Protein AF-A0A7Y5NKE2-F1 (afdb_monomer_lite)

Radius of gyration: 41.53 Å; chains: 1; bounding box: 130×78×112 Å

pLDDT: mean 81.61, std 17.8, range [25.38, 98.31]

Secondary structure (DSSP, 8-state):
--EEEEEETTEEEEEEEEEEEEETTS--EEEEEEEEETT--HHHHTTSEEEEEEEETTEEEEEEEEEEEEEEEEE-SSEEEEEEEEE-GGGGGGG-EEEEEEEEE-HHHHHHHHHGGGT---EEE--S--PPEEEEEEEEEEHHHHHHHHHHHHT-EEEEEE-SS-EEEEEES-GGGSPBPSSPEEE-SS--TTS---EEEEE--EE----SEEEEE---TTSTTS--EEEEE-TT---TTSEEEEE-TTTTEEE-TTTT--SS--SS--EEE-HHHHHHHHHHHHHHHHHHTEEEEEEES-S---TT-EE-EES-SSTTSSTT--EEEEEEEEEEESSS-EEEEEEEEETTS-----S---S------SSS--TT---S-S------S-EEEEEE-STT-S----TT--BEEE-TT--S---TTSS--BEE--SEEETTEEE--PPPTT-EEEEEEGGG-TTSEEEEEEE--SSS--SS-TTT-TTEEEEE-TTS-EEEEE--TT--EEEEE-SS------SS------SS------SS------SS------SS-----S-----SS-SSPPPPP------------------HHHHHHHTTSS-----HHHHHHHHHTHHHHHHHHHHHHHHHHHHT--HHHHHHHHHHHSTTTTTB-TTSBBSSSS-EETTTTEETTTS---S-TTSHHHHHHIIIIIIHHHHHHHHHH-TTS-HHHHHHHHHHHHHH-TT--PPPPSSTTTTTTT-TTSGGG-HHHHHHHHHHHHHHHS-PPPP--------------------------------

Structure (mmCIF, N/CA/C/O backbone):
data_AF-A0A7Y5NKE2-F1
#
_entry.id   AF-A0A7Y5NKE2-F1
#
loop_
_atom_site.group_PDB
_atom_site.id
_atom_site.type_symbol
_atom_site.label_atom_id
_atom_site.label_alt_id
_atom_site.label_comp_id
_atom_site.label_asym_id
_atom_site.label_entity_id
_atom_site.label_seq_id
_atom_site.pdbx_PDB_ins_code
_atom_site.Cartn_x
_atom_site.Cartn_y
_atom_site.Cartn_z
_atom_site.occupancy
_atom_site.B_iso_or_equiv
_atom_site.auth_seq_id
_atom_site.auth_comp_id
_atom_site.auth_asym_id
_atom_site.auth_atom_id
_atom_site.pdbx_PDB_model_num
ATOM 1 N N . MET A 1 1 ? 29.558 6.062 -45.240 1.00 59.38 1 MET A N 1
ATOM 2 C CA . MET A 1 1 ? 30.351 6.721 -44.177 1.00 59.38 1 MET A CA 1
ATOM 3 C C . MET A 1 1 ? 29.544 6.674 -42.898 1.00 59.38 1 MET A C 1
ATOM 5 O O . MET A 1 1 ? 28.329 6.815 -42.987 1.00 59.38 1 MET A O 1
ATOM 9 N N . SER A 1 2 ? 30.190 6.481 -41.752 1.00 73.94 2 SER A N 1
ATOM 10 C CA . SER A 1 2 ? 29.523 6.614 -40.455 1.00 73.94 2 SER A CA 1
ATOM 11 C C . SER A 1 2 ? 29.389 8.096 -40.086 1.00 73.94 2 SER A C 1
ATOM 13 O O . SER A 1 2 ? 30.314 8.868 -40.340 1.00 73.94 2 SER A O 1
ATOM 15 N N . SER A 1 3 ? 28.260 8.505 -39.505 1.00 84.44 3 SER A N 1
ATOM 16 C CA . SER A 1 3 ? 28.064 9.855 -38.958 1.00 84.44 3 SER A CA 1
ATOM 17 C C . SER A 1 3 ? 27.595 9.800 -37.506 1.00 84.44 3 SER A C 1
ATOM 19 O O . SER A 1 3 ? 26.936 8.854 -37.068 1.00 84.44 3 SER A O 1
ATOM 21 N N . ILE A 1 4 ? 27.980 10.835 -36.760 1.00 90.81 4 ILE A N 1
ATOM 22 C CA . ILE A 1 4 ? 27.580 11.074 -35.377 1.00 90.81 4 ILE A CA 1
ATOM 23 C C . ILE A 1 4 ? 27.058 12.504 -35.340 1.00 90.81 4 ILE A C 1
ATOM 25 O O . ILE A 1 4 ? 27.812 13.445 -35.597 1.00 90.81 4 ILE A O 1
ATOM 29 N N . GLU A 1 5 ? 25.775 12.650 -35.046 1.00 91.12 5 GLU A N 1
ATOM 30 C CA . GLU A 1 5 ? 25.066 13.929 -35.031 1.00 91.12 5 GLU A CA 1
ATOM 31 C C . GLU A 1 5 ? 24.513 14.155 -33.622 1.00 91.12 5 GLU A C 1
ATOM 33 O O . GLU A 1 5 ? 23.830 13.287 -33.069 1.00 91.12 5 GLU A O 1
ATOM 38 N N . LEU A 1 6 ? 24.805 15.313 -33.028 1.00 92.12 6 LEU A N 1
ATOM 39 C CA . LEU A 1 6 ? 24.202 15.753 -31.773 1.00 92.12 6 LEU A CA 1
ATOM 40 C C . LEU A 1 6 ? 23.566 17.121 -31.988 1.00 92.12 6 LEU A C 1
ATOM 42 O O . LEU A 1 6 ? 24.261 18.115 -32.158 1.00 92.12 6 LEU A O 1
ATOM 46 N N . GLU A 1 7 ? 22.244 17.158 -31.926 1.00 91.06 7 GLU A N 1
ATOM 47 C CA . GLU A 1 7 ? 21.451 18.380 -31.935 1.00 91.06 7 GLU A CA 1
ATOM 48 C C . GLU A 1 7 ? 21.065 18.731 -30.492 1.00 91.06 7 GLU A C 1
ATOM 50 O O . GLU A 1 7 ? 20.507 17.898 -29.767 1.00 91.06 7 GLU A O 1
ATOM 55 N N . VAL A 1 8 ? 21.352 19.959 -30.066 1.00 87.69 8 VAL A N 1
ATOM 56 C CA . VAL A 1 8 ? 21.033 20.500 -28.740 1.00 87.69 8 VAL A CA 1
ATOM 57 C C . VAL A 1 8 ? 20.257 21.797 -28.925 1.00 87.69 8 VAL A C 1
ATOM 59 O O . VAL A 1 8 ? 20.776 22.755 -29.479 1.00 87.69 8 VAL A O 1
ATOM 62 N N . ALA A 1 9 ? 19.003 21.831 -28.467 1.00 81.50 9 ALA A N 1
ATOM 63 C CA . ALA A 1 9 ? 18.125 23.004 -28.572 1.00 81.50 9 ALA A CA 1
ATOM 64 C C . ALA A 1 9 ? 17.952 23.593 -29.999 1.00 81.50 9 ALA A C 1
ATOM 66 O O . ALA A 1 9 ? 17.491 24.725 -30.130 1.00 81.50 9 ALA A O 1
ATOM 67 N N . GLY A 1 10 ? 18.248 22.815 -31.049 1.00 77.38 10 GLY A N 1
ATOM 68 C CA . GLY A 1 10 ? 18.212 23.230 -32.458 1.00 77.38 10 GLY A CA 1
ATOM 69 C C . GLY A 1 10 ? 19.580 23.570 -33.067 1.00 77.38 10 GLY A C 1
ATOM 70 O O . GLY A 1 10 ? 19.657 23.799 -34.270 1.00 77.38 10 GLY A O 1
ATOM 71 N N . GLU A 1 11 ? 20.658 23.571 -32.277 1.00 82.44 11 GLU A N 1
ATOM 72 C CA . GLU A 1 11 ? 22.036 23.753 -32.752 1.00 82.44 11 GLU A CA 1
ATOM 73 C C . GLU A 1 11 ? 22.751 22.401 -32.907 1.00 82.44 11 GLU A C 1
ATOM 75 O O . GLU A 1 11 ? 22.634 21.522 -32.051 1.00 82.44 11 GLU A O 1
ATOM 80 N N . GLU A 1 12 ? 23.512 22.224 -33.992 1.00 87.12 12 GLU A N 1
ATOM 81 C CA . GLU A 1 12 ? 24.276 20.998 -34.253 1.00 87.12 12 GLU A CA 1
ATOM 82 C C . GLU A 1 12 ? 25.710 21.101 -33.706 1.00 87.12 12 GLU A C 1
ATOM 84 O O . GLU A 1 12 ? 26.479 21.995 -34.067 1.00 87.12 12 GLU A O 1
ATOM 89 N N . LEU A 1 13 ? 26.099 20.140 -32.867 1.00 86.69 13 LEU A N 1
ATOM 90 C CA . LEU A 1 13 ? 27.449 20.001 -32.330 1.00 86.69 13 LEU A CA 1
ATOM 91 C C . LEU A 1 13 ? 28.225 18.920 -33.084 1.00 86.69 13 LEU A C 1
ATOM 93 O O . LEU A 1 13 ? 27.785 17.775 -33.221 1.00 86.69 13 LEU A O 1
ATOM 97 N N . ARG A 1 14 ? 29.448 19.252 -33.509 1.00 88.38 14 ARG A N 1
ATOM 98 C CA . ARG A 1 14 ? 30.362 18.305 -34.159 1.00 88.38 14 ARG A CA 1
ATOM 99 C C . ARG A 1 14 ? 30.964 17.378 -33.108 1.00 88.38 14 ARG A C 1
ATOM 101 O O . ARG A 1 14 ? 31.979 17.709 -32.495 1.00 88.38 14 ARG A O 1
ATOM 108 N N . VAL A 1 15 ? 30.331 16.227 -32.891 1.00 91.12 15 VAL A N 1
ATOM 109 C CA . VAL A 1 15 ? 30.797 15.212 -31.934 1.00 91.12 15 VAL A CA 1
ATOM 110 C C . VAL A 1 15 ? 32.147 14.641 -32.375 1.00 91.12 15 VAL A C 1
ATOM 112 O O . VAL A 1 15 ? 32.308 14.218 -33.520 1.00 91.12 15 VAL A O 1
ATOM 115 N N . GLY A 1 16 ? 33.112 14.634 -31.454 1.00 88.56 16 GLY A N 1
ATOM 116 C CA . GLY A 1 16 ? 34.421 14.002 -31.616 1.00 88.56 16 GLY A CA 1
ATOM 117 C C . GLY A 1 16 ? 34.487 12.629 -30.945 1.00 88.56 16 GLY A C 1
ATOM 118 O O . GLY A 1 16 ? 34.950 11.679 -31.569 1.00 88.56 16 GLY A O 1
ATOM 119 N N . HIS A 1 17 ? 33.976 12.512 -29.714 1.00 91.31 17 HIS A N 1
ATOM 120 C CA . HIS A 1 17 ? 33.898 11.265 -28.942 1.00 91.31 17 HIS A CA 1
ATOM 121 C C . HIS A 1 17 ? 32.533 11.129 -28.258 1.00 91.31 17 HIS A C 1
ATOM 123 O O . HIS A 1 17 ? 31.925 12.137 -27.891 1.00 91.31 17 HIS A O 1
ATOM 129 N N . PHE A 1 18 ? 32.055 9.900 -28.061 1.00 93.62 18 PHE A N 1
ATOM 130 C CA . PHE A 1 18 ? 30.805 9.633 -27.353 1.00 93.62 18 PHE A CA 1
ATOM 131 C C . PHE A 1 18 ? 30.812 8.298 -26.599 1.00 93.62 18 PHE A C 1
ATOM 133 O O . PHE A 1 18 ? 31.563 7.377 -26.919 1.00 93.62 18 PHE A O 1
ATOM 140 N N . THR A 1 19 ? 29.902 8.181 -25.632 1.00 93.88 19 THR A N 1
ATOM 141 C CA . THR A 1 19 ? 29.531 6.936 -24.954 1.00 93.88 19 THR A CA 1
ATOM 142 C C . THR A 1 19 ? 28.025 6.917 -24.690 1.00 93.88 19 THR A C 1
ATOM 144 O O . THR A 1 19 ? 27.498 7.770 -23.980 1.00 93.88 19 THR A O 1
ATOM 147 N N . VAL A 1 20 ? 27.332 5.914 -25.224 1.00 93.44 20 VAL A N 1
ATOM 148 C CA . VAL A 1 20 ? 25.942 5.551 -24.919 1.00 93.44 20 VAL A CA 1
ATOM 149 C C . VAL A 1 20 ? 25.944 4.417 -23.892 1.00 93.44 20 VAL A C 1
ATOM 151 O O . VAL A 1 20 ? 26.670 3.435 -24.050 1.00 93.44 20 VAL A O 1
ATOM 154 N N . ARG A 1 21 ? 25.107 4.524 -22.857 1.00 92.69 21 ARG A N 1
ATOM 155 C CA . ARG A 1 21 ? 24.824 3.466 -21.874 1.00 92.69 21 ARG A CA 1
ATOM 156 C C . ARG A 1 21 ? 23.320 3.320 -21.693 1.00 92.69 21 ARG A C 1
ATOM 158 O O . ARG A 1 21 ? 22.622 4.301 -21.435 1.00 92.69 21 ARG A O 1
ATOM 165 N N . GLU A 1 22 ? 22.820 2.096 -21.786 1.00 92.69 22 GLU A N 1
ATOM 166 C CA . GLU A 1 22 ? 21.392 1.795 -21.693 1.00 92.69 22 GLU A CA 1
ATOM 167 C C . GLU A 1 22 ? 21.183 0.536 -20.851 1.00 92.69 22 GLU A C 1
ATOM 169 O O . GLU A 1 22 ? 21.949 -0.418 -20.949 1.00 92.69 22 GLU A O 1
ATOM 174 N N . ALA A 1 23 ? 20.132 0.509 -20.034 1.00 91.25 23 ALA A N 1
ATOM 175 C CA . ALA A 1 23 ? 19.779 -0.668 -19.250 1.00 91.25 23 ALA A CA 1
ATOM 176 C C . ALA A 1 23 ? 18.266 -0.766 -19.053 1.00 91.25 23 ALA A C 1
ATOM 178 O O . ALA A 1 23 ? 17.553 0.240 -19.054 1.00 91.25 23 ALA A O 1
ATOM 179 N N . MET A 1 24 ? 17.772 -1.984 -18.854 1.00 89.75 24 MET A N 1
ATOM 180 C CA . MET A 1 24 ? 16.429 -2.202 -18.337 1.00 89.75 24 MET A CA 1
ATOM 181 C C . MET A 1 24 ? 16.333 -1.615 -16.929 1.00 89.75 24 MET A C 1
ATOM 183 O O . MET A 1 24 ? 17.248 -1.733 -16.117 1.00 89.75 24 MET A O 1
ATOM 187 N N . ASN A 1 25 ? 15.193 -1.003 -16.629 1.00 90.44 25 ASN A N 1
ATOM 188 C CA . ASN A 1 25 ? 14.863 -0.405 -15.336 1.00 90.44 25 ASN A CA 1
ATOM 189 C C . ASN A 1 25 ? 15.732 0.810 -14.944 1.00 90.44 25 ASN A C 1
ATOM 191 O O . ASN A 1 25 ? 15.764 1.211 -13.772 1.00 90.44 25 ASN A O 1
ATOM 195 N N . ALA A 1 26 ? 16.393 1.429 -15.931 1.00 87.69 26 ALA A N 1
ATOM 196 C CA . ALA A 1 26 ? 17.155 2.662 -15.784 1.00 87.69 26 ALA A CA 1
ATOM 197 C C . ALA A 1 26 ? 16.954 3.619 -16.973 1.00 87.69 26 ALA A C 1
ATOM 199 O O . ALA A 1 26 ? 16.720 3.209 -18.107 1.00 87.69 26 ALA A O 1
ATOM 200 N N . ALA A 1 27 ? 17.087 4.920 -16.716 1.00 89.12 27 ALA A N 1
ATOM 201 C CA . ALA A 1 27 ? 17.262 5.933 -17.750 1.00 89.12 27 ALA A CA 1
ATOM 202 C C . ALA A 1 27 ? 18.553 5.679 -18.556 1.00 89.12 27 ALA A C 1
ATOM 204 O O . ALA A 1 27 ? 19.615 5.478 -17.959 1.00 89.12 27 ALA A O 1
ATOM 205 N N . PHE A 1 28 ? 18.473 5.729 -19.894 1.00 90.81 28 PHE A N 1
ATOM 206 C CA . PHE A 1 28 ? 19.673 5.739 -20.738 1.00 90.81 28 PHE A CA 1
ATOM 207 C C . PHE A 1 28 ? 20.496 7.012 -20.493 1.00 90.81 28 PHE A C 1
ATOM 209 O O . PHE A 1 28 ? 19.970 8.033 -20.045 1.00 90.81 28 PHE A O 1
ATOM 216 N N . ARG A 1 29 ? 21.792 6.954 -20.792 1.00 91.44 29 ARG A N 1
ATOM 217 C CA . ARG A 1 29 ? 22.721 8.080 -20.663 1.00 91.44 29 ARG A CA 1
ATOM 218 C C . ARG A 1 29 ? 23.587 8.142 -21.904 1.00 91.44 29 ARG A C 1
ATOM 220 O O . ARG A 1 29 ? 24.083 7.114 -22.359 1.00 91.44 29 ARG A O 1
ATOM 227 N N . ILE A 1 30 ? 23.783 9.342 -22.424 1.00 93.56 30 ILE A N 1
ATOM 228 C CA . ILE A 1 30 ? 24.704 9.598 -23.526 1.00 93.56 30 ILE A CA 1
ATOM 229 C C . ILE A 1 30 ? 25.642 10.696 -23.061 1.00 93.56 30 ILE A C 1
ATOM 231 O O . ILE A 1 30 ? 25.183 11.768 -22.675 1.00 93.56 30 ILE A O 1
ATOM 235 N N . HIS A 1 31 ? 26.937 10.417 -23.086 1.00 93.75 31 HIS A N 1
ATOM 236 C CA . HIS A 1 31 ? 27.987 11.419 -22.973 1.00 93.75 31 HIS A CA 1
ATOM 237 C C . HIS A 1 31 ? 28.539 11.685 -24.367 1.00 93.75 31 HIS A C 1
ATOM 239 O O . HIS A 1 31 ? 28.816 10.741 -25.105 1.00 93.75 31 HIS A O 1
ATOM 245 N N . ALA A 1 32 ? 28.687 12.950 -24.739 1.00 92.75 32 ALA A N 1
ATOM 246 C CA . ALA A 1 32 ? 29.270 13.355 -26.007 1.00 92.75 32 ALA A CA 1
ATOM 247 C C . ALA A 1 32 ? 30.198 14.551 -25.792 1.00 92.75 32 ALA A C 1
ATOM 249 O O . ALA A 1 32 ? 29.831 15.524 -25.133 1.00 92.75 32 ALA A O 1
ATOM 250 N N . VAL A 1 33 ? 31.391 14.489 -26.378 1.00 91.44 33 VAL A N 1
ATOM 251 C CA . VAL A 1 33 ? 32.360 15.587 -26.394 1.00 91.44 33 VAL A CA 1
ATOM 252 C C . VAL A 1 33 ? 32.546 16.035 -27.838 1.00 91.44 33 VAL A C 1
ATOM 254 O O . VAL A 1 33 ? 32.846 15.219 -28.712 1.00 91.44 33 VAL A O 1
ATOM 257 N N . GLY A 1 34 ? 32.354 17.325 -28.105 1.00 89.56 34 GLY A N 1
ATOM 258 C CA . GLY A 1 34 ? 32.354 17.877 -29.461 1.00 89.56 34 GLY A CA 1
ATOM 259 C C . GLY A 1 34 ? 32.728 19.354 -29.525 1.00 89.56 34 GLY A C 1
ATOM 260 O O . GLY A 1 34 ? 33.026 19.971 -28.503 1.00 89.56 34 GLY A O 1
ATOM 261 N N . LYS A 1 35 ? 32.718 19.917 -30.737 1.00 89.19 35 LYS A N 1
ATOM 262 C CA . LYS A 1 35 ? 32.917 21.354 -30.990 1.00 89.19 35 LYS A CA 1
ATOM 263 C C . LYS A 1 35 ? 31.634 22.027 -31.485 1.00 89.19 35 LYS A C 1
ATOM 265 O O . LYS A 1 35 ? 30.906 21.438 -32.285 1.00 89.19 35 LYS A O 1
ATOM 270 N N . GLY A 1 36 ? 31.404 23.262 -31.046 1.00 86.75 36 GLY A N 1
ATOM 271 C CA . GLY A 1 36 ? 30.296 24.130 -31.467 1.00 86.75 36 GLY A CA 1
ATOM 272 C C . GLY A 1 36 ? 30.706 25.611 -31.522 1.00 86.75 36 GLY A C 1
ATOM 273 O O . GLY A 1 36 ? 31.889 25.904 -31.313 1.00 86.75 36 GLY A O 1
ATOM 274 N N . PRO A 1 37 ? 29.765 26.537 -31.795 1.00 84.50 37 PRO A N 1
ATOM 275 C CA . PRO A 1 37 ? 29.995 27.984 -31.694 1.00 84.50 37 PRO A CA 1
ATOM 276 C C . PRO A 1 37 ? 30.555 28.354 -30.318 1.00 84.50 37 PRO A C 1
ATOM 278 O O . PRO A 1 37 ? 30.232 27.693 -29.340 1.00 84.50 37 PRO A O 1
ATOM 281 N N . HIS A 1 38 ? 31.412 29.369 -30.219 1.00 82.75 38 HIS A N 1
ATOM 282 C CA . HIS A 1 38 ? 32.067 29.711 -28.948 1.00 82.75 38 HIS A CA 1
ATOM 283 C C . HIS A 1 38 ? 31.184 30.513 -27.978 1.00 82.75 38 HIS A C 1
ATOM 285 O O . HIS A 1 38 ? 31.450 30.550 -26.775 1.00 82.75 38 HIS A O 1
ATOM 291 N N . ASP A 1 39 ? 30.151 31.149 -28.517 1.00 80.06 39 ASP A N 1
ATOM 292 C CA . ASP A 1 39 ? 29.202 32.061 -27.887 1.00 80.06 39 ASP A CA 1
ATOM 293 C C . ASP A 1 39 ? 27.836 31.408 -27.591 1.00 80.06 39 ASP A C 1
ATOM 295 O O . ASP A 1 39 ? 26.908 32.081 -27.137 1.00 80.06 39 ASP A O 1
ATOM 299 N N . ALA A 1 40 ? 27.710 30.091 -27.803 1.00 78.56 40 ALA A N 1
ATOM 300 C CA . ALA A 1 40 ? 26.474 29.348 -27.571 1.00 78.56 40 ALA A CA 1
ATOM 301 C C . ALA A 1 40 ? 26.021 29.424 -26.098 1.00 78.56 40 ALA A C 1
ATOM 303 O O . ALA A 1 40 ? 26.775 29.128 -25.164 1.00 78.56 40 ALA A O 1
ATOM 304 N N . ASP A 1 41 ? 24.753 29.783 -25.873 1.00 79.06 41 ASP A N 1
ATOM 305 C CA . ASP A 1 41 ? 24.206 29.983 -24.529 1.00 79.06 41 ASP A CA 1
ATOM 306 C C . ASP A 1 41 ? 23.899 28.643 -23.835 1.00 79.06 41 ASP A C 1
ATOM 308 O O . ASP A 1 41 ? 22.775 28.130 -23.845 1.00 79.06 41 ASP A O 1
ATOM 312 N N . ILE A 1 42 ? 24.912 28.096 -23.159 1.00 79.88 42 ILE A N 1
ATOM 313 C CA . ILE A 1 42 ? 24.810 26.844 -22.397 1.00 79.88 42 ILE A CA 1
ATOM 314 C C . ILE A 1 42 ? 23.692 26.853 -21.340 1.00 79.88 42 ILE A C 1
ATOM 316 O O . ILE A 1 42 ? 23.146 25.791 -21.028 1.00 79.88 42 ILE A O 1
ATOM 320 N N . ARG A 1 43 ? 23.299 28.024 -20.807 1.00 78.88 43 ARG A N 1
ATOM 321 C CA . ARG A 1 43 ? 22.201 28.126 -19.829 1.00 78.88 43 ARG A CA 1
ATOM 322 C C . ARG A 1 43 ? 20.847 27.926 -20.497 1.00 78.88 43 ARG A C 1
ATOM 324 O O . ARG A 1 43 ? 19.968 27.319 -19.891 1.00 78.88 43 ARG A O 1
ATOM 331 N N . LYS A 1 44 ? 20.672 28.403 -21.734 1.00 82.56 44 LYS A N 1
ATOM 332 C CA . LYS A 1 44 ? 19.459 28.143 -22.526 1.00 82.56 44 LYS A CA 1
ATOM 333 C C . LYS A 1 44 ? 19.354 26.687 -22.980 1.00 82.56 44 LYS A C 1
ATOM 335 O O . LYS A 1 44 ? 18.226 26.232 -23.167 1.00 82.56 44 LYS A O 1
ATOM 340 N N . SER A 1 45 ? 20.477 25.976 -23.113 1.00 83.88 45 SER A N 1
ATOM 341 C CA . SER A 1 45 ? 20.549 24.579 -23.573 1.00 83.88 45 SER A CA 1
ATOM 342 C C . SER A 1 45 ? 20.213 23.533 -22.503 1.00 83.88 45 SER A C 1
ATOM 344 O O . SER A 1 45 ? 19.622 22.499 -22.823 1.00 83.88 45 SER A O 1
ATOM 346 N N . ALA A 1 46 ? 20.544 23.776 -21.231 1.00 86.06 46 ALA A N 1
ATOM 347 C CA . ALA A 1 46 ? 20.239 22.845 -20.141 1.00 86.06 46 ALA A CA 1
ATOM 348 C C . ALA A 1 46 ? 18.721 22.575 -20.013 1.00 86.06 46 ALA A C 1
ATOM 350 O O . ALA A 1 46 ? 17.895 23.484 -20.083 1.00 86.06 46 ALA A O 1
ATOM 351 N N . GLY A 1 47 ? 18.333 21.305 -19.855 1.00 85.56 47 GLY A N 1
ATOM 352 C CA . GLY A 1 47 ? 16.932 20.871 -19.776 1.00 85.56 47 GLY A CA 1
ATOM 353 C C . GLY A 1 47 ? 16.138 20.941 -21.091 1.00 85.56 47 GLY A C 1
ATOM 354 O O . GLY A 1 47 ? 14.975 20.529 -21.118 1.00 85.56 47 GLY A O 1
ATOM 355 N N . ARG A 1 48 ? 16.721 21.434 -22.194 1.00 91.44 48 ARG A N 1
ATOM 356 C CA . ARG A 1 48 ? 16.073 21.452 -23.518 1.00 91.44 48 ARG A CA 1
ATOM 357 C C . ARG A 1 48 ? 16.179 20.111 -24.227 1.00 91.44 48 ARG A C 1
ATOM 359 O O . ARG A 1 48 ? 16.950 19.240 -23.831 1.00 91.44 48 ARG A O 1
ATOM 366 N N . ARG A 1 49 ? 15.379 19.959 -25.290 1.00 92.56 49 ARG A N 1
ATOM 367 C CA . ARG A 1 49 ? 15.407 18.791 -26.179 1.00 92.56 49 ARG A CA 1
ATOM 368 C C . ARG A 1 49 ? 16.811 18.608 -26.755 1.00 92.56 49 ARG A C 1
ATOM 370 O O . ARG A 1 49 ? 17.427 19.575 -27.200 1.00 92.56 49 ARG A O 1
ATOM 377 N N . ALA A 1 50 ? 17.254 17.359 -26.782 1.00 93.94 50 ALA A N 1
ATOM 378 C CA . ALA A 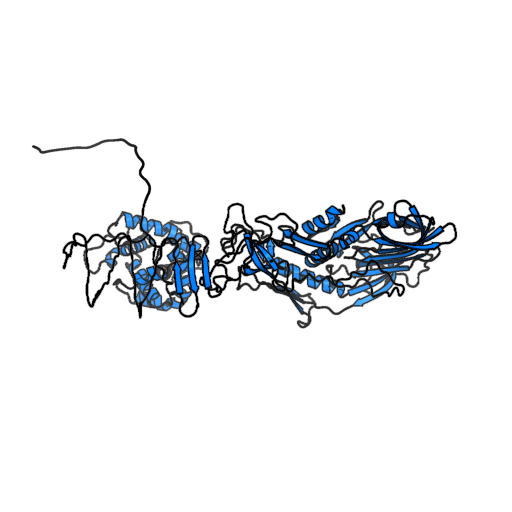1 50 ? 18.434 16.930 -27.510 1.00 93.94 50 ALA A CA 1
ATOM 379 C C . ALA A 1 50 ? 18.102 15.698 -28.358 1.00 93.94 50 ALA A C 1
ATOM 381 O O . ALA A 1 50 ? 17.278 14.864 -27.961 1.00 93.94 50 ALA A O 1
ATOM 382 N N . LYS A 1 51 ? 18.756 15.587 -29.513 1.00 95.06 51 LYS A N 1
ATOM 383 C CA . LYS A 1 51 ? 18.693 14.431 -30.406 1.00 95.06 51 LYS A CA 1
ATOM 384 C C . LYS A 1 51 ? 20.117 13.979 -30.698 1.00 95.06 51 LYS A C 1
ATOM 386 O O . LYS A 1 51 ? 20.886 14.708 -31.312 1.00 95.06 51 LYS A O 1
ATOM 391 N N . PHE A 1 52 ? 20.455 12.771 -30.269 1.00 94.81 52 PHE A N 1
ATOM 392 C CA . PHE A 1 52 ? 21.707 12.114 -30.636 1.00 94.81 52 PHE A CA 1
ATOM 393 C C . PHE A 1 52 ? 21.415 11.065 -31.707 1.00 94.81 52 PHE A C 1
ATOM 395 O O . PHE A 1 52 ? 20.474 10.291 -31.543 1.00 94.81 52 PHE A O 1
ATOM 402 N N . THR A 1 53 ? 22.181 11.029 -32.794 1.00 93.19 53 THR A N 1
ATOM 403 C CA . THR A 1 53 ? 21.988 10.075 -33.895 1.00 93.19 53 THR A CA 1
ATOM 404 C C . THR A 1 53 ? 23.314 9.431 -34.274 1.00 93.19 53 THR A C 1
ATOM 406 O O . THR A 1 53 ? 24.297 10.124 -34.533 1.00 93.19 53 THR A O 1
ATOM 409 N N . LEU A 1 54 ? 23.318 8.100 -34.342 1.00 91.25 54 LEU A N 1
ATOM 410 C CA . LEU A 1 54 ? 24.380 7.313 -34.959 1.00 91.25 54 LEU A CA 1
ATOM 411 C C . LEU A 1 54 ? 23.883 6.797 -36.306 1.00 91.25 54 LEU A C 1
ATOM 413 O O . LEU A 1 54 ? 22.825 6.164 -36.370 1.00 91.25 54 LEU A O 1
ATOM 417 N N . ARG A 1 55 ? 24.657 7.025 -37.366 1.00 88.94 55 ARG A N 1
ATOM 418 C CA . ARG A 1 55 ? 24.453 6.393 -38.674 1.00 88.94 55 ARG A CA 1
ATOM 419 C C . ARG A 1 55 ? 25.694 5.596 -39.039 1.00 88.94 55 ARG A C 1
ATOM 421 O O . ARG A 1 55 ? 26.806 6.107 -38.932 1.00 88.94 55 ARG A O 1
ATOM 428 N N . SER A 1 56 ? 25.514 4.375 -39.515 1.00 82.69 56 SER A N 1
ATOM 429 C CA . SER A 1 56 ? 26.567 3.556 -40.114 1.00 82.69 56 SER A CA 1
ATOM 430 C C . SER A 1 56 ? 26.015 2.793 -41.323 1.00 82.69 56 SER A C 1
ATOM 432 O O . SER A 1 56 ? 24.820 2.833 -41.620 1.00 82.69 56 SER A O 1
ATOM 434 N N . ASN A 1 57 ? 26.888 2.072 -42.024 1.00 77.50 57 ASN A N 1
ATOM 435 C CA . ASN A 1 57 ? 26.515 1.030 -42.990 1.00 77.50 57 ASN A CA 1
ATOM 436 C C . ASN A 1 57 ? 25.519 0.001 -42.414 1.00 77.50 57 ASN A C 1
ATOM 438 O O . ASN A 1 57 ? 24.703 -0.530 -43.162 1.00 77.50 57 ASN A O 1
ATOM 442 N N . ARG A 1 58 ? 25.537 -0.234 -41.094 1.00 75.56 58 ARG A N 1
ATOM 443 C CA . ARG A 1 58 ? 24.648 -1.180 -40.393 1.00 75.56 58 ARG A CA 1
ATOM 444 C C . ARG A 1 58 ? 23.322 -0.563 -39.913 1.00 75.56 58 ARG A C 1
ATOM 446 O O . ARG A 1 58 ? 22.557 -1.218 -39.207 1.00 75.56 58 ARG A O 1
ATOM 453 N N . GLY A 1 59 ? 23.026 0.685 -40.291 1.00 81.81 59 GLY A N 1
ATOM 454 C CA . GLY A 1 59 ? 21.737 1.344 -40.054 1.00 81.81 59 GLY A CA 1
ATOM 455 C C . GLY A 1 59 ? 21.834 2.691 -39.334 1.00 81.81 59 GLY A C 1
ATOM 456 O O . GLY A 1 59 ? 22.912 3.223 -39.083 1.00 81.81 59 GLY A O 1
ATOM 457 N N . THR A 1 60 ? 20.675 3.267 -39.009 1.00 88.25 60 THR A N 1
ATOM 458 C CA . THR A 1 60 ? 20.557 4.533 -38.267 1.00 88.25 60 THR A CA 1
ATOM 459 C C . THR A 1 60 ? 19.809 4.312 -36.959 1.00 88.25 60 THR A C 1
ATOM 461 O O . THR A 1 60 ? 18.813 3.591 -36.924 1.00 88.25 60 THR A O 1
ATOM 464 N N . ARG A 1 61 ? 20.273 4.952 -35.882 1.00 90.19 61 ARG A N 1
ATOM 465 C CA . ARG A 1 61 ? 19.625 4.925 -34.571 1.00 90.19 61 ARG A CA 1
ATOM 466 C C . ARG A 1 61 ? 19.657 6.309 -33.929 1.00 90.19 61 ARG A C 1
ATOM 468 O O . ARG A 1 61 ? 20.718 6.920 -33.837 1.00 90.19 61 ARG A O 1
ATOM 475 N N . SER A 1 62 ? 18.495 6.769 -33.469 1.00 93.69 62 SER A N 1
ATOM 476 C CA . SER A 1 62 ? 18.298 8.098 -32.880 1.00 93.69 62 SER A CA 1
ATOM 477 C C . SER A 1 62 ? 17.788 7.995 -31.444 1.00 93.69 62 SER A C 1
ATOM 479 O O . SER A 1 62 ? 16.869 7.230 -31.153 1.00 93.69 62 SER A O 1
ATOM 481 N N . TRP A 1 63 ? 18.348 8.808 -30.554 1.00 95.19 63 TRP A N 1
ATOM 482 C CA . TRP A 1 63 ? 17.932 8.972 -29.166 1.00 95.19 63 TRP A CA 1
ATOM 483 C C . TRP A 1 63 ? 17.405 10.389 -28.973 1.00 95.19 63 TRP A C 1
ATOM 485 O O . TRP A 1 63 ? 18.160 11.361 -28.981 1.00 95.19 63 TRP A O 1
ATOM 495 N N . PHE A 1 64 ? 16.100 10.496 -28.758 1.00 95.25 64 PHE A N 1
ATOM 496 C CA . PHE A 1 64 ? 15.435 11.732 -28.365 1.00 95.25 64 PHE A CA 1
ATOM 497 C C . PHE A 1 64 ? 15.386 11.826 -26.843 1.00 95.25 64 PHE A C 1
ATOM 499 O O . PHE A 1 64 ? 14.949 10.887 -26.168 1.00 95.25 64 PHE A O 1
ATOM 506 N N . GLY A 1 65 ? 15.829 12.958 -26.309 1.00 94.38 65 GLY A N 1
ATOM 507 C CA . GLY A 1 65 ? 15.997 13.167 -24.880 1.00 94.38 65 GLY A CA 1
ATOM 508 C C . GLY A 1 65 ? 16.054 14.642 -24.497 1.00 94.38 65 GLY A C 1
ATOM 509 O O . GLY A 1 65 ? 15.547 15.512 -25.209 1.00 94.38 65 GLY A O 1
ATOM 510 N N . VAL A 1 66 ? 16.672 14.909 -23.352 1.00 93.50 66 VAL A N 1
ATOM 511 C CA . VAL A 1 66 ? 16.947 16.245 -22.822 1.00 93.50 66 VAL A CA 1
ATOM 512 C C . VAL A 1 66 ? 18.409 16.368 -22.411 1.00 93.50 66 VAL A C 1
ATOM 514 O O . VAL A 1 66 ? 19.009 15.385 -21.972 1.00 93.50 66 VAL A O 1
ATOM 517 N N . VAL A 1 67 ? 18.973 17.570 -22.523 1.00 93.25 67 VAL A N 1
ATOM 518 C CA . VAL A 1 67 ? 20.298 17.887 -21.971 1.00 93.25 67 VAL A CA 1
ATOM 519 C C . VAL A 1 67 ? 20.210 17.869 -20.447 1.00 93.25 67 VAL A C 1
ATOM 521 O O . VAL A 1 67 ? 19.548 18.725 -19.860 1.00 93.25 67 VAL A O 1
ATOM 524 N N . SER A 1 68 ? 20.863 16.907 -19.798 1.00 89.81 68 SER A N 1
ATOM 525 C CA . SER A 1 68 ? 20.933 16.839 -18.334 1.00 89.81 68 SER A CA 1
ATOM 526 C C . SER A 1 68 ? 22.059 17.695 -17.762 1.00 89.81 68 SER A C 1
ATOM 528 O O . SER A 1 68 ? 21.927 18.245 -16.672 1.00 89.81 68 SER A O 1
ATOM 530 N N . SER A 1 69 ? 23.157 17.826 -18.505 1.00 89.62 69 SER A N 1
ATOM 531 C CA . SER A 1 69 ? 24.288 18.689 -18.180 1.00 89.62 69 SER A CA 1
ATOM 532 C C . SER A 1 69 ? 25.018 19.091 -19.459 1.00 89.62 69 SER A C 1
ATOM 534 O O . SER A 1 69 ? 25.085 18.319 -20.416 1.00 89.62 69 SER A O 1
ATOM 536 N N . ILE A 1 70 ? 25.563 20.302 -19.473 1.00 89.06 70 ILE A N 1
ATOM 537 C CA . ILE A 1 70 ? 26.419 20.820 -20.536 1.00 89.06 70 ILE A CA 1
ATOM 538 C C . ILE A 1 70 ? 27.506 21.684 -19.900 1.00 89.06 70 ILE A C 1
ATOM 540 O O . ILE A 1 70 ? 27.209 22.562 -19.090 1.00 89.06 70 ILE A O 1
ATOM 544 N N . SER A 1 71 ? 28.764 21.441 -20.263 1.00 89.50 71 SER A N 1
ATOM 545 C CA . SER A 1 71 ? 29.891 22.291 -19.881 1.00 89.50 71 SER A CA 1
ATOM 546 C C . SER A 1 71 ? 30.732 22.671 -21.094 1.00 89.50 71 SER A C 1
ATOM 548 O O . SER A 1 71 ? 31.007 21.854 -21.973 1.00 89.50 71 SER A O 1
ATOM 550 N N . GLN A 1 72 ? 31.132 23.938 -21.133 1.00 88.50 72 GLN A N 1
ATOM 551 C CA . GLN A 1 72 ? 32.107 24.488 -22.069 1.00 88.50 72 GLN A CA 1
ATOM 552 C C . GLN A 1 72 ? 33.473 24.452 -21.380 1.00 88.50 72 GLN A C 1
ATOM 554 O O . GLN A 1 72 ? 33.571 24.879 -20.230 1.00 88.50 72 GLN A O 1
ATOM 559 N N . THR A 1 73 ? 34.498 23.896 -22.030 1.00 82.38 73 THR A N 1
ATOM 560 C CA . THR A 1 73 ? 35.803 23.647 -21.381 1.00 82.38 73 THR A CA 1
ATOM 561 C C . THR A 1 73 ? 36.964 24.418 -21.994 1.00 82.38 73 THR A C 1
ATOM 563 O O . THR A 1 73 ? 37.768 24.978 -21.260 1.00 82.38 73 THR A O 1
ATOM 566 N N . ASP A 1 74 ? 37.057 24.450 -23.320 1.00 78.62 74 ASP A N 1
ATOM 567 C CA . ASP A 1 74 ? 38.223 24.950 -24.057 1.00 78.62 74 ASP A CA 1
ATOM 568 C C . ASP A 1 74 ? 37.765 25.769 -25.273 1.00 78.62 74 ASP A C 1
ATOM 570 O O . ASP A 1 74 ? 36.677 25.518 -25.802 1.00 78.62 74 ASP A O 1
ATOM 574 N N . HIS A 1 75 ? 38.564 26.740 -25.713 1.00 78.06 75 HIS A N 1
ATOM 575 C CA . HIS A 1 75 ? 38.197 27.714 -26.745 1.00 78.06 75 HIS A CA 1
ATOM 576 C C . HIS A 1 75 ? 39.361 27.976 -27.707 1.00 78.06 75 HIS A C 1
ATOM 578 O O . HIS A 1 75 ? 40.456 28.321 -27.273 1.00 78.06 75 HIS A O 1
ATOM 584 N N . ASP A 1 76 ? 39.112 27.870 -29.016 1.00 73.88 76 ASP A N 1
ATOM 585 C CA . ASP A 1 76 ? 40.141 28.001 -30.060 1.00 73.88 76 ASP A CA 1
ATOM 586 C C . ASP A 1 76 ? 40.002 29.253 -30.944 1.00 73.88 76 ASP A C 1
ATOM 588 O O . ASP A 1 76 ? 40.485 29.288 -32.074 1.00 73.88 76 ASP A O 1
ATOM 592 N N . GLY A 1 77 ? 39.370 30.311 -30.424 1.00 64.69 77 GLY A N 1
ATOM 593 C CA . GLY A 1 77 ? 39.277 31.616 -31.096 1.00 64.69 77 GLY A CA 1
ATOM 594 C C . GLY A 1 77 ? 38.140 31.736 -32.116 1.00 64.69 77 GLY A C 1
ATOM 595 O O . GLY A 1 77 ? 37.955 32.802 -32.696 1.00 64.69 77 GLY A O 1
ATOM 596 N N . GLY A 1 78 ? 37.368 30.666 -32.316 1.00 75.25 78 GLY A N 1
ATOM 597 C CA . GLY A 1 78 ? 36.161 30.668 -33.144 1.00 75.25 78 GLY A CA 1
ATOM 598 C C . GLY A 1 78 ? 35.167 29.562 -32.786 1.00 75.25 78 GLY A C 1
ATOM 599 O O . GLY A 1 78 ? 33.963 29.750 -32.965 1.00 75.25 78 GLY A O 1
ATOM 600 N N . SER A 1 79 ? 35.639 28.441 -32.227 1.00 84.00 79 SER A N 1
ATOM 601 C CA . SER A 1 79 ? 34.800 27.368 -31.691 1.00 84.00 79 SER A CA 1
ATOM 602 C C . SER A 1 79 ? 35.148 27.048 -30.236 1.00 84.00 79 SER A C 1
ATOM 604 O O . SER A 1 79 ? 36.231 27.373 -29.743 1.00 84.00 79 SER A O 1
ATOM 606 N N . ALA A 1 80 ? 34.227 26.397 -29.529 1.00 88.62 80 ALA A N 1
ATOM 607 C CA . ALA A 1 80 ? 34.471 25.897 -28.181 1.00 88.62 80 ALA A CA 1
ATOM 608 C C . ALA A 1 80 ? 34.211 24.392 -28.068 1.00 88.62 80 ALA A C 1
ATOM 610 O O . ALA A 1 80 ? 33.398 23.818 -28.801 1.00 88.62 80 ALA A O 1
ATOM 611 N N . ARG A 1 81 ? 34.921 23.745 -27.136 1.00 90.44 81 ARG A N 1
ATOM 612 C CA . ARG A 1 81 ? 34.741 22.333 -26.789 1.00 90.44 81 ARG A CA 1
ATOM 613 C C . ARG A 1 81 ? 33.645 22.193 -25.735 1.00 90.44 81 ARG A C 1
ATOM 615 O O . ARG A 1 81 ? 33.766 22.725 -24.630 1.00 90.44 81 ARG A O 1
ATOM 622 N N . TYR A 1 82 ? 32.626 21.410 -26.066 1.00 89.81 82 TYR A N 1
ATOM 623 C CA . TYR A 1 82 ? 31.494 21.101 -25.201 1.00 89.81 82 TYR A CA 1
ATOM 624 C C . TYR A 1 82 ? 31.532 19.645 -24.746 1.00 89.81 82 TYR A C 1
ATOM 626 O O . TYR A 1 82 ? 31.789 18.745 -25.546 1.00 89.81 82 TYR A O 1
ATOM 634 N N . SER A 1 83 ? 31.237 19.424 -23.468 1.00 91.44 83 SER A N 1
ATOM 635 C CA . SER A 1 83 ? 30.917 18.124 -22.879 1.00 91.44 83 SER A CA 1
ATOM 636 C C . SER A 1 83 ? 29.425 18.123 -22.560 1.00 91.44 83 SER A C 1
ATOM 638 O O . SER A 1 83 ? 28.960 18.927 -21.751 1.00 91.44 83 SER A O 1
ATOM 640 N N . VAL A 1 84 ? 28.661 17.273 -23.242 1.00 91.38 84 VAL A N 1
ATOM 641 C CA . VAL A 1 84 ? 27.197 17.230 -23.175 1.00 91.38 84 VAL A CA 1
ATOM 642 C C . VAL A 1 84 ? 26.750 15.874 -22.656 1.00 91.38 84 VAL A C 1
ATOM 644 O O . VAL A 1 84 ? 27.191 14.827 -23.131 1.00 91.38 84 VAL A O 1
ATOM 647 N N . TRP A 1 85 ? 25.826 15.903 -21.705 1.00 92.75 85 TRP A N 1
ATOM 648 C CA . TRP A 1 85 ? 25.118 14.736 -21.213 1.00 92.75 85 TRP A CA 1
ATOM 649 C C . TRP A 1 85 ? 23.648 14.797 -21.637 1.00 92.75 85 TRP A C 1
ATOM 651 O O . TRP A 1 85 ? 22.965 15.795 -21.401 1.00 92.75 85 TRP A O 1
ATOM 661 N N . VAL A 1 86 ? 23.153 13.719 -22.246 1.00 93.25 86 VAL A N 1
ATOM 662 C CA . VAL A 1 86 ? 21.757 13.572 -22.682 1.00 93.25 86 VAL A CA 1
ATOM 663 C C . VAL A 1 86 ? 21.097 12.397 -21.961 1.00 93.25 86 VAL A C 1
ATOM 665 O O . VAL A 1 86 ? 21.683 11.322 -21.813 1.00 93.25 86 VAL A O 1
ATOM 668 N N . ALA A 1 87 ? 19.856 12.613 -21.526 1.00 92.69 87 ALA A N 1
ATOM 669 C CA . ALA A 1 87 ? 19.016 11.662 -20.800 1.00 92.69 87 ALA A CA 1
ATOM 670 C C . ALA A 1 87 ? 17.638 11.515 -21.473 1.00 92.69 87 ALA A C 1
ATOM 672 O O . ALA A 1 87 ? 17.205 12.437 -22.166 1.00 92.69 87 ALA A O 1
ATOM 673 N N . PRO A 1 88 ? 16.868 10.437 -21.238 1.00 93.38 88 PRO A N 1
ATOM 674 C CA . PRO A 1 88 ? 15.446 10.425 -21.571 1.00 93.38 88 PRO A CA 1
ATOM 675 C C . PRO A 1 88 ? 14.709 11.527 -20.807 1.00 93.38 88 PRO A C 1
ATOM 677 O O . PRO A 1 88 ? 15.061 11.849 -19.674 1.00 93.38 88 PRO A O 1
ATOM 680 N N . LYS A 1 89 ? 13.582 12.001 -21.348 1.00 93.31 89 LYS A N 1
ATOM 681 C CA . LYS A 1 89 ? 12.661 12.910 -20.635 1.00 93.31 89 LYS A CA 1
ATOM 682 C C . LYS A 1 89 ? 12.231 12.365 -19.258 1.00 93.31 89 LYS A C 1
ATOM 684 O O . LYS A 1 89 ? 11.988 13.140 -18.342 1.00 93.31 89 LYS A O 1
ATOM 689 N N . LEU A 1 90 ? 12.219 11.034 -19.104 1.00 92.62 90 LEU A N 1
ATOM 690 C CA . LEU A 1 90 ? 11.987 10.317 -17.845 1.00 92.62 90 LEU A CA 1
ATOM 691 C C . LEU A 1 90 ? 12.938 10.738 -16.708 1.00 92.62 90 LEU A C 1
ATOM 693 O O . LEU A 1 90 ? 12.538 10.726 -15.552 1.00 92.62 90 LEU A O 1
ATOM 697 N N . TRP A 1 91 ? 14.181 11.122 -17.009 1.00 90.44 91 TRP A N 1
ATOM 698 C CA . TRP A 1 91 ? 15.153 11.545 -15.994 1.00 90.44 91 TRP A CA 1
ATOM 699 C C . TRP A 1 91 ? 14.722 12.819 -15.246 1.00 90.44 91 TRP A C 1
ATOM 701 O O . TRP A 1 91 ? 15.077 12.992 -14.084 1.00 90.44 91 TRP A O 1
ATOM 711 N N . LEU A 1 92 ? 13.884 13.670 -15.852 1.00 89.44 92 LEU A N 1
ATOM 712 C CA . LEU A 1 92 ? 13.370 14.875 -15.193 1.00 89.44 92 LEU A CA 1
ATOM 713 C C . LEU A 1 92 ? 12.521 14.564 -13.943 1.00 89.44 92 LEU A C 1
ATOM 715 O O . LEU A 1 92 ? 12.409 15.412 -13.058 1.00 89.44 92 LEU A O 1
ATOM 719 N N . LEU A 1 93 ? 11.967 13.348 -13.831 1.00 90.50 93 LEU A N 1
ATOM 720 C CA . LEU A 1 93 ? 11.256 12.885 -12.634 1.00 90.50 93 LEU A CA 1
ATOM 721 C C . LEU A 1 93 ? 12.185 12.802 -11.405 1.00 90.50 93 LEU A C 1
ATOM 723 O O . LEU A 1 93 ? 11.721 12.977 -10.281 1.00 90.50 93 LEU A O 1
ATOM 727 N N . SER A 1 94 ? 13.497 12.615 -11.592 1.00 87.44 94 SER A N 1
ATOM 728 C CA . SER A 1 94 ? 14.480 12.598 -10.496 1.00 87.44 94 SER A CA 1
ATOM 729 C C . SER A 1 94 ? 14.617 13.951 -9.785 1.00 87.44 94 SER A C 1
ATOM 731 O O . SER A 1 94 ? 15.086 14.002 -8.652 1.00 87.44 94 SER A O 1
ATOM 733 N N . HIS A 1 95 ? 14.182 15.049 -10.417 1.00 85.75 95 HIS A N 1
ATOM 734 C CA . HIS A 1 95 ? 14.228 16.405 -9.854 1.00 85.75 95 HIS A CA 1
ATOM 735 C C . HIS A 1 95 ? 12.937 16.826 -9.134 1.00 85.75 95 HIS A C 1
ATOM 737 O O . HIS A 1 95 ? 12.861 17.935 -8.606 1.00 85.75 95 HIS A O 1
ATOM 743 N N . ARG A 1 96 ? 11.911 15.966 -9.097 1.00 85.56 96 ARG A N 1
ATOM 744 C CA . ARG A 1 96 ? 10.652 16.217 -8.385 1.00 85.56 96 ARG A CA 1
ATOM 745 C C . ARG A 1 96 ? 10.543 15.284 -7.189 1.00 85.56 96 ARG A C 1
ATOM 747 O O . ARG A 1 96 ? 10.217 14.116 -7.351 1.00 85.56 96 ARG A O 1
ATOM 754 N N . VAL A 1 97 ? 10.798 15.811 -5.994 1.00 89.81 97 VAL A N 1
ATOM 755 C CA . VAL A 1 97 ? 10.563 15.118 -4.718 1.00 89.81 97 VAL A CA 1
ATOM 756 C C . VAL A 1 97 ? 9.216 15.560 -4.159 1.00 89.81 97 VAL A C 1
ATOM 758 O O . VAL A 1 97 ? 8.937 16.760 -4.117 1.00 89.81 97 VAL A O 1
ATOM 761 N N . HIS A 1 98 ? 8.387 14.609 -3.723 1.00 89.88 98 HIS A N 1
ATOM 762 C CA . HIS A 1 98 ? 7.062 14.898 -3.166 1.00 89.88 98 HIS A CA 1
ATOM 763 C C . HIS A 1 98 ? 6.777 14.135 -1.875 1.00 89.88 98 HIS A C 1
ATOM 765 O O . HIS A 1 98 ? 7.379 13.108 -1.562 1.00 89.88 98 HIS A O 1
ATOM 771 N N . TYR A 1 99 ? 5.789 14.663 -1.161 1.00 92.25 99 TYR A N 1
ATOM 772 C CA . TYR A 1 99 ? 5.038 13.981 -0.122 1.00 92.25 99 TYR A CA 1
ATOM 773 C C . TYR A 1 99 ? 3.602 13.891 -0.638 1.00 92.25 99 TYR A C 1
ATOM 775 O O . TYR A 1 99 ? 2.932 14.917 -0.771 1.00 92.25 99 TYR A O 1
ATOM 783 N N . LYS A 1 100 ? 3.168 12.699 -1.060 1.00 91.00 100 LYS A N 1
ATOM 784 C CA . LYS A 1 100 ? 1.876 12.533 -1.735 1.00 91.00 100 LYS A CA 1
ATOM 785 C C . LYS A 1 100 ? 1.231 11.181 -1.470 1.00 91.00 100 LYS A C 1
ATOM 787 O O . LYS A 1 100 ? 1.869 10.133 -1.534 1.00 91.00 100 LYS A O 1
ATOM 792 N N . VAL A 1 101 ? -0.079 11.226 -1.256 1.00 92.69 101 VAL A N 1
ATOM 793 C CA . VAL A 1 101 ? -0.950 10.062 -1.124 1.00 92.69 101 VAL A CA 1
ATOM 794 C C . VAL A 1 101 ? -1.562 9.672 -2.477 1.00 92.69 101 VAL A C 1
ATOM 796 O O . VAL A 1 101 ? -2.203 10.476 -3.153 1.00 92.69 101 VAL A O 1
ATOM 799 N N . HIS A 1 102 ? -1.440 8.398 -2.841 1.00 93.12 102 HIS A N 1
ATOM 800 C CA . HIS A 1 102 ? -2.088 7.766 -3.988 1.00 93.12 102 HIS A CA 1
ATOM 801 C C . HIS A 1 102 ? -3.107 6.734 -3.481 1.00 93.12 102 HIS A C 1
ATOM 803 O O . HIS A 1 102 ? -2.744 5.731 -2.871 1.00 93.12 102 HIS A O 1
ATOM 809 N N . LYS A 1 103 ? -4.398 6.982 -3.727 1.00 90.38 103 LYS A N 1
ATOM 810 C CA . LYS A 1 103 ? -5.520 6.132 -3.285 1.00 90.38 103 LYS A CA 1
ATOM 811 C C . LYS A 1 103 ? -6.247 5.514 -4.467 1.00 90.38 103 LYS A C 1
ATOM 813 O O . LYS A 1 103 ? -6.371 6.160 -5.507 1.00 90.38 103 LYS A O 1
ATOM 818 N N . HIS A 1 104 ? -6.776 4.309 -4.270 1.00 91.44 104 HIS A N 1
ATOM 819 C CA . HIS A 1 104 ? -7.712 3.634 -5.180 1.00 91.44 104 HIS A CA 1
ATOM 820 C C . HIS A 1 104 ? -7.202 3.497 -6.629 1.00 91.44 104 HIS A C 1
ATOM 822 O O . HIS A 1 104 ? -7.972 3.568 -7.589 1.00 91.44 104 HIS A O 1
ATOM 828 N N . LYS A 1 105 ? -5.888 3.294 -6.780 1.00 94.69 105 LYS A N 1
ATOM 829 C CA . LYS A 1 105 ? -5.186 3.131 -8.060 1.00 94.69 105 LYS A CA 1
ATOM 830 C C . LYS A 1 105 ? -4.297 1.895 -8.037 1.00 94.69 105 LYS A C 1
ATOM 832 O O . LYS A 1 105 ? -3.734 1.543 -7.002 1.00 94.69 105 LYS A O 1
ATOM 837 N N . SER A 1 106 ? -4.175 1.244 -9.181 1.00 96.81 106 SER A N 1
ATOM 838 C CA . SER A 1 106 ? -3.177 0.215 -9.465 1.00 96.81 106 SER A CA 1
ATOM 839 C C . SER A 1 106 ? -1.791 0.837 -9.679 1.00 96.81 106 SER A C 1
ATOM 841 O O . SER A 1 106 ? -1.660 2.051 -9.847 1.00 96.81 106 SER A O 1
ATOM 843 N N . VAL A 1 107 ? -0.735 0.015 -9.690 1.00 97.00 107 VAL A N 1
ATOM 844 C CA . VAL A 1 107 ? 0.629 0.503 -9.971 1.00 97.00 107 VAL A CA 1
ATOM 845 C C . VAL A 1 107 ? 0.737 1.193 -11.343 1.00 97.00 107 VAL A C 1
ATOM 847 O O . VAL A 1 107 ? 1.264 2.306 -11.362 1.00 97.00 107 VAL A O 1
ATOM 850 N N . PRO A 1 108 ? 0.214 0.639 -12.460 1.00 97.81 108 PRO A N 1
ATOM 851 C CA . PRO A 1 108 ? 0.200 1.343 -13.746 1.00 97.81 108 PRO A CA 1
ATOM 852 C C . PRO A 1 108 ? -0.476 2.723 -13.678 1.00 97.81 108 PRO A C 1
ATOM 854 O O . PRO A 1 108 ? 0.164 3.715 -14.016 1.00 97.81 108 PRO A O 1
ATOM 857 N N . GLU A 1 109 ? -1.691 2.821 -13.116 1.00 97.88 109 GLU A N 1
ATOM 858 C CA . GLU A 1 109 ? -2.426 4.097 -12.971 1.00 97.88 109 GLU A CA 1
ATOM 859 C C . GLU A 1 109 ? -1.674 5.135 -12.106 1.00 97.88 109 GLU A C 1
ATOM 861 O O . GLU A 1 109 ? -1.839 6.350 -12.275 1.00 97.88 109 GLU A O 1
ATOM 866 N N . ILE A 1 110 ? -0.866 4.683 -11.136 1.00 97.75 110 ILE A N 1
ATOM 867 C CA . ILE A 1 110 ? 0.024 5.564 -10.366 1.00 97.75 110 ILE A CA 1
ATOM 868 C C . ILE A 1 110 ? 1.158 6.063 -11.264 1.00 97.75 110 ILE A C 1
ATOM 870 O O . ILE A 1 110 ? 1.337 7.277 -11.371 1.00 97.75 110 ILE A O 1
ATOM 874 N N . VAL A 1 111 ? 1.875 5.159 -11.933 1.00 98.06 111 VAL A N 1
ATOM 875 C CA . VAL A 1 111 ? 3.024 5.479 -12.796 1.00 98.06 111 VAL A CA 1
ATOM 876 C C . VAL A 1 111 ? 2.633 6.431 -13.928 1.00 98.06 111 VAL A C 1
ATOM 878 O O . VAL A 1 111 ? 3.278 7.462 -14.102 1.00 98.06 111 VAL A O 1
ATOM 881 N N . GLU A 1 112 ? 1.527 6.179 -14.627 1.00 98.00 112 GLU A N 1
ATOM 882 C CA . GLU A 1 112 ? 0.987 7.086 -15.651 1.00 98.00 112 GLU A CA 1
ATOM 883 C C . GLU A 1 112 ? 0.716 8.491 -15.090 1.00 98.00 112 GLU A C 1
ATOM 885 O O . GLU A 1 112 ? 1.012 9.499 -15.736 1.00 98.00 112 GLU A O 1
ATOM 890 N N . SER A 1 113 ? 0.220 8.590 -13.850 1.00 96.19 113 SER A N 1
ATOM 891 C CA . SER A 1 113 ? -0.029 9.887 -13.209 1.00 96.19 113 SER A CA 1
ATOM 892 C C . SER A 1 113 ? 1.244 10.655 -12.821 1.00 96.19 113 SER A C 1
ATOM 894 O O . SER A 1 113 ? 1.196 11.884 -12.763 1.00 96.19 113 SER A O 1
ATOM 896 N N . LEU A 1 114 ? 2.378 9.968 -12.627 1.00 96.25 114 LEU A N 1
ATOM 897 C CA . LEU A 1 114 ? 3.704 10.581 -12.436 1.00 96.25 114 LEU A CA 1
ATOM 898 C C . LEU A 1 114 ? 4.320 11.035 -13.772 1.00 96.25 114 LEU A C 1
ATOM 900 O O . LEU A 1 114 ? 5.013 12.049 -13.828 1.00 96.25 114 LEU A O 1
ATOM 904 N N . LEU A 1 115 ? 4.042 10.305 -14.857 1.00 97.31 115 LEU A N 1
ATOM 905 C CA . LEU A 1 115 ? 4.546 10.580 -16.208 1.00 97.31 115 LEU A CA 1
ATOM 906 C C . LEU A 1 115 ? 3.781 11.711 -16.922 1.00 97.31 115 LEU A C 1
ATOM 908 O O . LEU A 1 115 ? 4.379 12.494 -17.666 1.00 97.31 115 LEU A O 1
ATOM 912 N N . LYS A 1 116 ? 2.472 11.842 -16.666 1.00 96.44 116 LYS A N 1
ATOM 913 C CA . LYS A 1 116 ? 1.580 12.816 -17.321 1.00 96.44 116 LYS A CA 1
ATOM 914 C C . LYS A 1 116 ? 2.057 14.283 -17.268 1.00 96.44 116 LYS A C 1
ATOM 916 O O . LYS A 1 116 ? 2.008 14.922 -18.320 1.00 96.44 116 LYS A O 1
ATOM 921 N N . PRO A 1 117 ? 2.556 14.844 -16.143 1.00 94.81 117 PRO A N 1
ATOM 922 C CA . PRO A 1 117 ? 3.077 16.219 -16.097 1.00 94.81 117 PRO A CA 1
ATOM 923 C C . PRO A 1 117 ? 4.256 16.470 -17.045 1.00 94.81 117 PRO A C 1
ATOM 925 O O . PRO A 1 117 ? 4.487 17.602 -17.460 1.00 94.81 117 PRO A O 1
ATOM 928 N N . PHE A 1 118 ? 4.985 15.415 -17.410 1.00 93.00 118 PHE A N 1
ATOM 929 C CA . PHE A 1 118 ? 6.094 15.474 -18.353 1.00 93.00 118 PHE A CA 1
ATOM 930 C C . PHE A 1 118 ? 5.676 15.141 -19.786 1.00 93.00 118 PHE A C 1
ATOM 932 O O . PHE A 1 118 ? 6.548 15.076 -20.648 1.00 93.00 118 PHE A O 1
ATOM 939 N N . ALA A 1 119 ? 4.385 14.938 -20.076 1.00 94.75 119 ALA A N 1
ATOM 940 C CA . ALA A 1 119 ? 3.892 14.477 -21.376 1.00 94.75 119 ALA A CA 1
ATOM 941 C C . ALA A 1 119 ? 4.723 13.289 -21.907 1.00 94.75 119 ALA A C 1
ATOM 943 O O . ALA A 1 119 ? 5.324 13.362 -22.981 1.00 94.75 119 ALA A O 1
ATOM 944 N N . ILE A 1 120 ? 4.835 12.245 -21.080 1.00 95.38 120 ILE A N 1
ATOM 945 C CA . ILE A 1 120 ? 5.403 10.943 -21.439 1.00 95.38 120 ILE A CA 1
ATOM 946 C C . ILE A 1 120 ? 4.239 9.955 -21.463 1.00 95.38 120 ILE A C 1
ATOM 948 O O . ILE A 1 120 ? 3.615 9.726 -20.430 1.00 95.38 120 ILE A O 1
ATOM 952 N N . ASP A 1 121 ? 3.966 9.388 -22.634 1.00 95.31 121 ASP A N 1
ATOM 953 C CA . ASP A 1 121 ? 2.945 8.360 -22.838 1.00 95.31 121 ASP A CA 1
ATOM 954 C C . ASP A 1 121 ? 3.630 6.981 -22.958 1.00 95.31 121 ASP A C 1
ATOM 956 O O . ASP A 1 121 ? 4.374 6.751 -23.923 1.00 95.31 121 ASP A O 1
ATOM 960 N N . PRO A 1 122 ? 3.515 6.093 -21.951 1.00 97.00 122 PRO A N 1
ATOM 961 C CA . PRO A 1 122 ? 4.206 4.809 -21.948 1.00 97.00 122 PRO A CA 1
ATOM 962 C C . PRO A 1 122 ? 3.487 3.766 -22.812 1.00 97.00 122 PRO A C 1
ATOM 964 O O . PRO A 1 122 ? 2.288 3.539 -22.692 1.00 97.00 122 PRO A O 1
ATOM 967 N N . VAL A 1 123 ? 4.243 3.013 -23.611 1.00 97.19 123 VAL A N 1
ATOM 968 C CA . VAL A 1 123 ? 3.708 1.820 -24.282 1.00 97.19 123 VAL A CA 1
ATOM 969 C C . VAL A 1 123 ? 3.562 0.699 -23.254 1.00 97.19 123 VAL A C 1
ATOM 971 O O . VAL A 1 123 ? 4.565 0.162 -22.777 1.00 97.19 123 VAL A O 1
ATOM 974 N N . LEU A 1 124 ? 2.326 0.322 -22.932 1.00 97.56 124 LEU A N 1
ATOM 975 C CA . LEU A 1 124 ? 2.036 -0.787 -22.023 1.00 97.56 124 LEU A CA 1
ATOM 976 C C . LEU A 1 124 ? 2.104 -2.141 -22.750 1.00 97.56 124 LEU A C 1
ATOM 978 O O . LEU A 1 124 ? 1.483 -2.342 -23.792 1.00 97.56 124 LEU A O 1
ATOM 982 N N . LYS A 1 125 ? 2.849 -3.086 -22.175 1.00 97.06 125 LYS A N 1
ATOM 983 C CA . LYS A 1 125 ? 2.927 -4.502 -22.565 1.00 97.06 125 LYS A CA 1
ATOM 984 C C . LYS A 1 125 ? 2.723 -5.384 -21.334 1.00 97.06 125 LYS A C 1
ATOM 986 O O . LYS A 1 125 ? 3.657 -6.041 -20.866 1.00 97.06 125 LYS A O 1
ATOM 991 N N . LEU A 1 126 ? 1.517 -5.314 -20.783 1.00 96.88 126 LEU A N 1
ATOM 992 C CA . LEU A 1 126 ? 1.128 -6.002 -19.556 1.00 96.88 126 LEU A CA 1
ATOM 993 C C . LEU A 1 126 ? 0.293 -7.247 -19.894 1.00 96.88 126 LEU A C 1
ATOM 995 O O . LEU A 1 126 ? -0.615 -7.174 -20.720 1.00 96.88 126 LEU A O 1
ATOM 999 N N . HIS A 1 127 ? 0.636 -8.373 -19.276 1.00 93.44 127 HIS A N 1
ATOM 1000 C CA . HIS A 1 127 ? -0.021 -9.677 -19.396 1.00 93.44 127 HIS A CA 1
ATOM 1001 C C . HIS A 1 127 ? -0.701 -10.086 -18.077 1.00 93.44 127 HIS A C 1
ATOM 1003 O O . HIS A 1 127 ? -1.654 -10.861 -18.104 1.00 93.44 127 HIS A O 1
ATOM 1009 N N . ASP A 1 128 ? -0.219 -9.581 -16.935 1.00 91.19 128 ASP A N 1
ATOM 1010 C CA . ASP A 1 128 ? -0.865 -9.703 -15.627 1.00 91.19 128 ASP A CA 1
ATOM 1011 C C . ASP A 1 128 ? -1.907 -8.579 -15.430 1.00 91.19 128 ASP A C 1
ATOM 1013 O O . ASP A 1 128 ? -1.720 -7.437 -15.857 1.00 91.19 128 ASP A O 1
ATOM 1017 N N . GLU A 1 129 ? -2.973 -8.864 -14.678 1.00 91.12 129 GLU A N 1
ATOM 1018 C CA . GLU A 1 129 ? -3.845 -7.825 -14.116 1.00 91.12 129 GLU A CA 1
ATOM 1019 C C . GLU A 1 129 ? -3.252 -7.237 -12.824 1.00 91.12 129 GLU A C 1
ATOM 1021 O O . GLU A 1 129 ? -2.747 -7.956 -11.952 1.00 91.12 129 GLU A O 1
ATOM 1026 N N . TYR A 1 130 ? -3.364 -5.914 -12.668 1.00 94.06 130 TYR A N 1
ATOM 1027 C CA . TYR A 1 130 ? -2.837 -5.172 -11.522 1.00 94.06 130 TYR A CA 1
ATOM 1028 C C . TYR A 1 130 ? -3.981 -4.603 -10.674 1.00 94.06 130 TYR A C 1
ATOM 1030 O O . TYR A 1 130 ? -4.706 -3.725 -11.142 1.00 94.06 130 TYR A O 1
ATOM 1038 N N . PRO A 1 131 ? -4.168 -5.065 -9.423 1.00 93.56 131 PRO A N 1
ATOM 1039 C CA . PRO A 1 131 ? -5.300 -4.645 -8.610 1.00 93.56 131 PRO A CA 1
ATOM 1040 C C . PRO A 1 131 ? -5.129 -3.202 -8.127 1.00 93.56 131 PRO A C 1
ATOM 1042 O O . PRO A 1 131 ? -4.012 -2.719 -7.918 1.00 93.56 131 PRO A O 1
ATOM 1045 N N . LYS A 1 132 ? -6.253 -2.522 -7.889 1.00 94.06 132 LYS A N 1
ATOM 1046 C CA . LYS A 1 132 ? -6.254 -1.204 -7.247 1.00 94.06 132 LYS A CA 1
ATOM 1047 C C . LYS A 1 132 ? -5.847 -1.338 -5.783 1.00 94.06 132 LYS A C 1
ATOM 1049 O O . LYS A 1 132 ? -6.318 -2.230 -5.082 1.00 94.06 132 LYS A O 1
ATOM 1054 N N . LEU A 1 133 ? -4.966 -0.457 -5.330 1.00 93.06 133 LEU A N 1
ATOM 1055 C CA . LEU A 1 133 ? -4.450 -0.420 -3.965 1.00 93.06 133 LEU A CA 1
ATOM 1056 C C . LEU A 1 133 ? -5.289 0.551 -3.125 1.00 93.06 133 LEU A C 1
ATOM 1058 O O . LEU A 1 133 ? -5.776 1.554 -3.650 1.00 93.06 133 LEU A O 1
ATOM 1062 N N . GLU A 1 134 ? -5.459 0.274 -1.828 1.00 90.06 134 GLU A N 1
ATOM 1063 C CA . GLU A 1 134 ? -6.180 1.197 -0.931 1.00 90.06 134 GLU A CA 1
ATOM 1064 C C . GLU A 1 134 ? -5.417 2.521 -0.837 1.00 90.06 134 GLU A C 1
ATOM 1066 O O . GLU A 1 134 ? -5.990 3.601 -0.993 1.00 90.06 134 GLU A O 1
ATOM 1071 N N . TYR A 1 135 ? -4.107 2.401 -0.616 1.00 91.38 135 TYR A N 1
ATOM 1072 C CA . TYR A 1 135 ? -3.236 3.467 -0.155 1.00 91.38 135 TYR A CA 1
ATOM 1073 C C . TYR A 1 135 ? -1.784 3.163 -0.543 1.00 91.38 135 TYR A C 1
ATOM 1075 O O . TYR A 1 135 ? -1.285 2.073 -0.259 1.00 91.38 135 TYR A O 1
ATOM 1083 N N . ARG A 1 136 ? -1.109 4.114 -1.191 1.00 94.00 136 ARG A N 1
ATOM 1084 C CA . ARG A 1 136 ? 0.349 4.153 -1.367 1.00 94.00 136 ARG A CA 1
ATOM 1085 C C . ARG A 1 136 ? 0.845 5.582 -1.206 1.00 94.00 136 ARG A C 1
ATOM 1087 O O . ARG A 1 136 ? 0.222 6.510 -1.715 1.00 94.00 136 ARG A O 1
ATOM 1094 N N . VAL A 1 137 ? 1.969 5.759 -0.533 1.00 94.44 137 VAL A N 1
ATOM 1095 C CA . VAL A 1 137 ? 2.552 7.056 -0.207 1.00 94.44 137 VAL A CA 1
ATOM 1096 C C . VAL A 1 137 ? 3.916 7.181 -0.875 1.00 94.44 137 VAL A C 1
ATOM 1098 O O . VAL A 1 137 ? 4.786 6.321 -0.730 1.00 94.44 137 VAL A O 1
ATOM 1101 N N . GLN A 1 138 ? 4.089 8.285 -1.594 1.00 94.25 138 GLN A N 1
ATOM 1102 C CA . GLN A 1 138 ? 5.385 8.832 -1.968 1.00 94.25 138 GLN A CA 1
ATOM 1103 C C . GLN A 1 138 ? 5.844 9.700 -0.795 1.00 94.25 138 GLN A C 1
ATOM 1105 O O . GLN A 1 138 ? 5.185 10.694 -0.486 1.00 94.25 138 GLN A O 1
ATOM 1110 N N . TYR A 1 139 ? 6.915 9.311 -0.101 1.00 93.50 139 TYR A N 1
ATOM 1111 C CA . TYR A 1 139 ? 7.354 9.985 1.126 1.00 93.50 139 TYR A CA 1
ATOM 1112 C C . TYR A 1 139 ? 8.814 10.435 1.015 1.00 93.50 139 TYR A C 1
ATOM 1114 O O . TYR A 1 139 ? 9.731 9.647 1.235 1.00 93.50 139 TYR A O 1
ATOM 1122 N N . GLY A 1 140 ? 9.038 11.700 0.647 1.00 90.75 140 GLY A N 1
ATOM 1123 C CA . GLY A 1 140 ? 10.386 12.277 0.559 1.00 90.75 140 GLY A CA 1
ATOM 1124 C C . GLY A 1 140 ? 11.275 11.653 -0.527 1.00 90.75 140 GLY A C 1
ATOM 1125 O O . GLY A 1 140 ? 12.487 11.848 -0.511 1.00 90.75 140 GLY A O 1
ATOM 1126 N N . GLU A 1 141 ? 10.683 10.915 -1.469 1.00 89.44 141 GLU A N 1
ATOM 1127 C CA . GLU A 1 141 ? 11.359 10.263 -2.596 1.00 89.44 141 GLU A CA 1
ATOM 1128 C C . GLU A 1 141 ? 11.008 10.947 -3.931 1.00 89.44 141 GLU A C 1
ATOM 1130 O O . GLU A 1 141 ? 9.958 11.589 -4.072 1.00 89.44 141 GLU A O 1
ATOM 1135 N N . SER A 1 142 ? 11.908 10.843 -4.915 1.00 90.94 142 SER A N 1
ATOM 1136 C CA . SER A 1 142 ? 11.685 11.425 -6.243 1.00 90.94 142 SER A CA 1
ATOM 1137 C C . SER A 1 142 ? 10.570 10.690 -6.997 1.00 90.94 142 SER A C 1
ATOM 1139 O O . SER A 1 142 ? 10.338 9.504 -6.757 1.00 90.94 142 SER A O 1
ATOM 1141 N N . ASP A 1 143 ? 9.900 11.355 -7.945 1.00 92.94 143 ASP A N 1
ATOM 1142 C CA . ASP A 1 143 ? 8.908 10.710 -8.823 1.00 92.94 143 ASP A CA 1
ATOM 1143 C C . ASP A 1 143 ? 9.519 9.494 -9.547 1.00 92.94 143 ASP A C 1
ATOM 1145 O O . ASP A 1 143 ? 8.841 8.495 -9.786 1.00 92.94 143 ASP A O 1
ATOM 1149 N N . TYR A 1 144 ? 10.815 9.563 -9.872 1.00 91.56 144 TYR A N 1
ATOM 1150 C CA . TYR A 1 144 ? 11.556 8.501 -10.550 1.00 91.56 144 TYR A CA 1
ATOM 1151 C C . TYR A 1 144 ? 11.829 7.303 -9.632 1.00 91.56 144 TYR A C 1
ATOM 1153 O O . TYR A 1 144 ? 11.640 6.159 -10.048 1.00 91.56 144 TYR A O 1
ATOM 1161 N N . ASP A 1 145 ? 12.236 7.541 -8.385 1.00 88.06 145 ASP A N 1
ATOM 1162 C CA . ASP A 1 145 ? 12.513 6.470 -7.422 1.00 88.06 145 ASP A CA 1
ATOM 1163 C C . ASP A 1 145 ? 11.220 5.810 -6.929 1.00 88.06 145 ASP A C 1
ATOM 1165 O O . ASP A 1 145 ? 11.139 4.580 -6.902 1.00 88.06 145 ASP A O 1
ATOM 1169 N N . PHE A 1 146 ? 10.169 6.598 -6.677 1.00 93.44 146 PHE A N 1
ATOM 1170 C CA . PHE A 1 146 ? 8.839 6.084 -6.344 1.00 93.44 146 PHE A CA 1
ATOM 1171 C C . PHE A 1 146 ? 8.292 5.189 -7.461 1.00 93.44 146 PHE A C 1
ATOM 1173 O O . PHE A 1 146 ? 7.895 4.048 -7.215 1.00 93.44 146 PHE A O 1
ATOM 1180 N N . MET A 1 147 ? 8.352 5.668 -8.711 1.00 94.25 147 MET A N 1
ATOM 1181 C CA . MET A 1 147 ? 7.997 4.881 -9.892 1.00 94.25 147 MET A CA 1
ATOM 1182 C C . MET A 1 147 ? 8.807 3.578 -9.952 1.00 94.25 147 MET A C 1
ATOM 1184 O O . MET A 1 147 ? 8.225 2.506 -10.109 1.00 94.25 147 MET A O 1
ATOM 1188 N N . ARG A 1 148 ? 10.138 3.643 -9.805 1.00 91.12 148 ARG A N 1
ATOM 1189 C CA . ARG A 1 148 ? 11.018 2.463 -9.857 1.00 91.12 148 ARG A CA 1
ATOM 1190 C C . ARG A 1 148 ? 10.670 1.434 -8.791 1.00 91.12 148 ARG A C 1
ATOM 1192 O O . ARG A 1 148 ? 10.544 0.259 -9.126 1.00 91.12 148 ARG A O 1
ATOM 1199 N N . ARG A 1 149 ? 10.472 1.860 -7.542 1.00 90.69 149 ARG A N 1
ATOM 1200 C CA . ARG A 1 149 ? 10.064 0.974 -6.446 1.00 90.69 149 ARG A CA 1
ATOM 1201 C C . ARG A 1 149 ? 8.734 0.290 -6.753 1.00 90.69 149 ARG A C 1
ATOM 1203 O O . ARG A 1 149 ? 8.658 -0.933 -6.679 1.00 90.69 149 ARG A O 1
ATOM 1210 N N . LEU A 1 150 ? 7.707 1.048 -7.142 1.00 93.75 150 LEU A N 1
ATOM 1211 C CA . LEU A 1 150 ? 6.388 0.485 -7.451 1.00 93.75 150 LEU A CA 1
ATOM 1212 C C . LEU A 1 150 ? 6.433 -0.504 -8.623 1.00 93.75 150 LEU A C 1
ATOM 1214 O O . LEU A 1 150 ? 5.807 -1.561 -8.554 1.00 93.75 150 LEU A O 1
ATOM 1218 N N . LEU A 1 151 ? 7.191 -0.191 -9.678 1.00 94.56 151 LEU A N 1
ATOM 1219 C CA . LEU A 1 151 ? 7.403 -1.087 -10.817 1.00 94.56 151 LEU A CA 1
ATOM 1220 C C . LEU A 1 151 ? 8.096 -2.393 -10.389 1.00 94.56 151 LEU A C 1
ATOM 1222 O O . LEU A 1 151 ? 7.660 -3.467 -10.803 1.00 94.56 151 LEU A O 1
ATOM 1226 N N . VAL A 1 152 ? 9.093 -2.326 -9.495 1.00 90.69 152 VAL A N 1
ATOM 1227 C CA . VAL A 1 152 ? 9.735 -3.519 -8.912 1.00 90.69 152 VAL A CA 1
ATOM 1228 C C . VAL A 1 152 ? 8.748 -4.348 -8.087 1.00 90.69 152 VAL A C 1
ATOM 1230 O O . VAL A 1 152 ? 8.619 -5.546 -8.331 1.00 90.69 152 VAL A O 1
ATOM 1233 N N . GLU A 1 153 ? 7.983 -3.726 -7.187 1.00 88.69 153 GLU A N 1
ATOM 1234 C CA . GLU A 1 153 ? 6.950 -4.404 -6.385 1.00 88.69 153 GLU A CA 1
ATOM 1235 C C . GLU A 1 153 ? 5.858 -5.070 -7.254 1.00 88.69 153 GLU A C 1
ATOM 1237 O O . GLU A 1 153 ? 5.338 -6.139 -6.921 1.00 88.69 153 GLU A O 1
ATOM 1242 N N . ALA A 1 154 ? 5.527 -4.465 -8.397 1.00 93.38 154 ALA A N 1
ATOM 1243 C CA . ALA A 1 154 ? 4.605 -5.015 -9.387 1.00 93.38 154 ALA A CA 1
ATOM 1244 C C . ALA A 1 154 ? 5.242 -6.082 -10.304 1.00 93.38 154 ALA A C 1
ATOM 1246 O O . ALA A 1 154 ? 4.523 -6.826 -10.972 1.00 93.38 154 ALA A O 1
ATOM 1247 N N . GLY A 1 155 ? 6.571 -6.186 -10.353 1.00 93.62 155 GLY A N 1
ATOM 1248 C CA . GLY A 1 155 ? 7.287 -7.028 -11.313 1.00 93.62 155 GLY A CA 1
ATOM 1249 C C . GLY A 1 155 ? 7.270 -6.499 -12.755 1.00 93.62 155 GLY A C 1
ATOM 1250 O O . GLY A 1 155 ? 7.567 -7.255 -13.680 1.00 93.62 155 GLY A O 1
ATOM 1251 N N . ILE A 1 156 ? 6.924 -5.226 -12.958 1.00 96.69 156 ILE A N 1
ATOM 1252 C CA . ILE A 1 156 ? 6.885 -4.564 -14.266 1.00 96.69 156 ILE A CA 1
ATOM 1253 C C . ILE A 1 156 ? 8.272 -3.988 -14.550 1.00 96.69 156 ILE A C 1
ATOM 1255 O O . ILE A 1 156 ? 8.774 -3.160 -13.799 1.00 96.69 156 ILE A O 1
ATOM 1259 N N . SER A 1 157 ? 8.896 -4.400 -15.648 1.00 95.12 157 SER A N 1
ATOM 1260 C CA . SER A 1 157 ? 10.144 -3.792 -16.113 1.00 95.12 157 SER A CA 1
ATOM 1261 C C . SER A 1 157 ? 9.872 -2.561 -16.974 1.00 95.12 157 SER A C 1
ATOM 1263 O O . SER A 1 157 ? 8.814 -2.469 -17.598 1.00 95.12 157 SER A O 1
ATOM 1265 N N . PHE A 1 158 ? 10.849 -1.664 -17.107 1.00 95.88 158 PHE A N 1
ATOM 1266 C CA . PHE A 1 158 ? 10.811 -0.631 -18.145 1.00 95.88 158 PHE A CA 1
ATOM 1267 C C . PHE A 1 158 ? 12.078 -0.581 -18.994 1.00 95.88 158 PHE A C 1
ATOM 1269 O O . PHE A 1 158 ? 13.161 -0.961 -18.555 1.00 95.88 158 PHE A O 1
ATOM 1276 N N . TYR A 1 159 ? 11.930 -0.123 -20.231 1.00 95.62 159 TYR A N 1
ATOM 1277 C CA . TYR A 1 159 ? 13.020 0.110 -21.178 1.00 95.62 159 TYR A CA 1
ATOM 1278 C C . TYR A 1 159 ? 12.565 1.117 -22.244 1.00 95.62 159 TYR A C 1
ATOM 1280 O O . TYR A 1 159 ? 11.429 1.595 -22.211 1.00 95.62 159 TYR A O 1
ATOM 1288 N N . PHE A 1 160 ? 13.440 1.456 -23.190 1.00 95.81 160 PHE A N 1
ATOM 1289 C CA . PHE A 1 160 ? 13.151 2.439 -24.233 1.00 95.81 160 PHE A CA 1
ATOM 1290 C C . PHE A 1 160 ? 13.109 1.801 -25.621 1.00 95.81 160 PHE A C 1
ATOM 1292 O O . PHE A 1 160 ? 13.943 0.963 -25.959 1.00 95.81 160 PHE A O 1
ATOM 1299 N N . ARG A 1 161 ? 12.140 2.223 -26.438 1.00 93.69 161 ARG A N 1
ATOM 1300 C CA . ARG A 1 161 ? 12.067 1.917 -27.869 1.00 93.69 161 ARG A CA 1
ATOM 1301 C C . ARG A 1 161 ? 12.322 3.192 -28.663 1.00 93.69 161 ARG A C 1
ATOM 1303 O O . ARG A 1 161 ? 11.633 4.192 -28.474 1.00 93.69 161 ARG A O 1
ATOM 1310 N N . PHE A 1 162 ? 13.279 3.118 -29.573 1.00 88.50 162 PHE A N 1
ATOM 1311 C CA . PHE A 1 162 ? 13.746 4.232 -30.389 1.00 88.50 162 PHE A CA 1
ATOM 1312 C C . PHE A 1 162 ? 13.011 4.207 -31.729 1.00 88.50 162 PHE A C 1
ATOM 1314 O O . PHE A 1 162 ? 13.049 3.192 -32.424 1.00 88.50 162 PHE A O 1
ATOM 1321 N N . GLY A 1 163 ? 12.281 5.278 -32.037 1.00 79.00 163 GLY A N 1
ATOM 1322 C CA . GLY A 1 163 ? 11.652 5.509 -33.336 1.00 79.00 163 GLY A CA 1
ATOM 1323 C C . GLY A 1 163 ? 12.366 6.614 -34.115 1.00 79.00 163 GLY A C 1
ATOM 1324 O O . GLY A 1 163 ? 13.361 7.172 -33.654 1.00 79.00 163 GLY A O 1
ATOM 1325 N N . GLU A 1 164 ? 11.838 6.946 -35.290 1.00 76.94 164 GLU A N 1
ATOM 1326 C CA . GLU A 1 164 ? 12.411 7.980 -36.165 1.00 76.94 164 GLU A CA 1
ATOM 1327 C C . GLU A 1 164 ? 12.221 9.404 -35.616 1.00 76.94 164 GLU A C 1
ATOM 1329 O O . GLU A 1 164 ? 13.079 10.255 -35.841 1.00 76.94 164 GLU A O 1
ATOM 1334 N N . GLU A 1 165 ? 11.149 9.643 -34.848 1.00 84.00 165 GLU A N 1
ATOM 1335 C CA . GLU A 1 165 ? 10.770 10.969 -34.326 1.00 84.00 165 GLU A CA 1
ATOM 1336 C C . GLU A 1 165 ? 10.813 11.091 -32.789 1.00 84.00 165 GLU A C 1
ATOM 1338 O O . GLU A 1 165 ? 10.866 12.200 -32.251 1.00 84.00 165 GLU A O 1
ATOM 1343 N N . GLU A 1 166 ? 10.785 9.971 -32.056 1.00 89.44 166 GLU A N 1
ATOM 1344 C CA . GLU A 1 166 ? 10.745 9.975 -30.589 1.00 89.44 166 GLU A CA 1
ATOM 1345 C C . GLU A 1 166 ? 11.323 8.704 -29.941 1.00 89.44 166 GLU A C 1
ATOM 1347 O O . GLU A 1 166 ? 11.343 7.615 -30.522 1.00 89.44 166 GLU A O 1
ATOM 1352 N N . THR A 1 167 ? 11.739 8.836 -28.678 1.00 93.31 167 THR A N 1
ATOM 1353 C CA . THR A 1 167 ? 12.066 7.703 -27.805 1.00 93.31 167 THR A CA 1
ATOM 1354 C C . THR A 1 167 ? 10.872 7.394 -26.907 1.00 93.31 167 THR A C 1
ATOM 1356 O O . THR A 1 167 ? 10.567 8.169 -26.000 1.00 93.31 167 THR A O 1
ATOM 1359 N N . LYS A 1 168 ? 10.222 6.243 -27.100 1.00 95.25 168 LYS A N 1
ATOM 1360 C CA . LYS A 1 168 ? 9.093 5.814 -26.261 1.00 95.25 168 LYS A CA 1
ATOM 1361 C C . LYS A 1 168 ? 9.567 5.013 -25.054 1.00 95.25 168 LYS A C 1
ATOM 1363 O O . LYS A 1 168 ? 10.352 4.074 -25.195 1.00 95.25 168 LYS A O 1
ATOM 1368 N N . LEU A 1 169 ? 9.033 5.341 -23.881 1.00 97.44 169 LEU A N 1
ATOM 1369 C CA . LEU A 1 169 ? 9.093 4.477 -22.703 1.00 97.44 169 LEU A CA 1
ATOM 1370 C C . LEU A 1 169 ? 8.187 3.259 -22.933 1.00 97.44 169 LEU A C 1
ATOM 1372 O O . LEU A 1 169 ? 7.072 3.405 -23.431 1.00 97.44 169 LEU A O 1
ATOM 1376 N N . VAL A 1 170 ? 8.651 2.067 -22.570 1.00 98.00 170 VAL A N 1
ATOM 1377 C CA . VAL A 1 170 ? 7.864 0.829 -22.603 1.00 98.00 170 VAL A CA 1
ATOM 1378 C C . VAL A 1 170 ? 7.810 0.252 -21.194 1.00 98.00 170 VAL A C 1
ATOM 1380 O O . VAL A 1 170 ? 8.861 0.070 -20.581 1.00 98.00 170 VAL A O 1
ATOM 1383 N N . LEU A 1 171 ? 6.610 -0.052 -20.700 1.00 98.31 171 LEU A N 1
ATOM 1384 C CA . LEU A 1 171 ? 6.382 -0.776 -19.446 1.00 98.31 171 LEU A CA 1
ATOM 1385 C C . LEU A 1 171 ? 5.958 -2.207 -19.790 1.00 98.31 171 LEU A C 1
ATOM 1387 O O . LEU A 1 171 ? 4.963 -2.396 -20.486 1.00 98.31 171 LEU A O 1
ATOM 1391 N N . ALA A 1 172 ? 6.712 -3.213 -19.346 1.00 97.44 172 ALA A N 1
ATOM 1392 C CA . ALA A 1 172 ? 6.499 -4.606 -19.731 1.00 97.44 172 ALA A CA 1
ATOM 1393 C C . ALA A 1 172 ? 6.706 -5.578 -18.565 1.00 97.44 172 ALA A C 1
ATOM 1395 O O . ALA A 1 172 ? 7.757 -5.585 -17.925 1.00 97.44 172 ALA A O 1
ATOM 1396 N N . ASP A 1 173 ? 5.742 -6.465 -18.341 1.00 96.31 173 ASP A N 1
ATOM 1397 C CA . ASP A 1 173 ? 5.783 -7.503 -17.301 1.00 96.31 173 ASP A CA 1
ATOM 1398 C C . ASP A 1 173 ? 6.158 -8.896 -17.837 1.00 96.31 173 ASP A C 1
ATOM 1400 O O . ASP A 1 173 ? 6.229 -9.861 -17.082 1.00 96.31 173 ASP A O 1
ATOM 1404 N N . ALA A 1 174 ? 6.436 -9.033 -19.131 1.00 95.69 174 ALA A N 1
ATOM 1405 C CA . ALA A 1 174 ? 7.041 -10.235 -19.705 1.00 95.69 174 ALA A CA 1
ATOM 1406 C C . ALA A 1 174 ? 7.982 -9.887 -20.875 1.00 95.69 174 ALA A C 1
ATOM 1408 O O . ALA A 1 174 ? 7.802 -10.378 -21.990 1.00 95.69 174 ALA A O 1
ATOM 1409 N N . PRO A 1 175 ? 9.007 -9.033 -20.672 1.00 95.88 175 PRO A N 1
ATOM 1410 C CA . PRO A 1 175 ? 9.887 -8.586 -21.756 1.00 95.88 175 PRO A CA 1
ATOM 1411 C C . PRO A 1 175 ? 10.696 -9.734 -22.383 1.00 95.88 175 PRO A C 1
ATOM 1413 O O . PRO A 1 175 ? 11.092 -9.640 -23.541 1.00 95.88 175 PRO A O 1
ATOM 1416 N N . ASN A 1 176 ? 10.866 -10.860 -21.679 1.00 94.44 176 ASN A N 1
ATOM 1417 C CA . ASN A 1 176 ? 11.439 -12.095 -22.228 1.00 94.44 176 ASN A CA 1
ATOM 1418 C C . ASN A 1 176 ? 10.566 -12.757 -23.319 1.00 94.44 176 ASN A C 1
ATOM 1420 O O . ASN A 1 176 ? 11.059 -13.629 -24.031 1.00 94.44 176 ASN A O 1
ATOM 1424 N N . LEU A 1 177 ? 9.300 -12.344 -23.466 1.00 95.06 177 LEU A N 1
ATOM 1425 C CA . LEU A 1 177 ? 8.379 -12.772 -24.525 1.00 95.06 177 LEU A CA 1
ATOM 1426 C C . LEU A 1 177 ? 8.322 -11.790 -25.712 1.00 95.06 177 LEU A C 1
ATOM 1428 O O . LEU A 1 177 ? 7.550 -12.007 -26.644 1.00 95.06 177 LEU A O 1
ATOM 1432 N N . ASN A 1 178 ? 9.123 -10.714 -25.710 1.00 95.31 178 ASN A N 1
ATOM 1433 C CA . ASN A 1 178 ? 9.197 -9.796 -26.848 1.00 95.31 178 ASN A CA 1
ATOM 1434 C C . ASN A 1 178 ? 9.575 -10.533 -28.145 1.00 95.31 178 ASN A C 1
ATOM 1436 O O . ASN A 1 178 ? 10.369 -11.475 -28.144 1.00 95.31 178 ASN A O 1
ATOM 1440 N N . GLN A 1 179 ? 9.034 -10.053 -29.269 1.00 93.88 179 GLN A N 1
ATOM 1441 C CA . GLN A 1 179 ? 9.333 -10.594 -30.592 1.00 93.88 179 GLN A CA 1
ATOM 1442 C C . GLN A 1 179 ? 10.854 -10.562 -30.860 1.00 93.88 179 GLN A C 1
ATOM 1444 O O . GLN A 1 179 ? 11.463 -9.490 -30.746 1.00 93.88 179 GLN A O 1
ATOM 1449 N N . PRO A 1 180 ? 11.478 -11.703 -31.213 1.00 92.69 180 PRO A N 1
ATOM 1450 C CA . PRO A 1 180 ? 12.896 -11.747 -31.549 1.00 92.69 180 PRO A CA 1
ATOM 1451 C C . PRO A 1 180 ? 13.252 -10.894 -32.773 1.00 92.69 180 PRO A C 1
ATOM 1453 O O . PRO A 1 180 ? 12.426 -10.687 -33.664 1.00 92.69 180 PRO A O 1
ATOM 1456 N N . ARG A 1 181 ? 14.515 -10.460 -32.853 1.00 91.50 181 ARG A N 1
ATOM 1457 C CA . ARG A 1 181 ? 15.163 -10.032 -34.103 1.00 91.50 181 ARG A CA 1
ATOM 1458 C C . ARG A 1 181 ? 14.996 -11.143 -35.149 1.00 91.50 181 ARG A C 1
ATOM 1460 O O . ARG A 1 181 ? 15.184 -12.309 -34.819 1.00 91.50 181 ARG A O 1
ATOM 1467 N N . GLY A 1 182 ? 14.647 -10.777 -36.386 1.00 83.88 182 GLY A N 1
ATOM 1468 C CA . GLY A 1 182 ? 14.264 -11.744 -37.425 1.00 83.88 182 GLY A CA 1
ATOM 1469 C C . GLY A 1 182 ? 15.351 -12.774 -37.746 1.00 83.88 182 GLY A C 1
ATOM 1470 O O . GLY A 1 182 ? 15.081 -13.970 -37.727 1.00 83.88 182 GLY A O 1
ATOM 1471 N N . ASN A 1 183 ? 16.585 -12.311 -37.969 1.00 88.31 183 ASN A N 1
ATOM 1472 C CA . ASN A 1 183 ? 17.729 -13.180 -38.250 1.00 88.31 183 ASN A CA 1
ATOM 1473 C C . ASN A 1 183 ? 18.614 -13.353 -36.999 1.00 88.31 183 ASN A C 1
ATOM 1475 O O . ASN A 1 183 ? 19.002 -12.335 -36.401 1.00 88.31 183 ASN A O 1
ATOM 1479 N N . PRO A 1 184 ? 18.986 -14.600 -36.631 1.00 91.94 184 PRO A N 1
ATOM 1480 C CA . PRO A 1 184 ? 20.021 -14.871 -35.636 1.00 91.94 184 PRO A CA 1
ATOM 1481 C C . PRO A 1 184 ? 21.339 -14.182 -35.997 1.00 91.94 184 PRO A C 1
ATOM 1483 O O . PRO A 1 184 ? 21.754 -14.188 -37.155 1.00 91.94 184 PRO A O 1
ATOM 1486 N N . VAL A 1 185 ? 22.013 -13.613 -35.001 1.00 93.56 185 VAL A N 1
ATOM 1487 C CA . VAL A 1 185 ? 23.293 -12.920 -35.181 1.00 93.56 185 VAL A CA 1
ATOM 1488 C C . VAL A 1 185 ? 24.416 -13.952 -35.257 1.00 93.56 185 VAL A C 1
ATOM 1490 O O . VAL A 1 185 ? 24.464 -14.874 -34.441 1.00 93.56 185 VAL A O 1
ATOM 1493 N N . ARG A 1 186 ? 25.322 -13.821 -36.227 1.00 93.75 186 ARG A N 1
ATOM 1494 C CA . ARG A 1 186 ? 26.425 -14.771 -36.404 1.00 93.75 186 ARG A CA 1
ATOM 1495 C C . ARG A 1 186 ? 27.482 -14.569 -35.320 1.00 93.75 186 ARG A C 1
ATOM 1497 O O . ARG A 1 186 ? 27.904 -13.445 -35.067 1.00 93.75 186 ARG A O 1
ATOM 1504 N N . PHE A 1 187 ? 27.944 -15.651 -34.702 1.00 94.06 187 PHE A N 1
ATOM 1505 C CA . PHE A 1 187 ? 29.159 -15.608 -33.899 1.00 94.06 187 PHE A CA 1
ATOM 1506 C C . PHE A 1 187 ? 30.389 -15.675 -34.809 1.00 94.06 187 PHE A C 1
ATOM 1508 O O . PHE A 1 187 ? 30.546 -16.637 -35.564 1.00 94.06 187 PHE A O 1
ATOM 1515 N N . LEU A 1 188 ? 31.261 -14.670 -34.726 1.00 91.50 188 LEU A N 1
ATOM 1516 C CA . LEU A 1 188 ? 32.537 -14.615 -35.440 1.00 91.50 188 LEU A CA 1
ATOM 1517 C C . LEU A 1 188 ? 33.658 -14.380 -34.431 1.00 91.50 188 LEU A C 1
ATOM 1519 O O . LEU A 1 188 ? 33.713 -13.331 -33.805 1.00 91.50 188 LEU A O 1
ATOM 1523 N N . LYS A 1 189 ? 34.574 -15.338 -34.275 1.00 84.38 189 LYS A N 1
ATOM 1524 C CA . LYS A 1 189 ? 35.763 -15.133 -33.440 1.00 84.38 189 LYS A CA 1
ATOM 1525 C C . LYS A 1 189 ? 36.775 -14.290 -34.219 1.00 84.38 189 LYS A C 1
ATOM 1527 O O . LYS A 1 189 ? 37.198 -14.723 -35.286 1.00 84.38 189 LYS A O 1
ATOM 1532 N N . ASN A 1 190 ? 37.182 -13.151 -33.660 1.00 81.12 190 ASN A N 1
ATOM 1533 C CA . ASN A 1 190 ? 38.118 -12.196 -34.271 1.00 81.12 190 ASN A CA 1
ATOM 1534 C C . ASN A 1 190 ? 37.681 -11.759 -35.693 1.00 81.12 190 ASN A C 1
ATOM 1536 O O . ASN A 1 190 ? 38.395 -12.044 -36.656 1.00 81.12 190 ASN A O 1
ATOM 1540 N N . PRO A 1 191 ? 36.502 -11.126 -35.860 1.00 79.50 191 PRO A N 1
ATOM 1541 C CA . PRO A 1 191 ? 36.074 -10.616 -37.159 1.00 79.50 191 PRO A CA 1
ATOM 1542 C C . PRO A 1 191 ? 37.003 -9.487 -37.621 1.00 79.50 191 PRO A C 1
ATOM 1544 O O . PRO A 1 191 ? 37.584 -8.778 -36.799 1.00 79.50 191 PRO A O 1
ATOM 1547 N N . ASP A 1 192 ? 37.075 -9.259 -38.932 1.00 70.81 192 ASP A N 1
ATOM 1548 C CA . ASP A 1 192 ? 37.526 -7.958 -39.424 1.00 70.81 192 ASP A CA 1
ATOM 1549 C C . ASP A 1 192 ? 36.453 -6.920 -39.067 1.00 70.81 192 ASP A C 1
ATOM 1551 O O . ASP A 1 192 ? 35.328 -6.975 -39.570 1.00 70.81 192 ASP A O 1
ATOM 1555 N N . MET A 1 193 ? 36.788 -5.984 -38.176 1.00 62.41 193 MET A N 1
ATOM 1556 C CA . MET A 1 193 ? 35.867 -4.945 -37.703 1.00 62.41 193 MET A CA 1
ATOM 1557 C C . MET A 1 193 ? 35.443 -3.979 -38.824 1.00 62.41 193 MET A C 1
ATOM 1559 O O . MET A 1 193 ? 34.397 -3.331 -38.711 1.00 62.41 193 MET A O 1
ATOM 1563 N N . ARG A 1 194 ? 36.199 -3.945 -39.934 1.00 60.56 194 ARG A N 1
ATOM 1564 C CA . ARG A 1 194 ? 35.884 -3.198 -41.163 1.00 60.56 194 ARG A CA 1
ATOM 1565 C C . ARG A 1 194 ? 34.890 -3.914 -42.079 1.00 60.56 194 ARG A C 1
ATOM 1567 O O . ARG A 1 194 ? 34.381 -3.286 -43.002 1.00 60.56 194 ARG A O 1
ATOM 1574 N N . GLY A 1 195 ? 34.620 -5.201 -41.852 1.00 63.53 195 GLY A N 1
ATOM 1575 C CA . GLY A 1 195 ? 33.669 -5.979 -42.643 1.00 63.53 195 GLY A CA 1
ATOM 1576 C C . GLY A 1 195 ? 32.209 -5.604 -42.363 1.00 63.53 195 GLY A C 1
ATOM 1577 O O . GLY A 1 195 ? 31.844 -5.238 -41.244 1.00 63.53 195 GLY A O 1
ATOM 1578 N N . ASP A 1 196 ? 31.343 -5.752 -43.366 1.00 66.25 196 ASP A N 1
ATOM 1579 C CA . ASP A 1 196 ? 29.903 -5.471 -43.240 1.00 66.25 196 ASP A CA 1
ATOM 1580 C C . ASP A 1 196 ? 29.129 -6.535 -42.421 1.00 66.25 196 ASP A C 1
ATOM 1582 O O . ASP A 1 196 ? 27.963 -6.325 -42.096 1.00 66.25 196 ASP A O 1
ATOM 1586 N N . ASP A 1 197 ? 29.765 -7.647 -42.031 1.00 75.19 197 ASP A N 1
ATOM 1587 C CA . ASP A 1 197 ? 29.126 -8.770 -41.324 1.00 75.19 197 ASP A CA 1
ATOM 1588 C C . ASP A 1 197 ? 28.581 -8.387 -39.924 1.00 75.19 197 ASP A C 1
ATOM 1590 O O . ASP A 1 197 ? 29.328 -8.160 -38.963 1.00 75.19 197 ASP A O 1
ATOM 1594 N N . ASP A 1 198 ? 27.252 -8.413 -39.783 1.00 86.12 198 ASP A N 1
ATOM 1595 C CA . ASP A 1 198 ? 26.516 -8.387 -38.509 1.00 86.12 198 ASP A CA 1
ATOM 1596 C C . ASP A 1 198 ? 26.952 -9.550 -37.595 1.00 86.12 198 ASP A C 1
ATOM 1598 O O . ASP A 1 198 ? 26.654 -10.720 -37.868 1.00 86.12 198 ASP A O 1
ATOM 1602 N N . ASN A 1 199 ? 27.623 -9.250 -36.477 1.00 90.94 199 ASN A N 1
ATOM 1603 C CA . ASN A 1 199 ? 28.226 -10.278 -35.632 1.00 90.94 199 ASN A CA 1
ATOM 1604 C C . ASN A 1 199 ? 28.194 -9.998 -34.121 1.00 90.94 199 ASN A C 1
ATOM 1606 O O . ASN A 1 199 ? 28.109 -8.861 -33.652 1.00 90.94 199 ASN A O 1
ATOM 1610 N N . VAL A 1 200 ? 28.303 -11.085 -33.359 1.00 93.75 200 VAL A N 1
ATOM 1611 C CA . VAL A 1 200 ? 28.783 -11.106 -31.971 1.00 93.75 200 VAL A CA 1
ATOM 1612 C C . VAL A 1 200 ? 30.167 -11.751 -31.992 1.00 93.75 200 VAL A C 1
ATOM 1614 O O . VAL A 1 200 ? 30.331 -12.802 -32.612 1.00 93.75 200 VAL A O 1
ATOM 1617 N N . HIS A 1 201 ? 31.152 -11.152 -31.324 1.00 92.12 201 HIS A N 1
ATOM 1618 C CA . HIS A 1 201 ? 32.553 -11.589 -31.412 1.00 92.12 201 HIS A CA 1
ATOM 1619 C C . HIS A 1 201 ? 33.240 -11.870 -30.075 1.00 92.12 201 HIS A C 1
ATOM 1621 O O . HIS A 1 201 ? 34.220 -12.614 -30.039 1.00 92.12 201 HIS A O 1
ATOM 1627 N N . SER A 1 202 ? 32.694 -11.361 -28.971 1.00 93.25 202 SER A N 1
ATOM 1628 C CA . SER A 1 202 ? 33.063 -11.777 -27.615 1.00 93.25 202 SER A CA 1
ATOM 1629 C C . SER A 1 202 ? 31.811 -12.177 -26.845 1.00 93.25 202 SER A C 1
ATOM 1631 O O . SER A 1 202 ? 30.754 -11.581 -27.061 1.00 93.25 202 SER A O 1
ATOM 1633 N N . ILE A 1 203 ? 31.917 -13.188 -25.978 1.00 94.88 203 ILE A N 1
ATOM 1634 C CA . ILE A 1 203 ? 30.836 -13.661 -25.102 1.00 94.88 203 ILE A CA 1
ATOM 1635 C C . ILE A 1 203 ? 31.420 -14.094 -23.749 1.00 94.88 203 ILE A C 1
ATOM 1637 O O . ILE A 1 203 ? 32.355 -14.895 -23.720 1.00 94.88 203 ILE A O 1
ATOM 1641 N N . SER A 1 204 ? 30.823 -13.632 -22.646 1.00 94.06 204 SER A N 1
ATOM 1642 C CA . SER A 1 204 ? 31.015 -14.172 -21.290 1.00 94.06 204 SER A CA 1
ATOM 1643 C C . SER A 1 204 ? 29.758 -14.911 -20.813 1.00 94.06 204 SER A C 1
ATOM 1645 O O . SER A 1 204 ? 28.669 -14.749 -21.371 1.00 94.06 204 SER A O 1
ATOM 1647 N N . MET A 1 205 ? 29.896 -15.743 -19.779 1.00 93.00 205 MET A N 1
ATOM 1648 C CA . MET A 1 205 ? 28.763 -16.304 -19.039 1.00 93.00 205 MET A CA 1
ATOM 1649 C C . MET A 1 205 ? 29.079 -16.268 -17.553 1.00 93.00 205 MET A C 1
ATOM 1651 O O . MET A 1 205 ? 30.038 -16.896 -17.110 1.00 93.00 205 MET A O 1
ATOM 1655 N N . ASP A 1 206 ? 28.236 -15.575 -16.805 1.00 89.38 206 ASP A N 1
ATOM 1656 C CA . ASP A 1 206 ? 28.440 -15.247 -15.405 1.00 89.38 206 ASP A CA 1
ATOM 1657 C C . ASP A 1 206 ? 27.252 -15.795 -14.604 1.00 89.38 206 ASP A C 1
ATOM 1659 O O . ASP A 1 206 ? 26.102 -15.423 -14.845 1.00 89.38 206 ASP A O 1
ATOM 1663 N N . GLU A 1 207 ? 27.512 -16.711 -13.670 1.00 87.38 207 GLU A N 1
ATOM 1664 C CA . GLU A 1 207 ? 26.489 -17.312 -12.804 1.00 87.38 207 GLU A CA 1
ATOM 1665 C C . GLU A 1 207 ? 26.752 -16.905 -11.345 1.00 87.38 207 GLU A C 1
ATOM 1667 O O . GLU A 1 207 ? 27.870 -17.043 -10.845 1.00 87.38 207 GLU A O 1
ATOM 1672 N N . LYS A 1 208 ? 25.721 -16.413 -10.652 1.00 83.94 208 LYS A N 1
ATOM 1673 C CA . LYS A 1 208 ? 25.759 -15.985 -9.245 1.00 83.94 208 LYS A CA 1
ATOM 1674 C C . LYS A 1 208 ? 24.772 -16.800 -8.414 1.00 83.94 208 LYS A C 1
ATOM 1676 O O . LYS A 1 208 ? 23.655 -17.075 -8.855 1.00 83.94 208 LYS A O 1
ATOM 1681 N N . VAL A 1 209 ? 25.157 -17.138 -7.184 1.00 82.94 209 VAL A N 1
ATOM 1682 C CA . VAL A 1 209 ? 24.252 -17.760 -6.207 1.00 82.94 209 VAL A CA 1
ATOM 1683 C C . VAL A 1 209 ? 23.298 -16.696 -5.657 1.00 82.94 209 VAL A C 1
ATOM 1685 O O . VAL A 1 209 ? 23.727 -15.620 -5.251 1.00 82.94 209 VAL A O 1
ATOM 1688 N N . HIS A 1 210 ? 22.006 -17.012 -5.634 1.00 84.25 210 HIS A N 1
ATOM 1689 C CA . HIS A 1 210 ? 20.941 -16.208 -5.032 1.00 84.25 210 HIS A CA 1
ATOM 1690 C C . HIS A 1 210 ? 19.962 -17.133 -4.309 1.00 84.25 210 HIS A C 1
ATOM 1692 O O . HIS A 1 210 ? 19.923 -18.329 -4.604 1.00 84.25 210 HIS A O 1
ATOM 1698 N N . ALA A 1 211 ? 19.127 -16.579 -3.427 1.00 86.25 211 ALA A N 1
ATOM 1699 C CA . ALA A 1 211 ? 18.023 -17.329 -2.845 1.00 86.25 211 ALA A CA 1
ATOM 1700 C C . ALA A 1 211 ? 17.118 -17.926 -3.939 1.00 86.25 211 ALA A C 1
ATOM 1702 O O . ALA A 1 211 ? 16.817 -17.299 -4.961 1.00 86.25 211 ALA A O 1
ATOM 1703 N N . HIS A 1 212 ? 16.709 -19.176 -3.739 1.00 87.94 212 HIS A N 1
ATOM 1704 C CA . HIS A 1 212 ? 15.834 -19.912 -4.659 1.00 87.94 212 HIS A CA 1
ATOM 1705 C C . HIS A 1 212 ? 14.396 -20.003 -4.148 1.00 87.94 212 HIS A C 1
ATOM 1707 O O . HIS A 1 212 ? 13.508 -20.444 -4.883 1.00 87.94 212 HIS A O 1
ATOM 1713 N N . LYS A 1 213 ? 14.173 -19.547 -2.914 1.00 90.88 213 LYS A N 1
ATOM 1714 C CA . LYS A 1 213 ? 12.898 -19.509 -2.215 1.00 90.88 213 LYS A CA 1
ATOM 1715 C C . LYS A 1 213 ? 12.706 -18.130 -1.587 1.00 90.88 213 LYS A C 1
ATOM 1717 O O . LYS A 1 213 ? 13.671 -17.507 -1.150 1.00 90.88 213 LYS A O 1
ATOM 1722 N N . ALA A 1 214 ? 11.471 -17.647 -1.552 1.00 91.38 214 ALA A N 1
ATOM 1723 C CA . ALA A 1 214 ? 11.120 -16.463 -0.783 1.00 91.38 214 ALA A CA 1
ATOM 1724 C C . ALA A 1 214 ? 9.746 -16.629 -0.144 1.00 91.38 214 ALA A C 1
ATOM 1726 O O . ALA A 1 214 ? 8.822 -17.145 -0.782 1.00 91.38 214 ALA A O 1
ATOM 1727 N N . THR A 1 215 ? 9.617 -16.132 1.083 1.00 92.19 215 THR A N 1
ATOM 1728 C CA . THR A 1 215 ? 8.372 -16.135 1.850 1.00 92.19 215 THR A CA 1
ATOM 1729 C C . THR A 1 215 ? 8.082 -14.730 2.357 1.00 92.19 215 THR A C 1
ATOM 1731 O O . THR A 1 215 ? 8.850 -14.167 3.132 1.00 92.19 215 THR A O 1
ATOM 1734 N N . PHE A 1 216 ? 6.946 -14.182 1.940 1.00 91.12 216 PHE A N 1
ATOM 1735 C CA . PHE A 1 216 ? 6.393 -12.917 2.400 1.00 91.12 216 PHE A CA 1
ATOM 1736 C C . PHE A 1 216 ? 5.294 -13.194 3.431 1.00 91.12 216 PHE A C 1
ATOM 1738 O O . PHE A 1 216 ? 4.329 -13.911 3.149 1.00 91.12 216 PHE A O 1
ATOM 1745 N N . HIS A 1 217 ? 5.459 -12.637 4.627 1.00 89.69 217 HIS A N 1
ATOM 1746 C CA . HIS A 1 217 ? 4.504 -12.715 5.724 1.00 89.69 217 HIS A CA 1
ATOM 1747 C C . HIS A 1 217 ? 3.864 -11.346 5.985 1.00 89.69 217 HIS A C 1
ATOM 1749 O O . HIS A 1 217 ? 4.516 -10.303 5.887 1.00 89.69 217 HIS A O 1
ATOM 1755 N N . ASP A 1 218 ? 2.586 -11.366 6.348 1.00 88.62 218 ASP A N 1
ATOM 1756 C CA . ASP A 1 218 ? 1.743 -10.189 6.552 1.00 88.62 218 ASP A CA 1
ATOM 1757 C C . ASP A 1 218 ? 0.715 -10.484 7.665 1.00 88.62 218 ASP A C 1
ATOM 1759 O O . ASP A 1 218 ? 0.496 -11.636 8.048 1.00 88.62 218 ASP A O 1
ATOM 1763 N N . HIS A 1 219 ? 0.085 -9.446 8.212 1.00 88.50 219 HIS A N 1
ATOM 1764 C CA . HIS A 1 219 ? -0.874 -9.556 9.309 1.00 88.50 219 HIS A CA 1
ATOM 1765 C C . HIS A 1 219 ? -2.175 -8.814 8.985 1.00 88.50 219 HIS A C 1
ATOM 1767 O O . HIS A 1 219 ? -2.261 -7.588 9.087 1.00 88.50 219 HIS A O 1
ATOM 1773 N N . ASP A 1 220 ? -3.226 -9.576 8.682 1.00 88.81 220 ASP A N 1
ATOM 1774 C CA . ASP A 1 220 ? -4.582 -9.051 8.536 1.00 88.81 220 ASP A CA 1
ATOM 1775 C C . ASP A 1 220 ? -5.292 -9.016 9.899 1.00 88.81 220 ASP A C 1
ATOM 1777 O O . ASP A 1 220 ? -5.754 -10.039 10.411 1.00 88.81 220 ASP A O 1
ATOM 1781 N N . PHE A 1 221 ? -5.434 -7.822 10.479 1.00 87.81 221 PHE A N 1
ATOM 1782 C CA . PHE A 1 221 ? -6.097 -7.651 11.777 1.00 87.81 221 PHE A CA 1
ATOM 1783 C C . PHE A 1 221 ? -7.583 -8.057 11.772 1.00 87.81 221 PHE A C 1
ATOM 1785 O O . PHE A 1 221 ? -8.148 -8.288 12.843 1.00 87.81 221 PHE A O 1
ATOM 1792 N N . ARG A 1 222 ? -8.225 -8.147 10.595 1.00 84.50 222 ARG A N 1
ATOM 1793 C CA . ARG A 1 222 ? -9.609 -8.632 10.452 1.00 84.50 222 ARG A CA 1
ATOM 1794 C C . ARG A 1 222 ? -9.687 -10.160 10.476 1.00 84.50 222 ARG A C 1
ATOM 1796 O O . ARG A 1 222 ? -10.738 -10.717 10.785 1.00 84.50 222 ARG A O 1
ATOM 1803 N N . ARG A 1 223 ? -8.573 -10.844 10.193 1.00 86.50 223 ARG A N 1
ATOM 1804 C CA . ARG A 1 223 ? -8.414 -12.304 10.255 1.00 86.50 223 ARG A CA 1
ATOM 1805 C C . ARG A 1 223 ? -7.184 -12.668 11.109 1.00 86.50 223 ARG A C 1
ATOM 1807 O O . ARG A 1 223 ? -6.264 -13.305 10.606 1.00 86.50 223 ARG A O 1
ATOM 1814 N N . PRO A 1 224 ? -7.156 -12.337 12.416 1.00 84.81 224 PRO A N 1
ATOM 1815 C CA . PRO A 1 224 ? -5.941 -12.389 13.244 1.00 84.81 224 PRO A CA 1
ATOM 1816 C C . PRO A 1 224 ? -5.367 -13.799 13.487 1.00 84.81 224 PRO A C 1
ATOM 1818 O O . PRO A 1 224 ? -4.279 -13.927 14.041 1.00 84.81 224 PRO A O 1
ATOM 1821 N N . HIS A 1 225 ? -6.087 -14.856 13.099 1.00 84.50 225 HIS A N 1
ATOM 1822 C CA . HIS A 1 225 ? -5.626 -16.250 13.148 1.00 84.50 225 HIS A CA 1
ATOM 1823 C C . HIS A 1 225 ? -5.278 -16.830 11.763 1.00 84.50 225 HIS A C 1
ATOM 1825 O O . HIS A 1 225 ? -4.839 -17.976 11.678 1.00 84.50 225 HIS A O 1
ATOM 1831 N N . HIS A 1 226 ? -5.486 -16.074 10.679 1.00 87.25 226 HIS A N 1
ATOM 1832 C CA . HIS A 1 226 ? -5.146 -16.492 9.319 1.00 87.25 226 HIS A CA 1
ATOM 1833 C C . HIS A 1 226 ? -3.647 -16.313 9.075 1.00 87.25 226 HIS A C 1
ATOM 1835 O O . HIS A 1 226 ? -3.093 -15.243 9.326 1.00 87.25 226 HIS A O 1
ATOM 1841 N N . LYS A 1 227 ? -2.985 -17.361 8.577 1.00 85.62 227 LYS A N 1
ATOM 1842 C CA . LYS A 1 227 ? -1.561 -17.322 8.220 1.00 85.62 227 LYS A CA 1
ATOM 1843 C C . LYS A 1 227 ? -1.409 -16.786 6.802 1.00 85.62 227 LYS A C 1
ATOM 1845 O O . LYS A 1 227 ? -1.354 -17.552 5.845 1.00 85.62 227 LYS A O 1
ATOM 1850 N N . LEU A 1 228 ? -1.372 -15.465 6.695 1.00 84.31 228 LEU A N 1
ATOM 1851 C CA . LEU A 1 228 ? -1.181 -14.744 5.445 1.00 84.31 228 LEU A CA 1
ATOM 1852 C C . LEU A 1 228 ? 0.294 -14.848 5.012 1.00 84.31 228 LEU A C 1
ATOM 1854 O O . LEU A 1 228 ? 1.139 -14.035 5.393 1.00 84.31 228 LEU A O 1
ATOM 1858 N N . ASN A 1 229 ? 0.597 -15.918 4.272 1.00 84.38 229 ASN A N 1
ATOM 1859 C CA . ASN A 1 229 ? 1.949 -16.329 3.895 1.00 84.38 229 ASN A CA 1
ATOM 1860 C C . ASN A 1 229 ? 2.028 -16.576 2.380 1.00 84.38 229 ASN A C 1
ATOM 1862 O O . ASN A 1 229 ? 1.678 -17.655 1.901 1.00 84.38 229 ASN A O 1
ATOM 1866 N N . GLY A 1 230 ? 2.546 -15.610 1.627 1.00 88.69 230 GLY A N 1
ATOM 1867 C CA . GLY A 1 230 ? 2.891 -15.816 0.223 1.00 88.69 230 GLY A CA 1
ATOM 1868 C C . GLY A 1 230 ? 4.266 -16.455 0.108 1.00 88.69 230 GLY A C 1
ATOM 1869 O O . GLY A 1 230 ? 5.236 -15.857 0.556 1.00 88.69 230 GLY A O 1
ATOM 1870 N N . HIS A 1 231 ? 4.384 -17.633 -0.498 1.00 91.50 231 HIS A N 1
ATOM 1871 C CA . HIS A 1 231 ? 5.675 -18.306 -0.654 1.00 91.50 231 HIS A CA 1
ATOM 1872 C C . HIS A 1 231 ? 5.872 -18.818 -2.081 1.00 91.50 231 HIS A C 1
ATOM 1874 O O . HIS A 1 231 ? 4.917 -19.154 -2.780 1.00 91.50 231 HIS A O 1
ATOM 1880 N N . HIS A 1 232 ? 7.123 -18.864 -2.534 1.00 91.94 232 HIS A N 1
ATOM 1881 C CA . HIS A 1 232 ? 7.483 -19.465 -3.813 1.00 91.94 232 HIS A CA 1
ATOM 1882 C C . HIS A 1 232 ? 8.888 -20.058 -3.750 1.00 91.94 232 HIS A C 1
ATOM 1884 O O . HIS A 1 232 ? 9.787 -19.443 -3.182 1.00 91.94 232 HIS A O 1
ATOM 1890 N N . ALA A 1 233 ? 9.081 -21.219 -4.376 1.00 90.25 233 ALA A N 1
ATOM 1891 C CA . ALA A 1 233 ? 10.375 -21.870 -4.544 1.00 90.25 233 ALA A CA 1
ATOM 1892 C C . ALA A 1 233 ? 10.587 -22.233 -6.020 1.00 90.25 233 ALA A C 1
ATOM 1894 O O . ALA A 1 233 ? 9.657 -22.657 -6.711 1.00 90.25 233 ALA A O 1
ATOM 1895 N N . HIS A 1 234 ? 11.812 -22.070 -6.514 1.00 83.50 234 HIS A N 1
ATOM 1896 C CA . HIS A 1 234 ? 12.198 -22.521 -7.849 1.00 83.50 234 HIS A CA 1
ATOM 1897 C C . HIS A 1 234 ? 12.209 -24.065 -7.920 1.00 83.50 234 HIS A C 1
ATOM 1899 O O . HIS A 1 234 ? 12.667 -24.690 -6.967 1.00 83.50 234 HIS A O 1
ATOM 1905 N N . PRO A 1 235 ? 11.820 -24.714 -9.039 1.00 77.62 235 PRO A N 1
ATOM 1906 C CA . PRO A 1 235 ? 11.801 -26.184 -9.142 1.00 77.62 235 PRO A CA 1
ATOM 1907 C C . PRO A 1 235 ? 13.149 -26.902 -8.954 1.00 77.62 235 PRO A C 1
ATOM 1909 O O . PRO A 1 235 ? 13.170 -28.117 -8.794 1.00 77.62 235 PRO A O 1
ATOM 1912 N N . HIS A 1 236 ? 14.267 -26.169 -8.987 1.00 67.19 236 HIS A N 1
ATOM 1913 C CA . HIS A 1 236 ? 15.614 -26.677 -8.684 1.00 67.19 236 HIS A CA 1
ATOM 1914 C C . HIS A 1 236 ? 16.177 -26.128 -7.358 1.00 67.19 236 HIS A C 1
ATOM 1916 O O . HIS A 1 236 ? 17.390 -26.085 -7.168 1.00 67.19 236 HIS A O 1
ATOM 1922 N N . ALA A 1 237 ? 15.316 -25.656 -6.452 1.00 63.44 237 ALA A N 1
ATOM 1923 C CA . ALA A 1 237 ? 15.695 -25.394 -5.069 1.00 63.44 237 ALA A CA 1
ATOM 1924 C C . ALA A 1 237 ? 15.914 -26.743 -4.362 1.00 63.44 237 ALA A C 1
ATOM 1926 O O . ALA A 1 237 ? 14.962 -27.471 -4.095 1.00 63.44 237 ALA A O 1
ATOM 1927 N N . HIS A 1 238 ? 17.177 -27.087 -4.110 1.00 56.19 238 HIS A N 1
ATOM 1928 C CA . HIS A 1 238 ? 17.569 -28.323 -3.420 1.00 56.19 238 HIS A CA 1
ATOM 1929 C C . HIS A 1 238 ? 17.968 -28.095 -1.952 1.00 56.19 238 HIS A C 1
ATOM 1931 O O . HIS A 1 238 ? 18.263 -29.058 -1.252 1.00 56.19 238 HIS A O 1
ATOM 1937 N N . ASP A 1 239 ? 17.977 -26.839 -1.503 1.00 61.31 239 ASP A N 1
ATOM 1938 C CA . ASP A 1 239 ? 18.414 -26.417 -0.175 1.00 61.31 239 ASP A CA 1
ATOM 1939 C C . ASP A 1 239 ? 17.464 -25.333 0.364 1.00 61.31 239 ASP A C 1
ATOM 1941 O O . ASP A 1 239 ? 17.270 -24.297 -0.279 1.00 61.31 239 ASP A O 1
ATOM 1945 N N . ASP A 1 240 ? 16.865 -25.582 1.532 1.00 65.69 240 ASP A N 1
ATOM 1946 C CA . ASP A 1 240 ? 16.016 -24.620 2.248 1.00 65.69 240 ASP A CA 1
ATOM 1947 C C . ASP A 1 240 ? 16.835 -23.487 2.901 1.00 65.69 240 ASP A C 1
ATOM 1949 O O . ASP A 1 240 ? 16.263 -22.461 3.262 1.00 65.69 240 ASP A O 1
ATOM 1953 N N . ALA A 1 241 ? 18.165 -23.614 3.022 1.00 73.81 241 ALA A N 1
ATOM 1954 C CA . ALA A 1 241 ? 19.022 -22.563 3.579 1.00 73.81 241 ALA A CA 1
ATOM 1955 C C . ALA A 1 241 ? 19.111 -21.305 2.691 1.00 73.81 241 ALA A C 1
ATOM 1957 O O . ALA A 1 241 ? 19.486 -20.234 3.171 1.00 73.81 241 ALA A O 1
ATOM 1958 N N . LEU A 1 242 ? 18.756 -21.408 1.404 1.00 85.06 242 LEU A N 1
ATOM 1959 C CA . LEU A 1 242 ? 18.739 -20.297 0.445 1.00 85.06 242 LEU A CA 1
ATOM 1960 C C . LEU A 1 242 ? 17.323 -19.712 0.276 1.00 85.06 242 LEU A C 1
ATOM 1962 O O . LEU A 1 242 ? 16.796 -19.611 -0.840 1.00 85.06 242 LEU A O 1
ATOM 1966 N N . GLU A 1 243 ? 16.726 -19.312 1.402 1.00 89.50 243 GLU A N 1
ATOM 1967 C CA . GLU A 1 243 ? 15.422 -18.648 1.501 1.00 89.50 243 GLU A CA 1
ATOM 1968 C C . GLU A 1 243 ? 15.537 -17.189 1.975 1.00 89.50 243 GLU A C 1
ATOM 1970 O O . GLU A 1 243 ? 16.217 -16.883 2.952 1.00 89.50 243 GLU A O 1
ATOM 1975 N N . GLU A 1 244 ? 14.809 -16.279 1.320 1.00 88.88 244 GLU A N 1
ATOM 1976 C CA . GLU A 1 244 ? 14.591 -14.919 1.822 1.00 88.88 244 GLU A CA 1
ATOM 1977 C C . GLU A 1 244 ? 13.218 -14.773 2.498 1.00 88.88 244 GLU A C 1
ATOM 1979 O O . GLU A 1 244 ? 12.170 -14.875 1.852 1.00 88.88 244 GLU A O 1
ATOM 1984 N N . HIS A 1 245 ? 13.220 -14.465 3.797 1.00 89.81 245 HIS A N 1
ATOM 1985 C CA . HIS A 1 245 ? 12.013 -14.136 4.556 1.00 89.81 245 HIS A CA 1
ATOM 1986 C C . HIS A 1 245 ? 11.781 -12.623 4.620 1.00 89.81 245 HIS A C 1
ATOM 1988 O O . HIS A 1 245 ? 12.636 -11.867 5.081 1.00 89.81 245 HIS A O 1
ATOM 1994 N N . HIS A 1 246 ? 10.585 -12.193 4.224 1.00 89.12 246 HIS A N 1
ATOM 1995 C CA . HIS A 1 246 ? 10.157 -10.796 4.190 1.00 89.12 246 HI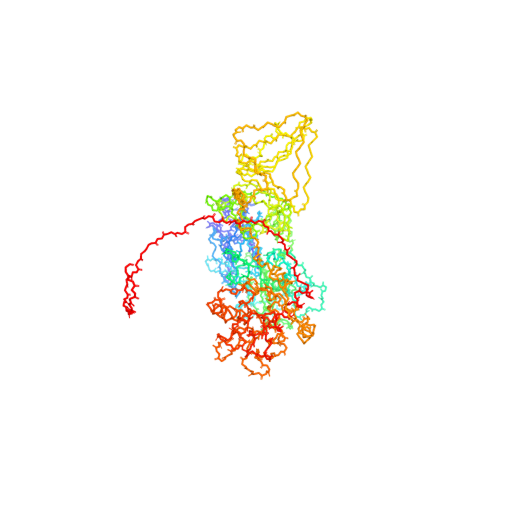S A CA 1
ATOM 1996 C C . HIS A 1 246 ? 8.927 -10.600 5.084 1.00 89.12 246 HIS A C 1
ATOM 1998 O O . HIS A 1 246 ? 7.964 -11.357 4.986 1.00 89.12 246 HIS A O 1
ATOM 2004 N N . TYR A 1 247 ? 8.934 -9.576 5.943 1.00 88.44 247 TYR A N 1
ATOM 2005 C CA . TYR A 1 247 ? 7.759 -9.160 6.721 1.00 88.44 247 TYR A CA 1
ATOM 2006 C C . TYR A 1 247 ? 7.380 -7.724 6.352 1.00 88.44 247 TYR A C 1
ATOM 2008 O O . TYR A 1 247 ? 7.997 -6.754 6.802 1.00 88.44 247 TYR A O 1
ATOM 2016 N N . GLU A 1 248 ? 6.367 -7.602 5.499 1.00 85.38 248 GLU A N 1
ATOM 2017 C CA . GLU A 1 248 ? 5.942 -6.347 4.879 1.00 85.38 248 GLU A CA 1
ATOM 2018 C C . GLU A 1 248 ? 4.434 -6.152 5.105 1.00 85.38 248 GLU A C 1
ATOM 2020 O O . GLU A 1 248 ? 3.635 -6.599 4.282 1.00 85.38 248 GLU A O 1
ATOM 2025 N N . PRO A 1 249 ? 4.007 -5.519 6.215 1.00 84.44 249 PRO A N 1
ATOM 2026 C CA . PRO A 1 249 ? 2.592 -5.286 6.492 1.00 84.44 249 PRO A CA 1
ATOM 2027 C C . PRO A 1 249 ? 1.862 -4.709 5.274 1.00 84.44 249 PRO A C 1
ATOM 2029 O O . PRO A 1 249 ? 2.379 -3.817 4.613 1.00 84.44 249 PRO A O 1
ATOM 2032 N N . GLY A 1 250 ? 0.682 -5.236 4.951 1.00 85.38 250 GLY A N 1
ATOM 2033 C CA . GLY A 1 250 ? -0.154 -4.758 3.849 1.00 85.38 250 GLY A CA 1
ATOM 2034 C C . GLY A 1 250 ? 0.411 -4.947 2.436 1.00 85.38 250 GLY A C 1
ATOM 2035 O O . GLY A 1 250 ? -0.161 -4.402 1.488 1.00 85.38 250 GLY A O 1
ATOM 2036 N N . HIS A 1 251 ? 1.474 -5.734 2.229 1.00 86.19 251 HIS A N 1
ATOM 2037 C CA . HIS A 1 251 ? 1.980 -6.023 0.877 1.00 86.19 251 HIS A CA 1
ATOM 2038 C C . HIS A 1 251 ? 0.952 -6.743 -0.016 1.00 86.19 251 HIS A C 1
ATOM 2040 O O . HIS A 1 251 ? 1.053 -6.697 -1.244 1.00 86.19 251 HIS A O 1
ATOM 2046 N N . SER A 1 252 ? -0.025 -7.410 0.605 1.00 90.31 252 SER A N 1
ATOM 2047 C CA . SER A 1 252 ? -1.108 -8.158 -0.039 1.00 90.31 252 SER A CA 1
ATOM 2048 C C . SER A 1 252 ? -2.467 -7.434 -0.014 1.00 90.31 252 SER A C 1
ATOM 2050 O O . SER A 1 252 ? -3.456 -7.978 -0.509 1.00 90.31 252 SER A O 1
ATOM 2052 N N . LEU A 1 253 ? -2.532 -6.225 0.562 1.00 90.69 253 LEU A N 1
ATOM 2053 C CA . LEU A 1 253 ? -3.755 -5.433 0.723 1.00 90.69 253 LEU A CA 1
ATOM 2054 C C . LEU A 1 253 ? -4.124 -4.716 -0.584 1.00 90.69 253 LEU A C 1
ATOM 2056 O O . LEU A 1 253 ? -3.453 -3.774 -1.009 1.00 90.69 253 LEU A O 1
ATOM 2060 N N . ALA A 1 254 ? -5.219 -5.140 -1.211 1.00 91.31 254 ALA A N 1
ATOM 2061 C CA . ALA A 1 254 ? -5.725 -4.545 -2.445 1.00 91.31 254 ALA A CA 1
ATOM 2062 C C . ALA A 1 254 ? -7.250 -4.685 -2.561 1.00 91.31 254 ALA A C 1
ATOM 2064 O O . ALA A 1 254 ? -7.906 -5.257 -1.690 1.00 91.31 254 ALA A O 1
ATOM 2065 N N . LEU A 1 255 ? -7.823 -4.140 -3.635 1.00 89.06 255 LEU A N 1
ATOM 2066 C CA . LEU A 1 255 ? -9.249 -4.230 -3.926 1.00 89.06 255 LEU A CA 1
ATOM 2067 C C . LEU A 1 255 ? -9.680 -5.706 -4.041 1.00 89.06 255 LEU A C 1
ATOM 2069 O O . LEU A 1 255 ? -9.078 -6.499 -4.780 1.00 89.06 255 LEU A O 1
ATOM 2073 N N . ALA A 1 256 ? -10.721 -6.067 -3.295 1.00 79.56 256 ALA A N 1
ATOM 2074 C CA . ALA A 1 256 ? -11.381 -7.361 -3.380 1.00 79.56 256 ALA A CA 1
ATOM 2075 C C . ALA A 1 256 ? -12.356 -7.374 -4.566 1.00 79.56 256 ALA A C 1
ATOM 2077 O O . ALA A 1 256 ? -13.089 -6.409 -4.779 1.00 79.56 256 ALA A O 1
ATOM 2078 N N . ALA A 1 257 ? -12.379 -8.468 -5.331 1.00 64.56 257 ALA A N 1
ATOM 2079 C CA . ALA A 1 257 ? -13.337 -8.641 -6.429 1.00 64.56 257 ALA A CA 1
ATOM 2080 C C . ALA A 1 257 ? -14.766 -8.913 -5.912 1.00 64.56 257 ALA A C 1
ATOM 2082 O O . ALA A 1 257 ? -15.747 -8.672 -6.607 1.00 64.56 257 ALA A O 1
ATOM 2083 N N . ASP A 1 258 ? -14.868 -9.391 -4.674 1.00 59.09 258 ASP A N 1
ATOM 2084 C CA . ASP A 1 258 ? -16.053 -9.881 -3.979 1.00 59.09 258 ASP A CA 1
ATOM 2085 C C . ASP A 1 258 ? -16.382 -9.025 -2.742 1.00 59.09 258 ASP A C 1
ATOM 2087 O O . ASP A 1 258 ? -16.784 -9.541 -1.701 1.00 59.09 258 ASP A O 1
ATOM 2091 N N . ALA A 1 259 ? -16.217 -7.699 -2.833 1.00 50.47 259 ALA A N 1
ATOM 2092 C CA . ALA A 1 259 ? -16.335 -6.769 -1.700 1.00 50.47 259 ALA A CA 1
ATOM 2093 C C . ALA A 1 259 ? -17.638 -6.889 -0.865 1.00 50.47 259 ALA A C 1
ATOM 2095 O O . ALA A 1 259 ? -17.638 -6.518 0.305 1.00 50.47 259 ALA A O 1
ATOM 2096 N N . GLY A 1 260 ? -18.720 -7.456 -1.417 1.00 43.72 260 GLY A N 1
ATOM 2097 C CA . GLY A 1 260 ? -19.969 -7.753 -0.696 1.00 43.72 260 GLY A CA 1
ATOM 2098 C C . GLY A 1 260 ? -20.026 -9.093 0.067 1.00 43.72 260 GLY A C 1
ATOM 2099 O O . GLY A 1 260 ? -21.048 -9.383 0.680 1.00 43.72 260 GLY A O 1
ATOM 2100 N N . GLY A 1 261 ? -18.983 -9.934 0.021 1.00 44.59 261 GLY A N 1
ATOM 2101 C CA . GLY A 1 261 ? -18.996 -11.312 0.546 1.00 44.59 261 GLY A CA 1
ATOM 2102 C C . GLY A 1 261 ? -18.406 -11.523 1.949 1.00 44.59 261 GLY A C 1
ATOM 2103 O O . GLY A 1 261 ? -18.427 -12.641 2.466 1.00 44.59 261 GLY A O 1
ATOM 2104 N N . SER A 1 262 ? -17.856 -10.484 2.588 1.00 44.94 262 SER A N 1
ATOM 2105 C CA . SER A 1 262 ? -17.181 -10.622 3.891 1.00 44.94 262 SER A CA 1
ATOM 2106 C C . SER A 1 262 ? -18.183 -10.837 5.049 1.00 44.94 262 SER A C 1
ATOM 2108 O O . SER A 1 262 ? -19.103 -10.039 5.203 1.00 44.94 262 SER A O 1
ATOM 2110 N N . PRO A 1 263 ? -18.000 -11.836 5.942 1.00 43.00 263 PRO A N 1
ATOM 2111 C CA . PRO A 1 263 ? -18.927 -12.126 7.051 1.00 43.00 263 PRO A CA 1
ATOM 2112 C C . PRO A 1 263 ? -18.829 -11.151 8.247 1.00 43.00 263 PRO A C 1
ATOM 2114 O O . PRO A 1 263 ? -19.357 -11.428 9.326 1.00 43.00 263 PRO A O 1
ATOM 2117 N N . VAL A 1 264 ? -18.142 -10.021 8.073 1.00 45.91 264 VAL A N 1
ATOM 2118 C CA . VAL A 1 264 ? -18.030 -8.918 9.035 1.00 45.91 264 VAL A CA 1
ATOM 2119 C C . VAL A 1 264 ? -18.548 -7.671 8.328 1.00 45.91 264 VAL A C 1
ATOM 2121 O O . VAL A 1 264 ? -18.186 -7.433 7.179 1.00 45.91 264 VAL A O 1
ATOM 2124 N N . ALA A 1 265 ? -19.426 -6.923 8.998 1.00 47.94 265 ALA A N 1
ATOM 2125 C CA . ALA A 1 265 ? -20.130 -5.780 8.427 1.00 47.94 265 ALA A CA 1
ATOM 2126 C C . ALA A 1 265 ? -19.182 -4.594 8.184 1.00 47.94 265 ALA A C 1
ATOM 2128 O O . ALA A 1 265 ? -19.058 -3.728 9.040 1.00 47.94 265 ALA A O 1
ATOM 2129 N N . ASP A 1 266 ? -18.550 -4.585 7.014 1.00 53.50 266 ASP A N 1
ATOM 2130 C CA . ASP A 1 266 ? -17.680 -3.523 6.508 1.00 53.50 266 ASP A CA 1
ATOM 2131 C C . ASP A 1 266 ? -18.375 -2.913 5.282 1.00 53.50 266 ASP A C 1
ATOM 2133 O O . ASP A 1 266 ? -18.266 -3.431 4.169 1.00 53.50 266 ASP A O 1
ATOM 2137 N N . ALA A 1 267 ? -19.196 -1.884 5.512 1.00 46.31 267 ALA A N 1
ATOM 2138 C CA . ALA A 1 267 ? -20.063 -1.307 4.479 1.00 46.31 267 ALA A CA 1
ATOM 2139 C C . ALA A 1 267 ? -19.282 -0.546 3.387 1.00 46.31 267 ALA A C 1
ATOM 2141 O O . ALA A 1 267 ? -19.772 -0.428 2.267 1.00 46.31 267 ALA A O 1
ATOM 2142 N N . ASP A 1 268 ? -18.067 -0.078 3.706 1.00 53.72 268 ASP A N 1
ATOM 2143 C CA . ASP A 1 268 ? -17.268 0.825 2.863 1.00 53.72 268 ASP A CA 1
ATOM 2144 C C . ASP A 1 268 ? -15.878 0.267 2.483 1.00 53.72 268 ASP A C 1
ATOM 2146 O O . ASP A 1 268 ? -15.204 0.778 1.583 1.00 53.72 268 ASP A O 1
ATOM 2150 N N . GLY A 1 269 ? -15.384 -0.760 3.175 1.00 63.62 269 GLY A N 1
ATOM 2151 C CA . GLY A 1 269 ? -14.025 -1.275 3.036 1.00 63.62 269 GLY A CA 1
ATOM 2152 C C . GLY A 1 269 ? -13.888 -2.344 1.961 1.00 63.62 269 GLY A C 1
ATOM 2153 O O . GLY A 1 269 ? -13.672 -3.518 2.252 1.00 63.62 269 GLY A O 1
ATOM 2154 N N . ALA A 1 270 ? -13.868 -1.921 0.699 1.00 78.06 270 ALA A N 1
ATOM 2155 C CA . ALA A 1 270 ? -13.635 -2.803 -0.451 1.00 78.06 270 ALA A CA 1
ATOM 2156 C C . ALA A 1 270 ? -12.216 -3.431 -0.523 1.00 78.06 270 ALA A C 1
ATOM 2158 O O . ALA A 1 270 ? -11.920 -4.194 -1.443 1.00 78.06 270 ALA A O 1
ATOM 2159 N N . TYR A 1 271 ? -11.321 -3.116 0.420 1.00 86.75 271 TYR A N 1
ATOM 2160 C CA . TYR A 1 271 ? -9.914 -3.525 0.414 1.00 86.75 271 TYR A CA 1
ATOM 2161 C C . TYR A 1 271 ? -9.640 -4.652 1.421 1.00 86.75 271 TYR A C 1
ATOM 2163 O O . TYR A 1 271 ? -10.057 -4.598 2.585 1.00 86.75 271 TYR A O 1
ATOM 2171 N N . ARG A 1 272 ? -8.947 -5.700 0.959 1.00 86.00 272 ARG A N 1
ATOM 2172 C CA . ARG A 1 272 ? -8.658 -6.939 1.698 1.00 86.00 272 ARG A CA 1
ATOM 2173 C C . ARG A 1 272 ? -7.235 -7.417 1.425 1.00 86.00 272 ARG A C 1
ATOM 2175 O O . ARG A 1 272 ? -6.718 -7.242 0.324 1.00 86.00 272 ARG A O 1
ATOM 2182 N N . HIS A 1 273 ? -6.621 -8.056 2.417 1.00 88.81 273 HIS A N 1
ATOM 2183 C CA . HIS A 1 273 ? -5.398 -8.824 2.196 1.00 88.81 273 HIS A CA 1
ATOM 2184 C C . HIS A 1 273 ? -5.732 -10.090 1.401 1.00 88.81 273 HIS A C 1
ATOM 2186 O O . HIS A 1 273 ? -6.692 -10.790 1.733 1.00 88.81 273 HIS A O 1
ATOM 2192 N N . ARG A 1 274 ? -4.957 -10.398 0.363 1.00 87.81 274 ARG A N 1
ATOM 2193 C CA . ARG A 1 274 ? -5.246 -11.502 -0.562 1.00 87.81 274 ARG A CA 1
ATOM 2194 C C . ARG A 1 274 ? -4.065 -12.455 -0.685 1.00 87.81 274 ARG A C 1
ATOM 2196 O O . ARG A 1 274 ? -2.983 -12.047 -1.105 1.00 87.81 274 ARG A O 1
ATOM 2203 N N . ASP A 1 275 ? -4.305 -13.731 -0.397 1.00 88.38 275 ASP A N 1
ATOM 2204 C CA . ASP A 1 275 ? -3.282 -14.780 -0.467 1.00 88.38 275 ASP A CA 1
ATOM 2205 C C . ASP A 1 275 ? -2.684 -14.892 -1.889 1.00 88.38 275 ASP A C 1
ATOM 2207 O O . ASP A 1 275 ? -1.465 -14.957 -2.044 1.00 88.38 275 ASP A O 1
ATOM 2211 N N . ASP A 1 276 ? -3.506 -14.744 -2.942 1.00 90.62 276 ASP A N 1
ATOM 2212 C CA . ASP A 1 276 ? -3.045 -14.776 -4.342 1.00 90.62 276 ASP A CA 1
ATOM 2213 C C . ASP A 1 276 ? -2.047 -13.654 -4.683 1.00 90.62 276 ASP A C 1
ATOM 2215 O O . ASP A 1 276 ? -1.132 -13.845 -5.486 1.00 90.62 276 ASP A O 1
ATOM 2219 N N . LEU A 1 277 ? -2.195 -12.476 -4.068 1.00 90.62 277 LEU A N 1
ATOM 2220 C CA . LEU A 1 277 ? -1.267 -11.359 -4.253 1.00 90.62 277 LEU A CA 1
ATOM 2221 C C . LEU A 1 277 ? 0.027 -11.572 -3.469 1.00 90.62 277 LEU A C 1
ATOM 2223 O O . LEU A 1 277 ? 1.098 -11.184 -3.943 1.00 90.62 277 LEU A O 1
ATOM 2227 N N . ALA A 1 278 ? -0.058 -12.223 -2.308 1.00 91.06 278 ALA A N 1
ATOM 2228 C CA . ALA A 1 278 ? 1.111 -12.585 -1.527 1.00 91.06 278 ALA A CA 1
ATOM 2229 C C . ALA A 1 278 ? 1.984 -13.607 -2.275 1.00 91.06 278 ALA A C 1
ATOM 2231 O O . ALA A 1 278 ? 3.186 -13.388 -2.444 1.00 91.06 278 ALA A O 1
ATOM 2232 N N . GLU A 1 279 ? 1.378 -14.672 -2.806 1.00 92.44 279 GLU A N 1
ATOM 2233 C CA . GLU A 1 279 ? 2.055 -15.667 -3.648 1.00 92.44 279 GLU A CA 1
ATOM 2234 C C . GLU A 1 279 ? 2.636 -15.045 -4.926 1.00 92.44 279 GLU A C 1
ATOM 2236 O O . GLU A 1 279 ? 3.785 -15.315 -5.285 1.00 92.44 279 GLU A O 1
ATOM 2241 N N . LYS A 1 280 ? 1.891 -14.151 -5.598 1.00 92.25 280 LYS A N 1
ATOM 2242 C CA . LYS A 1 280 ? 2.397 -13.411 -6.769 1.00 92.25 280 LYS A CA 1
ATOM 2243 C C . LYS A 1 280 ? 3.618 -12.552 -6.426 1.00 92.25 280 LYS A C 1
ATOM 2245 O O . LYS A 1 280 ? 4.550 -12.530 -7.229 1.00 92.25 280 LYS A O 1
ATOM 2250 N N . ARG A 1 281 ? 3.662 -11.880 -5.265 1.00 91.25 281 ARG A N 1
ATOM 2251 C CA . ARG A 1 281 ? 4.838 -11.096 -4.823 1.00 91.25 281 ARG A CA 1
ATOM 2252 C C . ARG A 1 281 ? 6.047 -12.009 -4.590 1.00 91.25 281 ARG A C 1
ATOM 2254 O O . ARG A 1 281 ? 7.097 -11.761 -5.180 1.00 91.25 281 ARG A O 1
ATOM 2261 N N . ALA A 1 282 ? 5.872 -13.117 -3.864 1.00 92.56 282 ALA A N 1
ATOM 2262 C CA . ALA A 1 282 ? 6.923 -14.118 -3.650 1.00 92.56 282 ALA A CA 1
ATOM 2263 C C . ALA A 1 282 ? 7.468 -14.695 -4.972 1.00 92.56 282 ALA A C 1
ATOM 2265 O O . ALA A 1 282 ? 8.679 -14.734 -5.195 1.00 92.56 282 ALA A O 1
ATOM 2266 N N . LYS A 1 283 ? 6.574 -15.065 -5.899 1.00 93.38 283 LYS A N 1
ATOM 2267 C CA . LYS A 1 283 ? 6.932 -15.565 -7.233 1.00 93.38 283 LYS A CA 1
ATOM 2268 C C . LYS A 1 283 ? 7.704 -14.534 -8.056 1.00 93.38 283 LYS A C 1
ATOM 2270 O O . LYS A 1 283 ? 8.725 -14.879 -8.646 1.00 93.38 283 LYS A O 1
ATOM 2275 N N . ARG A 1 284 ? 7.245 -13.277 -8.091 1.00 92.00 284 ARG A N 1
ATOM 2276 C CA . ARG A 1 284 ? 7.913 -12.178 -8.814 1.00 92.00 284 ARG A CA 1
ATOM 2277 C C . ARG A 1 284 ? 9.314 -11.910 -8.258 1.00 92.00 284 ARG A C 1
ATOM 2279 O O . ARG A 1 284 ? 10.241 -11.745 -9.045 1.00 92.00 284 ARG A O 1
ATOM 2286 N N . HIS A 1 285 ? 9.477 -11.944 -6.934 1.00 91.06 285 HIS A N 1
ATOM 2287 C CA . HIS A 1 285 ? 10.769 -11.770 -6.265 1.00 91.06 285 HIS A CA 1
ATOM 2288 C C . HIS A 1 285 ? 11.766 -12.879 -6.626 1.00 91.06 285 HIS A C 1
ATOM 2290 O O . HIS A 1 285 ? 12.860 -12.608 -7.116 1.00 91.06 285 HIS A O 1
ATOM 2296 N N . VAL A 1 286 ? 11.355 -14.144 -6.504 1.00 90.81 286 VAL A N 1
ATOM 2297 C CA . VAL A 1 286 ? 12.187 -15.310 -6.854 1.00 90.81 286 VAL A CA 1
ATOM 2298 C C . VAL A 1 286 ? 12.535 -15.347 -8.351 1.00 90.81 286 VAL A C 1
ATOM 2300 O O . VAL A 1 286 ? 13.657 -15.699 -8.717 1.00 90.81 286 VAL A O 1
ATOM 2303 N N . GLN A 1 287 ? 11.625 -14.922 -9.234 1.00 91.38 287 GLN A N 1
ATOM 2304 C CA . GLN A 1 287 ? 11.918 -14.734 -10.662 1.00 91.38 287 GLN A CA 1
ATOM 2305 C C . GLN A 1 287 ? 12.954 -13.621 -10.911 1.00 91.38 287 GLN A C 1
ATOM 2307 O O . GLN A 1 287 ? 13.803 -13.767 -11.789 1.00 91.38 287 GLN A O 1
ATOM 2312 N N . ALA A 1 288 ? 12.928 -12.534 -10.134 1.00 89.56 288 ALA A N 1
ATOM 2313 C CA . ALA A 1 288 ? 13.895 -11.443 -10.252 1.00 89.56 288 ALA A CA 1
ATOM 2314 C C . ALA A 1 288 ? 15.304 -11.895 -9.826 1.00 89.56 288 ALA A C 1
ATOM 2316 O O . ALA A 1 288 ? 16.278 -11.661 -10.542 1.00 89.56 288 ALA A O 1
ATOM 2317 N N . LEU A 1 289 ? 15.400 -12.644 -8.722 1.00 87.56 289 LEU A N 1
ATOM 2318 C CA . LEU A 1 289 ? 16.643 -13.279 -8.270 1.00 87.56 289 LEU A CA 1
ATOM 2319 C C . LEU A 1 289 ? 17.207 -14.264 -9.312 1.00 87.56 289 LEU A C 1
ATOM 2321 O O . LEU A 1 289 ? 18.400 -14.246 -9.602 1.00 87.56 289 LEU A O 1
ATOM 2325 N N . GLN A 1 290 ? 16.358 -15.073 -9.953 1.00 85.88 290 GLN A N 1
ATOM 2326 C CA . GLN A 1 290 ? 16.767 -15.982 -11.037 1.00 85.88 290 GLN A CA 1
ATOM 2327 C C . GLN A 1 290 ? 17.215 -15.276 -12.323 1.00 85.88 290 GLN A C 1
ATOM 2329 O O . GLN A 1 290 ? 17.975 -15.862 -13.099 1.00 85.88 290 GLN A O 1
ATOM 2334 N N . ALA A 1 291 ? 16.712 -14.069 -12.586 1.00 84.81 291 ALA A N 1
ATOM 2335 C CA . ALA A 1 291 ? 17.156 -13.239 -13.700 1.00 84.81 291 ALA A CA 1
ATOM 2336 C C . ALA A 1 291 ? 18.513 -12.580 -13.397 1.00 84.81 291 ALA A C 1
ATOM 2338 O O . ALA A 1 291 ? 19.349 -12.478 -14.290 1.00 84.81 291 ALA A O 1
ATOM 2339 N N . ALA A 1 292 ? 18.760 -12.199 -12.139 1.00 83.25 292 ALA A N 1
ATOM 2340 C CA . ALA A 1 292 ? 20.067 -11.726 -11.678 1.00 83.25 292 ALA A CA 1
ATOM 2341 C C . ALA A 1 292 ? 21.127 -12.845 -11.602 1.00 83.25 292 ALA A C 1
ATOM 2343 O O . ALA A 1 292 ? 22.314 -12.571 -11.764 1.00 83.25 292 ALA A O 1
ATOM 2344 N N . SER A 1 293 ? 20.705 -14.104 -11.413 1.00 83.44 293 SER A N 1
ATOM 2345 C CA . SER A 1 293 ? 21.607 -15.248 -11.215 1.00 83.44 293 SER A CA 1
ATOM 2346 C C . SER A 1 293 ? 22.449 -15.642 -12.429 1.00 83.44 293 SER A C 1
ATOM 2348 O O . SER A 1 293 ? 23.386 -16.407 -12.248 1.00 83.44 293 SER A O 1
ATOM 2350 N N . SER A 1 294 ? 22.085 -15.241 -13.650 1.00 85.44 294 SER A N 1
ATOM 2351 C CA . SER A 1 294 ? 22.693 -15.754 -14.886 1.00 85.44 294 SER A CA 1
ATOM 2352 C C . SER A 1 294 ? 22.753 -14.640 -15.928 1.00 85.44 294 SER A C 1
ATOM 2354 O O . SER A 1 294 ? 21.731 -14.284 -16.522 1.00 85.44 294 SER A O 1
ATOM 2356 N N . LYS A 1 295 ? 23.947 -14.080 -16.138 1.00 90.25 295 LYS A N 1
ATOM 2357 C CA . LYS A 1 295 ? 24.231 -13.023 -17.116 1.00 90.25 295 LYS A CA 1
ATOM 2358 C C . LYS A 1 295 ? 25.097 -13.567 -18.253 1.00 90.25 295 LYS A C 1
ATOM 2360 O O . LYS A 1 295 ? 25.927 -14.451 -18.066 1.00 90.25 295 LYS A O 1
ATOM 2365 N N . ILE A 1 296 ? 24.882 -13.037 -19.451 1.00 94.56 296 ILE A N 1
ATOM 2366 C CA . ILE A 1 296 ? 25.664 -13.326 -20.654 1.00 94.56 296 ILE A CA 1
ATOM 2367 C C . ILE A 1 296 ? 26.158 -11.982 -21.180 1.00 94.56 296 ILE A C 1
ATOM 2369 O O . ILE A 1 296 ? 25.371 -11.221 -21.749 1.00 94.56 296 ILE A O 1
ATOM 2373 N N . GLY A 1 297 ? 27.430 -11.663 -20.949 1.00 95.44 297 GLY A N 1
ATOM 2374 C CA . GLY A 1 297 ? 28.078 -10.516 -21.578 1.00 95.44 297 GLY A CA 1
ATOM 2375 C C . GLY A 1 297 ? 28.341 -10.797 -23.052 1.00 95.44 297 GLY A C 1
ATOM 2376 O O . GLY A 1 297 ? 28.598 -11.940 -23.434 1.00 95.44 297 GLY A O 1
ATOM 2377 N N . PHE A 1 298 ? 28.268 -9.771 -23.894 1.00 95.50 298 PHE A N 1
ATOM 2378 C CA . PHE A 1 298 ? 28.604 -9.878 -25.311 1.00 95.50 298 PHE A CA 1
ATOM 2379 C C . PHE A 1 298 ? 29.237 -8.592 -25.849 1.00 95.50 298 PHE A C 1
ATOM 2381 O O . PHE A 1 298 ? 28.864 -7.498 -25.436 1.00 95.50 298 PHE A O 1
ATOM 2388 N N . ALA A 1 299 ? 30.144 -8.732 -26.817 1.00 94.44 299 ALA A N 1
ATOM 2389 C CA . ALA A 1 299 ? 30.589 -7.645 -27.690 1.00 94.44 299 ALA A CA 1
ATOM 2390 C C . ALA A 1 299 ? 30.106 -7.923 -29.121 1.00 94.44 299 ALA A C 1
ATOM 2392 O O . ALA A 1 299 ? 30.093 -9.074 -29.573 1.00 94.44 299 ALA A O 1
ATOM 2393 N N . THR A 1 300 ? 29.641 -6.888 -29.812 1.00 92.50 300 THR A N 1
ATOM 2394 C CA . THR A 1 300 ? 28.885 -6.986 -31.063 1.00 92.50 300 THR A CA 1
ATOM 2395 C C . THR A 1 300 ? 29.235 -5.862 -32.026 1.00 92.50 300 THR A C 1
ATOM 2397 O O . THR A 1 300 ? 29.654 -4.783 -31.620 1.00 92.50 300 THR A O 1
ATOM 2400 N N . SER A 1 301 ? 29.027 -6.110 -33.317 1.00 88.31 301 SER A N 1
ATOM 2401 C CA . SER A 1 301 ? 29.119 -5.101 -34.372 1.00 88.31 301 SER A CA 1
ATOM 2402 C C . SER A 1 301 ? 27.796 -4.336 -34.601 1.00 88.31 301 SER A C 1
ATOM 2404 O O . SER A 1 301 ? 27.762 -3.386 -35.387 1.00 88.31 301 SER A O 1
ATOM 2406 N N . LEU A 1 302 ? 26.715 -4.739 -33.912 1.00 88.69 302 LEU A N 1
ATOM 2407 C CA . LEU A 1 302 ? 25.340 -4.247 -34.061 1.00 88.69 302 LEU A CA 1
ATOM 2408 C C . LEU A 1 302 ? 25.000 -3.056 -33.159 1.00 88.69 302 LEU A C 1
ATOM 2410 O O . LEU A 1 302 ? 25.308 -3.046 -31.971 1.00 88.69 302 LEU A O 1
ATOM 2414 N N . HIS A 1 303 ? 24.208 -2.118 -33.685 1.00 87.88 303 HIS A N 1
ATOM 2415 C CA . HIS A 1 303 ? 23.661 -0.995 -32.909 1.00 87.88 303 HIS A CA 1
ATOM 2416 C C . HIS A 1 303 ? 22.192 -1.206 -32.468 1.00 87.88 303 HIS A C 1
ATOM 2418 O O . HIS A 1 303 ? 21.671 -0.408 -31.683 1.00 87.88 303 HIS A O 1
ATOM 2424 N N . ASP A 1 304 ? 21.519 -2.267 -32.948 1.00 89.50 304 ASP A N 1
ATOM 2425 C CA . ASP A 1 304 ? 20.096 -2.569 -32.678 1.00 89.50 304 ASP A CA 1
ATOM 2426 C C . ASP A 1 304 ? 19.846 -3.478 -31.455 1.00 89.50 304 ASP A C 1
ATOM 2428 O O . ASP A 1 304 ? 18.695 -3.681 -31.054 1.00 89.50 304 ASP A O 1
ATOM 2432 N N . LEU A 1 305 ? 20.907 -4.002 -30.830 1.00 93.00 305 LEU A N 1
ATOM 2433 C CA . LEU A 1 305 ? 20.836 -4.807 -29.604 1.00 93.00 305 LEU A CA 1
ATOM 2434 C C . LEU A 1 305 ? 20.690 -3.914 -28.358 1.00 93.00 305 LEU A C 1
ATOM 2436 O O . LEU A 1 305 ? 21.606 -3.766 -27.557 1.00 93.00 305 LEU A O 1
ATOM 2440 N N . ALA A 1 306 ? 19.511 -3.307 -28.214 1.00 94.25 306 ALA A N 1
ATOM 2441 C CA . ALA A 1 306 ? 19.134 -2.437 -27.097 1.00 94.25 306 ALA A CA 1
ATOM 2442 C C . ALA A 1 306 ? 18.326 -3.177 -26.003 1.00 94.25 306 ALA A C 1
ATOM 2444 O O . ALA A 1 306 ? 17.687 -4.189 -26.305 1.00 94.25 306 ALA A O 1
ATOM 2445 N N . PRO A 1 307 ? 18.262 -2.667 -24.755 1.00 95.62 307 PRO A N 1
ATOM 2446 C CA . PRO A 1 307 ? 17.444 -3.225 -23.680 1.00 95.62 307 PRO A CA 1
ATOM 2447 C C . PRO A 1 307 ? 16.003 -3.530 -24.104 1.00 95.62 307 PRO A C 1
ATOM 2449 O O . PRO A 1 307 ? 15.335 -2.706 -24.727 1.00 95.62 307 PRO A O 1
ATOM 2452 N N . GLY A 1 308 ? 15.516 -4.726 -23.769 1.00 95.50 308 GLY A N 1
ATOM 2453 C CA . GLY A 1 308 ? 14.199 -5.210 -24.191 1.00 95.50 308 GLY A CA 1
ATOM 2454 C C . GLY A 1 308 ? 14.174 -5.927 -25.551 1.00 95.50 308 GLY A C 1
ATOM 2455 O O . GLY A 1 308 ? 13.170 -6.574 -25.864 1.00 95.50 308 GLY A O 1
ATOM 2456 N N . ARG A 1 309 ? 15.250 -5.867 -26.353 1.00 95.94 309 ARG A N 1
ATOM 2457 C CA . ARG A 1 309 ? 15.404 -6.650 -27.593 1.00 95.94 309 ARG A CA 1
ATOM 2458 C C . ARG A 1 309 ? 15.638 -8.121 -27.256 1.00 95.94 309 ARG A C 1
ATOM 2460 O O . ARG A 1 309 ? 16.466 -8.443 -26.409 1.00 95.94 309 ARG A O 1
ATOM 2467 N N . VAL A 1 310 ? 14.943 -9.017 -27.956 1.00 97.06 310 VAL A N 1
ATOM 2468 C CA . VAL A 1 310 ? 15.235 -10.457 -27.930 1.00 97.06 310 VAL A CA 1
ATOM 2469 C C . VAL A 1 310 ? 16.010 -10.828 -29.193 1.00 97.06 310 VAL A C 1
ATOM 2471 O O . VAL A 1 310 ? 15.650 -10.388 -30.283 1.00 97.06 310 VAL A O 1
ATOM 2474 N N . PHE A 1 311 ? 17.068 -11.625 -29.067 1.00 96.38 311 PHE A N 1
ATOM 2475 C CA . PHE A 1 311 ? 17.885 -12.094 -30.190 1.00 96.38 311 PHE A CA 1
ATOM 2476 C C . PHE A 1 311 ? 18.358 -13.538 -29.985 1.00 96.38 311 PHE A C 1
ATOM 2478 O O . PHE A 1 311 ? 18.192 -14.124 -28.915 1.00 96.38 311 PHE A O 1
ATOM 2485 N N . GLU A 1 312 ? 18.925 -14.125 -31.034 1.00 95.75 312 GLU A N 1
ATOM 2486 C CA . GLU A 1 312 ? 19.530 -15.458 -31.029 1.00 95.75 312 GLU A CA 1
ATOM 2487 C C . GLU A 1 312 ? 20.939 -15.367 -31.621 1.00 95.75 312 GLU A C 1
ATOM 2489 O O . GLU A 1 312 ? 21.211 -14.473 -32.424 1.00 95.75 312 GLU A O 1
ATOM 2494 N N . ILE A 1 313 ? 21.825 -16.291 -31.241 1.00 95.12 313 ILE A N 1
ATOM 2495 C CA . ILE A 1 313 ? 23.209 -16.350 -31.730 1.00 95.12 313 ILE A CA 1
ATOM 2496 C C . ILE A 1 313 ? 23.395 -17.651 -32.512 1.00 95.12 313 ILE A C 1
ATOM 2498 O O . ILE A 1 313 ? 23.109 -18.726 -31.988 1.00 95.12 313 ILE A O 1
ATOM 2502 N N . SER A 1 314 ? 23.890 -17.576 -33.746 1.00 94.75 314 SER A N 1
ATOM 2503 C CA . SER A 1 314 ? 24.211 -18.734 -34.589 1.00 94.75 314 SER A CA 1
ATOM 2504 C C . SER A 1 314 ? 25.723 -19.001 -34.622 1.00 94.75 314 SER A C 1
ATOM 2506 O O . SER A 1 314 ? 26.533 -18.096 -34.450 1.00 94.75 314 SER A O 1
ATOM 2508 N N . GLY A 1 315 ? 26.129 -20.262 -34.804 1.00 91.50 315 GLY A N 1
ATOM 2509 C CA . GLY A 1 315 ? 27.544 -20.643 -34.956 1.00 91.50 315 GLY A CA 1
ATOM 2510 C C . GLY A 1 315 ? 28.407 -20.659 -33.682 1.00 91.50 315 GLY A C 1
ATOM 2511 O O . GLY A 1 315 ? 29.572 -21.038 -33.758 1.00 91.50 315 GLY A O 1
ATOM 2512 N N . HIS A 1 316 ? 27.876 -20.298 -32.509 1.00 93.38 316 HIS A N 1
ATOM 2513 C CA . HIS A 1 316 ? 28.637 -20.378 -31.256 1.00 93.38 316 HIS A CA 1
ATOM 2514 C C . HIS A 1 316 ? 28.765 -21.838 -30.754 1.00 93.38 316 HIS A C 1
ATOM 2516 O O . HIS A 1 316 ? 27.753 -22.537 -30.690 1.00 93.38 316 HIS A O 1
ATOM 2522 N N . PRO A 1 317 ? 29.957 -22.315 -30.333 1.00 92.12 317 PRO A N 1
ATOM 2523 C CA . PRO A 1 317 ? 30.179 -23.729 -29.989 1.00 92.12 317 PRO A CA 1
ATOM 2524 C C . PRO A 1 317 ? 29.515 -24.187 -28.677 1.00 92.12 317 PRO A C 1
ATOM 2526 O O . PRO A 1 317 ? 29.297 -25.380 -28.466 1.00 92.12 317 PRO A O 1
ATOM 2529 N N . HIS A 1 318 ? 29.204 -23.268 -27.759 1.00 92.00 318 HIS A N 1
ATOM 2530 C CA . HIS A 1 318 ? 28.653 -23.625 -26.448 1.00 92.00 318 HIS A CA 1
ATOM 2531 C C . HIS A 1 318 ? 27.143 -23.911 -26.491 1.00 92.00 318 HIS A C 1
ATOM 2533 O O . HIS A 1 318 ? 26.354 -23.005 -26.744 1.00 92.00 318 HIS A O 1
ATOM 2539 N N . LYS A 1 319 ? 26.735 -25.132 -26.106 1.00 90.50 319 LYS A N 1
ATOM 2540 C CA . LYS A 1 319 ? 25.358 -25.685 -26.183 1.00 90.50 319 LYS A CA 1
ATOM 2541 C C . LYS A 1 319 ? 24.231 -24.849 -25.541 1.00 90.50 319 LYS A C 1
ATOM 2543 O O . LYS A 1 319 ? 23.056 -25.113 -25.803 1.00 90.50 319 LYS A O 1
ATOM 2548 N N . ARG A 1 320 ? 24.542 -23.890 -24.655 1.00 87.19 320 ARG A N 1
ATOM 2549 C CA . ARG A 1 320 ? 23.535 -22.966 -24.081 1.00 87.19 320 ARG A CA 1
ATOM 2550 C C . ARG A 1 320 ? 23.149 -21.825 -25.035 1.00 87.19 320 ARG A C 1
ATOM 2552 O O . ARG A 1 320 ? 22.106 -21.213 -24.810 1.00 87.19 320 ARG A O 1
ATOM 2559 N N . LEU A 1 321 ? 23.958 -21.576 -26.067 1.00 91.12 321 LEU A N 1
ATOM 2560 C CA . LEU A 1 321 ? 23.727 -20.636 -27.167 1.00 91.12 321 LEU A CA 1
ATOM 2561 C C . LEU A 1 321 ? 23.467 -21.414 -28.465 1.00 91.12 321 LEU A C 1
ATOM 2563 O O . LEU A 1 321 ? 23.767 -22.603 -28.551 1.00 91.12 321 LEU A O 1
ATOM 2567 N N . GLY A 1 322 ? 22.888 -20.749 -29.459 1.00 89.81 322 GLY A N 1
ATOM 2568 C CA . GLY A 1 322 ? 22.469 -21.367 -30.715 1.00 89.81 322 GLY A CA 1
ATOM 2569 C C . GLY A 1 322 ? 21.106 -20.854 -31.179 1.00 89.81 322 GLY A C 1
ATOM 2570 O O . GLY A 1 322 ? 20.394 -20.165 -30.444 1.00 89.81 322 GLY A O 1
ATOM 2571 N N . VAL A 1 323 ? 20.715 -21.252 -32.389 1.00 89.38 323 VAL A N 1
ATOM 2572 C CA . VAL A 1 323 ? 19.356 -21.031 -32.904 1.00 89.38 323 VAL A CA 1
ATOM 2573 C C . VAL A 1 323 ? 18.342 -21.726 -31.983 1.00 89.38 323 VAL A C 1
ATOM 2575 O O . VAL A 1 323 ? 18.585 -22.819 -31.465 1.00 89.38 323 VAL A O 1
ATOM 2578 N N . GLY A 1 324 ? 17.230 -21.054 -31.699 1.00 90.06 324 GLY A N 1
ATOM 2579 C CA . GLY A 1 324 ? 16.240 -21.443 -30.696 1.00 90.06 324 GLY A CA 1
ATOM 2580 C C . GLY A 1 324 ? 16.655 -21.189 -29.237 1.00 90.06 324 GLY A C 1
ATOM 2581 O O . GLY A 1 324 ? 15.884 -21.505 -28.327 1.00 90.06 324 GLY A O 1
ATOM 2582 N N . LYS A 1 325 ? 17.844 -20.624 -28.964 1.00 93.81 325 LYS A N 1
ATOM 2583 C CA . LYS A 1 325 ? 18.287 -20.211 -27.614 1.00 93.81 325 LYS A CA 1
ATOM 2584 C C . LYS A 1 325 ? 18.237 -18.686 -27.481 1.00 93.81 325 LYS A C 1
ATOM 2586 O O . LYS A 1 325 ? 19.256 -18.003 -27.492 1.00 93.81 325 LYS A O 1
ATOM 2591 N N . LYS A 1 326 ? 17.012 -18.177 -27.350 1.00 95.88 326 LYS A N 1
ATOM 2592 C CA . LYS A 1 326 ? 16.688 -16.748 -27.247 1.00 95.88 326 LYS A CA 1
ATOM 2593 C C . LYS A 1 326 ? 17.279 -16.084 -25.999 1.00 95.88 326 LYS A C 1
ATOM 2595 O O . LYS A 1 326 ? 17.183 -16.608 -24.883 1.00 95.88 326 LYS A O 1
ATOM 2600 N N . LEU A 1 327 ? 17.842 -14.900 -26.210 1.00 96.31 327 LEU A N 1
ATOM 2601 C CA . LEU A 1 327 ? 18.438 -14.019 -25.211 1.00 96.31 327 LEU A CA 1
ATOM 2602 C C . LEU A 1 327 ? 17.695 -12.679 -25.196 1.00 96.31 327 LEU A C 1
ATOM 2604 O O . LEU A 1 327 ? 17.432 -12.118 -26.255 1.00 96.31 327 LEU A O 1
ATOM 2608 N N . LEU A 1 328 ? 17.373 -12.164 -24.011 1.00 97.12 328 LEU A N 1
ATOM 2609 C CA . LEU A 1 328 ? 16.844 -10.818 -23.785 1.00 97.12 328 LEU A CA 1
ATOM 2610 C C . LEU A 1 328 ? 18.005 -9.896 -23.415 1.00 97.12 328 LEU A C 1
ATOM 2612 O O . LEU A 1 328 ? 18.643 -10.127 -22.391 1.00 97.12 328 LEU A O 1
ATOM 2616 N N . VAL A 1 329 ? 18.250 -8.847 -24.200 1.00 96.69 329 VAL A N 1
ATOM 2617 C CA . VAL A 1 329 ? 19.208 -7.790 -23.848 1.00 96.69 329 VAL A CA 1
ATOM 2618 C C . VAL A 1 329 ? 18.685 -7.032 -22.628 1.00 96.69 329 VAL A C 1
ATOM 2620 O O . VAL A 1 329 ? 17.582 -6.479 -22.659 1.00 96.69 329 VAL A O 1
ATOM 2623 N N . THR A 1 330 ? 19.482 -6.999 -21.562 1.00 94.06 330 THR A N 1
ATOM 2624 C CA . THR A 1 330 ? 19.204 -6.247 -20.333 1.00 94.06 330 THR A CA 1
ATOM 2625 C C . THR A 1 330 ? 19.996 -4.951 -20.255 1.00 94.06 330 THR A C 1
ATOM 2627 O O . THR A 1 330 ? 19.514 -3.993 -19.662 1.00 94.06 330 THR A O 1
ATOM 2630 N N . GLU A 1 331 ? 21.182 -4.896 -20.859 1.00 94.19 331 GLU A N 1
ATOM 2631 C CA . GLU A 1 331 ? 22.068 -3.725 -20.872 1.00 94.19 331 GLU A CA 1
ATOM 2632 C C . GLU A 1 331 ? 22.758 -3.619 -22.236 1.00 94.19 331 GLU A C 1
ATOM 2634 O O . GLU A 1 331 ? 23.034 -4.645 -22.856 1.00 94.19 331 GLU A O 1
ATOM 2639 N N . SER A 1 332 ? 23.067 -2.403 -22.684 1.00 94.56 332 SER A N 1
ATOM 2640 C CA . SER A 1 332 ? 23.878 -2.137 -23.877 1.00 94.56 332 SER A CA 1
ATOM 2641 C C . SER A 1 332 ? 24.811 -0.943 -23.667 1.00 94.56 332 SER A C 1
ATOM 2643 O O . SER A 1 332 ? 24.553 -0.038 -22.862 1.00 94.56 332 SER A O 1
ATOM 2645 N N . TRP A 1 333 ? 25.904 -0.923 -24.423 1.00 94.25 333 TRP A N 1
ATOM 2646 C CA . TRP A 1 333 ? 26.779 0.233 -24.559 1.00 94.25 333 TRP A CA 1
ATOM 2647 C C . TRP A 1 333 ? 27.301 0.371 -25.984 1.00 94.25 333 TRP A C 1
ATOM 2649 O O . TRP A 1 333 ? 27.445 -0.616 -26.703 1.00 94.25 333 TRP A O 1
ATOM 2659 N N . ILE A 1 334 ? 27.575 1.614 -26.378 1.00 92.62 334 ILE A N 1
ATOM 2660 C CA . ILE A 1 334 ? 28.242 1.963 -27.636 1.00 92.62 334 ILE A CA 1
ATOM 2661 C C . ILE A 1 334 ? 29.169 3.139 -27.335 1.00 92.62 334 ILE A C 1
ATOM 2663 O O . ILE A 1 334 ? 28.695 4.166 -26.853 1.00 92.62 334 ILE A O 1
ATOM 2667 N N . SER A 1 335 ? 30.462 3.026 -27.609 1.00 92.75 335 SER A N 1
ATOM 2668 C CA . SER A 1 335 ? 31.435 4.103 -27.394 1.00 92.75 335 SER A CA 1
ATOM 2669 C C . SER A 1 335 ? 32.443 4.172 -28.529 1.00 92.75 335 SER A C 1
ATOM 2671 O O . SER A 1 335 ? 32.887 3.143 -29.030 1.00 92.75 335 SER A O 1
ATOM 2673 N N . GLY A 1 336 ? 32.826 5.379 -28.932 1.00 90.81 336 GLY A N 1
ATOM 2674 C CA . GLY A 1 336 ? 33.729 5.560 -30.063 1.00 90.81 336 GLY A CA 1
ATOM 2675 C C . GLY A 1 336 ? 33.975 7.021 -30.408 1.00 90.81 336 GLY A C 1
ATOM 2676 O O . GLY A 1 336 ? 33.590 7.932 -29.672 1.00 90.81 336 GLY A O 1
ATOM 2677 N N . SER A 1 337 ? 34.637 7.250 -31.537 1.00 88.69 337 SER A N 1
ATOM 2678 C CA . SER A 1 337 ? 34.911 8.585 -32.071 1.00 88.69 337 SER A CA 1
ATOM 2679 C C . SER A 1 337 ? 34.396 8.738 -33.502 1.00 88.69 337 SER A C 1
ATOM 2681 O O . SER A 1 337 ? 33.928 7.784 -34.123 1.00 88.69 337 SER A O 1
ATOM 2683 N N . ARG A 1 338 ? 34.457 9.963 -34.034 1.00 80.38 338 ARG A N 1
ATOM 2684 C CA . ARG A 1 338 ? 34.063 10.270 -35.421 1.00 80.38 338 ARG A CA 1
ATOM 2685 C C . ARG A 1 338 ? 34.963 9.609 -36.473 1.00 80.38 338 ARG A C 1
ATOM 2687 O O . ARG A 1 338 ? 34.495 9.325 -37.570 1.00 80.38 338 ARG A O 1
ATOM 2694 N N . GLU A 1 339 ? 36.232 9.394 -36.140 1.00 77.12 339 GLU A N 1
ATOM 2695 C CA . GLU A 1 339 ? 37.281 8.935 -37.067 1.00 77.12 339 GLU A CA 1
ATOM 2696 C C . GLU A 1 339 ? 37.834 7.542 -36.712 1.00 77.12 339 GLU A C 1
ATOM 2698 O O . GLU A 1 339 ? 38.663 7.004 -37.440 1.00 77.12 339 GLU A O 1
ATOM 2703 N N . GLY A 1 340 ? 37.379 6.951 -35.602 1.00 74.62 340 GLY A N 1
ATOM 2704 C CA . GLY A 1 340 ? 37.798 5.638 -35.112 1.00 74.62 340 GLY A CA 1
ATOM 2705 C C . GLY A 1 340 ? 36.663 4.616 -35.071 1.00 74.62 340 GLY A C 1
ATOM 2706 O O . GLY A 1 340 ? 35.500 4.924 -35.332 1.00 74.62 340 GLY A O 1
ATOM 2707 N N . GLU A 1 341 ? 37.014 3.380 -34.722 1.00 77.88 341 GLU A N 1
ATOM 2708 C CA . GLU A 1 341 ? 36.053 2.287 -34.559 1.00 77.88 341 GLU A CA 1
ATOM 2709 C C . GLU A 1 341 ? 35.154 2.503 -33.328 1.00 77.88 341 GLU A C 1
ATOM 2711 O O . GLU A 1 341 ? 35.506 3.220 -32.385 1.00 77.88 341 GLU A O 1
ATOM 2716 N N . TRP A 1 342 ? 33.959 1.907 -33.352 1.00 87.19 342 TRP A N 1
ATOM 2717 C CA . TRP A 1 342 ? 33.012 1.949 -32.237 1.00 87.19 342 TRP A CA 1
ATOM 2718 C C . TRP A 1 342 ? 33.021 0.595 -31.530 1.00 87.19 342 TRP A C 1
ATOM 2720 O O . TRP A 1 342 ? 32.705 -0.422 -32.147 1.00 87.19 342 TRP A O 1
ATOM 2730 N N . ASP A 1 343 ? 33.350 0.593 -30.239 1.00 88.69 343 ASP A N 1
ATOM 2731 C CA . ASP A 1 343 ? 33.109 -0.556 -29.371 1.00 88.69 343 ASP A CA 1
ATOM 2732 C C . ASP A 1 343 ? 31.624 -0.597 -29.005 1.00 88.69 343 ASP A C 1
ATOM 2734 O O . ASP A 1 343 ? 31.041 0.417 -28.603 1.00 88.69 343 ASP A O 1
ATOM 2738 N N . SER A 1 344 ? 31.005 -1.767 -29.132 1.00 91.50 344 SER A N 1
ATOM 2739 C CA . SER A 1 344 ? 29.630 -1.981 -28.697 1.00 91.50 344 SER A CA 1
ATOM 2740 C C . SER A 1 344 ? 29.428 -3.361 -28.102 1.00 91.50 344 SER A C 1
ATOM 2742 O O . SER A 1 344 ? 29.928 -4.368 -28.598 1.00 91.50 344 SER A O 1
ATOM 2744 N N . GLY A 1 345 ? 28.633 -3.412 -27.043 1.00 94.12 345 GLY A N 1
ATOM 2745 C CA . GLY A 1 345 ? 28.374 -4.632 -26.300 1.00 94.12 345 GLY A CA 1
ATOM 2746 C C . GLY A 1 345 ? 27.157 -4.506 -25.405 1.00 94.12 345 GLY A C 1
ATOM 2747 O O . GLY A 1 345 ? 26.402 -3.533 -25.476 1.00 94.12 345 GLY A O 1
ATOM 2748 N N . GLY A 1 346 ? 26.949 -5.511 -24.568 1.00 94.31 346 GLY A N 1
ATOM 2749 C CA . GLY A 1 346 ? 25.825 -5.543 -23.652 1.00 94.31 346 GLY A CA 1
ATOM 2750 C C . GLY A 1 346 ? 25.843 -6.726 -22.701 1.00 94.31 346 GLY A C 1
ATOM 2751 O O . GLY A 1 346 ? 26.704 -7.605 -22.761 1.00 94.31 346 GLY A O 1
ATOM 2752 N N . HIS A 1 347 ? 24.827 -6.755 -21.845 1.00 94.75 347 HIS A N 1
ATOM 2753 C CA . HIS A 1 347 ? 24.462 -7.924 -21.058 1.00 94.75 347 HIS A CA 1
ATOM 2754 C C . HIS A 1 347 ? 23.103 -8.435 -21.522 1.00 94.75 347 HIS A C 1
ATOM 2756 O O . HIS A 1 347 ? 22.199 -7.658 -21.841 1.00 94.75 347 HIS A O 1
ATOM 2762 N N . ALA A 1 348 ? 22.951 -9.753 -21.541 1.00 95.25 348 ALA A N 1
ATOM 2763 C CA . ALA A 1 348 ? 21.698 -10.424 -21.819 1.00 95.25 348 ALA A CA 1
ATOM 2764 C C . ALA A 1 348 ? 21.423 -11.549 -20.818 1.00 95.25 348 ALA A C 1
ATOM 2766 O O . ALA A 1 348 ? 22.327 -12.092 -20.185 1.00 95.25 348 ALA A O 1
ATOM 2767 N N . VAL A 1 349 ? 20.154 -11.933 -20.717 1.00 94.00 349 VAL A N 1
ATOM 2768 C CA . VAL A 1 349 ? 19.678 -13.068 -19.917 1.00 94.00 349 VAL A CA 1
ATOM 2769 C C . VAL A 1 349 ? 18.896 -14.033 -20.802 1.00 94.00 349 VAL A C 1
ATOM 2771 O O . VAL A 1 349 ? 18.366 -13.659 -21.850 1.00 94.00 349 VAL A O 1
ATOM 2774 N N . ARG A 1 350 ? 18.799 -15.301 -20.406 1.00 93.12 350 ARG A N 1
ATOM 2775 C CA . ARG A 1 350 ? 18.094 -16.317 -21.205 1.00 93.12 350 ARG A CA 1
ATOM 2776 C C . ARG A 1 350 ? 16.578 -16.164 -21.057 1.00 93.12 350 ARG A C 1
ATOM 2778 O O . ARG A 1 350 ? 16.068 -16.098 -19.942 1.00 93.12 350 ARG A O 1
ATOM 2785 N N . THR A 1 351 ? 15.831 -16.176 -22.164 1.00 93.25 351 THR A N 1
ATOM 2786 C CA . THR A 1 351 ? 14.368 -15.955 -22.133 1.00 93.25 351 THR A CA 1
ATOM 2787 C C . THR A 1 351 ? 13.552 -17.148 -21.627 1.00 93.25 351 THR A C 1
ATOM 2789 O O . THR A 1 351 ? 12.337 -17.034 -21.465 1.00 93.25 351 THR A O 1
ATOM 2792 N N . ASN A 1 352 ? 14.196 -18.295 -21.373 1.00 88.88 352 ASN A N 1
ATOM 2793 C CA . ASN A 1 352 ? 13.561 -19.497 -20.824 1.00 88.88 352 ASN A CA 1
ATOM 2794 C C . ASN A 1 352 ? 13.244 -19.391 -19.319 1.00 88.88 352 ASN A C 1
ATOM 2796 O O . ASN A 1 352 ? 12.804 -20.368 -18.719 1.00 88.88 352 ASN A O 1
ATOM 2800 N N . ARG A 1 353 ? 13.484 -18.222 -18.717 1.00 86.00 353 ARG A N 1
ATOM 2801 C CA . ARG A 1 353 ? 13.008 -17.805 -17.397 1.00 86.00 353 ARG A CA 1
ATOM 2802 C C . ARG A 1 353 ? 12.206 -16.511 -17.568 1.00 86.00 353 ARG A C 1
ATOM 2804 O O . ARG A 1 353 ? 12.483 -15.726 -18.475 1.00 86.00 353 ARG A O 1
ATOM 2811 N N . HIS A 1 354 ? 11.224 -16.274 -16.700 1.00 89.50 354 HIS A N 1
ATOM 2812 C CA . HIS A 1 354 ? 10.543 -14.978 -16.660 1.00 89.50 354 HIS A CA 1
ATOM 2813 C C . HIS A 1 354 ? 11.516 -13.904 -16.180 1.00 89.50 354 HIS A C 1
ATOM 2815 O O . HIS A 1 354 ? 12.139 -14.067 -15.133 1.00 89.50 354 HIS A O 1
ATOM 2821 N N . TYR A 1 355 ? 11.612 -12.797 -16.914 1.00 92.19 355 TYR A N 1
ATOM 2822 C CA . TYR A 1 355 ? 12.377 -11.646 -16.449 1.00 92.19 355 TYR A CA 1
ATOM 2823 C C . TYR A 1 355 ? 11.525 -10.801 -15.501 1.00 92.19 355 TYR A C 1
ATOM 2825 O O . TYR A 1 355 ? 10.375 -10.476 -15.808 1.00 92.19 355 TYR A O 1
ATOM 2833 N N . ARG A 1 356 ? 12.089 -10.435 -14.352 1.00 92.38 356 ARG A N 1
ATOM 2834 C CA . ARG A 1 356 ? 11.499 -9.503 -13.389 1.00 92.38 356 ARG A CA 1
ATOM 2835 C C . ARG A 1 356 ? 12.582 -8.512 -12.949 1.00 92.38 356 ARG A C 1
ATOM 2837 O O . ARG A 1 356 ? 13.742 -8.911 -12.840 1.00 92.38 356 ARG A O 1
ATOM 2844 N N . PRO A 1 357 ? 12.232 -7.238 -12.723 1.00 89.44 357 PRO A N 1
ATOM 2845 C CA . PRO A 1 357 ? 13.180 -6.231 -12.259 1.00 89.44 357 PRO A CA 1
ATOM 2846 C C . PRO A 1 357 ? 13.593 -6.512 -10.804 1.00 89.44 357 PRO A C 1
ATOM 2848 O O . PRO A 1 357 ? 12.774 -6.957 -10.001 1.00 89.44 357 PRO A O 1
ATOM 2851 N N . THR A 1 358 ? 14.842 -6.221 -10.444 1.00 78.81 358 THR A N 1
ATOM 2852 C CA . THR A 1 358 ? 15.324 -6.268 -9.053 1.00 78.81 358 THR A CA 1
ATOM 2853 C C . THR A 1 358 ? 15.492 -4.860 -8.474 1.00 78.81 358 THR A C 1
ATOM 2855 O O . THR A 1 358 ? 15.638 -3.880 -9.205 1.00 78.81 358 THR A O 1
ATOM 2858 N N . MET A 1 359 ? 15.540 -4.753 -7.140 1.00 63.56 359 MET A N 1
ATOM 2859 C CA . MET A 1 359 ? 15.948 -3.524 -6.435 1.00 63.56 359 MET A CA 1
ATOM 2860 C C . MET A 1 359 ? 17.451 -3.198 -6.603 1.00 63.56 359 MET A C 1
ATOM 2862 O O . MET A 1 359 ? 17.908 -2.132 -6.185 1.00 63.56 359 MET A O 1
ATOM 2866 N N . THR A 1 360 ? 18.255 -4.125 -7.138 1.00 54.00 360 THR A N 1
ATOM 2867 C CA . THR A 1 360 ? 19.719 -4.099 -7.025 1.00 54.00 360 THR A CA 1
ATOM 2868 C C . THR A 1 360 ? 20.389 -3.086 -7.955 1.00 54.00 360 THR A C 1
ATOM 2870 O O . THR A 1 360 ? 20.066 -2.968 -9.136 1.00 54.00 360 THR A O 1
ATOM 2873 N N . ARG A 1 361 ? 21.410 -2.399 -7.428 1.00 47.69 361 ARG A N 1
ATOM 2874 C CA . ARG A 1 361 ? 22.289 -1.453 -8.139 1.00 47.69 361 ARG A CA 1
ATOM 2875 C C . ARG A 1 361 ? 23.332 -2.189 -9.005 1.00 47.69 361 ARG A C 1
ATOM 2877 O O . ARG A 1 361 ? 24.521 -1.947 -8.866 1.00 47.69 361 ARG A O 1
ATOM 2884 N N . GLU A 1 362 ? 22.907 -3.081 -9.899 1.00 38.88 362 GLU A N 1
ATOM 2885 C CA . GLU A 1 362 ? 23.791 -3.633 -10.943 1.00 38.88 362 GLU A CA 1
ATOM 2886 C C . GLU A 1 362 ? 23.619 -2.854 -12.252 1.00 38.88 362 GLU A C 1
ATOM 2888 O O . GLU A 1 362 ? 23.152 -3.382 -13.253 1.00 38.88 362 GLU A O 1
ATOM 2893 N N . ALA A 1 363 ? 23.985 -1.572 -12.214 1.00 35.09 363 ALA A N 1
ATOM 2894 C CA . ALA A 1 363 ? 24.115 -0.716 -13.390 1.00 35.09 363 ALA A CA 1
ATOM 2895 C C . ALA A 1 363 ? 25.512 -0.086 -13.363 1.00 35.09 363 ALA A C 1
ATOM 2897 O O . ALA A 1 363 ? 25.684 1.047 -12.910 1.00 35.09 363 ALA A O 1
ATOM 2898 N N . GLY A 1 364 ? 26.489 -0.870 -13.819 1.00 36.56 364 GLY A N 1
ATOM 2899 C CA . GLY A 1 364 ? 27.905 -0.523 -13.811 1.00 36.56 364 GLY A CA 1
ATOM 2900 C C . GLY A 1 364 ? 28.585 -0.716 -12.455 1.00 36.56 364 GLY A C 1
ATOM 2901 O O . GLY A 1 364 ? 28.080 -0.323 -11.402 1.00 36.56 364 GLY A O 1
ATOM 2902 N N . GLU A 1 365 ? 29.793 -1.267 -12.517 1.00 31.62 365 GLU A N 1
ATOM 2903 C CA . GLU A 1 365 ? 30.848 -0.935 -11.566 1.00 31.62 365 GLU A CA 1
ATOM 2904 C C . GLU A 1 365 ? 31.000 0.591 -11.476 1.00 31.62 365 GLU A C 1
ATOM 2906 O O . GLU A 1 365 ? 30.617 1.331 -12.391 1.00 31.62 365 GLU A O 1
ATOM 2911 N N . ALA A 1 366 ? 31.607 1.075 -10.393 1.00 32.41 366 ALA A N 1
ATOM 2912 C CA . ALA A 1 366 ? 32.130 2.431 -10.372 1.00 32.41 366 ALA A CA 1
ATOM 2913 C C . ALA A 1 366 ? 33.293 2.529 -11.374 1.00 32.41 366 ALA A C 1
ATOM 2915 O O . ALA A 1 366 ? 34.460 2.394 -11.011 1.00 32.41 366 ALA A O 1
ATOM 2916 N N . LEU A 1 367 ? 32.967 2.774 -12.647 1.00 35.19 367 LEU A N 1
ATOM 2917 C CA . LEU A 1 367 ? 33.891 3.398 -13.581 1.00 35.19 367 LEU A CA 1
ATOM 2918 C C . LEU A 1 367 ? 34.180 4.786 -13.018 1.00 35.19 367 LEU A C 1
ATOM 2920 O O . LEU A 1 367 ? 33.418 5.732 -13.219 1.00 35.19 367 LEU A O 1
ATOM 2924 N N . ASN A 1 368 ? 35.262 4.854 -12.246 1.00 29.64 368 ASN A N 1
ATOM 2925 C CA . ASN A 1 368 ? 35.832 6.082 -11.734 1.00 29.64 368 ASN A CA 1
ATOM 2926 C C . ASN A 1 368 ? 36.197 6.973 -12.926 1.00 29.64 368 ASN A C 1
ATOM 2928 O O . ASN A 1 368 ? 37.298 6.882 -13.464 1.00 29.64 368 ASN A O 1
ATOM 2932 N N . CYS A 1 369 ? 35.295 7.875 -13.306 1.00 30.61 369 CYS A N 1
ATOM 2933 C CA . CYS A 1 369 ? 35.716 9.141 -13.881 1.00 30.61 369 CYS A CA 1
ATOM 2934 C C . CYS A 1 369 ? 36.438 9.883 -12.752 1.00 30.61 369 CYS A C 1
ATOM 2936 O O . CYS A 1 369 ? 35.797 10.484 -11.892 1.00 30.61 369 CYS A O 1
ATOM 2938 N N . SER A 1 370 ? 37.767 9.765 -12.715 1.00 33.78 370 SER A N 1
ATOM 2939 C CA . SER A 1 370 ? 38.630 10.392 -11.706 1.00 33.78 370 SER A CA 1
ATOM 2940 C C . SER A 1 370 ? 38.621 11.924 -11.759 1.00 33.78 370 SER A C 1
ATOM 2942 O O . SER A 1 370 ? 39.115 12.563 -10.835 1.00 33.78 370 SER A O 1
ATOM 2944 N N . ASP A 1 371 ? 38.007 12.497 -12.795 1.00 35.09 371 ASP A N 1
ATOM 2945 C CA . ASP A 1 371 ? 37.790 13.928 -12.970 1.00 35.09 371 ASP A CA 1
ATOM 2946 C C . ASP A 1 371 ? 36.313 14.251 -12.691 1.00 35.09 371 ASP A C 1
ATOM 2948 O O . ASP A 1 371 ? 35.400 13.733 -13.341 1.00 35.09 371 ASP A O 1
ATOM 2952 N N . GLY A 1 372 ? 36.076 15.053 -11.651 1.00 39.09 372 GLY A N 1
ATOM 2953 C CA . GLY A 1 372 ? 34.781 15.126 -10.972 1.00 39.09 372 GLY A CA 1
ATOM 2954 C C . GLY A 1 372 ? 33.609 15.644 -11.815 1.00 39.09 372 GLY A C 1
ATOM 2955 O O . GLY A 1 372 ? 33.718 16.648 -12.516 1.00 39.09 372 GLY A O 1
ATOM 2956 N N . GLY A 1 373 ? 32.440 15.012 -11.643 1.00 42.91 373 GLY A N 1
ATOM 2957 C CA . GLY A 1 373 ? 31.154 15.546 -12.111 1.00 42.91 373 GLY A CA 1
ATOM 2958 C C . GLY A 1 373 ? 30.300 14.583 -12.937 1.00 42.91 373 GLY A C 1
ATOM 2959 O O . GLY A 1 373 ? 29.947 14.898 -14.070 1.00 42.91 373 GLY A O 1
ATOM 2960 N N . ASN A 1 374 ? 29.904 13.437 -12.372 1.00 49.97 374 ASN A N 1
ATOM 2961 C CA . ASN A 1 374 ? 28.843 12.600 -12.943 1.00 49.97 374 ASN A CA 1
ATOM 2962 C C . ASN A 1 374 ? 27.460 13.107 -12.465 1.00 49.97 374 ASN A C 1
ATOM 2964 O O . ASN A 1 374 ? 27.103 12.861 -11.313 1.00 49.97 374 ASN A O 1
ATOM 2968 N N . PRO A 1 375 ? 26.640 13.763 -13.313 1.00 47.38 375 PRO A N 1
ATOM 2969 C CA . PRO A 1 375 ? 25.331 14.297 -12.911 1.00 47.38 375 PRO A CA 1
ATOM 2970 C C . PRO A 1 375 ? 24.251 13.209 -12.740 1.00 47.38 375 PRO A C 1
ATOM 2972 O O . PRO A 1 375 ? 23.091 13.520 -12.476 1.00 47.38 375 PRO A O 1
ATOM 2975 N N . PHE A 1 376 ? 24.605 11.933 -12.925 1.00 47.78 376 PHE A N 1
ATOM 2976 C CA . PHE A 1 376 ? 23.703 10.784 -12.865 1.00 47.78 376 PHE A CA 1
ATOM 2977 C C . PHE A 1 376 ? 24.082 9.757 -11.790 1.00 47.78 376 PHE A C 1
ATOM 2979 O O . PHE A 1 376 ? 23.684 8.590 -11.899 1.00 47.78 376 PHE A O 1
ATOM 2986 N N . GLU A 1 377 ? 24.856 10.130 -10.771 1.00 43.94 377 GLU A N 1
ATOM 2987 C CA . GLU A 1 377 ? 24.925 9.313 -9.559 1.00 43.94 377 GLU A CA 1
ATOM 2988 C C . GLU A 1 377 ? 23.572 9.357 -8.831 1.00 43.94 377 GLU A C 1
ATOM 2990 O O . GLU A 1 377 ? 23.159 10.423 -8.369 1.00 43.94 377 GLU A O 1
ATOM 2995 N N . PRO A 1 378 ? 22.849 8.229 -8.694 1.00 38.75 378 PRO A N 1
ATOM 2996 C CA . PRO A 1 378 ? 21.689 8.180 -7.822 1.00 38.75 378 PRO A CA 1
ATOM 2997 C C . PRO A 1 378 ? 22.221 8.152 -6.388 1.00 38.75 378 PRO A C 1
ATOM 2999 O O . PRO A 1 378 ? 22.799 7.151 -5.957 1.00 38.75 378 PRO A O 1
ATOM 3002 N N . VAL A 1 379 ? 22.035 9.256 -5.662 1.00 39.56 379 VAL A N 1
ATOM 3003 C CA . VAL A 1 379 ? 22.513 9.427 -4.276 1.00 39.56 379 VAL A CA 1
ATOM 3004 C C . VAL A 1 379 ? 21.929 8.361 -3.336 1.00 39.56 379 VAL A C 1
ATOM 3006 O O . VAL A 1 379 ? 22.566 7.968 -2.361 1.00 39.56 379 VAL A O 1
ATOM 3009 N N . ASN A 1 380 ? 20.744 7.832 -3.657 1.00 42.62 380 ASN A N 1
ATOM 3010 C CA . ASN A 1 380 ? 20.007 6.913 -2.799 1.00 42.62 380 ASN A CA 1
ATOM 3011 C C . ASN A 1 380 ? 20.023 5.464 -3.307 1.00 42.62 380 ASN A C 1
ATOM 3013 O O . ASN A 1 380 ? 19.850 5.175 -4.494 1.00 42.62 380 ASN A O 1
ATOM 3017 N N . LYS A 1 381 ? 20.143 4.523 -2.361 1.00 53.72 381 LYS A N 1
ATOM 3018 C CA . LYS A 1 381 ? 19.697 3.137 -2.563 1.00 53.72 381 LYS A CA 1
ATOM 3019 C C . LYS A 1 381 ? 18.195 3.172 -2.875 1.00 53.72 381 LYS A C 1
ATOM 3021 O O . LYS A 1 381 ? 17.473 3.940 -2.244 1.00 53.72 381 LYS A O 1
ATOM 3026 N N . LEU A 1 382 ? 17.715 2.330 -3.796 1.00 64.81 382 LEU A N 1
ATOM 3027 C CA . LEU A 1 382 ? 16.278 2.190 -4.083 1.00 64.81 382 LEU A CA 1
ATOM 3028 C C . LEU A 1 382 ? 15.590 1.398 -2.954 1.00 64.81 382 LEU A C 1
ATOM 3030 O O . LEU A 1 382 ? 15.164 0.260 -3.121 1.00 64.81 382 LEU A O 1
ATOM 3034 N N . THR A 1 383 ? 15.556 1.986 -1.765 1.00 71.12 383 THR A N 1
ATOM 3035 C CA . THR A 1 383 ? 14.899 1.456 -0.571 1.00 71.12 383 THR A CA 1
ATOM 3036 C C . THR A 1 383 ? 13.632 2.246 -0.317 1.00 71.12 383 THR A C 1
ATOM 3038 O O . THR A 1 383 ? 13.672 3.475 -0.347 1.00 71.12 383 THR A O 1
ATOM 3041 N N . LYS A 1 384 ? 12.530 1.553 -0.010 1.00 85.69 384 LYS A N 1
ATOM 3042 C CA . LYS A 1 384 ? 11.287 2.192 0.434 1.00 85.69 384 LYS A CA 1
ATOM 3043 C C . LYS A 1 384 ? 11.583 3.186 1.571 1.00 85.69 384 LYS A C 1
ATOM 3045 O O . LYS A 1 384 ? 12.215 2.762 2.546 1.00 85.69 384 LYS A O 1
ATOM 3050 N N . PRO A 1 385 ? 11.160 4.461 1.470 1.00 89.56 385 PRO A N 1
ATOM 3051 C CA . PRO A 1 385 ? 11.331 5.419 2.554 1.00 89.56 385 PRO A CA 1
ATOM 3052 C C . PRO A 1 385 ? 10.701 4.906 3.845 1.00 89.56 385 PRO A C 1
ATOM 3054 O O . PRO A 1 385 ? 9.666 4.238 3.810 1.00 89.56 385 PRO A O 1
ATOM 3057 N N . ARG A 1 386 ? 11.317 5.227 4.985 1.00 91.50 386 ARG A N 1
ATOM 3058 C CA . ARG A 1 386 ? 10.786 4.887 6.307 1.00 91.50 386 ARG A CA 1
ATOM 3059 C C . ARG A 1 386 ? 10.627 6.131 7.164 1.00 91.50 386 ARG A C 1
ATOM 3061 O O . ARG A 1 386 ? 11.505 6.989 7.210 1.00 91.50 386 ARG A O 1
ATOM 3068 N N . ILE A 1 387 ? 9.513 6.193 7.879 1.00 94.12 387 ILE A N 1
ATOM 3069 C CA . ILE A 1 387 ? 9.256 7.170 8.928 1.00 94.12 387 ILE A CA 1
ATOM 3070 C C . ILE A 1 387 ? 9.717 6.536 10.239 1.00 94.12 387 ILE A C 1
ATOM 3072 O O . ILE A 1 387 ? 9.088 5.623 10.762 1.00 94.12 387 ILE A O 1
ATOM 3076 N N . HIS A 1 388 ? 10.859 6.998 10.747 1.00 90.31 388 HIS A N 1
ATOM 3077 C CA . HIS A 1 388 ? 11.476 6.456 11.963 1.00 90.31 388 HIS A CA 1
ATOM 3078 C C . HIS A 1 388 ? 10.826 6.947 13.268 1.00 90.31 388 HIS A C 1
ATOM 3080 O O . HIS A 1 388 ? 11.119 6.407 14.330 1.00 90.31 388 HIS A O 1
ATOM 3086 N N . GLY A 1 389 ? 9.981 7.979 13.196 1.00 92.06 389 GLY A N 1
ATOM 3087 C CA . GLY A 1 389 ? 9.346 8.613 14.350 1.00 92.06 389 GLY A CA 1
ATOM 3088 C C . GLY A 1 389 ? 7.821 8.614 14.280 1.00 92.06 389 GLY A C 1
ATOM 3089 O O . GLY A 1 389 ? 7.203 7.920 13.476 1.00 92.06 389 GLY A O 1
ATOM 3090 N N . ILE A 1 390 ? 7.226 9.439 15.133 1.00 95.81 390 ILE A N 1
ATOM 3091 C CA . ILE A 1 390 ? 5.790 9.720 15.180 1.00 95.81 390 ILE A CA 1
ATOM 3092 C C . ILE A 1 390 ? 5.546 11.078 14.503 1.00 95.81 390 ILE A C 1
ATOM 3094 O O . ILE A 1 390 ? 6.416 11.949 14.537 1.00 95.81 390 ILE A O 1
ATOM 3098 N N . GLN A 1 391 ? 4.385 11.263 13.877 1.00 96.31 391 GLN A N 1
ATOM 3099 C CA . GLN A 1 391 ? 3.993 12.506 13.203 1.00 96.31 391 GLN A CA 1
ATOM 3100 C C . GLN A 1 391 ? 2.596 12.954 13.629 1.00 96.31 391 GLN A C 1
ATOM 3102 O O . GLN A 1 391 ? 1.738 12.112 13.883 1.00 96.31 391 GLN A O 1
ATOM 3107 N N . SER A 1 392 ? 2.340 14.261 13.650 1.00 96.12 392 SER A N 1
ATOM 3108 C CA . SER A 1 392 ? 0.976 14.778 13.791 1.00 96.12 392 SER A CA 1
ATOM 3109 C C . SER A 1 392 ? 0.133 14.474 12.549 1.00 96.12 392 SER A C 1
ATOM 3111 O O . SER A 1 392 ? 0.603 14.580 11.414 1.00 96.12 392 SER A O 1
ATOM 3113 N N . GLY A 1 393 ? -1.141 14.166 12.764 1.00 95.69 393 GLY A N 1
ATOM 3114 C CA . GLY A 1 393 ? -2.195 14.167 11.755 1.00 95.69 393 GLY A CA 1
ATOM 3115 C C . GLY A 1 393 ? -3.451 14.825 12.318 1.00 95.69 393 GLY A C 1
ATOM 3116 O O . GLY A 1 393 ? -3.689 14.770 13.521 1.00 95.69 393 GLY A O 1
ATOM 3117 N N . ILE A 1 394 ? -4.259 15.447 11.462 1.00 95.31 394 ILE A N 1
ATOM 3118 C CA . ILE A 1 394 ? -5.556 16.020 11.853 1.00 95.31 394 ILE A CA 1
ATOM 3119 C C . ILE A 1 394 ? -6.661 15.052 11.456 1.00 95.31 394 ILE A C 1
ATOM 3121 O O . ILE A 1 394 ? -6.687 14.593 10.314 1.00 95.31 394 ILE A O 1
ATOM 3125 N N . VAL A 1 395 ? -7.574 14.735 12.367 1.00 95.69 395 VAL A N 1
ATOM 3126 C CA . VAL A 1 395 ? -8.682 13.806 12.111 1.00 95.69 395 VAL A CA 1
ATOM 3127 C C . VAL A 1 395 ? -9.693 14.428 11.147 1.00 95.69 395 VAL A C 1
ATOM 3129 O O . VAL A 1 395 ? -10.109 15.573 11.323 1.00 95.69 395 VAL A O 1
ATOM 3132 N N . VAL A 1 396 ? -10.115 13.671 10.132 1.00 94.38 396 VAL A N 1
ATOM 3133 C CA . VAL A 1 396 ? -11.006 14.144 9.060 1.00 94.38 396 VAL A CA 1
ATOM 3134 C C . VAL A 1 396 ? -12.228 13.247 8.866 1.00 94.38 396 VAL A C 1
ATOM 3136 O O . VAL A 1 396 ? -12.165 12.018 8.961 1.00 94.38 396 VAL A O 1
ATOM 3139 N N . GLY A 1 397 ? -13.348 13.872 8.514 1.00 91.69 397 GLY A N 1
ATOM 3140 C CA . GLY A 1 397 ? -14.601 13.199 8.192 1.00 91.69 397 GLY A CA 1
ATOM 3141 C C . GLY A 1 397 ? -15.489 14.027 7.262 1.00 91.69 397 GLY A C 1
ATOM 3142 O O . GLY A 1 397 ? -15.054 15.075 6.778 1.00 91.69 397 GLY A O 1
ATOM 3143 N N . PRO A 1 398 ? -16.704 13.542 6.963 1.00 89.75 398 PRO A N 1
ATOM 3144 C CA . PRO A 1 398 ? -17.751 14.315 6.309 1.00 89.75 398 PRO A CA 1
ATOM 3145 C C . PRO A 1 398 ? -18.096 15.584 7.094 1.00 89.75 398 PRO A C 1
ATOM 3147 O O . PRO A 1 398 ? -17.986 15.623 8.321 1.00 89.75 398 PRO A O 1
ATOM 3150 N N . GLU A 1 399 ? -18.550 16.609 6.381 1.00 86.19 399 GLU A N 1
ATOM 3151 C CA . GLU A 1 399 ? -18.985 17.868 6.980 1.00 86.19 399 GLU A CA 1
ATOM 3152 C C . GLU A 1 399 ? -20.123 17.643 7.996 1.00 86.19 399 GLU A C 1
ATOM 3154 O O . GLU A 1 399 ? -20.993 16.792 7.808 1.00 86.19 399 GLU A O 1
ATOM 3159 N N . GLY A 1 400 ? -20.080 18.369 9.117 1.00 85.88 400 GLY A N 1
ATOM 3160 C CA . GLY A 1 400 ? -21.050 18.250 10.211 1.00 85.88 400 GLY A CA 1
ATOM 3161 C C . GLY A 1 400 ? -20.897 17.024 11.129 1.00 85.88 400 GLY A C 1
ATOM 3162 O O . GLY A 1 400 ? -21.541 16.987 12.178 1.00 85.88 400 GLY A O 1
ATOM 3163 N N . GLN A 1 401 ? -20.048 16.036 10.813 1.00 86.56 401 GLN A N 1
ATOM 3164 C CA . GLN A 1 401 ? -19.809 14.896 11.710 1.00 86.56 401 GLN A CA 1
ATOM 3165 C C . GLN A 1 401 ? -18.759 15.218 12.783 1.00 86.56 401 GLN A C 1
ATOM 3167 O O . GLN A 1 401 ? -17.627 15.565 12.465 1.00 86.56 401 GLN A O 1
ATOM 3172 N N . GLN A 1 402 ? -19.100 15.016 14.062 1.00 87.50 402 GLN A N 1
ATOM 3173 C CA . GLN A 1 402 ? -18.132 15.125 15.167 1.00 87.50 402 GLN A CA 1
ATOM 3174 C C . GLN A 1 402 ? -17.217 13.896 15.288 1.00 87.50 402 GLN A C 1
ATOM 3176 O O . GLN A 1 402 ? -16.070 14.023 15.701 1.00 87.50 402 GLN A O 1
ATOM 3181 N N . VAL A 1 403 ? -17.706 12.701 14.948 1.00 89.06 403 VAL A N 1
ATOM 3182 C CA . VAL A 1 403 ? -16.937 11.447 14.970 1.00 89.06 403 VAL A CA 1
ATOM 3183 C C . VAL A 1 403 ? -17.195 10.725 13.657 1.00 89.06 403 VAL A C 1
ATOM 3185 O O . VAL A 1 403 ? -18.347 10.465 13.318 1.00 89.06 403 VAL A O 1
ATOM 3188 N N . HIS A 1 404 ? -16.123 10.392 12.941 1.00 91.06 404 HIS A N 1
ATOM 3189 C CA . HIS A 1 404 ? -16.168 9.654 11.684 1.00 91.06 404 HIS A CA 1
ATOM 3190 C C . HIS A 1 404 ? -15.264 8.425 11.801 1.00 91.06 404 HIS A C 1
ATOM 3192 O O . HIS A 1 404 ? -14.036 8.531 11.742 1.00 91.06 404 HIS A O 1
ATOM 3198 N N . ALA A 1 405 ? -15.885 7.269 12.037 1.00 89.88 405 ALA A N 1
ATOM 3199 C CA . ALA A 1 405 ? -15.197 6.017 12.310 1.00 89.88 405 ALA A CA 1
ATOM 3200 C C . ALA A 1 405 ? -15.976 4.805 11.778 1.00 89.88 405 ALA A C 1
ATOM 3202 O O . ALA A 1 405 ? -17.199 4.868 11.646 1.00 89.88 405 ALA A O 1
ATOM 3203 N N . ASP A 1 406 ? -15.264 3.715 11.495 1.00 87.00 406 ASP A N 1
ATOM 3204 C CA . ASP A 1 406 ? -15.830 2.459 10.981 1.00 87.00 406 ASP A CA 1
ATOM 3205 C C . ASP A 1 406 ? -16.218 1.458 12.097 1.00 87.00 406 ASP A C 1
ATOM 3207 O O . ASP A 1 406 ? -16.106 1.743 13.293 1.00 87.00 406 ASP A O 1
ATOM 3211 N N . GLU A 1 407 ? -16.634 0.242 11.727 1.00 82.75 407 GLU A N 1
ATOM 3212 C CA . GLU A 1 407 ? -17.002 -0.838 12.657 1.00 82.75 407 GLU A CA 1
ATOM 3213 C C . GLU A 1 407 ? -15.853 -1.330 13.559 1.00 82.75 407 GLU A C 1
ATOM 3215 O O . GLU A 1 407 ? -16.088 -1.998 14.573 1.00 82.75 407 GLU A O 1
ATOM 3220 N N . HIS A 1 408 ? -14.611 -1.003 13.203 1.00 85.62 408 HIS A N 1
ATOM 3221 C CA . HIS A 1 408 ? -13.401 -1.277 13.971 1.00 85.62 408 HIS A CA 1
ATOM 3222 C C . HIS A 1 408 ? -12.928 -0.054 14.787 1.00 85.62 408 HIS A C 1
ATOM 3224 O O . HIS A 1 408 ? -11.924 -0.148 15.501 1.00 85.62 408 HIS A O 1
ATOM 3230 N N . GLY A 1 409 ? -13.636 1.077 14.683 1.00 89.06 409 GLY A N 1
ATOM 3231 C CA . GLY A 1 409 ? -13.265 2.388 15.217 1.00 89.06 409 GLY A CA 1
ATOM 3232 C C . GLY A 1 409 ? -11.921 2.899 14.700 1.00 89.06 409 GLY A C 1
ATOM 3233 O O . GLY A 1 409 ? -11.161 3.551 15.416 1.00 89.06 409 GLY A O 1
ATOM 3234 N N . ARG A 1 410 ? -11.615 2.578 13.443 1.00 92.81 410 ARG A N 1
ATOM 3235 C CA . ARG A 1 410 ? -10.595 3.261 12.653 1.00 92.81 410 ARG A CA 1
ATOM 3236 C C . ARG A 1 410 ? -11.126 4.633 12.270 1.00 92.81 410 ARG A C 1
ATOM 3238 O O . ARG A 1 410 ? -12.306 4.772 11.971 1.00 92.81 410 ARG A O 1
ATOM 3245 N N . ILE A 1 411 ? -10.247 5.623 12.231 1.00 94.50 411 ILE A N 1
ATOM 3246 C CA . ILE A 1 411 ? -10.565 6.990 11.797 1.00 94.50 411 ILE A CA 1
ATOM 3247 C C . ILE A 1 411 ? -9.829 7.304 10.494 1.00 94.50 411 ILE A C 1
ATOM 3249 O O . ILE A 1 411 ? -9.041 6.493 10.002 1.00 94.50 411 ILE A O 1
ATOM 3253 N N . ARG A 1 412 ? -10.055 8.486 9.924 1.00 94.56 412 ARG A N 1
ATOM 3254 C CA . ARG A 1 412 ? -9.208 9.021 8.851 1.00 94.56 412 ARG A CA 1
ATOM 3255 C C . ARG A 1 412 ? -8.485 10.264 9.335 1.00 94.56 412 ARG A C 1
ATOM 3257 O O . ARG A 1 412 ? -9.002 11.005 10.167 1.00 94.56 412 ARG A O 1
ATOM 3264 N N . VAL A 1 413 ? -7.291 10.477 8.804 1.00 95.62 413 VAL A N 1
ATOM 3265 C CA . VAL A 1 413 ? -6.430 11.615 9.114 1.00 95.62 413 VAL A CA 1
ATOM 3266 C C . VAL A 1 413 ? -6.008 12.326 7.831 1.00 95.62 413 VAL A C 1
ATOM 3268 O O . VAL A 1 413 ? -6.048 11.770 6.734 1.00 95.62 413 VAL A O 1
ATOM 3271 N N . HIS A 1 414 ? -5.581 13.568 7.971 1.00 95.38 414 HIS A N 1
ATOM 3272 C CA . HIS A 1 414 ? -4.839 14.302 6.963 1.00 95.38 414 HIS A CA 1
ATOM 3273 C C . HIS A 1 414 ? -3.498 14.718 7.570 1.00 95.38 414 HIS A C 1
ATOM 3275 O O . HIS A 1 414 ? -3.449 15.287 8.664 1.00 95.38 414 HIS A O 1
ATOM 3281 N N . PHE A 1 415 ? -2.414 14.407 6.867 1.00 95.00 415 PHE A N 1
ATOM 3282 C CA . PHE A 1 415 ? -1.057 14.706 7.310 1.00 95.00 415 PHE A CA 1
ATOM 3283 C C . PHE A 1 415 ? -0.660 16.130 6.897 1.00 95.00 415 PHE A C 1
ATOM 3285 O O . PHE A 1 415 ? -0.963 16.514 5.773 1.00 95.00 415 PHE A O 1
ATOM 3292 N N . PRO A 1 416 ? 0.081 16.895 7.722 1.00 92.50 416 PRO A N 1
ATOM 3293 C CA . PRO A 1 416 ? 0.526 18.250 7.372 1.00 92.50 416 PRO A CA 1
ATOM 3294 C C . PRO A 1 416 ? 1.366 18.351 6.086 1.00 92.50 416 PRO A C 1
ATOM 3296 O O . PRO A 1 416 ? 1.475 19.428 5.508 1.00 92.50 416 PRO A O 1
ATOM 3299 N N . TRP A 1 417 ? 1.974 17.243 5.649 1.00 92.56 417 TRP A N 1
ATOM 3300 C CA . TRP A 1 417 ? 2.739 17.147 4.404 1.00 92.56 417 TRP A CA 1
ATOM 3301 C C . TRP A 1 417 ? 1.905 16.722 3.184 1.00 92.56 417 TRP A C 1
ATOM 3303 O O . TRP A 1 417 ? 2.409 16.801 2.064 1.00 92.56 417 TRP A O 1
ATOM 3313 N N . ASP A 1 418 ? 0.659 16.268 3.365 1.00 89.12 418 ASP A N 1
ATOM 3314 C CA . ASP A 1 418 ? -0.233 15.931 2.253 1.00 89.12 418 ASP A CA 1
ATOM 3315 C C . ASP A 1 418 ? -0.749 17.230 1.626 1.00 89.12 418 ASP A C 1
ATOM 3317 O O . ASP A 1 418 ? -1.490 17.992 2.240 1.00 89.12 418 ASP A O 1
ATOM 3321 N N . ARG A 1 419 ? -0.304 17.518 0.401 1.00 77.31 419 ARG A N 1
ATOM 3322 C CA . ARG A 1 419 ? -0.604 18.785 -0.287 1.00 77.31 419 ARG A CA 1
ATOM 3323 C C . ARG A 1 419 ? -1.969 18.808 -0.974 1.00 77.31 419 ARG A C 1
ATOM 3325 O O . ARG A 1 419 ? -2.358 19.860 -1.481 1.00 77.31 419 ARG A O 1
ATOM 3332 N N . ASP A 1 420 ? -2.659 17.673 -1.034 1.00 78.25 420 ASP A N 1
ATOM 3333 C CA . ASP A 1 420 ? -4.020 17.605 -1.559 1.00 78.25 420 ASP A CA 1
ATOM 3334 C C . ASP A 1 420 ? -5.024 18.127 -0.510 1.00 78.25 420 ASP A C 1
ATOM 3336 O O . ASP A 1 420 ? -4.760 18.144 0.691 1.00 78.25 420 ASP A O 1
ATOM 3340 N N . GLU A 1 421 ? -6.196 18.580 -0.960 1.00 72.75 421 GLU A N 1
ATOM 3341 C CA . GLU A 1 421 ? -7.196 19.212 -0.088 1.00 72.75 421 GLU A CA 1
ATOM 3342 C C . GLU A 1 421 ? -7.630 18.318 1.091 1.00 72.75 421 GLU A C 1
ATOM 3344 O O . GLU A 1 421 ? -7.913 17.125 0.927 1.00 72.75 421 GLU A O 1
ATOM 3349 N N . LYS A 1 422 ? -7.770 18.933 2.276 1.00 79.88 422 LYS A N 1
ATOM 3350 C CA . LYS A 1 422 ? -8.337 18.307 3.481 1.00 79.88 422 LYS A CA 1
ATOM 3351 C C . LYS A 1 422 ? -9.759 17.824 3.203 1.00 79.88 422 LYS A C 1
ATOM 3353 O O . LYS A 1 422 ? -10.666 18.631 3.023 1.00 79.88 422 LYS A O 1
ATOM 3358 N N . LYS A 1 423 ? -9.959 16.506 3.176 1.00 78.31 423 LYS A N 1
ATOM 3359 C CA . LYS A 1 423 ? -11.247 15.855 2.890 1.00 78.31 423 LYS A CA 1
ATOM 3360 C C . LYS A 1 423 ? -11.441 14.668 3.826 1.00 78.31 423 LYS A C 1
ATOM 3362 O O . LYS A 1 423 ? -10.471 14.031 4.225 1.00 78.31 423 LYS A O 1
ATOM 3367 N N . GLY A 1 424 ? -12.688 14.261 4.069 1.00 73.25 424 GLY A N 1
ATOM 3368 C CA . GLY A 1 424 ? -13.020 13.015 4.788 1.00 73.25 424 GLY A CA 1
ATOM 3369 C C . GLY A 1 424 ? -12.505 11.717 4.132 1.00 73.25 424 GLY A C 1
ATOM 3370 O O . GLY A 1 424 ? -12.818 10.620 4.587 1.00 73.25 424 GLY A O 1
ATOM 3371 N N . THR A 1 425 ? -11.726 11.822 3.052 1.00 79.12 425 THR A N 1
ATOM 3372 C CA . THR A 1 425 ? -11.062 10.748 2.300 1.00 79.12 425 THR A CA 1
ATOM 3373 C C . THR A 1 425 ? -9.542 10.968 2.175 1.00 79.12 425 THR A C 1
ATOM 3375 O O . THR A 1 425 ? -8.911 10.347 1.318 1.00 79.12 425 THR A O 1
ATOM 3378 N N . SER A 1 426 ? -8.921 11.866 2.962 1.00 83.88 426 SER A N 1
ATOM 3379 C CA . SER A 1 426 ? -7.480 12.174 2.847 1.00 83.88 426 SER A CA 1
ATOM 3380 C C . SER A 1 426 ? -6.586 10.946 3.087 1.00 83.88 426 SER A C 1
ATOM 3382 O O . SER A 1 426 ? -5.766 10.649 2.217 1.00 83.88 426 SER A O 1
ATOM 3384 N N . SER A 1 427 ? -6.800 10.163 4.150 1.00 90.75 427 SER A N 1
ATOM 3385 C CA . SER A 1 427 ? -6.111 8.878 4.372 1.00 90.75 427 SER A CA 1
ATOM 3386 C C . SER A 1 427 ? -6.971 7.642 4.062 1.00 90.75 427 SER A C 1
ATOM 3388 O O . SER A 1 427 ? -8.188 7.728 3.886 1.00 90.75 427 SER A O 1
ATOM 3390 N N . CYS A 1 428 ? -6.334 6.466 4.087 1.00 90.81 428 CYS A N 1
ATOM 3391 C CA . CYS A 1 428 ? -7.001 5.192 4.370 1.00 90.81 428 CYS A CA 1
ATOM 3392 C C . CYS A 1 428 ? -7.588 5.155 5.794 1.00 90.81 428 CYS A C 1
ATOM 3394 O O . CYS A 1 428 ? -7.391 6.077 6.590 1.00 90.81 428 CYS A O 1
ATOM 3396 N N . TRP A 1 429 ? -8.295 4.080 6.138 1.00 92.25 429 TRP A N 1
ATOM 3397 C CA . TRP A 1 429 ? -8.791 3.861 7.499 1.00 92.25 429 TRP A CA 1
ATOM 3398 C C . TRP A 1 429 ? -7.658 3.471 8.468 1.00 92.25 429 TRP A C 1
ATOM 3400 O O . TRP A 1 429 ? -7.130 2.357 8.416 1.00 92.25 429 TRP A O 1
ATOM 3410 N N . VAL A 1 430 ? -7.330 4.373 9.394 1.00 94.88 430 VAL A N 1
ATOM 3411 C CA . VAL A 1 430 ? -6.216 4.283 10.351 1.00 94.88 430 VAL A CA 1
ATOM 3412 C C . VAL A 1 430 ? -6.694 3.729 11.696 1.00 94.88 430 VAL A C 1
ATOM 3414 O O . VAL A 1 430 ? -7.627 4.262 12.296 1.00 94.88 430 VAL A O 1
ATOM 3417 N N . ARG A 1 431 ? -6.051 2.668 12.205 1.00 94.38 431 ARG A N 1
ATOM 3418 C CA . ARG A 1 431 ? -6.361 2.112 13.540 1.00 94.38 431 ARG A CA 1
ATOM 3419 C C . ARG A 1 431 ? -5.937 3.073 14.651 1.00 94.38 431 ARG A C 1
ATOM 3421 O O . ARG A 1 431 ? -4.870 3.669 14.557 1.00 94.38 431 ARG A O 1
ATOM 3428 N N . VAL A 1 432 ? -6.740 3.154 15.713 1.00 96.06 432 VAL A N 1
ATOM 3429 C CA . VAL A 1 432 ? -6.482 3.986 16.897 1.00 96.06 432 VAL A CA 1
ATOM 3430 C C . VAL A 1 432 ? -6.136 3.099 18.090 1.00 96.06 432 VAL A C 1
ATOM 3432 O O . VAL A 1 432 ? -6.967 2.301 18.528 1.00 96.06 432 VAL A O 1
ATOM 3435 N N . ALA A 1 433 ? -4.921 3.235 18.621 1.00 94.62 433 ALA A N 1
ATOM 3436 C CA . ALA A 1 433 ? -4.514 2.594 19.866 1.00 94.62 433 ALA A CA 1
ATOM 3437 C C . ALA A 1 433 ? -5.391 3.079 21.031 1.00 94.62 433 ALA A C 1
ATOM 3439 O O . ALA A 1 433 ? -5.740 4.252 21.118 1.00 94.62 433 ALA A O 1
ATOM 3440 N N . GLN A 1 434 ? -5.753 2.163 21.925 1.00 91.94 434 GLN A N 1
ATOM 3441 C CA . GLN A 1 434 ? -6.622 2.428 23.071 1.00 91.94 434 GLN A CA 1
ATOM 3442 C C . GLN A 1 434 ? -5.870 2.087 24.357 1.00 91.94 434 GLN A C 1
ATOM 3444 O O . GLN A 1 434 ? -5.131 1.102 24.381 1.00 91.94 434 GLN A O 1
ATOM 3449 N N . ALA A 1 435 ? -6.097 2.841 25.437 1.00 87.19 435 ALA A N 1
ATOM 3450 C CA . ALA A 1 435 ? -5.412 2.627 26.720 1.00 87.19 435 ALA A CA 1
ATOM 3451 C C . ALA A 1 435 ? -5.685 1.239 27.341 1.00 87.19 435 ALA A C 1
ATOM 3453 O O . ALA A 1 435 ? -4.898 0.738 28.137 1.00 87.19 435 ALA A O 1
ATOM 3454 N N . GLY A 1 436 ? -6.780 0.587 26.943 1.00 85.38 436 GLY A N 1
ATOM 3455 C CA . GLY A 1 436 ? -6.965 -0.847 27.124 1.00 85.38 436 GLY A CA 1
ATOM 3456 C C . GLY A 1 436 ? -7.929 -1.382 26.074 1.00 85.38 436 GLY A C 1
ATOM 3457 O O . GLY A 1 436 ? -8.945 -0.747 25.806 1.00 85.38 436 GLY A O 1
ATOM 3458 N N . ALA A 1 437 ? -7.635 -2.543 25.488 1.00 84.00 437 ALA A N 1
ATOM 3459 C CA . ALA A 1 437 ? -8.488 -3.182 24.489 1.00 84.00 437 ALA A CA 1
ATOM 3460 C C . ALA A 1 437 ? -8.386 -4.712 24.549 1.00 84.00 437 ALA A C 1
ATOM 3462 O O . ALA A 1 437 ? -7.295 -5.277 24.537 1.00 84.00 437 ALA A O 1
ATOM 3463 N N . GLY A 1 438 ? -9.531 -5.396 24.554 1.00 76.12 438 GLY A N 1
ATOM 3464 C CA . GLY A 1 438 ? -9.592 -6.850 24.391 1.00 76.12 438 GLY A CA 1
ATOM 3465 C C . GLY A 1 438 ? -10.952 -7.432 24.765 1.00 76.12 438 GLY A C 1
ATOM 3466 O O . GLY A 1 438 ? -11.619 -6.945 25.671 1.00 76.12 438 GLY A O 1
ATOM 3467 N N . GLY A 1 439 ? -11.408 -8.477 24.066 1.00 76.44 439 GLY A N 1
ATOM 3468 C CA . GLY A 1 439 ? -12.584 -9.265 24.477 1.00 76.44 439 GLY A CA 1
ATOM 3469 C C . GLY A 1 439 ? -13.906 -8.492 24.656 1.00 76.44 439 GLY A C 1
ATOM 3470 O O . GLY A 1 439 ? -14.747 -8.932 25.449 1.00 76.44 439 GLY A O 1
ATOM 3471 N N . ALA A 1 440 ? -14.084 -7.373 23.936 1.00 74.31 440 ALA A N 1
ATOM 3472 C CA . ALA A 1 440 ? -15.145 -6.365 24.109 1.00 74.31 440 ALA A CA 1
ATOM 3473 C C . ALA A 1 440 ? -15.128 -5.632 25.474 1.00 74.31 440 ALA A C 1
ATOM 3475 O O . ALA A 1 440 ? -16.172 -5.310 26.044 1.00 74.31 440 ALA A O 1
ATOM 3476 N N . THR A 1 441 ? -13.926 -5.380 25.995 1.00 75.88 441 THR A N 1
ATOM 3477 C CA . THR A 1 441 ? -13.624 -4.594 27.201 1.00 75.88 441 THR A CA 1
ATOM 3478 C C . THR A 1 441 ? -12.446 -3.654 26.931 1.00 75.88 441 THR A C 1
ATOM 3480 O O . THR A 1 441 ? -11.680 -3.893 25.993 1.00 75.88 441 THR A O 1
ATOM 3483 N N . GLY A 1 442 ? -12.318 -2.589 27.725 1.00 84.12 442 GLY A N 1
ATOM 3484 C CA . GLY A 1 442 ? -11.301 -1.558 27.525 1.00 84.12 442 GLY A CA 1
ATOM 3485 C C . GLY A 1 442 ? -11.782 -0.150 27.872 1.00 84.12 442 GLY A C 1
ATOM 3486 O O . GLY A 1 442 ? -12.977 0.055 28.104 1.00 84.12 442 GLY A O 1
ATOM 3487 N N . LEU A 1 443 ? -10.852 0.807 27.865 1.00 86.12 443 LEU A N 1
ATOM 3488 C CA . LEU A 1 443 ? -11.167 2.231 27.759 1.00 86.12 443 LEU A CA 1
ATOM 3489 C C . LEU A 1 443 ? -11.251 2.560 26.270 1.00 86.12 443 LEU A C 1
ATOM 3491 O O . LEU A 1 443 ? -10.302 2.275 25.545 1.00 86.12 443 LEU A O 1
ATOM 3495 N N . TYR A 1 444 ? -12.369 3.129 25.823 1.00 84.56 444 TYR A N 1
ATOM 3496 C CA . TYR A 1 444 ? -12.581 3.429 24.410 1.00 84.56 444 TYR A CA 1
ATOM 3497 C C . TYR A 1 444 ? -12.945 4.897 24.219 1.00 84.56 444 TYR A C 1
ATOM 3499 O O . TYR A 1 444 ? -14.031 5.322 24.612 1.00 84.56 444 TYR A O 1
ATOM 3507 N N . ALA A 1 445 ? -12.028 5.654 23.624 1.00 87.88 445 ALA A N 1
ATOM 3508 C CA . ALA A 1 445 ? -12.197 7.066 23.312 1.00 87.88 445 ALA A CA 1
ATOM 3509 C C . ALA A 1 445 ? -11.653 7.308 21.901 1.00 87.88 445 ALA A C 1
ATOM 3511 O O . ALA A 1 445 ? -10.460 7.146 21.648 1.00 87.88 445 ALA A O 1
ATOM 3512 N N . LEU A 1 446 ? -12.544 7.645 20.968 1.00 92.00 446 LEU A N 1
ATOM 3513 C CA . LEU A 1 446 ? -12.154 7.977 19.602 1.00 92.00 446 LEU A CA 1
ATOM 3514 C C . LEU A 1 446 ? -11.902 9.486 19.484 1.00 92.00 446 LEU A C 1
ATOM 3516 O O . LEU A 1 446 ? -12.763 10.259 19.916 1.00 92.00 446 LEU A O 1
ATOM 3520 N N . PRO A 1 447 ? -10.775 9.900 18.878 1.00 93.44 447 PRO A N 1
ATOM 3521 C CA . PRO A 1 447 ? -10.559 11.275 18.441 1.00 93.44 447 PRO A CA 1
ATOM 3522 C C . PRO A 1 447 ? -11.708 11.784 17.559 1.00 93.44 447 PRO A C 1
ATOM 3524 O O . PRO A 1 447 ? -12.259 11.034 16.744 1.00 93.44 447 PRO A O 1
ATOM 3527 N N . ARG A 1 448 ? -12.071 13.055 17.725 1.00 92.00 448 ARG A N 1
ATOM 3528 C CA . ARG A 1 448 ? -13.131 13.734 16.971 1.00 92.00 448 ARG A CA 1
ATOM 3529 C C . ARG A 1 448 ? -12.571 14.369 15.703 1.00 92.00 448 ARG A C 1
ATOM 3531 O O . ARG A 1 448 ? -11.378 14.631 15.604 1.00 92.00 448 ARG A O 1
ATOM 3538 N N . VAL A 1 449 ? -13.431 14.637 14.723 1.00 93.44 449 VAL A N 1
ATOM 3539 C CA . VAL A 1 449 ? -13.051 15.388 13.515 1.00 93.44 449 VAL A CA 1
ATOM 3540 C C . VAL A 1 449 ? -12.539 16.772 13.926 1.00 93.44 449 VAL A C 1
ATOM 3542 O O . VAL A 1 449 ? -13.222 17.491 14.651 1.00 93.44 449 VAL A O 1
ATOM 3545 N N . GLY A 1 450 ? -11.340 17.129 13.463 1.00 91.81 450 GLY A N 1
ATOM 3546 C CA . GLY A 1 450 ? -10.619 18.341 13.860 1.00 91.81 450 GLY A CA 1
ATOM 3547 C C . GLY A 1 450 ? -9.525 18.130 14.913 1.00 91.81 450 GLY A C 1
ATOM 3548 O O . GLY A 1 450 ? -8.598 18.936 14.947 1.00 91.81 450 GLY A O 1
ATOM 3549 N N . ASP A 1 451 ? -9.564 17.050 15.703 1.00 93.88 451 ASP A N 1
ATOM 3550 C CA . ASP A 1 451 ? -8.531 16.786 16.714 1.00 93.88 451 ASP A CA 1
ATOM 3551 C C . ASP A 1 451 ? -7.164 16.489 16.080 1.00 93.88 451 ASP A C 1
ATOM 3553 O O . ASP A 1 451 ? -7.060 15.927 14.983 1.00 93.88 451 ASP A O 1
ATOM 3557 N N . GLU A 1 452 ? -6.099 16.828 16.808 1.00 96.81 452 GLU A N 1
ATOM 3558 C CA . GLU A 1 452 ? -4.732 16.449 16.465 1.00 96.81 452 GLU A CA 1
ATOM 3559 C C . GLU A 1 452 ? -4.352 15.121 17.127 1.00 96.81 452 GLU A C 1
ATOM 3561 O O . GLU A 1 452 ? -4.519 14.911 18.332 1.00 96.81 452 GLU A O 1
ATOM 3566 N N . VAL A 1 453 ? -3.817 14.210 16.318 1.00 97.25 453 VAL A N 1
ATOM 3567 C CA . VAL A 1 453 ? -3.424 12.865 16.729 1.00 97.25 453 VAL A CA 1
ATOM 3568 C C . VAL A 1 453 ? -1.978 12.564 16.372 1.00 97.25 453 VAL A C 1
ATOM 3570 O O . VAL A 1 453 ? -1.473 12.959 15.323 1.00 97.25 453 VAL A O 1
ATOM 3573 N N . LEU A 1 454 ? -1.325 11.800 17.241 1.00 97.69 454 LEU A N 1
ATOM 3574 C CA . LEU A 1 454 ? -0.003 11.235 17.019 1.00 97.69 454 LEU A CA 1
ATOM 3575 C C . LEU A 1 454 ? -0.125 9.949 16.205 1.00 97.69 454 LEU A C 1
ATOM 3577 O O . LEU A 1 454 ? -0.789 9.001 16.625 1.00 97.69 454 LEU A O 1
ATOM 3581 N N . VAL A 1 455 ? 0.544 9.901 15.057 1.00 98.19 455 VAL A N 1
ATOM 3582 C CA . VAL A 1 455 ? 0.535 8.786 14.106 1.00 98.19 455 VAL A CA 1
ATOM 3583 C C . VAL A 1 455 ? 1.921 8.149 14.037 1.00 98.19 455 VAL A C 1
ATOM 3585 O O . VAL A 1 455 ? 2.906 8.804 13.701 1.00 98.19 455 VAL A O 1
ATOM 3588 N N . SER A 1 456 ? 1.989 6.859 14.350 1.00 97.38 456 SER A N 1
ATOM 3589 C CA . SER A 1 456 ? 3.142 5.989 14.109 1.00 97.38 456 SER A CA 1
ATOM 3590 C C . SER A 1 456 ? 2.910 5.145 12.850 1.00 97.38 456 SER A C 1
ATOM 3592 O O . SER A 1 456 ? 1.805 5.112 12.311 1.00 97.38 456 SER A O 1
ATOM 3594 N N . PHE A 1 457 ? 3.938 4.444 12.380 1.00 95.75 457 PHE A N 1
ATOM 3595 C CA . PHE A 1 457 ? 3.929 3.707 11.115 1.00 95.75 457 PHE A CA 1
ATOM 3596 C C . PHE A 1 457 ? 4.473 2.289 11.331 1.00 95.75 457 PHE A C 1
ATOM 3598 O O . PHE A 1 457 ? 5.547 2.111 11.910 1.00 95.75 457 PHE A O 1
ATOM 3605 N N . LEU A 1 458 ? 3.744 1.255 10.898 1.00 92.94 458 LEU A N 1
ATOM 3606 C CA . LEU A 1 458 ? 4.149 -0.142 11.119 1.00 92.94 458 LEU A CA 1
ATOM 3607 C C . LEU A 1 458 ? 5.446 -0.447 10.359 1.00 92.94 458 LEU A C 1
ATOM 3609 O O . LEU A 1 458 ? 5.526 -0.226 9.157 1.00 92.94 458 LEU A O 1
ATOM 3613 N N . ASN A 1 459 ? 6.477 -0.9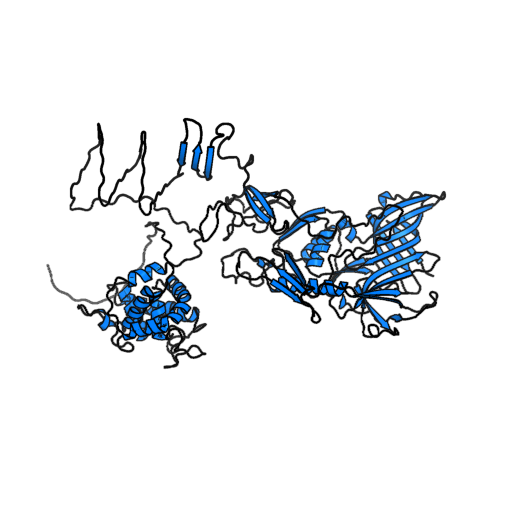30 11.058 1.00 90.94 459 ASN A N 1
ATOM 3614 C CA . ASN A 1 459 ? 7.853 -1.054 10.544 1.00 90.94 459 ASN A CA 1
ATOM 3615 C C . ASN A 1 459 ? 8.439 0.270 9.983 1.00 90.94 459 ASN A C 1
ATOM 3617 O O . ASN A 1 459 ? 9.399 0.246 9.208 1.00 90.94 459 ASN A O 1
ATOM 3621 N N . GLY A 1 460 ? 7.870 1.422 10.352 1.00 94.12 460 GLY A N 1
ATOM 3622 C CA . GLY A 1 460 ? 8.166 2.723 9.754 1.00 94.12 460 GLY A CA 1
ATOM 3623 C C . GLY A 1 460 ? 7.623 2.902 8.331 1.00 94.12 460 GLY A C 1
ATOM 3624 O O . GLY A 1 460 ? 8.054 3.820 7.646 1.00 94.12 460 GLY A O 1
ATOM 3625 N N . ASP A 1 461 ? 6.733 2.033 7.848 1.00 93.75 461 ASP A N 1
ATOM 3626 C CA . ASP A 1 461 ? 6.210 2.077 6.482 1.00 93.75 461 ASP A CA 1
ATOM 3627 C C . ASP A 1 461 ? 5.148 3.189 6.310 1.00 93.75 461 ASP A C 1
ATOM 3629 O O . ASP A 1 461 ? 4.087 3.103 6.940 1.00 93.75 461 ASP A O 1
ATOM 3633 N N . PRO A 1 462 ? 5.374 4.203 5.445 1.00 94.38 462 PRO A N 1
ATOM 3634 C CA . PRO A 1 462 ? 4.422 5.290 5.197 1.00 94.38 462 PRO A CA 1
ATOM 3635 C C . PRO A 1 462 ? 3.018 4.833 4.769 1.00 94.38 462 PRO A C 1
ATOM 3637 O O . PRO A 1 462 ? 2.043 5.555 4.986 1.00 94.38 462 PRO A O 1
ATOM 3640 N N . ASP A 1 463 ? 2.895 3.635 4.189 1.00 94.31 463 ASP A N 1
ATOM 3641 C CA . ASP A 1 463 ? 1.619 3.079 3.732 1.00 94.31 463 ASP A CA 1
ATOM 3642 C C . ASP A 1 463 ? 0.758 2.522 4.883 1.00 94.31 463 ASP A C 1
ATOM 3644 O O . ASP A 1 463 ? -0.433 2.259 4.692 1.00 94.31 463 ASP A O 1
ATOM 3648 N N . HIS A 1 464 ? 1.334 2.345 6.081 1.00 93.75 464 HIS A N 1
ATOM 3649 C CA . HIS A 1 464 ? 0.702 1.646 7.206 1.00 93.75 464 HIS A CA 1
ATOM 3650 C C . HIS A 1 464 ? 0.680 2.472 8.507 1.00 93.75 464 HIS A C 1
ATOM 3652 O O . HIS A 1 464 ? 1.275 2.066 9.513 1.00 93.75 464 HIS A O 1
ATOM 3658 N N . PRO A 1 465 ? -0.035 3.618 8.515 1.00 96.25 465 PRO A N 1
ATOM 3659 C CA . PRO A 1 465 ? -0.211 4.452 9.700 1.00 96.25 465 PRO A CA 1
ATOM 3660 C C . PRO A 1 465 ? -1.065 3.779 10.789 1.00 96.25 465 PRO A C 1
ATOM 3662 O O . PRO A 1 465 ? -1.984 3.001 10.514 1.00 96.25 465 PRO A O 1
ATOM 3665 N N . VAL A 1 466 ? -0.798 4.144 12.043 1.00 96.56 466 VAL A N 1
ATOM 3666 C CA . VAL A 1 466 ? -1.562 3.796 13.250 1.00 96.56 466 VAL A CA 1
ATOM 3667 C C . VAL A 1 466 ? -1.535 4.995 14.200 1.00 96.56 466 VAL A C 1
ATOM 3669 O O . VAL A 1 466 ? -0.463 5.485 14.543 1.00 96.56 466 VAL A O 1
ATOM 3672 N N . VAL A 1 467 ? -2.696 5.459 14.661 1.00 97.88 467 VAL A N 1
ATOM 3673 C CA . VAL A 1 467 ? -2.779 6.489 15.706 1.00 97.88 467 VAL A CA 1
ATOM 3674 C C . VAL A 1 467 ? -2.381 5.875 17.047 1.00 97.88 467 VAL A C 1
ATOM 3676 O O . VAL A 1 467 ? -2.915 4.838 17.436 1.00 97.88 467 VAL A O 1
ATOM 3679 N N . VAL A 1 468 ? -1.455 6.523 17.752 1.00 96.94 468 VAL A N 1
ATOM 3680 C CA . VAL A 1 468 ? -0.892 6.081 19.039 1.00 96.94 468 VAL A CA 1
ATOM 3681 C C . VAL A 1 468 ? -1.225 7.009 20.213 1.00 96.94 468 VAL A C 1
ATOM 3683 O O . VAL A 1 468 ? -1.013 6.625 21.358 1.00 96.94 468 VAL A O 1
ATOM 3686 N N . GLY A 1 469 ? -1.781 8.196 19.953 1.00 94.25 469 GLY A N 1
ATOM 3687 C CA . GLY A 1 469 ? -2.229 9.140 20.981 1.00 94.25 469 GLY A CA 1
ATOM 3688 C C . GLY A 1 469 ? -2.942 10.359 20.388 1.00 94.25 469 GLY A C 1
ATOM 3689 O O . GLY A 1 469 ? -2.961 10.532 19.170 1.00 94.25 469 GLY A O 1
ATOM 3690 N N . GLY A 1 470 ? -3.520 11.198 21.246 1.00 93.31 470 GLY A N 1
ATOM 3691 C CA . GLY A 1 470 ? -4.032 12.531 20.900 1.00 93.31 470 GLY A CA 1
ATOM 3692 C C . GLY A 1 470 ? -3.156 13.628 21.508 1.00 93.31 470 GLY A C 1
ATOM 3693 O O . GLY A 1 470 ? -2.435 13.360 22.470 1.00 93.31 470 GLY A O 1
ATOM 3694 N N . MET A 1 471 ? -3.223 14.849 20.974 1.00 92.06 471 MET A N 1
ATOM 3695 C CA . MET A 1 471 ? -2.585 16.030 21.568 1.00 92.06 471 MET A CA 1
ATOM 3696 C C . MET A 1 471 ? -3.569 17.187 21.709 1.00 92.06 471 MET A C 1
ATOM 3698 O O . MET A 1 471 ? -4.427 17.390 20.853 1.00 92.06 471 MET A O 1
ATOM 3702 N N . SER A 1 472 ? -3.396 17.977 22.769 1.00 91.12 472 SER A N 1
ATOM 3703 C CA . SER A 1 472 ? -4.042 19.282 22.890 1.00 91.12 472 SER A CA 1
ATOM 3704 C C . SER A 1 472 ? -3.262 20.351 22.126 1.00 91.12 472 SER A C 1
ATOM 3706 O O . SER A 1 472 ? -2.033 20.340 22.094 1.00 91.12 472 SER A O 1
ATOM 3708 N N . ASN A 1 473 ? -3.985 21.305 21.550 1.00 90.38 473 ASN A N 1
ATOM 3709 C CA . ASN A 1 473 ? -3.449 22.462 20.833 1.00 90.38 473 ASN A CA 1
ATOM 3710 C C . ASN A 1 473 ? -4.417 23.661 20.994 1.00 90.38 473 ASN A C 1
ATOM 3712 O O . ASN A 1 473 ? -5.459 23.504 21.627 1.00 90.38 473 ASN A O 1
ATOM 3716 N N . PRO A 1 474 ? -4.136 24.865 20.459 1.00 89.00 474 PRO A N 1
ATOM 3717 C CA . PRO A 1 474 ? -5.017 26.025 20.652 1.00 89.00 474 PRO A CA 1
ATOM 3718 C C . PRO A 1 474 ? -6.453 25.868 20.119 1.00 89.00 474 PRO A C 1
ATOM 3720 O O . PRO A 1 474 ? -7.333 26.606 20.552 1.00 89.00 474 PRO A O 1
ATOM 3723 N N . THR A 1 475 ? -6.703 24.930 19.198 1.00 84.12 475 THR A N 1
ATOM 3724 C CA . THR A 1 475 ? -8.051 24.612 18.684 1.00 84.12 475 THR A CA 1
ATOM 3725 C C . THR A 1 475 ? -8.754 23.485 19.452 1.00 84.12 475 THR A C 1
ATOM 3727 O O . THR A 1 475 ? -9.977 23.514 19.558 1.00 84.12 475 THR A O 1
ATOM 3730 N N . SER A 1 476 ? -7.997 22.556 20.045 1.00 87.12 476 SER A N 1
ATOM 3731 C CA . SER A 1 476 ? -8.464 21.511 20.972 1.00 87.12 476 SER A CA 1
ATOM 3732 C C . SER A 1 476 ? -7.690 21.630 22.302 1.00 87.12 476 SER A C 1
ATOM 3734 O O . SER A 1 476 ? -6.756 20.855 22.537 1.00 87.12 476 SER A O 1
ATOM 3736 N N . PRO A 1 477 ? -7.992 22.632 23.153 1.00 89.50 477 PRO A N 1
ATOM 3737 C CA . PRO A 1 477 ? -7.228 22.923 24.369 1.00 89.50 477 PRO A CA 1
ATOM 3738 C C . PRO A 1 477 ? -7.417 21.859 25.462 1.00 89.50 477 PRO A C 1
ATOM 3740 O O . PRO A 1 477 ? -8.264 20.969 25.365 1.00 89.50 477 PRO A O 1
ATOM 3743 N N . THR A 1 478 ? -6.625 21.953 26.533 1.00 91.25 478 THR A N 1
ATOM 3744 C CA . THR A 1 478 ? -6.813 21.137 27.741 1.00 91.25 478 THR A CA 1
ATOM 3745 C C . THR A 1 478 ? -8.134 21.493 28.448 1.00 91.25 478 THR A C 1
ATOM 3747 O O . THR A 1 478 ? -8.573 22.641 28.363 1.00 91.25 478 THR A O 1
ATOM 3750 N N . PRO A 1 479 ? -8.772 20.560 29.190 1.00 89.44 479 PRO A N 1
ATOM 3751 C CA . PRO A 1 479 ? -10.044 20.821 29.882 1.00 89.44 479 PRO A CA 1
ATOM 3752 C C . PRO A 1 479 ? -9.994 21.970 30.902 1.00 89.44 479 PRO A C 1
ATOM 3754 O O . PRO A 1 479 ? -11.006 22.627 31.137 1.00 89.44 479 PRO A O 1
ATOM 3757 N N . TYR A 1 480 ? -8.819 22.201 31.491 1.00 89.62 480 TYR A N 1
ATOM 3758 C CA . TYR A 1 480 ? -8.526 23.261 32.451 1.00 89.62 480 TYR A CA 1
ATOM 3759 C C . TYR A 1 480 ? -7.213 23.968 32.101 1.00 89.62 480 TYR A C 1
ATOM 3761 O O . TYR A 1 480 ? -6.354 23.409 31.413 1.00 89.62 480 TYR A O 1
ATOM 3769 N N . SER A 1 481 ? -7.035 25.189 32.614 1.00 89.12 481 SER A N 1
ATOM 3770 C CA . SER A 1 481 ? -5.739 25.871 32.607 1.00 89.12 481 SER A CA 1
ATOM 3771 C C . SER A 1 481 ? -4.810 25.212 33.627 1.00 89.12 481 SER A C 1
ATOM 3773 O O . SER A 1 481 ? -5.011 25.360 34.830 1.00 89.12 481 SER A O 1
ATOM 3775 N N . HIS A 1 482 ? -3.762 24.521 33.177 1.00 86.19 482 HIS A N 1
ATOM 3776 C CA . HIS A 1 482 ? -2.758 23.949 34.088 1.00 86.19 482 HIS A CA 1
ATOM 3777 C C . HIS A 1 482 ? -1.843 25.005 34.739 1.00 86.19 482 HIS A C 1
ATOM 3779 O O . HIS A 1 482 ? -1.085 24.670 35.643 1.00 86.19 482 HIS A O 1
ATOM 3785 N N . VAL A 1 483 ? -1.938 26.279 34.332 1.00 88.62 483 VAL A N 1
ATOM 3786 C CA . VAL A 1 483 ? -1.299 27.407 35.037 1.00 88.62 483 VAL A CA 1
ATOM 3787 C C . VAL A 1 483 ? -2.038 27.724 36.343 1.00 88.62 483 VAL A C 1
ATOM 3789 O O . VAL A 1 483 ? -1.410 28.067 37.337 1.00 88.62 483 VAL A O 1
ATOM 3792 N N . GLU A 1 484 ? -3.366 27.575 36.356 1.00 87.56 484 GLU A N 1
ATOM 3793 C CA . GLU A 1 484 ? -4.225 27.858 37.519 1.00 87.56 484 GLU A CA 1
ATOM 3794 C C . GLU A 1 484 ? -4.593 26.588 38.305 1.00 87.56 484 GLU A C 1
ATOM 3796 O O . GLU A 1 484 ? -4.916 26.647 39.491 1.00 87.56 484 GLU A O 1
ATOM 3801 N N . HIS A 1 485 ? -4.570 25.430 37.642 1.00 88.44 485 HIS A N 1
ATOM 3802 C CA . HIS A 1 485 ? -5.051 24.143 38.148 1.00 88.44 485 HIS A CA 1
ATOM 3803 C C . HIS A 1 485 ? -4.041 23.016 37.863 1.00 88.44 485 HIS A C 1
ATOM 3805 O O . HIS A 1 485 ? -4.383 21.966 37.316 1.00 88.44 485 HIS A O 1
ATOM 3811 N N . GLY A 1 486 ? -2.766 23.251 38.190 1.00 87.69 486 GLY A N 1
ATOM 3812 C CA . GLY A 1 486 ? -1.654 22.341 37.875 1.00 87.69 486 GLY A CA 1
ATOM 3813 C C . GLY A 1 486 ? -1.759 20.934 38.485 1.00 87.69 486 GLY A C 1
ATOM 3814 O O . GLY A 1 486 ? -1.184 20.000 37.937 1.00 87.69 486 GLY A O 1
ATOM 3815 N N . THR A 1 487 ? -2.525 20.772 39.565 1.00 91.88 487 THR A N 1
ATOM 3816 C CA . THR A 1 487 ? -2.784 19.507 40.282 1.00 91.88 487 THR A CA 1
ATOM 3817 C C . THR A 1 487 ? -3.947 18.683 39.719 1.00 91.88 487 THR A C 1
ATOM 3819 O O . THR A 1 487 ? -4.173 17.566 40.180 1.00 91.88 487 THR A O 1
ATOM 3822 N N . ARG A 1 488 ? -4.693 19.185 38.720 1.00 92.44 488 ARG A N 1
ATOM 3823 C CA . ARG A 1 488 ? -5.880 18.489 38.193 1.00 92.44 488 ARG A CA 1
ATOM 3824 C C . ARG A 1 488 ? -5.570 17.419 37.154 1.00 92.44 488 ARG A C 1
ATOM 3826 O O . ARG A 1 488 ? -5.027 17.702 36.086 1.00 92.44 488 ARG A O 1
ATOM 3833 N N . SER A 1 489 ? -6.076 16.219 37.418 1.00 94.44 489 SER A N 1
ATOM 3834 C CA . SER A 1 489 ? -6.190 15.105 36.476 1.00 94.44 489 SER A CA 1
ATOM 3835 C C . SER A 1 489 ? -7.654 14.905 36.073 1.00 94.44 489 SER A C 1
ATOM 3837 O O . SER A 1 489 ? -8.458 14.414 36.863 1.00 94.44 489 SER A O 1
ATOM 3839 N N . THR A 1 490 ? -8.009 15.269 34.836 1.00 93.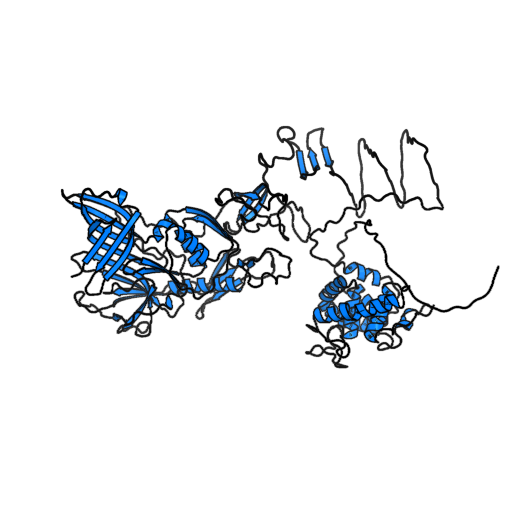12 490 THR A N 1
ATOM 3840 C CA . THR A 1 490 ? -9.407 15.347 34.367 1.00 93.12 490 THR A CA 1
ATOM 3841 C C . THR A 1 490 ? -9.683 14.456 33.160 1.00 93.12 490 THR A C 1
ATOM 3843 O O . THR A 1 490 ? -8.993 14.531 32.144 1.00 93.12 490 THR A O 1
ATOM 3846 N N . TRP A 1 491 ? -10.764 13.676 33.221 1.00 92.56 491 TRP A N 1
ATOM 3847 C CA . TRP A 1 491 ? -11.390 13.007 32.078 1.00 92.56 491 TRP A CA 1
ATOM 3848 C C . TRP A 1 491 ? -12.753 13.648 31.805 1.00 92.56 491 TRP A C 1
ATOM 3850 O O . TRP A 1 491 ? -13.691 13.470 32.581 1.00 92.56 491 TRP A O 1
ATOM 3860 N N . ARG A 1 492 ? -12.876 14.374 30.689 1.00 90.94 492 ARG A N 1
ATOM 3861 C CA . ARG A 1 492 ? -14.069 15.159 30.338 1.00 90.94 492 ARG A CA 1
ATOM 3862 C C . ARG A 1 492 ? -14.560 14.855 28.924 1.00 90.94 492 ARG A C 1
ATOM 3864 O O . ARG A 1 492 ? -13.762 14.642 28.015 1.00 90.94 492 ARG A O 1
ATOM 3871 N N . THR A 1 493 ? -15.876 14.869 28.723 1.00 89.38 493 THR A N 1
ATOM 3872 C CA . THR A 1 493 ? -16.513 14.805 27.396 1.00 89.38 493 THR A CA 1
ATOM 3873 C C . THR A 1 493 ? -17.083 16.163 26.984 1.00 89.38 493 THR A C 1
ATOM 3875 O O . THR A 1 493 ? -17.393 16.992 27.837 1.00 89.38 493 THR A O 1
ATOM 3878 N N . GLY A 1 494 ? -17.240 16.393 25.673 1.00 80.88 494 GLY A N 1
ATOM 3879 C CA . GLY A 1 494 ? -17.685 17.687 25.130 1.00 80.88 494 GLY A CA 1
ATOM 3880 C C . GLY A 1 494 ? -19.019 18.194 25.695 1.00 80.88 494 GLY A C 1
ATOM 3881 O O . GLY A 1 494 ? -19.160 19.390 25.919 1.00 80.88 494 GLY A O 1
ATOM 3882 N N . ASP A 1 495 ? -19.945 17.288 26.018 1.00 82.50 495 ASP A N 1
ATOM 3883 C CA . ASP A 1 495 ? -21.262 17.627 26.581 1.00 82.50 495 ASP A CA 1
ATOM 3884 C C . ASP A 1 495 ? -21.246 17.793 28.118 1.00 82.50 495 ASP A C 1
ATOM 3886 O O . ASP A 1 495 ? -22.299 17.912 28.736 1.00 82.50 495 ASP A O 1
ATOM 3890 N N . GLY A 1 496 ? -20.069 17.775 28.757 1.00 85.94 496 GLY A N 1
ATOM 3891 C CA . GLY A 1 496 ? -19.914 18.066 30.186 1.00 85.94 496 GLY A CA 1
ATOM 3892 C C . GLY A 1 496 ? -20.076 16.877 31.139 1.00 85.94 496 GLY A C 1
ATOM 3893 O O . GLY A 1 496 ? -20.407 17.085 32.301 1.00 85.94 496 GLY A O 1
ATOM 3894 N N . ASN A 1 497 ? -19.844 15.634 30.703 1.00 93.81 497 ASN A N 1
ATOM 3895 C CA . ASN A 1 497 ? -19.636 14.537 31.664 1.00 93.81 497 ASN A CA 1
ATOM 3896 C C . ASN A 1 497 ? -18.165 14.533 32.080 1.00 93.81 497 ASN A C 1
ATOM 3898 O O . ASN A 1 497 ? -17.300 14.627 31.206 1.00 93.81 497 ASN A O 1
ATOM 3902 N N . GLU A 1 498 ? -17.882 14.409 33.373 1.00 95.56 498 GLU A N 1
ATOM 3903 C CA . GLU A 1 498 ? -16.541 14.624 33.913 1.00 95.56 498 GLU A CA 1
ATOM 3904 C C . GLU A 1 498 ? -16.230 13.728 35.120 1.00 95.56 498 GLU A C 1
ATOM 3906 O O . GLU A 1 498 ? -17.088 13.488 35.971 1.00 95.56 498 GLU A O 1
ATOM 3911 N N . ILE A 1 499 ? -14.979 13.276 35.204 1.00 96.50 499 ILE A N 1
ATOM 3912 C CA . ILE A 1 499 ? -14.335 12.800 36.431 1.00 96.50 499 ILE A CA 1
ATOM 3913 C C . ILE A 1 499 ? -13.023 13.575 36.567 1.00 96.50 499 ILE A C 1
ATOM 3915 O O . ILE A 1 499 ? -12.214 13.561 35.638 1.00 96.50 499 ILE A O 1
ATOM 3919 N N . THR A 1 500 ? -12.809 14.226 37.707 1.00 95.56 500 THR A N 1
ATOM 3920 C CA . THR A 1 500 ? -11.605 15.016 37.997 1.00 95.56 500 THR A CA 1
ATOM 3921 C C . THR A 1 500 ? -11.074 14.662 39.380 1.00 95.56 500 THR A C 1
ATOM 3923 O O . THR A 1 500 ? -11.842 14.543 40.331 1.00 95.56 500 THR A O 1
ATOM 3926 N N . LEU A 1 501 ? -9.758 14.493 39.479 1.00 96.00 501 LEU A N 1
ATOM 3927 C CA . LEU A 1 501 ? -9.021 14.415 40.735 1.00 96.00 501 LEU A CA 1
ATOM 3928 C C . LEU A 1 501 ? -8.159 15.676 40.822 1.00 96.00 501 LEU A C 1
ATOM 3930 O O . LEU A 1 501 ? -7.497 16.021 39.844 1.00 96.00 501 LEU A O 1
ATOM 3934 N N . ASP A 1 502 ? -8.205 16.378 41.947 1.00 94.00 502 ASP A N 1
ATOM 3935 C CA . ASP A 1 502 ? -7.390 17.561 42.227 1.00 94.00 502 ASP A CA 1
ATOM 3936 C C . ASP A 1 502 ? -6.575 17.271 43.489 1.00 94.00 502 ASP A C 1
ATOM 3938 O O . ASP A 1 502 ? -7.152 17.223 44.571 1.00 94.00 502 ASP A O 1
ATOM 3942 N N . ASP A 1 503 ? -5.269 17.034 43.344 1.00 93.25 503 ASP A N 1
ATOM 3943 C CA . ASP A 1 503 ? -4.355 16.668 44.443 1.00 93.25 503 ASP A CA 1
ATOM 3944 C C . ASP A 1 503 ? -3.700 17.924 45.070 1.00 93.25 503 ASP A C 1
ATOM 3946 O O . ASP A 1 503 ? -2.479 18.010 45.245 1.00 93.25 503 ASP A O 1
ATOM 3950 N N . HIS A 1 504 ? -4.496 18.973 45.300 1.00 89.50 504 HIS A N 1
ATOM 3951 C CA . HIS A 1 504 ? -4.024 20.210 45.922 1.00 89.50 504 HIS A CA 1
ATOM 3952 C C . HIS A 1 504 ? -3.993 20.061 47.445 1.00 89.50 504 HIS A C 1
ATOM 3954 O O . HIS A 1 504 ? -5.048 20.059 48.073 1.00 89.50 504 HIS A O 1
ATOM 3960 N N . THR A 1 505 ? -2.799 20.125 48.051 1.00 86.56 505 THR A N 1
ATOM 3961 C CA . THR A 1 505 ? -2.575 20.062 49.509 1.00 86.56 505 THR A CA 1
ATOM 3962 C C . THR A 1 505 ? -3.652 20.787 50.328 1.00 86.56 505 THR A C 1
ATOM 3964 O O . THR A 1 505 ? -3.970 21.952 50.062 1.00 86.56 505 THR A O 1
ATOM 3967 N N . ASP A 1 506 ? -4.211 20.085 51.318 1.00 85.38 506 ASP A N 1
ATOM 3968 C CA . ASP A 1 506 ? -5.303 20.519 52.209 1.00 85.38 506 ASP A CA 1
ATOM 3969 C C . ASP A 1 506 ? -6.634 20.879 51.507 1.00 85.38 506 ASP A C 1
ATOM 3971 O O . ASP A 1 506 ? -7.545 21.432 52.128 1.00 85.38 506 ASP A O 1
ATOM 3975 N N . ARG A 1 507 ? -6.763 20.585 50.206 1.00 87.25 507 ARG A N 1
ATOM 3976 C CA . ARG A 1 507 ? -7.931 20.864 49.350 1.00 87.25 507 ARG A CA 1
ATOM 3977 C C . ARG A 1 507 ? -8.161 19.763 48.307 1.00 87.25 507 ARG A C 1
ATOM 3979 O O . ARG A 1 507 ? -8.687 20.049 47.232 1.00 87.25 507 ARG A O 1
ATOM 3986 N N . ASP A 1 508 ? -7.774 18.529 48.625 1.00 89.69 508 ASP A N 1
ATOM 3987 C CA . ASP A 1 508 ? -7.900 17.392 47.714 1.00 89.69 508 ASP A CA 1
ATOM 3988 C C . ASP A 1 508 ? -9.377 17.131 47.365 1.00 89.69 508 ASP A C 1
ATOM 3990 O O . ASP A 1 508 ? -10.230 17.029 48.254 1.00 89.69 508 ASP A O 1
ATOM 3994 N N . ILE A 1 509 ? -9.705 17.014 46.074 1.00 92.69 509 ILE A N 1
ATOM 3995 C CA . ILE A 1 509 ? -11.088 16.825 45.606 1.00 92.69 509 ILE A CA 1
ATOM 3996 C C . ILE A 1 509 ? -11.174 15.675 44.601 1.00 92.69 509 ILE A C 1
ATOM 3998 O O . ILE A 1 509 ? -10.554 15.700 43.540 1.00 92.69 509 ILE A O 1
ATOM 4002 N N . PHE A 1 510 ? -12.064 14.718 44.882 1.00 95.50 510 PHE A N 1
ATOM 4003 C CA . PHE A 1 510 ? -12.639 13.838 43.865 1.00 95.50 510 PHE A CA 1
ATOM 4004 C C . PHE A 1 510 ? -13.961 14.434 43.369 1.00 95.50 510 PHE A C 1
ATOM 4006 O O . PHE A 1 510 ? -14.945 14.497 44.109 1.00 95.50 510 PHE A O 1
ATOM 4013 N N . TYR A 1 511 ? -13.994 14.852 42.107 1.00 95.12 511 TYR A N 1
ATOM 4014 C CA . TYR A 1 511 ? -15.159 15.432 41.452 1.00 95.12 511 TYR A CA 1
ATOM 4015 C C . TYR A 1 511 ? -15.725 14.486 40.389 1.00 95.12 511 TYR A C 1
ATOM 4017 O O . TYR A 1 511 ? -14.991 13.905 39.590 1.00 95.12 511 TYR A O 1
ATOM 4025 N N . MET A 1 512 ? -17.051 14.350 40.354 1.00 96.56 512 MET A N 1
ATOM 4026 C CA . MET A 1 512 ? -17.761 13.538 39.367 1.00 96.56 512 MET A CA 1
ATOM 4027 C C . MET A 1 512 ? -19.044 14.251 38.937 1.00 96.56 512 MET A C 1
ATOM 4029 O O . MET A 1 512 ? -19.946 14.453 39.749 1.00 96.56 512 MET A O 1
ATOM 4033 N N . GLN A 1 513 ? -19.148 14.573 37.647 1.00 94.88 513 GLN A N 1
ATOM 4034 C CA . GLN A 1 513 ? -20.312 15.214 37.040 1.00 94.88 513 GLN A CA 1
ATOM 4035 C C . GLN A 1 513 ? -20.908 14.323 35.947 1.00 94.88 513 GLN A C 1
ATOM 4037 O O . GLN A 1 513 ? -20.229 13.927 34.998 1.00 94.88 513 GLN A O 1
ATOM 4042 N N . ALA A 1 514 ? -22.211 14.063 36.037 1.00 94.62 514 ALA A N 1
ATOM 4043 C CA . ALA A 1 514 ? -22.999 13.583 34.909 1.00 94.62 514 ALA A CA 1
ATOM 4044 C C . ALA A 1 514 ? -23.717 14.779 34.274 1.00 94.62 514 ALA A C 1
ATOM 4046 O O . ALA A 1 514 ? -24.382 15.534 34.976 1.00 94.62 514 ALA A O 1
ATOM 4047 N N . ALA A 1 515 ? -23.641 14.925 32.951 1.00 91.56 515 ALA A N 1
ATOM 4048 C CA . ALA A 1 515 ? -24.322 16.011 32.236 1.00 91.56 515 ALA A CA 1
ATOM 4049 C C . ALA A 1 515 ? -25.858 15.874 32.246 1.00 91.56 515 ALA A C 1
ATOM 4051 O O . ALA A 1 515 ? -26.570 16.786 31.828 1.00 91.56 515 ALA A O 1
ATOM 4052 N N . LYS A 1 516 ? -26.374 14.703 32.651 1.00 90.62 516 LYS A N 1
ATOM 4053 C CA . LYS A 1 516 ? -27.807 14.401 32.679 1.00 90.62 516 LYS A CA 1
ATOM 4054 C C . LYS A 1 516 ? -28.177 13.293 33.671 1.00 90.62 516 LYS A C 1
ATOM 4056 O O . LYS A 1 516 ? -28.573 13.580 34.791 1.00 90.62 516 LYS A O 1
ATOM 4061 N N . ASP A 1 517 ? -28.060 12.031 33.257 1.00 88.38 517 ASP A N 1
ATOM 4062 C CA . ASP A 1 517 ? -28.513 10.864 34.021 1.00 88.38 517 ASP A CA 1
ATOM 4063 C C . ASP A 1 517 ? -27.299 10.113 34.607 1.00 88.38 517 ASP A C 1
ATOM 4065 O O . ASP A 1 517 ? -26.423 9.672 33.860 1.00 88.38 517 ASP A O 1
ATOM 4069 N N . LEU A 1 518 ? -27.247 9.925 35.934 1.00 90.50 518 LEU A N 1
ATOM 4070 C CA . LEU A 1 518 ? -26.221 9.117 36.613 1.00 90.50 518 LEU A CA 1
ATOM 4071 C C . LEU A 1 518 ? -26.810 7.782 37.092 1.00 90.50 518 LEU A C 1
ATOM 4073 O O . LEU A 1 518 ? -27.723 7.751 37.913 1.00 90.50 518 LEU A O 1
ATOM 4077 N N . HIS A 1 519 ? -26.245 6.662 36.631 1.00 88.12 519 HIS A N 1
ATOM 4078 C CA . HIS A 1 519 ? -26.656 5.317 37.048 1.00 88.12 519 HIS A CA 1
ATOM 4079 C C . HIS A 1 519 ? -25.509 4.566 37.739 1.00 88.12 519 HIS A C 1
ATOM 4081 O O . HIS A 1 519 ? -24.615 4.038 37.076 1.00 88.12 519 HIS A O 1
ATOM 4087 N N . LYS A 1 520 ? -25.569 4.449 39.071 1.00 91.88 520 LYS A N 1
ATOM 4088 C CA . LYS A 1 520 ? -24.680 3.584 39.865 1.00 91.88 520 LYS A CA 1
ATOM 4089 C C . LYS A 1 520 ? -25.329 2.205 40.035 1.00 91.88 520 LYS A C 1
ATOM 4091 O O . LYS A 1 520 ? -26.482 2.113 40.445 1.00 91.88 520 LYS A O 1
ATOM 4096 N N . VAL A 1 521 ? -24.616 1.128 39.692 1.00 88.88 521 VAL A N 1
ATOM 4097 C CA . VAL A 1 521 ? -25.114 -0.255 39.827 1.00 88.88 521 VAL A CA 1
ATOM 4098 C C . VAL A 1 521 ? -24.029 -1.149 40.417 1.00 88.88 521 VAL A C 1
ATOM 4100 O O . VAL A 1 521 ? -23.111 -1.576 39.714 1.00 88.88 521 VAL A O 1
ATOM 4103 N N . VAL A 1 522 ? -24.176 -1.485 41.695 1.00 91.94 522 VAL A N 1
ATOM 4104 C CA . VAL A 1 522 ? -23.308 -2.436 42.396 1.00 91.94 522 VAL A CA 1
ATOM 4105 C C . VAL A 1 522 ? -23.939 -3.832 42.351 1.00 91.94 522 VAL A C 1
ATOM 4107 O O . VAL A 1 522 ? -25.150 -3.992 42.486 1.00 91.94 522 VAL A O 1
ATOM 4110 N N . ARG A 1 523 ? -23.132 -4.860 42.052 1.00 88.88 523 ARG A N 1
ATOM 4111 C CA . ARG A 1 523 ? -23.618 -6.233 41.777 1.00 88.88 523 ARG A CA 1
ATOM 4112 C C . ARG A 1 523 ? -23.579 -7.182 42.975 1.00 88.88 523 ARG A C 1
ATOM 4114 O O . ARG A 1 523 ? -24.084 -8.296 42.844 1.00 88.88 523 ARG A O 1
ATOM 4121 N N . ASN A 1 524 ? -22.948 -6.762 44.064 1.00 94.94 524 ASN A N 1
ATOM 4122 C CA . ASN A 1 524 ? -22.853 -7.498 45.317 1.00 94.94 524 ASN A CA 1
ATOM 4123 C C . ASN A 1 524 ? -23.090 -6.507 46.466 1.00 94.94 524 ASN A C 1
ATOM 4125 O O . ASN A 1 524 ? -24.218 -6.043 46.609 1.00 94.94 524 ASN A O 1
ATOM 4129 N N . ASP A 1 525 ? -22.036 -6.098 47.170 1.00 94.56 525 ASP A N 1
ATOM 4130 C CA . ASP A 1 525 ? -22.111 -5.191 48.315 1.00 94.56 525 ASP A CA 1
ATOM 4131 C C . ASP A 1 525 ? -21.555 -3.809 47.963 1.00 94.56 525 ASP A C 1
ATOM 4133 O O . ASP A 1 525 ? -20.561 -3.692 47.243 1.00 94.56 525 ASP A O 1
ATOM 4137 N N . GLU A 1 526 ? -22.196 -2.769 48.491 1.00 96.06 526 GLU A N 1
ATOM 4138 C CA . GLU A 1 526 ? -21.748 -1.381 48.426 1.00 96.06 526 GLU A CA 1
ATOM 4139 C C . GLU A 1 526 ? -21.461 -0.895 49.848 1.00 96.06 526 GLU A C 1
ATOM 4141 O O . GLU A 1 526 ? -22.310 -1.024 50.730 1.00 96.06 526 GLU A O 1
ATOM 4146 N N . LEU A 1 527 ? -20.267 -0.343 50.065 1.00 95.56 527 LEU A N 1
ATOM 4147 C CA . LEU A 1 527 ? -19.878 0.309 51.310 1.00 95.56 527 LEU A CA 1
ATOM 4148 C C . LEU A 1 527 ? -19.543 1.766 51.004 1.00 95.56 527 LEU A C 1
ATOM 4150 O O . LEU A 1 527 ? -18.728 2.050 50.129 1.00 95.56 527 LEU A O 1
ATOM 4154 N N . GLU A 1 528 ? -20.160 2.674 51.747 1.00 93.75 528 GLU A N 1
ATOM 4155 C CA . GLU A 1 528 ? -19.896 4.105 51.687 1.00 93.75 528 GLU A CA 1
ATOM 4156 C C . GLU A 1 528 ? -19.714 4.608 53.119 1.00 93.75 528 GLU A C 1
ATOM 4158 O O . GLU A 1 528 ? -20.545 4.339 53.988 1.00 93.75 528 GLU A O 1
ATOM 4163 N N . HIS A 1 529 ? -18.599 5.287 53.374 1.00 94.94 529 HIS A N 1
ATOM 4164 C CA . HIS A 1 529 ? -18.216 5.779 54.691 1.00 94.94 529 HIS A CA 1
ATOM 4165 C C . HIS A 1 529 ? -17.639 7.184 54.533 1.00 94.94 529 HIS A C 1
ATOM 4167 O O . HIS A 1 529 ? -16.718 7.392 53.745 1.00 94.94 529 HIS A O 1
ATOM 4173 N N . THR A 1 530 ? -18.195 8.138 55.272 1.00 95.44 530 THR A N 1
ATOM 4174 C CA . THR A 1 530 ? -17.768 9.540 55.285 1.00 95.44 530 THR A CA 1
ATOM 4175 C C . THR A 1 530 ? -17.287 9.848 56.699 1.00 95.44 530 THR A C 1
ATOM 4177 O O . THR A 1 530 ? -18.010 9.574 57.651 1.00 95.44 530 THR A O 1
ATOM 4180 N N . LEU A 1 531 ? -16.051 10.342 56.836 1.00 95.31 531 LEU A N 1
ATOM 4181 C CA . LEU A 1 531 ? -15.451 10.664 58.141 1.00 95.31 531 LEU A CA 1
ATOM 4182 C C . LEU A 1 531 ? -15.894 12.033 58.674 1.00 95.31 531 LEU A C 1
ATOM 4184 O O . LEU A 1 531 ? -16.027 12.200 59.882 1.00 95.31 531 LEU A O 1
ATOM 4188 N N . GLY A 1 532 ? -16.087 12.996 57.770 1.00 93.69 532 GLY A N 1
ATOM 4189 C CA . GLY A 1 532 ? -16.718 14.284 58.049 1.00 93.69 532 GLY A CA 1
ATOM 4190 C C . GLY A 1 532 ? -18.170 14.300 57.573 1.00 93.69 532 GLY A C 1
ATOM 4191 O O . GLY A 1 532 ? -18.848 13.270 57.560 1.00 93.69 532 GLY A O 1
ATOM 4192 N N . ASP A 1 533 ? -18.629 15.465 57.129 1.00 93.81 533 ASP A N 1
ATOM 4193 C CA . ASP A 1 533 ? -20.027 15.681 56.763 1.00 93.81 533 ASP A CA 1
ATOM 4194 C C . ASP A 1 533 ? -20.401 15.115 55.388 1.00 93.81 533 ASP A C 1
ATOM 4196 O O . ASP A 1 533 ? -19.618 15.121 54.434 1.00 93.81 533 ASP A O 1
ATOM 4200 N N . ARG A 1 534 ? -21.654 14.663 55.267 1.00 94.19 534 ARG A N 1
ATOM 4201 C CA . ARG A 1 534 ? -22.253 14.239 53.999 1.00 94.19 534 ARG A CA 1
ATOM 4202 C C . ARG A 1 534 ? -23.541 15.008 53.736 1.00 94.19 534 ARG A C 1
ATOM 4204 O O . ARG A 1 534 ? -24.566 14.750 54.360 1.00 94.19 534 ARG A O 1
ATOM 4211 N N . HIS A 1 535 ? -23.511 15.870 52.727 1.00 93.69 535 HIS A N 1
ATOM 4212 C CA . HIS A 1 535 ? -24.702 16.544 52.218 1.00 93.69 535 HIS A CA 1
ATOM 4213 C C . HIS A 1 535 ? -25.325 15.739 51.070 1.00 93.69 535 HIS A C 1
ATOM 4215 O O . HIS A 1 535 ? -24.629 15.305 50.151 1.00 93.69 535 HIS A O 1
ATOM 4221 N N . ILE A 1 536 ? -26.644 15.540 51.118 1.00 93.06 536 ILE A N 1
ATOM 4222 C CA . ILE A 1 536 ? -27.436 14.968 50.024 1.00 93.06 536 ILE A CA 1
ATOM 4223 C C . ILE A 1 536 ? -28.602 15.922 49.769 1.00 93.06 536 ILE A C 1
ATOM 4225 O O . ILE A 1 536 ? -29.506 16.023 50.595 1.00 93.06 536 ILE A O 1
ATOM 4229 N N . THR A 1 537 ? -28.586 16.588 48.618 1.00 93.06 537 THR A N 1
ATOM 4230 C CA . THR A 1 537 ? -29.670 17.466 48.159 1.00 93.06 537 THR A CA 1
ATOM 4231 C C . THR A 1 537 ? -30.338 16.831 46.948 1.00 93.06 537 THR A C 1
ATOM 4233 O O . THR A 1 537 ? -29.655 16.349 46.045 1.00 93.06 537 THR A O 1
ATOM 4236 N N . VAL A 1 538 ? -31.670 16.810 46.934 1.00 92.31 538 VAL A N 1
ATOM 4237 C CA . VAL A 1 538 ? -32.477 16.330 45.807 1.00 92.31 538 VAL A CA 1
ATOM 4238 C C . VAL A 1 538 ? -33.647 17.294 45.638 1.00 92.31 538 VAL A C 1
ATOM 4240 O O . VAL A 1 538 ? -34.497 17.376 46.518 1.00 92.31 538 VAL A O 1
ATOM 4243 N N . ASP A 1 539 ? -33.688 18.013 44.514 1.00 90.25 539 ASP A N 1
ATOM 4244 C CA . ASP A 1 539 ? -34.759 18.983 44.220 1.00 90.25 539 ASP A CA 1
ATOM 4245 C C . ASP A 1 539 ? -36.077 18.306 43.789 1.00 90.25 539 ASP A C 1
ATOM 4247 O O . ASP A 1 539 ? -37.139 18.925 43.781 1.00 90.25 539 ASP A O 1
ATOM 4251 N N . GLY A 1 540 ? -36.000 17.027 43.401 1.00 87.75 540 GLY A N 1
ATOM 4252 C CA . GLY A 1 540 ? -37.137 16.151 43.105 1.00 87.75 540 GLY A CA 1
ATOM 4253 C C . GLY A 1 540 ? -37.315 15.038 44.146 1.00 87.75 540 GLY A C 1
ATOM 4254 O O . GLY A 1 540 ? -37.007 15.200 45.323 1.00 87.75 540 GLY A O 1
ATOM 4255 N N . ASP A 1 541 ? -37.788 13.870 43.708 1.00 84.06 541 ASP A N 1
ATOM 4256 C CA . ASP A 1 541 ? -38.094 12.751 44.607 1.00 84.06 541 ASP A CA 1
ATOM 4257 C C . ASP A 1 541 ? -36.832 12.003 45.094 1.00 84.06 541 ASP A C 1
ATOM 4259 O O . ASP A 1 541 ? -36.136 11.355 44.306 1.00 84.06 541 ASP A O 1
ATOM 4263 N N . LEU A 1 542 ? -36.587 11.983 46.411 1.00 88.75 542 LEU A N 1
ATOM 4264 C CA . LEU A 1 542 ? -35.640 11.055 47.045 1.00 88.75 542 LEU A CA 1
ATOM 4265 C C . LEU A 1 542 ? -36.352 9.756 47.455 1.00 88.75 542 LEU A C 1
ATOM 4267 O O . LEU A 1 542 ? -37.220 9.751 48.326 1.00 88.75 542 LEU A O 1
ATOM 4271 N N . ILE A 1 543 ? -35.950 8.628 46.863 1.00 85.12 543 ILE A N 1
ATOM 4272 C CA . ILE A 1 543 ? -36.559 7.311 47.105 1.00 85.12 543 ILE A CA 1
ATOM 4273 C C . ILE A 1 543 ? -35.523 6.350 47.695 1.00 85.12 543 ILE A C 1
ATOM 4275 O O . ILE A 1 543 ? -34.615 5.893 47.002 1.00 85.12 543 ILE A O 1
ATOM 4279 N N . LEU A 1 544 ? -35.703 5.976 48.964 1.00 88.44 544 LEU A N 1
ATOM 4280 C CA . LEU A 1 544 ? -34.880 4.978 49.653 1.00 88.44 544 LEU A CA 1
ATOM 4281 C C . LEU A 1 544 ? -35.652 3.661 49.802 1.00 88.44 544 LEU A C 1
ATOM 4283 O O . LEU A 1 544 ? -36.770 3.637 50.312 1.00 88.44 544 LEU A O 1
ATOM 4287 N N . ARG A 1 545 ? -35.062 2.543 49.360 1.00 83.56 545 ARG A N 1
ATOM 4288 C CA . ARG A 1 545 ? -35.708 1.221 49.406 1.00 83.56 545 ARG A CA 1
ATOM 4289 C C . ARG A 1 545 ? -34.716 0.101 49.705 1.00 83.56 545 ARG A C 1
ATOM 4291 O O . ARG A 1 545 ? -33.877 -0.222 48.870 1.00 83.56 545 ARG A O 1
ATOM 4298 N N . ALA A 1 546 ? -34.912 -0.588 50.826 1.00 86.88 546 ALA A N 1
ATOM 4299 C CA . ALA A 1 546 ? -34.273 -1.870 51.121 1.00 86.88 546 ALA A CA 1
ATOM 4300 C C . ALA A 1 546 ? -35.303 -3.012 51.079 1.00 86.88 546 ALA A C 1
ATOM 4302 O O . ALA A 1 546 ? -36.483 -2.801 51.349 1.00 86.88 546 ALA A O 1
ATOM 4303 N N . LYS A 1 547 ? -34.863 -4.237 50.758 1.00 85.62 547 LYS A N 1
ATOM 4304 C CA . LYS A 1 547 ? -35.687 -5.453 50.937 1.00 85.62 547 LYS A CA 1
ATOM 4305 C C . LYS A 1 547 ? -35.696 -5.958 52.382 1.00 85.62 547 LYS A C 1
ATOM 4307 O O . LYS A 1 547 ? -36.645 -6.620 52.777 1.00 85.62 547 LYS A O 1
ATOM 4312 N N . GLY A 1 548 ? -34.606 -5.710 53.109 1.00 89.81 548 GLY A N 1
ATOM 4313 C CA . GLY A 1 548 ? -34.441 -6.082 54.511 1.00 89.81 548 GLY A CA 1
ATOM 4314 C C . GLY A 1 548 ? -34.784 -4.911 55.422 1.00 89.81 548 GLY A C 1
ATOM 4315 O O . GLY A 1 548 ? -35.940 -4.703 55.764 1.00 89.81 548 GLY A O 1
ATOM 4316 N N . ARG A 1 549 ? -33.765 -4.142 55.817 1.00 88.75 549 ARG A N 1
ATOM 4317 C CA . ARG A 1 549 ? -33.878 -3.082 56.824 1.00 88.75 549 ARG A CA 1
ATOM 4318 C C . ARG A 1 549 ? -33.337 -1.760 56.283 1.00 88.75 549 ARG A C 1
ATOM 4320 O O . ARG A 1 549 ? -32.291 -1.753 55.644 1.00 88.75 549 ARG A O 1
ATOM 4327 N N . ILE A 1 550 ? -34.024 -0.663 56.589 1.00 90.56 550 ILE A N 1
ATOM 4328 C CA . ILE A 1 550 ? -33.463 0.694 56.571 1.00 90.56 550 ILE A CA 1
ATOM 4329 C C . ILE A 1 550 ? -33.288 1.092 58.038 1.00 90.56 550 ILE A C 1
ATOM 4331 O O . ILE A 1 550 ? -34.170 0.818 58.851 1.00 90.56 550 ILE A O 1
ATOM 4335 N N . VAL A 1 551 ? -32.146 1.679 58.393 1.00 87.94 551 VAL A N 1
ATOM 4336 C CA . VAL A 1 551 ? -31.871 2.176 59.747 1.00 87.94 551 VAL A CA 1
ATOM 4337 C C . VAL A 1 551 ? -31.425 3.622 59.625 1.00 87.94 551 VAL A C 1
ATOM 4339 O O . VAL A 1 551 ? -30.415 3.895 58.986 1.00 87.94 551 VAL A O 1
ATOM 4342 N N . LEU A 1 552 ? -32.175 4.526 60.247 1.00 87.38 552 LEU A N 1
ATOM 4343 C CA . LEU A 1 552 ? -31.803 5.925 60.419 1.00 87.38 552 LEU A CA 1
ATOM 4344 C C . LEU A 1 552 ? -31.526 6.146 61.908 1.00 87.38 552 LEU A C 1
ATOM 4346 O O . LEU A 1 552 ? -32.285 5.673 62.754 1.00 87.38 552 LEU A O 1
ATOM 4350 N N . LYS A 1 553 ? -30.421 6.820 62.220 1.00 85.12 553 LYS A N 1
ATOM 4351 C CA . LYS A 1 553 ? -30.044 7.235 63.574 1.00 85.12 553 LYS A CA 1
ATOM 4352 C C . LYS A 1 553 ? -29.562 8.677 63.485 1.00 85.12 553 LYS A C 1
ATOM 4354 O O . LYS A 1 553 ? -28.619 8.938 62.746 1.00 85.12 553 LYS A O 1
ATOM 4359 N N . ALA A 1 554 ? -30.205 9.572 64.221 1.00 87.81 554 ALA A N 1
ATOM 4360 C CA . ALA A 1 554 ? -29.784 10.955 64.409 1.00 87.81 554 ALA A CA 1
ATOM 4361 C C . ALA A 1 554 ? -29.489 11.172 65.901 1.00 87.81 554 ALA A C 1
ATOM 4363 O O . ALA A 1 554 ? -30.090 10.495 66.737 1.00 87.81 554 ALA A O 1
ATOM 4364 N N . GLY A 1 555 ? -28.539 12.057 66.214 1.00 87.62 555 GLY A N 1
ATOM 4365 C CA . GLY A 1 555 ? -28.258 12.476 67.593 1.00 87.62 555 GLY A CA 1
ATOM 4366 C C . GLY A 1 555 ? -29.240 13.540 68.080 1.00 87.62 555 GLY A C 1
ATOM 4367 O O . GLY A 1 555 ? -29.750 13.425 69.190 1.00 87.62 555 GLY A O 1
ATOM 4368 N N . ASP A 1 556 ? -29.535 14.504 67.204 1.00 92.00 556 ASP A N 1
ATOM 4369 C CA . ASP A 1 556 ? -30.435 15.627 67.466 1.00 92.00 556 ASP A CA 1
ATOM 4370 C C . ASP A 1 556 ? -31.796 15.407 66.773 1.00 92.00 556 ASP A C 1
ATOM 4372 O O . ASP A 1 556 ? -32.672 14.736 67.318 1.00 92.00 556 ASP A O 1
ATOM 4376 N N . ASP A 1 557 ? -31.966 15.898 65.539 1.00 86.50 557 ASP A N 1
ATOM 4377 C CA . ASP A 1 557 ? -33.272 15.998 64.877 1.00 86.50 557 ASP A CA 1
ATOM 4378 C C . ASP A 1 557 ? -33.437 15.126 63.618 1.00 86.50 557 ASP A C 1
ATOM 4380 O O . ASP A 1 557 ? -32.513 14.912 62.831 1.00 86.50 557 ASP A O 1
ATOM 4384 N N . ILE A 1 558 ? -34.688 14.725 63.354 1.00 84.69 558 ILE A N 1
ATOM 4385 C CA . ILE A 1 558 ? -35.176 14.332 62.022 1.00 84.69 558 ILE A CA 1
ATOM 4386 C C . ILE A 1 558 ? -36.378 15.222 61.691 1.00 84.69 558 ILE A C 1
ATOM 4388 O O . ILE A 1 558 ? -37.497 14.973 62.138 1.00 84.69 558 ILE A O 1
ATOM 4392 N N . VAL A 1 559 ? -36.152 16.276 60.903 1.00 85.81 559 VAL A N 1
ATOM 4393 C CA . VAL A 1 559 ? -37.187 17.265 60.565 1.00 85.81 559 VAL A CA 1
ATOM 4394 C C . VAL A 1 559 ? -37.892 16.886 59.261 1.00 85.81 559 VAL A C 1
ATOM 4396 O O . VAL A 1 559 ? -37.288 16.907 58.191 1.00 85.81 559 VAL A O 1
ATOM 4399 N N . VAL A 1 560 ? -39.197 16.613 59.332 1.00 84.06 560 VAL A N 1
ATOM 4400 C CA . VAL A 1 560 ? -40.072 16.413 58.163 1.00 84.06 560 VAL A CA 1
ATOM 4401 C C . VAL A 1 560 ? -41.075 17.567 58.100 1.00 84.06 560 VAL A C 1
ATOM 4403 O O . VAL A 1 560 ? -41.710 17.889 59.102 1.00 84.06 560 VAL A O 1
ATOM 4406 N N . ARG A 1 561 ? -41.209 18.216 56.936 1.00 79.62 561 ARG A N 1
ATOM 4407 C CA . ARG A 1 561 ? -42.123 19.353 56.704 1.00 79.62 561 ARG A CA 1
ATOM 4408 C C . ARG A 1 561 ? -43.061 19.064 55.528 1.00 79.62 561 ARG A C 1
ATOM 4410 O O . ARG A 1 561 ? -42.713 18.297 54.636 1.00 79.62 561 ARG A O 1
ATOM 4417 N N . GLY A 1 562 ? -44.234 19.702 55.527 1.00 68.88 562 GLY A N 1
ATOM 4418 C CA . GLY A 1 562 ? -45.366 19.319 54.671 1.00 68.88 562 GLY A CA 1
ATOM 4419 C C . GLY A 1 562 ? -46.198 18.198 55.305 1.00 68.88 562 GLY A C 1
ATOM 4420 O O . GLY A 1 562 ? -45.756 17.587 56.273 1.00 68.88 562 GLY A O 1
ATOM 4421 N N . HIS A 1 563 ? -47.414 17.954 54.804 1.00 79.44 563 HIS A N 1
ATOM 4422 C CA . HIS A 1 563 ? -48.346 16.957 55.356 1.00 79.44 563 HIS A CA 1
ATOM 4423 C C . HIS A 1 563 ? -47.820 15.522 55.127 1.00 79.44 563 HIS A C 1
ATOM 4425 O O . HIS A 1 563 ? -47.941 15.021 54.008 1.00 79.44 563 HIS A O 1
ATOM 4431 N N . PRO A 1 564 ? -47.237 14.833 56.129 1.00 81.38 564 PRO A N 1
ATOM 4432 C CA . PRO A 1 564 ? -46.547 13.573 55.897 1.00 81.38 564 PRO A CA 1
ATOM 4433 C C . PRO A 1 564 ? -47.507 12.394 56.082 1.00 81.38 564 PRO A C 1
ATOM 4435 O O . PRO A 1 564 ? -48.179 12.278 57.106 1.00 81.38 564 PRO A O 1
ATOM 4438 N N . THR A 1 565 ? -47.546 11.477 55.116 1.00 77.06 565 THR A N 1
ATOM 4439 C CA . THR A 1 565 ? -48.330 10.237 55.218 1.00 77.06 5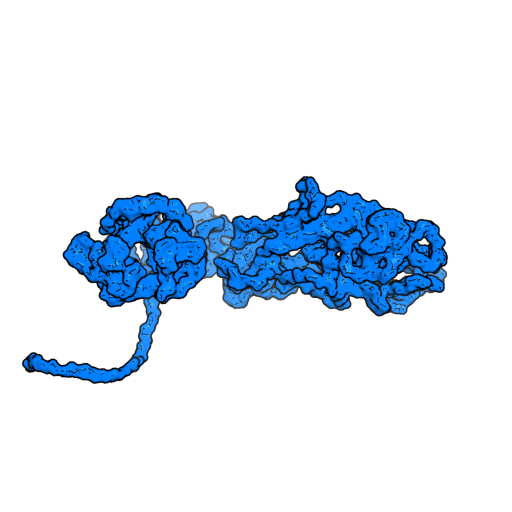65 THR A CA 1
ATOM 4440 C C . THR A 1 565 ? -47.419 9.062 55.560 1.00 77.06 565 THR A C 1
ATOM 4442 O O . THR A 1 565 ? -46.521 8.725 54.790 1.00 77.06 565 THR A O 1
ATOM 4445 N N . VAL A 1 566 ? -47.666 8.408 56.699 1.00 79.12 566 VAL A N 1
ATOM 4446 C CA . VAL A 1 566 ? -46.928 7.213 57.137 1.00 79.12 566 VAL A CA 1
ATOM 4447 C C . VAL A 1 566 ? -47.850 5.998 57.073 1.00 79.12 566 VAL A C 1
ATOM 4449 O O . VAL A 1 566 ? -48.724 5.825 57.917 1.00 79.12 566 VAL A O 1
ATOM 4452 N N . ASN A 1 567 ? -47.638 5.140 56.075 1.00 71.00 567 ASN A N 1
ATOM 4453 C CA . ASN A 1 567 ? -48.412 3.914 55.883 1.00 71.00 567 ASN A CA 1
ATOM 4454 C C . ASN A 1 567 ? -47.667 2.712 56.481 1.00 71.00 567 ASN A C 1
ATOM 4456 O O . ASN A 1 567 ? -46.667 2.256 55.924 1.00 71.00 567 ASN A O 1
ATOM 4460 N N . LEU A 1 568 ? -48.163 2.188 57.603 1.00 73.56 568 LEU A N 1
ATOM 4461 C CA . LEU A 1 568 ? -47.627 0.996 58.268 1.00 73.56 568 LEU A CA 1
ATOM 4462 C C . LEU A 1 568 ? -48.431 -0.240 57.843 1.00 73.56 568 LEU A C 1
ATOM 4464 O O . LEU A 1 568 ? -49.651 -0.239 57.955 1.00 73.56 568 LEU A O 1
ATOM 4468 N N . ASN A 1 569 ? -47.749 -1.286 57.362 1.00 72.31 569 ASN A N 1
ATOM 4469 C CA . ASN A 1 569 ? -48.358 -2.523 56.843 1.00 72.31 569 ASN A CA 1
ATOM 4470 C C . ASN A 1 569 ? -49.561 -2.298 55.889 1.00 72.31 569 ASN A C 1
ATOM 4472 O O . ASN A 1 569 ? -50.619 -2.893 56.105 1.00 72.31 569 ASN A O 1
ATOM 4476 N N . PRO A 1 570 ? -49.440 -1.452 54.845 1.00 73.56 570 PRO A N 1
ATOM 4477 C CA . PRO A 1 570 ? -50.564 -1.163 53.962 1.00 73.56 570 PRO A CA 1
ATOM 4478 C C . PRO A 1 570 ? -51.023 -2.425 53.218 1.00 73.56 570 PRO A C 1
ATOM 4480 O O . PRO A 1 570 ? -50.215 -3.150 52.634 1.00 73.56 570 PRO A O 1
ATOM 4483 N N . THR A 1 571 ? -52.334 -2.670 53.235 1.00 72.31 571 THR A N 1
ATOM 4484 C CA . THR A 1 571 ? -52.997 -3.755 52.492 1.00 72.31 571 THR A CA 1
ATOM 4485 C C . THR A 1 571 ? -52.967 -3.512 50.986 1.00 72.31 571 THR A C 1
ATOM 4487 O O . THR A 1 571 ? -52.822 -4.453 50.206 1.00 72.31 571 THR A O 1
ATOM 4490 N N . GLU A 1 572 ? -53.050 -2.248 50.573 1.00 63.06 572 GLU A N 1
ATOM 4491 C CA . GLU A 1 572 ? -52.855 -1.830 49.190 1.00 63.06 572 GLU A CA 1
ATOM 4492 C C . GLU A 1 572 ? -51.383 -1.527 48.906 1.00 63.06 572 GLU A C 1
ATOM 4494 O O . GLU A 1 572 ? -50.668 -0.893 49.684 1.00 63.06 572 GLU A O 1
ATOM 4499 N N . LYS A 1 573 ? -50.910 -1.984 47.748 1.00 60.28 573 LYS A N 1
ATOM 4500 C CA . LYS A 1 573 ? -49.524 -1.790 47.332 1.00 60.28 573 LYS A CA 1
ATOM 4501 C C . LYS A 1 573 ? -49.325 -0.318 46.939 1.00 60.28 573 LYS A C 1
ATOM 4503 O O . LYS A 1 573 ? -49.960 0.108 45.975 1.00 60.28 573 LYS A O 1
ATOM 4508 N N . PRO A 1 574 ? -48.443 0.451 47.609 1.00 62.94 574 PRO A N 1
ATOM 4509 C CA . PRO A 1 574 ? -48.259 1.862 47.284 1.00 62.94 574 PRO A CA 1
ATOM 4510 C C . PRO A 1 574 ? -47.818 2.040 45.821 1.00 62.94 574 PRO A C 1
ATOM 4512 O O . PRO A 1 574 ? -47.128 1.160 45.279 1.00 62.94 574 PRO A O 1
ATOM 4515 N N . PRO A 1 575 ? -48.202 3.158 45.172 1.00 61.06 575 PRO A N 1
ATOM 4516 C CA . PRO A 1 575 ? -47.883 3.410 43.774 1.00 61.06 575 PRO A CA 1
ATOM 4517 C C . PRO A 1 575 ? -46.375 3.299 43.551 1.00 61.06 575 PRO A C 1
ATOM 4519 O O . PRO A 1 575 ? -45.564 3.814 44.322 1.00 61.06 575 PRO A O 1
ATOM 4522 N N . SER A 1 576 ? -45.987 2.572 42.503 1.00 55.28 576 SER A N 1
ATOM 4523 C CA . SER A 1 576 ? -44.568 2.375 42.213 1.00 55.28 576 SER A CA 1
ATOM 4524 C C . SER A 1 576 ? -43.947 3.707 41.790 1.00 55.28 576 SER A C 1
ATOM 4526 O O . SER A 1 576 ? -44.504 4.358 40.903 1.00 55.28 576 SER A O 1
ATOM 4528 N N . PRO A 1 577 ? -42.803 4.115 42.371 1.00 62.88 577 PRO A N 1
ATOM 4529 C CA . PRO A 1 577 ? -42.145 5.350 41.973 1.00 62.88 577 PRO A CA 1
ATOM 4530 C C . PRO A 1 577 ? -41.800 5.313 40.484 1.00 62.88 577 PRO A C 1
ATOM 4532 O O . PRO A 1 577 ? -41.454 4.253 39.943 1.00 62.88 577 PRO A O 1
ATOM 4535 N N . LYS A 1 578 ? -41.861 6.476 39.824 1.00 59.44 578 LYS A N 1
ATOM 4536 C CA . LYS A 1 578 ? -41.409 6.619 38.436 1.00 59.44 578 LYS A CA 1
ATOM 4537 C C . LYS A 1 578 ? -39.945 6.190 38.371 1.00 59.44 578 LYS A C 1
ATOM 4539 O O . LYS A 1 578 ? -39.077 6.829 38.960 1.00 59.44 578 LYS A O 1
ATOM 4544 N N . LYS A 1 579 ? -39.668 5.084 37.677 1.00 55.91 579 LYS A N 1
ATOM 4545 C CA . LYS A 1 579 ? -38.290 4.635 37.460 1.00 55.91 579 LYS A CA 1
ATOM 4546 C C . LYS A 1 579 ? -37.530 5.739 36.706 1.00 55.91 579 LYS A C 1
ATOM 4548 O O . LYS A 1 579 ? -38.108 6.313 35.776 1.00 55.91 579 LYS A O 1
ATOM 4553 N N . PRO A 1 580 ? -36.249 5.996 37.031 1.00 57.22 580 PRO A N 1
ATOM 4554 C CA . PRO A 1 580 ? -35.375 6.786 36.170 1.00 57.22 580 PRO A CA 1
ATOM 4555 C C . PRO A 1 580 ? -35.422 6.261 34.732 1.00 57.22 580 PRO A C 1
ATOM 4557 O O . PRO A 1 580 ? -35.708 5.077 34.519 1.00 57.22 580 PRO A O 1
ATOM 4560 N N . LYS A 1 581 ? -35.114 7.106 33.740 1.00 54.69 581 LYS A N 1
ATOM 4561 C CA . LYS A 1 581 ? -34.981 6.639 32.353 1.00 54.69 581 LYS A CA 1
ATOM 4562 C C . LYS A 1 581 ? -33.803 5.672 32.277 1.00 54.69 581 LYS A C 1
ATOM 4564 O O . LYS A 1 581 ? -32.657 6.074 32.159 1.00 54.69 581 LYS A O 1
ATOM 4569 N N . GLU A 1 582 ? -34.126 4.387 32.393 1.00 52.56 582 GLU A N 1
ATOM 4570 C CA . GLU A 1 582 ? -33.209 3.252 32.421 1.00 52.56 582 GLU A CA 1
ATOM 4571 C C . GLU A 1 582 ? -32.264 3.390 31.208 1.00 52.56 582 GLU A C 1
ATOM 4573 O O . GLU A 1 582 ? -32.750 3.499 30.076 1.00 52.56 582 GLU A O 1
ATOM 4578 N N . LEU A 1 583 ? -30.947 3.504 31.463 1.00 42.75 583 LEU A N 1
ATOM 4579 C CA . LEU A 1 583 ? -29.933 3.993 30.516 1.00 42.75 583 LEU A CA 1
ATOM 4580 C C . LEU A 1 583 ? -30.063 3.301 29.157 1.00 42.75 583 LEU A C 1
ATOM 4582 O O . LEU A 1 583 ? -29.560 2.184 28.998 1.00 42.75 583 LEU A O 1
ATOM 4586 N N . ARG A 1 584 ? -30.729 3.961 28.189 1.00 42.66 584 ARG A N 1
ATOM 4587 C CA . ARG A 1 584 ? -31.006 3.397 26.859 1.00 42.66 584 ARG A CA 1
ATOM 4588 C C . ARG A 1 584 ? -29.731 2.743 26.365 1.00 42.66 584 ARG A C 1
ATOM 4590 O O . ARG A 1 584 ? -28.742 3.434 26.124 1.00 42.66 584 ARG A O 1
ATOM 4597 N N . SER A 1 585 ? -29.762 1.424 26.189 1.00 37.03 585 SER A N 1
ATOM 4598 C CA . SER A 1 585 ? -28.671 0.709 25.547 1.00 37.03 585 SER A CA 1
ATOM 4599 C C . SER A 1 585 ? -28.721 1.029 24.055 1.00 37.03 585 SER A C 1
ATOM 4601 O O . SER A 1 585 ? -29.081 0.180 23.236 1.00 37.03 585 SER A O 1
ATOM 4603 N N . GLY A 1 586 ? -28.368 2.276 23.712 1.00 33.38 586 GLY A N 1
ATOM 4604 C CA . GLY A 1 586 ? -27.835 2.616 22.407 1.00 33.38 586 GLY A CA 1
ATOM 4605 C C . GLY A 1 586 ? -26.805 1.545 22.118 1.00 33.38 586 GLY A C 1
ATOM 4606 O O . GLY A 1 586 ? -25.940 1.280 22.962 1.00 33.38 586 GLY A O 1
ATOM 4607 N N . ARG A 1 587 ? -27.039 0.802 21.033 1.00 32.50 587 ARG A N 1
ATOM 4608 C CA . ARG A 1 587 ? -26.354 -0.462 20.792 1.00 32.50 587 ARG A CA 1
ATOM 4609 C C . ARG A 1 587 ? -24.860 -0.170 20.853 1.00 32.50 587 ARG A C 1
ATOM 4611 O O . ARG A 1 587 ? -24.319 0.445 19.940 1.00 32.50 587 ARG A O 1
ATOM 4618 N N . ARG A 1 588 ? -24.179 -0.650 21.903 1.00 30.59 588 ARG A N 1
ATOM 4619 C CA . ARG A 1 588 ? -22.756 -0.952 21.748 1.00 30.59 588 ARG A CA 1
ATOM 4620 C C . ARG A 1 588 ? -22.676 -1.831 20.500 1.00 30.59 588 ARG A C 1
ATOM 4622 O O . ARG A 1 588 ? -23.587 -2.638 20.283 1.00 30.59 588 ARG A O 1
ATOM 4629 N N . HIS A 1 589 ? -21.587 -1.752 19.744 1.00 34.12 589 HIS A N 1
ATOM 4630 C CA . HIS A 1 589 ? -21.210 -2.842 18.843 1.00 34.12 589 HIS A CA 1
ATOM 4631 C C . HIS A 1 589 ? -20.801 -4.074 19.682 1.00 34.12 589 HIS A C 1
ATOM 4633 O O . HIS A 1 589 ? -19.685 -4.583 19.624 1.00 34.12 589 HIS A O 1
ATOM 4639 N N . ASP A 1 590 ? -21.746 -4.570 20.490 1.00 29.39 590 ASP A N 1
ATOM 4640 C CA . ASP A 1 590 ? -21.837 -5.957 20.887 1.00 29.39 590 ASP A CA 1
ATOM 4641 C C . ASP A 1 590 ? -21.981 -6.721 19.564 1.00 29.39 590 ASP A C 1
ATOM 4643 O O . ASP A 1 590 ? -23.081 -6.844 19.019 1.00 29.39 590 ASP A O 1
ATOM 4647 N N . SER A 1 591 ? -20.855 -7.201 19.024 1.00 30.78 591 SER A N 1
ATOM 4648 C CA . SER A 1 591 ? -20.836 -8.152 17.910 1.00 30.78 591 SER A CA 1
ATOM 4649 C C . SER A 1 591 ? -21.889 -9.222 18.220 1.00 30.78 591 SER A C 1
ATOM 4651 O O . SER A 1 591 ? -21.859 -9.767 19.331 1.00 30.78 591 SER A O 1
ATOM 4653 N N . PRO A 1 592 ? -22.865 -9.476 17.332 1.00 28.05 592 PRO A N 1
ATOM 4654 C CA . PRO A 1 592 ? -24.190 -9.920 17.752 1.00 28.05 592 PRO A CA 1
ATOM 4655 C C . PRO A 1 592 ? -24.139 -11.220 18.566 1.00 28.05 592 PRO A C 1
ATOM 4657 O O . PRO A 1 592 ? -23.796 -12.277 18.040 1.00 28.05 592 PRO A O 1
ATOM 4660 N N . LYS A 1 593 ? -24.574 -11.184 19.834 1.00 33.00 593 LYS A N 1
ATOM 4661 C CA . LYS A 1 593 ? -24.653 -12.322 20.783 1.00 33.00 593 LYS A CA 1
ATOM 4662 C C . LYS A 1 593 ? -26.057 -12.336 21.400 1.00 33.00 593 LYS A C 1
ATOM 4664 O O . LYS A 1 593 ? -26.455 -11.361 22.012 1.00 33.00 593 LYS A O 1
ATOM 4669 N N . SER A 1 594 ? -26.928 -13.295 21.079 1.00 35.72 594 SER A N 1
ATOM 4670 C CA . SER A 1 594 ? -26.973 -14.660 21.651 1.00 35.72 594 SER A CA 1
ATOM 4671 C C . SER A 1 594 ? -26.798 -14.697 23.166 1.00 35.72 594 SER A C 1
ATOM 4673 O O . SER A 1 594 ? -25.676 -14.874 23.629 1.00 35.72 594 SER A O 1
ATOM 4675 N N . ASP A 1 595 ? -27.900 -14.681 23.917 1.00 40.75 595 ASP A N 1
ATOM 4676 C CA . ASP A 1 595 ? -27.931 -15.173 25.302 1.00 40.75 595 ASP A CA 1
ATOM 4677 C C . ASP A 1 595 ? -28.453 -16.624 25.329 1.00 40.75 595 ASP A C 1
ATOM 4679 O O . ASP A 1 595 ? -29.493 -16.947 25.902 1.00 40.75 595 ASP A O 1
ATOM 4683 N N . ALA A 1 596 ? -27.679 -17.524 24.712 1.00 41.12 596 ALA A N 1
ATOM 4684 C CA . ALA A 1 596 ? -27.896 -18.977 24.727 1.00 41.12 596 ALA A CA 1
ATOM 4685 C C . ALA A 1 596 ? -28.119 -19.552 26.143 1.00 41.12 596 ALA A C 1
ATOM 4687 O O . ALA A 1 596 ? -28.798 -20.561 26.326 1.00 41.12 596 ALA A O 1
ATOM 4688 N N . THR A 1 597 ? -27.542 -18.905 27.156 1.00 42.09 597 THR A N 1
ATOM 4689 C CA . THR A 1 597 ? -27.500 -19.405 28.530 1.00 42.09 597 THR A CA 1
ATOM 4690 C C . THR A 1 597 ? -28.731 -19.049 29.371 1.00 42.09 597 THR A C 1
ATOM 4692 O O . THR A 1 597 ? -28.908 -19.654 30.423 1.00 42.09 597 THR A O 1
ATOM 4695 N N . LYS A 1 598 ? -29.604 -18.119 28.939 1.00 48.78 598 LYS A N 1
ATOM 4696 C CA . LYS A 1 598 ? -30.892 -17.871 29.626 1.00 48.78 598 LYS A CA 1
ATOM 4697 C C . LYS A 1 598 ? -31.885 -19.000 29.355 1.00 48.78 598 LYS A C 1
ATOM 4699 O O . LYS A 1 598 ? -32.414 -19.584 30.292 1.00 48.78 598 LYS A O 1
ATOM 4704 N N . ALA A 1 599 ? -32.061 -19.368 28.087 1.00 52.00 599 ALA A N 1
ATOM 4705 C CA . ALA A 1 599 ? -33.004 -20.411 27.684 1.00 52.00 599 ALA A CA 1
ATOM 4706 C C . ALA A 1 599 ? -32.643 -21.804 28.255 1.00 52.00 599 ALA A C 1
ATOM 4708 O O . ALA A 1 599 ? -33.525 -22.552 28.662 1.00 52.00 599 ALA A O 1
ATOM 4709 N N . ASN A 1 600 ? -31.349 -22.125 28.391 1.00 57.62 600 ASN A N 1
ATOM 4710 C CA . ASN A 1 600 ? -30.898 -23.364 29.045 1.00 57.62 600 ASN A CA 1
ATOM 4711 C C . ASN A 1 600 ? -31.010 -23.355 30.587 1.00 57.62 600 ASN A C 1
ATOM 4713 O O . ASN A 1 600 ? -30.828 -24.402 31.209 1.00 57.62 600 ASN A O 1
ATOM 4717 N N . ALA A 1 601 ? -31.245 -22.200 31.222 1.00 56.44 601 ALA A N 1
ATOM 4718 C CA . ALA A 1 601 ? -31.387 -22.099 32.677 1.00 56.44 601 ALA A CA 1
ATOM 4719 C C . ALA A 1 601 ? -32.832 -22.329 33.146 1.00 56.44 601 ALA A C 1
ATOM 4721 O O . ALA A 1 601 ? -33.033 -22.840 34.245 1.00 56.44 601 ALA A O 1
ATOM 4722 N N . GLU A 1 602 ? -33.825 -22.000 32.314 1.00 55.09 602 GLU A N 1
ATOM 4723 C CA . GLU A 1 602 ? -35.240 -22.275 32.601 1.00 55.09 602 GLU A CA 1
ATOM 4724 C C . GLU A 1 602 ? -35.574 -23.772 32.459 1.00 55.09 602 GLU A C 1
ATOM 4726 O O . GLU A 1 602 ? -36.288 -24.308 33.302 1.00 55.09 602 GLU A O 1
ATOM 4731 N N . LEU A 1 603 ? -34.924 -24.486 31.523 1.00 59.91 603 LEU A N 1
ATOM 4732 C CA . LEU A 1 603 ? -34.985 -25.957 31.406 1.00 59.91 603 LEU A CA 1
ATOM 4733 C C . LEU A 1 603 ? -34.625 -26.715 32.702 1.00 59.91 603 LEU A C 1
ATOM 4735 O O . LEU A 1 603 ? -34.928 -27.891 32.819 1.00 59.91 603 LEU A O 1
ATOM 4739 N N . LYS A 1 604 ? -33.952 -26.081 33.672 1.00 53.97 604 LYS A N 1
ATOM 4740 C CA . LYS A 1 604 ? -33.532 -26.720 34.935 1.00 53.97 604 LYS A CA 1
ATOM 4741 C C . LYS A 1 604 ? -34.550 -26.585 36.074 1.00 53.97 604 LYS A C 1
ATOM 4743 O O . LYS A 1 604 ? -34.221 -26.954 37.198 1.00 53.97 604 LYS A O 1
ATOM 4748 N N . LYS A 1 605 ? -35.724 -25.993 35.823 1.00 50.56 605 LYS A N 1
ATOM 4749 C CA . LYS A 1 605 ? -36.714 -25.623 36.855 1.00 50.56 605 LYS A CA 1
ATOM 4750 C C . LYS A 1 605 ? -38.069 -26.327 36.713 1.00 50.56 605 LYS A C 1
ATOM 4752 O O . LYS A 1 605 ? -39.015 -25.929 37.385 1.00 50.56 605 LYS A O 1
ATOM 4757 N N . MET A 1 606 ? -38.186 -27.301 35.814 1.00 50.62 606 MET A N 1
ATOM 4758 C CA . MET A 1 606 ? -39.443 -27.979 35.491 1.00 50.62 606 MET A CA 1
ATOM 4759 C C . MET A 1 606 ? -39.271 -29.490 35.668 1.00 50.62 606 MET A C 1
ATOM 4761 O O . MET A 1 606 ? -38.242 -30.031 35.279 1.00 50.62 606 MET A O 1
ATOM 4765 N N . ASP A 1 607 ? -40.265 -30.154 36.260 1.00 47.62 607 ASP A N 1
ATOM 4766 C CA . ASP A 1 607 ? -40.257 -31.606 36.475 1.00 47.62 607 ASP A CA 1
ATOM 4767 C C . ASP A 1 607 ? -40.789 -32.342 35.234 1.00 47.62 607 ASP A C 1
ATOM 4769 O O . ASP A 1 607 ? -41.986 -32.625 35.131 1.00 47.62 607 ASP A O 1
ATOM 4773 N N . ALA A 1 608 ? -39.908 -32.677 34.287 1.00 53.09 608 ALA A N 1
ATOM 4774 C CA . ALA A 1 608 ? -40.226 -33.644 33.238 1.00 53.09 608 ALA A CA 1
ATOM 4775 C C . ALA A 1 608 ? -39.870 -35.080 33.689 1.00 53.09 608 ALA A C 1
ATOM 4777 O O . ALA A 1 608 ? -38.812 -35.307 34.285 1.00 53.09 608 ALA A O 1
ATOM 4778 N N . PRO A 1 609 ? -40.707 -36.097 33.398 1.00 52.84 609 PRO A N 1
ATOM 4779 C CA . PRO A 1 609 ? -40.406 -37.483 33.746 1.00 52.84 609 PRO A CA 1
ATOM 4780 C C . PRO A 1 609 ? -39.260 -38.036 32.880 1.00 52.84 609 PRO A C 1
ATOM 4782 O O . PRO A 1 609 ? -39.461 -38.483 31.749 1.00 52.84 609 PRO A O 1
ATOM 4785 N N . ASN A 1 610 ? -38.045 -38.017 33.431 1.00 57.81 610 ASN A N 1
ATOM 4786 C CA . ASN A 1 610 ? -36.827 -38.497 32.779 1.00 57.81 610 ASN A CA 1
ATOM 4787 C C . ASN A 1 610 ? -36.874 -40.016 32.519 1.00 57.81 610 ASN A C 1
ATOM 4789 O O . ASN A 1 610 ? -36.848 -40.817 33.456 1.00 57.81 610 ASN A O 1
ATOM 4793 N N . THR A 1 611 ? -36.886 -40.430 31.248 1.00 62.72 611 THR A N 1
ATOM 4794 C CA . THR A 1 611 ? -36.802 -41.850 30.876 1.00 62.72 611 THR A CA 1
ATOM 4795 C C . THR A 1 611 ? -35.340 -42.307 30.779 1.00 62.72 611 THR A C 1
ATOM 4797 O O . THR A 1 611 ? -34.473 -41.642 30.204 1.00 62.72 611 THR A O 1
ATOM 4800 N N . ALA A 1 612 ? -35.035 -43.493 31.317 1.00 65.94 612 ALA A N 1
ATOM 4801 C CA . ALA A 1 612 ? -33.664 -44.015 31.341 1.00 65.94 612 ALA A CA 1
ATOM 4802 C C . ALA A 1 612 ? -33.050 -44.182 29.930 1.00 65.94 612 ALA A C 1
ATOM 4804 O O . ALA A 1 612 ? -31.848 -43.971 29.748 1.00 65.94 612 ALA A O 1
ATOM 4805 N N . LYS A 1 613 ? -33.882 -44.496 28.921 1.00 74.56 613 LYS A N 1
ATOM 4806 C CA . LYS A 1 613 ? -33.513 -44.600 27.493 1.00 74.56 613 LYS A CA 1
ATOM 4807 C C . LYS A 1 613 ? -33.025 -43.248 26.941 1.00 74.56 613 LYS A C 1
ATOM 4809 O O . LYS A 1 613 ? -31.948 -43.202 26.343 1.00 74.56 613 LYS A O 1
ATOM 4814 N N . ALA A 1 614 ? -33.741 -42.153 27.221 1.00 76.31 614 ALA A N 1
ATOM 4815 C CA . ALA A 1 614 ? -33.382 -40.793 26.803 1.00 76.31 614 ALA A CA 1
ATOM 4816 C C . ALA A 1 614 ? -32.019 -40.357 27.361 1.00 76.31 614 ALA A C 1
ATOM 4818 O O . ALA A 1 614 ? -31.108 -39.985 26.615 1.00 76.31 614 ALA A O 1
ATOM 4819 N N . THR A 1 615 ? -31.851 -40.488 28.682 1.00 79.06 615 THR A N 1
ATOM 4820 C CA . THR A 1 615 ? -30.598 -40.169 29.385 1.00 79.06 615 THR A CA 1
ATOM 4821 C C . THR A 1 615 ? -29.423 -41.021 28.881 1.00 79.06 615 THR A C 1
ATOM 4823 O O . THR A 1 615 ? -28.316 -40.501 28.712 1.00 79.06 615 THR A O 1
ATOM 4826 N N . SER A 1 616 ? -29.638 -42.310 28.592 1.00 80.25 616 SER A N 1
ATOM 4827 C CA . SER A 1 616 ? -28.599 -43.193 28.040 1.00 80.25 616 SER A CA 1
ATOM 4828 C C . SER A 1 616 ? -28.138 -42.743 26.647 1.00 80.25 616 SER A C 1
ATOM 4830 O O . SER A 1 616 ? -26.936 -42.605 26.403 1.00 80.25 616 SER A O 1
ATOM 4832 N N . ASN A 1 617 ? -29.080 -42.412 25.756 1.00 83.69 617 ASN A N 1
ATOM 4833 C CA . ASN A 1 617 ? -28.776 -41.914 24.412 1.00 83.69 617 ASN A CA 1
ATOM 4834 C C . ASN A 1 617 ? -28.047 -40.561 24.442 1.00 83.69 617 ASN A C 1
ATOM 4836 O O . ASN A 1 617 ? -27.040 -40.391 23.751 1.00 83.69 617 ASN A O 1
ATOM 4840 N N . ALA A 1 618 ? -28.491 -39.623 25.287 1.00 85.44 618 ALA A N 1
ATOM 4841 C CA . ALA A 1 618 ? -27.814 -38.338 25.480 1.00 85.44 618 ALA A CA 1
ATOM 4842 C C . ALA A 1 618 ? -26.367 -38.527 25.974 1.00 85.44 618 ALA A C 1
ATOM 4844 O O . ALA A 1 618 ? -25.434 -37.911 25.448 1.00 85.44 618 ALA A O 1
ATOM 4845 N N . LYS A 1 619 ? -26.158 -39.453 26.923 1.00 87.06 619 LYS A N 1
ATOM 4846 C CA . LYS A 1 619 ? -24.832 -39.831 27.432 1.00 87.06 619 LYS A CA 1
ATOM 4847 C C . LYS A 1 619 ? -23.936 -40.414 26.341 1.00 87.06 619 LYS A C 1
ATOM 4849 O O . LYS A 1 619 ? -22.792 -39.975 26.214 1.00 87.06 619 LYS A O 1
ATOM 4854 N N . ALA A 1 620 ? -24.444 -41.350 25.538 1.00 87.38 620 ALA A N 1
ATOM 4855 C CA . ALA A 1 620 ? -23.704 -41.946 24.424 1.00 87.38 620 ALA A CA 1
ATOM 4856 C C . ALA A 1 620 ? -23.306 -40.898 23.367 1.00 87.38 620 ALA A C 1
ATOM 4858 O O . ALA A 1 620 ? -22.190 -40.919 22.849 1.00 87.38 620 ALA A O 1
ATOM 4859 N N . GLN A 1 621 ? -24.187 -39.934 23.089 1.00 90.31 621 GLN A N 1
ATOM 4860 C CA . GLN A 1 621 ? -23.981 -38.917 22.058 1.00 90.31 621 GLN A CA 1
ATOM 4861 C C . GLN A 1 621 ? -23.295 -37.631 22.563 1.00 90.31 621 GLN A C 1
ATOM 4863 O O . GLN A 1 621 ? -23.106 -36.709 21.768 1.00 90.31 621 GLN A O 1
ATOM 4868 N N . LYS A 1 622 ? -22.837 -37.556 23.829 1.00 89.12 622 LYS A N 1
ATOM 4869 C CA . LYS A 1 622 ? -22.216 -36.348 24.427 1.00 89.12 622 LYS A CA 1
ATOM 4870 C C . LYS A 1 622 ? -21.159 -35.688 23.525 1.00 89.12 622 LYS A C 1
ATOM 4872 O O . LYS A 1 622 ? -21.185 -34.472 23.345 1.00 89.12 622 LYS A O 1
ATOM 4877 N N . ARG A 1 623 ? -20.254 -36.477 22.930 1.00 87.81 623 ARG A N 1
ATOM 4878 C CA . ARG A 1 623 ? -19.182 -35.970 22.044 1.00 87.81 623 ARG A CA 1
ATOM 4879 C C . ARG A 1 623 ? -19.719 -35.358 20.742 1.00 87.81 623 ARG A C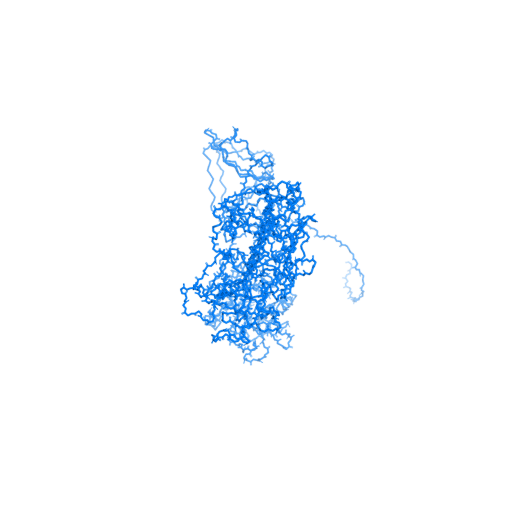 1
ATOM 4881 O O . ARG A 1 623 ? -19.200 -34.346 20.280 1.00 87.81 623 ARG A O 1
ATOM 4888 N N . LEU A 1 624 ? -20.774 -35.935 20.163 1.00 88.56 624 LEU A N 1
ATOM 4889 C CA . LEU A 1 624 ? -21.439 -35.379 18.978 1.00 88.56 624 LEU A CA 1
ATOM 4890 C C . LEU A 1 624 ? -22.261 -34.138 19.335 1.00 88.56 624 LEU A C 1
ATOM 4892 O O . LEU A 1 624 ? -22.249 -33.163 18.591 1.00 88.56 624 LEU A O 1
ATOM 4896 N N . ALA A 1 625 ? -22.899 -34.121 20.504 1.00 89.88 625 ALA A N 1
ATOM 4897 C CA . ALA A 1 625 ? -23.606 -32.944 20.994 1.00 89.88 625 ALA A CA 1
ATOM 4898 C C . ALA A 1 625 ? -22.642 -31.757 21.177 1.00 89.88 625 ALA A C 1
ATOM 4900 O O . ALA A 1 625 ? -22.959 -30.645 20.766 1.00 89.88 625 ALA A O 1
ATOM 4901 N N . GLN A 1 626 ? -21.420 -31.998 21.672 1.00 88.06 626 GLN A N 1
ATOM 4902 C CA . GLN A 1 626 ? -20.349 -30.990 21.712 1.00 88.06 626 GLN A CA 1
ATOM 4903 C C . GLN A 1 626 ? -19.945 -30.494 20.308 1.00 88.06 626 GLN A C 1
ATOM 4905 O O . GLN A 1 626 ? -19.776 -29.288 20.135 1.00 88.06 626 GLN A O 1
ATOM 4910 N N . LYS A 1 627 ? -19.865 -31.374 19.292 1.00 91.00 627 LYS A N 1
ATOM 4911 C CA . LYS A 1 627 ? -19.586 -30.992 17.887 1.00 91.00 627 LYS A CA 1
ATOM 4912 C C . LYS A 1 627 ? -20.622 -29.998 17.342 1.00 91.00 627 LYS A C 1
ATOM 4914 O O . LYS A 1 627 ? -20.240 -29.011 16.720 1.00 91.00 627 LYS A O 1
ATOM 4919 N N . TYR A 1 628 ? -21.915 -30.234 17.576 1.00 93.69 628 TYR A N 1
ATOM 4920 C CA . TYR A 1 628 ? -22.990 -29.363 17.073 1.00 93.69 628 TYR A CA 1
ATOM 4921 C C . TYR A 1 628 ? -23.406 -28.253 18.051 1.00 93.69 628 TYR A C 1
ATOM 4923 O O . TYR A 1 628 ? -24.228 -27.409 17.699 1.00 93.69 628 TYR A O 1
ATOM 4931 N N . MET A 1 629 ? -22.820 -28.182 19.252 1.00 89.06 629 MET A N 1
ATOM 4932 C CA . MET A 1 629 ? -23.129 -27.146 20.247 1.00 89.06 629 MET A CA 1
ATOM 4933 C C . MET A 1 629 ? -22.996 -25.709 19.700 1.00 89.06 629 MET A C 1
ATOM 4935 O O . MET A 1 629 ? -23.898 -24.911 19.964 1.00 89.06 629 MET A O 1
ATOM 4939 N N . PRO A 1 630 ? -21.977 -25.345 18.887 1.00 87.00 630 PRO A N 1
ATOM 4940 C CA . PRO A 1 630 ? -21.907 -24.019 18.266 1.00 87.00 630 PRO A CA 1
ATOM 4941 C C . PRO A 1 630 ? -23.070 -23.743 17.303 1.00 87.00 630 PRO A C 1
ATOM 4943 O O . PRO A 1 630 ? -23.600 -22.630 17.276 1.00 87.00 630 PRO A O 1
ATOM 4946 N N . LEU A 1 631 ? -23.503 -24.759 16.548 1.00 90.19 631 LEU A N 1
ATOM 4947 C CA . LEU A 1 631 ? -24.641 -24.663 15.636 1.00 90.19 631 LEU A CA 1
ATOM 4948 C C . LEU A 1 631 ? -25.949 -24.480 16.417 1.00 90.19 631 LEU A C 1
ATOM 4950 O O . LEU A 1 631 ? -26.697 -23.546 16.144 1.00 90.19 631 LEU A O 1
ATOM 4954 N N . ALA A 1 632 ? -26.189 -25.289 17.448 1.00 89.31 632 ALA A N 1
ATOM 4955 C CA . ALA A 1 632 ? -27.361 -25.148 18.308 1.00 89.31 632 ALA A CA 1
ATOM 4956 C C . ALA A 1 632 ? -27.402 -23.796 19.049 1.00 89.31 632 ALA A C 1
ATOM 4958 O O . ALA A 1 632 ? -28.469 -23.208 19.202 1.00 89.31 632 ALA A O 1
ATOM 4959 N N . ILE A 1 633 ? -26.248 -23.243 19.445 1.00 82.38 633 ILE A N 1
ATOM 4960 C CA . ILE A 1 633 ? -26.139 -21.882 20.002 1.00 82.38 633 ILE A CA 1
ATOM 4961 C C . ILE A 1 633 ? -26.484 -20.806 18.956 1.00 82.38 633 ILE A C 1
ATOM 4963 O O . ILE A 1 633 ? -27.167 -19.830 19.285 1.00 82.38 633 ILE A O 1
ATOM 4967 N N . LYS A 1 634 ? -26.042 -20.967 17.699 1.00 84.06 634 LYS A N 1
ATOM 4968 C CA . LYS A 1 634 ? -26.392 -20.068 16.581 1.00 84.06 634 LYS A CA 1
ATOM 4969 C C . LYS A 1 634 ? -27.902 -20.088 16.312 1.00 84.06 634 LYS A C 1
ATOM 4971 O O . LYS A 1 634 ? -28.519 -19.028 16.220 1.00 84.06 634 LYS A O 1
ATOM 4976 N N . LEU A 1 635 ? -28.486 -21.280 16.218 1.00 84.44 635 LEU A N 1
ATOM 4977 C CA . LEU A 1 635 ? -29.904 -21.493 15.923 1.00 84.44 635 LEU A CA 1
ATOM 4978 C C . LEU A 1 635 ? -30.800 -21.032 17.081 1.00 84.44 635 LEU A C 1
ATOM 4980 O O . LEU A 1 635 ? -31.751 -20.290 16.858 1.00 84.44 635 LEU A O 1
ATOM 4984 N N . GLY A 1 636 ? -30.447 -21.381 18.321 1.00 84.19 636 GLY A N 1
ATOM 4985 C CA . GLY A 1 636 ? -31.204 -20.998 19.516 1.00 84.19 636 GLY A CA 1
ATOM 4986 C C . GLY A 1 636 ? -31.288 -19.486 19.712 1.00 84.19 636 GLY A C 1
ATOM 4987 O O . GLY A 1 636 ? -32.331 -18.970 20.095 1.00 84.19 636 GLY A O 1
ATOM 4988 N N . LYS A 1 637 ? -30.236 -18.745 19.330 1.00 78.19 637 LYS A N 1
ATOM 4989 C CA . LYS A 1 637 ? -30.309 -17.280 19.195 1.00 78.19 637 LYS A CA 1
ATOM 4990 C C . LYS A 1 637 ? -31.309 -16.843 18.129 1.00 78.19 637 LYS A C 1
ATOM 4992 O O . LYS A 1 637 ? -32.099 -15.944 18.384 1.00 78.19 637 LYS A O 1
ATOM 4997 N N . LYS A 1 638 ? -31.195 -17.399 16.918 1.00 81.56 638 LYS A N 1
ATOM 4998 C CA . LYS A 1 638 ? -31.930 -16.931 15.733 1.00 81.56 638 LYS A CA 1
ATOM 4999 C C . LYS A 1 638 ? -33.445 -17.104 15.893 1.00 81.56 638 LYS A C 1
ATOM 5001 O O . LYS A 1 638 ? -34.189 -16.263 15.405 1.00 81.56 638 LYS A O 1
ATOM 5006 N N . TYR A 1 639 ? -33.869 -18.155 16.594 1.00 81.56 639 TYR A N 1
ATOM 5007 C CA . TYR A 1 639 ? -35.273 -18.561 16.712 1.00 81.56 639 TYR A CA 1
ATOM 5008 C C . TYR A 1 639 ? -35.825 -18.542 18.150 1.00 81.56 639 TYR A C 1
ATOM 5010 O O . TYR A 1 639 ? -36.903 -19.073 18.387 1.00 81.56 639 TYR A O 1
ATOM 5018 N N . ASP A 1 640 ? -35.100 -17.946 19.105 1.00 80.25 640 ASP A N 1
ATOM 5019 C CA . ASP A 1 640 ? -35.476 -17.870 20.530 1.00 80.25 640 ASP A CA 1
ATOM 5020 C C . ASP A 1 640 ? -35.772 -19.246 21.180 1.00 80.25 640 ASP A C 1
ATOM 5022 O O . ASP A 1 640 ? -36.696 -19.421 21.973 1.00 80.25 640 ASP A O 1
ATOM 5026 N N . LEU A 1 641 ? -34.968 -20.263 20.856 1.00 84.12 641 LEU A N 1
ATOM 5027 C CA . LEU A 1 641 ? -35.108 -21.624 21.392 1.00 84.12 641 LEU A CA 1
ATOM 5028 C C . LEU A 1 641 ? -33.923 -22.001 22.297 1.00 84.12 641 LEU A C 1
ATOM 5030 O O . LEU A 1 641 ? -32.796 -21.574 22.032 1.00 84.12 641 LEU A O 1
ATOM 5034 N N . PRO A 1 642 ? -34.119 -22.841 23.336 1.00 87.31 642 PRO A N 1
ATOM 5035 C CA . PRO A 1 642 ? -33.009 -23.352 24.134 1.00 87.31 642 PRO A CA 1
ATOM 5036 C C . PRO A 1 642 ? -32.011 -24.135 23.264 1.00 87.31 642 PRO A C 1
ATOM 5038 O O . PRO A 1 642 ? -32.391 -25.126 22.638 1.00 87.31 642 PRO A O 1
ATOM 5041 N N . PRO A 1 643 ? -30.716 -23.769 23.239 1.00 88.94 643 PRO A N 1
ATOM 5042 C CA . PRO A 1 643 ? -29.709 -24.538 22.504 1.00 88.94 643 PRO A CA 1
ATOM 5043 C C . PRO A 1 643 ? -29.598 -26.004 22.942 1.00 88.94 643 PRO A C 1
ATOM 5045 O O . PRO A 1 643 ? -29.284 -26.860 22.119 1.00 88.94 643 PRO A O 1
ATOM 5048 N N . ALA A 1 644 ? -29.877 -26.322 24.213 1.00 90.06 644 ALA A N 1
ATOM 5049 C CA . ALA A 1 644 ? -29.926 -27.710 24.676 1.00 90.06 644 ALA A CA 1
ATOM 5050 C C . ALA A 1 644 ? -31.102 -28.489 24.063 1.00 90.06 644 ALA A C 1
ATOM 5052 O O . ALA A 1 644 ? -30.934 -29.658 23.722 1.00 90.06 644 ALA A O 1
ATOM 5053 N N . LEU A 1 645 ? -32.246 -27.827 23.847 1.00 91.12 645 LEU A N 1
ATOM 5054 C CA . LEU A 1 645 ? -33.404 -28.403 23.160 1.00 91.12 645 LEU A CA 1
ATOM 5055 C C . LEU A 1 645 ? -33.087 -28.698 21.691 1.00 91.12 645 LEU A C 1
ATOM 5057 O O . LEU A 1 645 ? -33.420 -29.767 21.198 1.00 91.12 645 LEU A O 1
ATOM 5061 N N . ILE A 1 646 ? -32.370 -27.804 21.008 1.00 93.38 646 ILE A N 1
ATOM 5062 C CA . ILE A 1 646 ? -31.967 -28.023 19.611 1.00 93.38 646 ILE A CA 1
ATOM 5063 C C . ILE A 1 646 ? -30.995 -29.209 19.492 1.00 93.38 646 ILE A C 1
ATOM 5065 O O . ILE A 1 646 ? -31.171 -30.045 18.609 1.00 93.38 646 ILE A O 1
ATOM 5069 N N . LEU A 1 647 ? -30.013 -29.348 20.394 1.00 94.06 647 LEU A N 1
ATOM 5070 C CA . LEU A 1 647 ? -29.140 -30.537 20.417 1.00 94.06 647 LEU A CA 1
ATOM 5071 C C . LEU A 1 647 ? -29.908 -31.827 20.710 1.00 94.06 647 LEU A C 1
ATOM 5073 O O . LEU A 1 647 ? -29.602 -32.872 20.139 1.00 94.06 647 LEU A O 1
ATOM 5077 N N . ALA A 1 648 ? -30.891 -31.762 21.602 1.00 92.81 648 ALA A N 1
ATOM 5078 C CA . ALA A 1 648 ? -31.740 -32.891 21.942 1.00 92.81 648 ALA A CA 1
ATOM 5079 C C . ALA A 1 648 ? -32.641 -33.329 20.787 1.00 92.81 648 ALA A C 1
ATOM 5081 O O . ALA A 1 648 ? -32.765 -34.521 20.516 1.00 92.81 648 ALA A O 1
ATOM 5082 N N . TRP A 1 649 ? -33.188 -32.364 20.058 1.00 94.38 649 TRP A N 1
ATOM 5083 C CA . TRP A 1 649 ? -33.981 -32.588 18.863 1.00 94.38 649 TRP A CA 1
ATOM 5084 C C . TRP A 1 649 ? -33.126 -33.214 17.749 1.00 94.38 649 TRP A C 1
ATOM 5086 O O . TRP A 1 649 ? -33.463 -34.289 17.264 1.00 94.38 649 TRP A O 1
ATOM 5096 N N . MET A 1 650 ? -31.928 -32.677 17.470 1.00 95.06 650 MET A N 1
ATOM 5097 C CA . MET A 1 650 ? -30.948 -33.320 16.572 1.00 95.06 650 MET A CA 1
ATOM 5098 C C . MET A 1 650 ? -30.562 -34.742 17.027 1.00 95.06 650 MET A C 1
ATOM 5100 O O . MET A 1 650 ? -30.291 -35.617 16.203 1.00 95.06 650 MET A O 1
ATOM 5104 N N . SER A 1 651 ? -30.512 -34.982 18.341 1.00 94.06 651 SER A N 1
ATOM 5105 C CA . SER A 1 651 ? -30.189 -36.278 18.954 1.00 94.06 651 SER A CA 1
ATOM 5106 C C . SER A 1 651 ? -31.316 -37.310 18.815 1.00 94.06 651 SER A C 1
ATOM 5108 O O . SER A 1 651 ? -31.015 -38.498 18.659 1.00 94.06 651 SER A O 1
ATOM 5110 N N . ARG A 1 652 ? -32.590 -36.894 18.851 1.00 91.25 652 ARG A N 1
ATOM 5111 C CA . ARG A 1 652 ? -33.746 -37.767 18.581 1.00 91.25 652 ARG A CA 1
ATOM 5112 C C . ARG A 1 652 ? -33.907 -38.025 17.083 1.00 91.25 652 ARG A C 1
ATOM 5114 O O . ARG A 1 652 ? -33.992 -39.184 16.705 1.00 91.25 652 ARG A O 1
ATOM 5121 N N . GLU A 1 653 ? -33.858 -36.981 16.259 1.00 91.19 653 GLU A N 1
ATOM 5122 C CA . GLU A 1 653 ? -34.127 -37.051 14.813 1.00 91.19 653 GLU A CA 1
ATOM 5123 C C . GLU A 1 653 ? -33.054 -37.818 14.035 1.00 91.19 653 GLU A C 1
ATOM 5125 O O . GLU A 1 653 ? -33.320 -38.815 13.375 1.00 91.19 653 GLU A O 1
ATOM 5130 N N . SER A 1 654 ? -31.801 -37.367 14.121 1.00 91.50 654 SER A N 1
ATOM 5131 C CA . SER A 1 654 ? -30.713 -37.886 13.283 1.00 91.50 654 SER A CA 1
ATOM 5132 C C . SER A 1 654 ? -29.614 -38.587 14.077 1.00 91.50 654 SER A C 1
ATOM 5134 O O . SER A 1 654 ? -28.587 -38.962 13.508 1.00 91.50 654 SER A O 1
ATOM 5136 N N . GLY A 1 655 ? -29.765 -38.717 15.399 1.00 90.44 655 GLY A N 1
ATOM 5137 C CA . GLY A 1 655 ? -28.684 -39.164 16.278 1.00 90.44 655 GLY A CA 1
ATOM 5138 C C . GLY A 1 655 ? -27.468 -38.237 16.205 1.00 90.44 655 GLY A C 1
ATOM 5139 O O . GLY A 1 655 ? -26.333 -38.714 16.225 1.00 90.44 655 GLY A O 1
ATOM 5140 N N . LEU A 1 656 ? -27.699 -36.928 16.025 1.00 92.88 656 LEU A N 1
ATOM 5141 C CA . LEU A 1 656 ? -26.680 -35.922 15.694 1.00 92.88 656 LEU A CA 1
ATOM 5142 C C . LEU A 1 656 ? -25.895 -36.298 14.416 1.00 92.88 656 LEU A C 1
ATOM 5144 O O . LEU A 1 656 ? -24.665 -36.240 14.354 1.00 92.88 656 LEU A O 1
ATOM 5148 N N . GLY A 1 657 ? -26.629 -36.708 13.381 1.00 89.75 657 GLY A N 1
ATOM 5149 C CA . GLY A 1 657 ? -26.105 -37.099 12.072 1.00 89.75 657 GLY A CA 1
ATOM 5150 C C . GLY A 1 657 ? -25.708 -38.574 11.921 1.00 89.75 657 GLY A C 1
ATOM 5151 O O . GLY A 1 657 ? -25.444 -39.003 10.800 1.00 89.75 657 GLY A O 1
ATOM 5152 N N . LEU A 1 658 ? -25.685 -39.377 12.994 1.00 91.00 658 LEU A N 1
ATOM 5153 C CA . LEU A 1 658 ? -25.374 -40.816 12.912 1.00 91.00 658 LEU A CA 1
ATOM 5154 C C . LEU A 1 658 ? -26.356 -41.596 12.028 1.00 91.00 658 LEU A C 1
ATOM 5156 O O . LEU A 1 658 ? -25.964 -42.567 11.375 1.00 91.00 658 LEU A O 1
ATOM 5160 N N . TYR A 1 659 ? -27.617 -41.174 11.989 1.00 91.50 659 TYR A N 1
ATOM 5161 C CA . TYR A 1 659 ? -28.693 -41.827 11.243 1.00 91.50 659 TYR A CA 1
ATOM 5162 C C . TYR A 1 659 ? -28.845 -41.293 9.813 1.00 91.50 659 TYR A C 1
ATOM 5164 O O . TYR A 1 659 ? -29.737 -41.731 9.096 1.00 91.50 659 TYR A O 1
ATOM 5172 N N . LEU A 1 660 ? -27.950 -40.404 9.364 1.00 91.81 660 LEU A N 1
ATOM 5173 C CA . LEU A 1 660 ? -27.948 -39.879 7.998 1.00 91.81 660 LEU A CA 1
ATOM 5174 C C . LEU A 1 660 ? -27.003 -40.674 7.097 1.00 91.81 660 LEU A C 1
ATOM 5176 O O . LEU A 1 660 ? -25.903 -41.076 7.496 1.00 91.81 660 LEU A O 1
ATOM 5180 N N . ARG A 1 661 ? -27.442 -40.900 5.862 1.00 91.00 661 ARG A N 1
ATOM 5181 C CA . ARG A 1 661 ? -26.613 -41.344 4.739 1.00 91.00 661 ARG A CA 1
ATOM 5182 C C . ARG A 1 661 ? -25.696 -40.197 4.262 1.00 91.00 661 ARG A C 1
ATOM 5184 O O . ARG A 1 661 ? -25.938 -39.042 4.615 1.00 91.00 661 ARG A O 1
ATOM 5191 N N . PRO A 1 662 ? -24.671 -40.471 3.429 1.00 87.06 662 PRO A N 1
ATOM 5192 C CA . PRO A 1 662 ? -23.805 -39.425 2.870 1.00 87.06 662 PRO A CA 1
ATOM 5193 C C . PRO A 1 662 ? -24.544 -38.359 2.046 1.00 87.06 662 PRO A C 1
ATOM 5195 O O . PRO A 1 662 ? -24.078 -37.229 1.965 1.00 87.06 662 PRO A O 1
ATOM 5198 N N . ASP A 1 663 ? -25.702 -38.697 1.468 1.00 88.38 663 ASP A N 1
ATOM 5199 C CA . ASP A 1 663 ? -26.567 -37.775 0.720 1.00 88.38 663 ASP A CA 1
ATOM 5200 C C . ASP A 1 663 ? -27.482 -36.913 1.614 1.00 88.38 663 ASP A C 1
ATOM 5202 O O . ASP A 1 663 ? -28.287 -36.135 1.107 1.00 88.38 663 ASP A O 1
ATOM 5206 N N . GLY A 1 664 ? -27.364 -37.035 2.941 1.00 88.88 664 GLY A N 1
ATOM 5207 C CA . GLY A 1 664 ? -28.103 -36.236 3.917 1.00 88.88 664 GLY A CA 1
ATOM 5208 C C . GLY A 1 664 ? -29.471 -36.777 4.320 1.00 88.88 664 GLY A C 1
ATOM 5209 O O . GLY A 1 664 ? -30.084 -36.211 5.225 1.00 88.88 664 GLY A O 1
ATOM 5210 N N . TYR A 1 665 ? -29.948 -37.853 3.693 1.00 93.19 665 TYR A N 1
ATOM 5211 C CA . TYR A 1 665 ? -31.253 -38.442 3.994 1.00 93.19 665 TYR A CA 1
ATOM 5212 C C . TYR A 1 665 ? -31.182 -39.518 5.087 1.00 93.19 665 TYR A C 1
ATOM 5214 O O . TYR A 1 665 ? -30.140 -40.147 5.298 1.00 93.19 665 TYR A O 1
ATOM 5222 N N . SER A 1 666 ? -32.311 -39.742 5.763 1.00 88.62 666 SER A N 1
ATOM 5223 C CA . SER A 1 666 ? -32.536 -40.813 6.740 1.00 88.62 666 SER A CA 1
ATOM 5224 C C . SER A 1 666 ? -32.053 -42.173 6.225 1.00 88.62 666 SER A C 1
ATOM 5226 O O . SER A 1 666 ? -32.363 -42.580 5.102 1.00 88.62 666 SER A O 1
ATOM 5228 N N . LYS A 1 667 ? -31.326 -42.912 7.069 1.00 87.75 667 LYS A N 1
ATOM 5229 C CA . LYS A 1 667 ? -30.988 -44.328 6.848 1.00 87.75 667 LYS A CA 1
ATOM 5230 C C . LYS A 1 667 ? -32.189 -45.263 7.002 1.00 87.75 667 LYS A C 1
ATOM 5232 O O . LYS A 1 667 ? -32.081 -46.410 6.580 1.00 87.75 667 LYS A O 1
ATOM 5237 N N . PHE A 1 668 ? -33.279 -44.804 7.618 1.00 83.00 668 PHE A N 1
ATOM 5238 C CA . PHE A 1 668 ? -34.433 -45.636 7.956 1.00 83.00 668 PHE A CA 1
ATOM 5239 C C . PHE A 1 668 ? -35.567 -45.478 6.938 1.00 83.00 668 PHE A C 1
ATOM 5241 O O . PHE A 1 668 ? -35.966 -46.453 6.312 1.00 83.00 668 PHE A O 1
ATOM 5248 N N . ASP A 1 669 ? -36.048 -44.250 6.739 1.00 77.00 669 ASP A N 1
ATOM 5249 C CA . ASP A 1 669 ? -37.211 -43.946 5.890 1.00 77.00 669 ASP A CA 1
ATOM 5250 C C . ASP A 1 669 ? -36.849 -43.343 4.516 1.00 77.00 669 ASP A C 1
ATOM 5252 O O . ASP A 1 669 ? -37.640 -43.422 3.579 1.00 77.00 669 ASP A O 1
ATOM 5256 N N . GLY A 1 670 ? -35.655 -42.757 4.363 1.00 82.56 670 GLY A N 1
ATOM 5257 C CA . GLY A 1 670 ? -35.213 -42.079 3.134 1.00 82.56 670 GLY A CA 1
ATOM 5258 C C . GLY A 1 670 ? -35.932 -40.758 2.791 1.00 82.56 670 GLY A C 1
ATOM 5259 O O . GLY A 1 670 ? -35.655 -40.177 1.734 1.00 82.56 670 GLY A O 1
ATOM 5260 N N . TYR A 1 671 ? -36.826 -40.271 3.656 1.00 87.19 671 TYR A N 1
ATOM 5261 C CA . TYR A 1 671 ? -37.617 -39.051 3.488 1.00 87.19 671 TYR A CA 1
ATOM 5262 C C . TYR A 1 671 ? -37.099 -37.869 4.318 1.00 87.19 671 TYR A C 1
ATOM 5264 O O . TYR A 1 671 ? -37.059 -36.751 3.800 1.00 87.19 671 TYR A O 1
ATOM 5272 N N . GLY A 1 672 ? -36.666 -38.097 5.562 1.00 89.94 672 GLY A N 1
ATOM 5273 C CA . GLY A 1 672 ? -36.118 -37.047 6.426 1.00 89.94 672 GLY A CA 1
ATOM 5274 C C . GLY A 1 672 ? -34.742 -36.557 5.960 1.00 89.94 672 GLY A C 1
ATOM 5275 O O . GLY A 1 672 ? -33.823 -37.360 5.790 1.00 89.94 672 GLY A O 1
ATOM 5276 N N . TYR A 1 673 ? -34.571 -35.245 5.769 1.00 93.12 673 TYR A N 1
ATOM 5277 C CA . TYR A 1 673 ? -33.307 -34.625 5.347 1.00 93.12 673 TYR A CA 1
ATOM 5278 C C . TYR A 1 673 ? -32.627 -33.814 6.456 1.00 93.12 673 TYR A C 1
ATOM 5280 O O . TYR A 1 673 ? -33.238 -32.961 7.102 1.00 93.12 673 TYR A O 1
ATOM 5288 N N . GLY A 1 674 ? -31.324 -34.031 6.626 1.00 93.56 674 GLY A N 1
ATOM 5289 C CA . GLY A 1 674 ? -30.468 -33.265 7.527 1.00 93.56 674 GLY A CA 1
ATOM 5290 C C . GLY A 1 674 ? -30.692 -33.526 9.019 1.00 93.56 674 GLY A C 1
ATOM 5291 O O . GLY A 1 674 ? -31.485 -34.383 9.413 1.00 93.56 674 GLY A O 1
ATOM 5292 N N . LEU A 1 675 ? -29.962 -32.795 9.869 1.00 94.81 675 LEU A N 1
ATOM 5293 C CA . LEU A 1 675 ? -29.880 -33.061 11.318 1.00 94.81 675 LEU A CA 1
ATOM 5294 C C . LEU A 1 675 ? -31.226 -33.040 12.062 1.00 94.81 675 LEU A C 1
ATOM 5296 O O . LEU A 1 675 ? -31.334 -33.692 13.101 1.00 94.81 675 LEU A O 1
ATOM 5300 N N . LEU A 1 676 ? -32.208 -32.298 11.543 1.00 94.75 676 LEU A N 1
ATOM 5301 C CA . LEU A 1 676 ? -33.568 -32.158 12.082 1.00 94.75 676 LEU A CA 1
ATOM 5302 C C . LEU A 1 676 ? -34.642 -32.818 11.193 1.00 94.75 676 LEU A C 1
ATOM 5304 O O . LEU A 1 676 ? -35.822 -32.571 11.391 1.00 94.75 676 LEU A O 1
ATOM 5308 N N . GLN A 1 677 ? -34.239 -33.636 10.214 1.00 91.44 677 GLN A N 1
ATOM 5309 C CA . GLN A 1 677 ? -35.129 -34.483 9.405 1.00 91.44 677 GLN A CA 1
ATOM 5310 C C . GLN A 1 677 ? -36.299 -33.740 8.732 1.00 91.44 677 GLN A C 1
ATOM 5312 O O . GLN A 1 677 ? -37.461 -34.101 8.877 1.00 91.44 677 GLN A O 1
ATOM 5317 N N . VAL A 1 678 ? -35.986 -32.727 7.917 1.00 91.25 678 VAL A N 1
ATOM 5318 C CA . VAL A 1 678 ? -36.979 -32.054 7.059 1.00 91.25 678 VAL A CA 1
ATOM 5319 C C . VAL A 1 678 ? -37.564 -33.064 6.068 1.00 91.25 678 VAL A C 1
ATOM 5321 O O . VAL A 1 678 ? -36.841 -33.566 5.206 1.00 91.25 678 VAL A O 1
ATOM 5324 N N . ASP A 1 679 ? -38.859 -33.362 6.173 1.00 89.12 679 ASP A N 1
ATOM 5325 C CA . ASP A 1 679 ? -39.515 -34.361 5.326 1.00 89.12 679 ASP A CA 1
ATOM 5326 C C . ASP A 1 679 ? -39.673 -33.873 3.874 1.00 89.12 679 ASP A C 1
ATOM 5328 O O . ASP A 1 679 ? -40.439 -32.949 3.572 1.00 89.12 679 ASP A O 1
ATOM 5332 N N . ARG A 1 680 ? -38.977 -34.548 2.950 1.00 89.44 680 ARG A N 1
ATOM 5333 C CA . ARG A 1 680 ? -39.007 -34.271 1.503 1.00 89.44 680 ARG A CA 1
ATOM 5334 C C . ARG A 1 680 ? -40.371 -34.459 0.826 1.00 89.44 680 ARG A C 1
ATOM 5336 O O . ARG A 1 680 ? -40.504 -34.118 -0.348 1.00 89.44 680 ARG A O 1
ATOM 5343 N N . ARG A 1 681 ? -41.340 -35.094 1.496 1.00 86.50 681 ARG A N 1
ATOM 5344 C CA . ARG A 1 681 ? -42.701 -35.323 0.977 1.00 86.50 681 ARG A CA 1
ATOM 5345 C C . ARG A 1 681 ? -43.554 -34.058 1.067 1.00 86.50 681 ARG A C 1
ATOM 5347 O O . ARG A 1 681 ? -44.416 -33.853 0.220 1.00 86.50 681 ARG A O 1
ATOM 5354 N N . TYR A 1 682 ? -43.273 -33.203 2.053 1.00 84.88 682 TYR A N 1
ATOM 5355 C CA . TYR A 1 682 ? -44.025 -31.974 2.332 1.00 84.88 682 TYR A CA 1
ATOM 5356 C C . TYR A 1 682 ? -43.207 -30.700 2.082 1.00 84.88 682 TYR A C 1
ATOM 5358 O O . TYR A 1 682 ? -43.768 -29.636 1.817 1.00 84.88 682 TYR A O 1
ATOM 5366 N N . HIS A 1 683 ? -41.878 -30.799 2.122 1.00 87.75 683 HIS A N 1
ATOM 5367 C CA . HIS A 1 683 ? -40.959 -29.676 1.952 1.00 87.75 683 HIS A CA 1
ATOM 5368 C C . HIS A 1 683 ? -39.898 -29.994 0.894 1.00 87.75 683 HIS A C 1
ATOM 5370 O O . HIS A 1 683 ? -39.589 -31.151 0.632 1.00 87.75 683 HIS A O 1
ATOM 5376 N N . LYS A 1 684 ? -39.304 -28.964 0.280 1.00 89.31 684 LYS A N 1
ATOM 5377 C CA . LYS A 1 684 ? -38.135 -29.115 -0.603 1.00 89.31 684 LYS A CA 1
ATOM 5378 C C . LYS A 1 684 ? -36.872 -28.877 0.232 1.00 89.31 684 LYS A C 1
ATOM 5380 O O . LYS A 1 684 ? -36.657 -27.719 0.590 1.00 89.31 684 LYS A O 1
ATOM 5385 N N . PRO A 1 685 ? -36.070 -29.897 0.590 1.00 87.81 685 PRO A N 1
ATOM 5386 C CA . PRO A 1 685 ? -34.945 -29.694 1.499 1.00 87.81 685 PRO A CA 1
ATOM 5387 C C . PRO A 1 685 ? -33.825 -28.860 0.861 1.00 87.81 685 PRO A C 1
ATOM 5389 O O . PRO A 1 685 ? -33.608 -28.934 -0.350 1.00 87.81 685 PRO A O 1
ATOM 5392 N N . THR A 1 686 ? -33.119 -28.061 1.666 1.00 84.38 686 THR A N 1
ATOM 5393 C CA . THR A 1 686 ? -32.132 -27.083 1.178 1.00 84.38 686 THR A CA 1
ATOM 5394 C C . THR A 1 686 ? -30.808 -27.093 1.948 1.00 84.38 686 THR A C 1
ATOM 5396 O O . THR A 1 686 ? -30.763 -27.245 3.170 1.00 84.38 686 THR A O 1
ATOM 5399 N N . GLY A 1 687 ? -29.717 -26.866 1.205 1.00 86.19 687 GLY A N 1
ATOM 5400 C CA . GLY A 1 687 ? -28.356 -26.686 1.723 1.00 86.19 687 GLY A CA 1
ATOM 5401 C C . GLY A 1 687 ? -27.763 -27.907 2.441 1.00 86.19 687 GLY A C 1
ATOM 5402 O O . GLY A 1 687 ? -28.255 -29.016 2.308 1.00 86.19 687 GLY A O 1
ATOM 5403 N N . ASP A 1 688 ? -26.663 -27.707 3.172 1.00 89.19 688 ASP A N 1
ATOM 5404 C CA . ASP A 1 688 ? -25.903 -28.794 3.813 1.00 89.19 688 ASP A CA 1
ATOM 5405 C C . ASP A 1 688 ? -26.740 -29.557 4.872 1.00 89.19 688 ASP A C 1
ATOM 5407 O O . ASP A 1 688 ? -27.219 -28.930 5.829 1.00 89.19 688 ASP A O 1
ATOM 5411 N N . PRO A 1 689 ? -26.886 -30.896 4.766 1.00 88.69 689 PRO A N 1
ATOM 5412 C CA . PRO A 1 689 ? -27.644 -31.710 5.717 1.00 88.69 689 PRO A CA 1
ATOM 5413 C C . PRO A 1 689 ? -27.017 -31.775 7.121 1.00 88.69 689 PRO A C 1
ATOM 5415 O O . PRO A 1 689 ? -27.733 -32.016 8.091 1.00 88.69 689 PRO A O 1
ATOM 5418 N N . PHE A 1 690 ? -25.710 -31.537 7.263 1.00 90.50 690 PHE A N 1
ATOM 5419 C CA . PHE A 1 690 ? -25.016 -31.476 8.558 1.00 90.50 690 PHE A CA 1
ATOM 5420 C C . PHE A 1 690 ? -24.774 -30.034 9.039 1.00 90.50 690 PHE A C 1
ATOM 5422 O O . PHE A 1 690 ? -24.160 -29.821 10.090 1.00 90.50 690 PHE A O 1
ATOM 5429 N N . GLY A 1 691 ? -25.245 -29.052 8.269 1.00 84.19 691 GLY A N 1
ATOM 5430 C CA . GLY A 1 691 ? -24.942 -27.639 8.435 1.00 84.19 691 GLY A CA 1
ATOM 5431 C C . GLY A 1 691 ? -26.129 -26.789 8.876 1.00 84.19 691 GLY A C 1
ATOM 5432 O O . GLY A 1 691 ? -27.234 -27.257 9.146 1.00 84.19 691 GLY A O 1
ATOM 5433 N N . ALA A 1 692 ? -25.884 -25.481 8.941 1.00 85.56 692 ALA A N 1
ATOM 5434 C CA . ALA A 1 692 ? -26.902 -24.519 9.342 1.00 85.56 692 ALA A CA 1
ATOM 5435 C C . ALA A 1 692 ? -28.117 -24.419 8.397 1.00 85.56 692 ALA A C 1
ATOM 5437 O O . ALA A 1 692 ? -29.212 -24.339 8.938 1.00 85.56 692 ALA A O 1
ATOM 5438 N N . PRO A 1 693 ? -27.995 -24.441 7.052 1.00 86.94 693 PRO A N 1
ATOM 5439 C CA . PRO A 1 693 ? -29.137 -24.207 6.161 1.00 86.94 693 PRO A CA 1
ATOM 5440 C C . PRO A 1 693 ? -30.318 -25.166 6.374 1.00 86.94 693 PRO A C 1
ATOM 5442 O O . PRO A 1 693 ? -31.436 -24.705 6.589 1.00 86.94 693 PRO A O 1
ATOM 5445 N N . SER A 1 694 ? -30.065 -26.478 6.421 1.00 89.38 694 SER A N 1
ATOM 5446 C CA . SER A 1 694 ? -31.112 -27.489 6.638 1.00 89.38 694 SER A CA 1
ATOM 5447 C C . SER A 1 694 ? -31.785 -27.346 8.010 1.00 89.38 694 SER A C 1
ATOM 5449 O O . SER A 1 694 ? -33.002 -27.479 8.137 1.00 89.38 694 SER A O 1
ATOM 5451 N N . CYS A 1 695 ? -31.013 -26.987 9.039 1.00 93.06 695 CYS A N 1
ATOM 5452 C CA . CYS A 1 695 ? -31.536 -26.717 10.378 1.00 93.06 695 CYS A CA 1
ATOM 5453 C C . CYS A 1 695 ? -32.304 -25.385 10.462 1.00 93.06 695 CYS A C 1
ATOM 5455 O O . CYS A 1 695 ? -33.258 -25.263 11.226 1.00 93.06 695 CYS A O 1
ATOM 5457 N N . GLU A 1 696 ? -31.889 -24.373 9.698 1.00 91.56 696 GLU A N 1
ATOM 5458 C CA . GLU A 1 696 ? -32.559 -23.073 9.611 1.00 91.56 696 GLU A CA 1
ATOM 5459 C C . GLU A 1 696 ? -33.903 -23.186 8.880 1.00 91.56 696 GLU A C 1
ATOM 5461 O O . GLU A 1 696 ? -34.853 -22.530 9.303 1.00 91.56 696 GLU A O 1
ATOM 5466 N N . GLN A 1 697 ? -34.009 -24.070 7.883 1.00 91.62 697 GLN A N 1
ATOM 5467 C CA . GLN A 1 697 ? -35.273 -24.451 7.247 1.00 91.62 697 GLN A CA 1
ATOM 5468 C C . GLN A 1 697 ? -36.199 -25.201 8.222 1.00 91.62 697 GLN A C 1
ATOM 5470 O O . GLN A 1 697 ? -37.352 -24.811 8.412 1.00 91.62 697 GLN A O 1
ATOM 5475 N N . ALA A 1 698 ? -35.689 -26.241 8.895 1.00 92.12 698 ALA A N 1
ATOM 5476 C CA . ALA A 1 698 ? -36.456 -27.022 9.870 1.00 92.12 698 ALA A CA 1
ATOM 5477 C C . ALA A 1 698 ? -37.059 -26.148 10.985 1.00 92.12 698 ALA A C 1
ATOM 5479 O O . ALA A 1 698 ? -38.248 -26.243 11.287 1.00 92.12 698 ALA A O 1
ATOM 5480 N N . ILE A 1 699 ? -36.251 -25.263 11.578 1.00 92.25 699 ILE A N 1
ATOM 5481 C CA . ILE A 1 699 ? -36.693 -24.420 12.696 1.00 92.25 699 ILE A CA 1
ATOM 5482 C C . ILE A 1 699 ? -37.488 -23.201 12.201 1.00 92.25 699 ILE A C 1
ATOM 5484 O O . ILE A 1 699 ? -38.528 -22.867 12.770 1.00 92.25 699 ILE A O 1
ATOM 5488 N N . GLY A 1 700 ? -36.989 -22.513 11.172 1.00 84.81 700 GLY A N 1
ATOM 5489 C CA . GLY A 1 700 ? -37.500 -21.212 10.737 1.00 84.81 700 GLY A CA 1
ATOM 5490 C C . GLY A 1 700 ? -38.744 -21.265 9.865 1.00 84.81 700 GLY A C 1
ATOM 5491 O O . GLY A 1 700 ? -39.601 -20.392 10.003 1.00 84.81 700 GLY A O 1
ATOM 5492 N N . ASP A 1 701 ? -38.862 -22.290 9.023 1.00 87.44 701 ASP A N 1
ATOM 5493 C CA . ASP A 1 701 ? -39.953 -22.390 8.055 1.00 87.44 701 ASP A CA 1
ATOM 5494 C C . ASP A 1 701 ? -41.020 -23.367 8.565 1.00 87.44 701 ASP A C 1
ATOM 5496 O O . ASP A 1 701 ? -42.192 -23.004 8.687 1.00 87.44 701 ASP A O 1
ATOM 5500 N N . VAL A 1 702 ? -40.602 -24.585 8.935 1.00 90.69 702 VAL A N 1
ATOM 5501 C CA . VAL A 1 702 ? -41.507 -25.679 9.327 1.00 90.69 702 VAL A CA 1
ATOM 5502 C C . VAL A 1 702 ? -41.979 -25.524 10.777 1.00 90.69 702 VAL A C 1
ATOM 5504 O O . VAL A 1 702 ? -43.157 -25.271 11.033 1.00 90.69 702 VAL A O 1
ATOM 5507 N N . PHE A 1 703 ? -41.067 -25.614 11.748 1.00 92.94 703 PHE A N 1
ATOM 5508 C CA . PHE A 1 703 ? -41.407 -25.591 13.174 1.00 92.94 703 PHE A CA 1
ATOM 5509 C C . PHE A 1 703 ? -41.992 -24.255 13.638 1.00 92.94 703 PHE A C 1
ATOM 5511 O O . PHE A 1 703 ? -42.919 -24.238 14.444 1.00 92.94 703 PHE A O 1
ATOM 5518 N N . ALA A 1 704 ? -41.526 -23.124 13.101 1.00 88.06 704 ALA A N 1
ATOM 5519 C CA . ALA A 1 704 ? -42.155 -21.832 13.371 1.00 88.06 704 ALA A CA 1
ATOM 5520 C C . ALA A 1 704 ? -43.618 -21.782 12.884 1.00 88.06 704 ALA A C 1
ATOM 5522 O O . ALA A 1 704 ? -44.432 -21.081 13.486 1.00 88.06 704 ALA A O 1
ATOM 5523 N N . GLY A 1 705 ? -43.963 -22.524 11.823 1.00 87.44 705 GLY A N 1
ATOM 5524 C CA . GLY A 1 705 ? -45.343 -22.759 11.394 1.00 87.44 705 GLY A CA 1
ATOM 5525 C C . GLY A 1 705 ? -46.141 -23.535 12.439 1.00 87.44 705 GLY A C 1
ATOM 5526 O O . GLY A 1 705 ? -47.164 -23.034 12.909 1.00 87.44 705 GLY A O 1
ATOM 5527 N N . MET A 1 706 ? -45.624 -24.689 12.872 1.00 91.88 706 MET A N 1
ATOM 5528 C CA . MET A 1 706 ? -46.243 -25.517 13.920 1.00 91.88 706 MET A CA 1
ATOM 5529 C C . MET A 1 706 ? -46.464 -24.725 15.217 1.00 91.88 706 MET A C 1
ATOM 5531 O O . MET A 1 706 ? -47.566 -24.695 15.755 1.00 91.88 706 MET A O 1
ATOM 5535 N N . LEU A 1 707 ? -45.451 -23.984 15.676 1.00 89.38 707 LEU A N 1
ATOM 5536 C CA . LEU A 1 707 ? -45.518 -23.163 16.886 1.00 89.38 707 LEU A CA 1
ATOM 5537 C C . LEU A 1 707 ? -46.560 -22.038 16.793 1.00 89.38 707 LEU A C 1
ATOM 5539 O O . LEU A 1 707 ? -47.171 -21.698 17.806 1.00 89.38 707 LEU A O 1
ATOM 5543 N N . ARG A 1 708 ? -46.802 -21.466 15.604 1.00 89.56 708 ARG A N 1
ATOM 5544 C CA . ARG A 1 708 ? -47.919 -20.526 15.396 1.00 89.56 708 ARG A CA 1
ATOM 5545 C C . ARG A 1 708 ? -49.270 -21.239 15.493 1.00 89.56 708 ARG A C 1
ATOM 5547 O O . ARG A 1 708 ? -50.148 -20.735 16.186 1.00 89.56 708 ARG A O 1
ATOM 5554 N N . GLY A 1 709 ? -49.413 -22.413 14.875 1.00 87.31 709 GLY A N 1
ATOM 5555 C CA . GLY A 1 709 ? -50.635 -23.221 14.954 1.00 87.31 709 GLY A CA 1
ATOM 5556 C C . GLY A 1 709 ? -50.970 -23.656 16.385 1.00 87.31 709 GLY A C 1
ATOM 5557 O O . GLY A 1 709 ? -52.098 -23.487 16.836 1.00 87.31 709 GLY A O 1
ATOM 5558 N N . VAL A 1 710 ? -49.982 -24.132 17.146 1.00 86.06 710 VAL A N 1
ATOM 5559 C CA . VAL A 1 710 ? -50.144 -24.509 18.563 1.00 86.06 710 VAL A CA 1
ATOM 5560 C C . VAL A 1 710 ? -50.522 -23.300 19.421 1.00 86.06 710 VAL A C 1
ATOM 5562 O O . VAL A 1 710 ? -51.438 -23.403 20.229 1.00 86.06 710 VAL A O 1
ATOM 5565 N N . LYS A 1 711 ? -49.903 -22.131 19.207 1.00 87.81 711 LYS A N 1
ATOM 5566 C CA . LYS A 1 711 ? -50.279 -20.878 19.893 1.00 87.81 711 LYS A CA 1
ATOM 5567 C C . LYS A 1 711 ? -51.713 -20.432 19.607 1.00 87.81 711 LYS A C 1
ATOM 5569 O O . LYS A 1 711 ? -52.348 -19.865 20.488 1.00 87.81 711 LYS A O 1
ATOM 5574 N N . GLN A 1 712 ? -52.213 -20.670 18.395 1.00 85.69 712 GLN A N 1
ATOM 5575 C CA . GLN A 1 712 ? -53.593 -20.357 18.014 1.00 85.69 712 GLN A CA 1
ATOM 5576 C C . GLN A 1 712 ? -54.598 -21.344 18.619 1.00 85.69 712 GLN A C 1
ATOM 5578 O O . GLN A 1 712 ? -55.639 -20.918 19.109 1.00 85.69 712 GLN A O 1
ATOM 5583 N N . ARG A 1 713 ? -54.283 -22.647 18.617 1.00 87.44 713 ARG A N 1
ATOM 5584 C CA . ARG A 1 713 ? -55.140 -23.696 19.199 1.00 87.44 713 ARG A CA 1
ATOM 5585 C C . ARG A 1 713 ? -55.163 -23.656 20.728 1.00 87.44 713 ARG A C 1
ATOM 5587 O O . ARG A 1 713 ? -56.206 -23.890 21.325 1.00 87.44 713 ARG A O 1
ATOM 5594 N N . HIS A 1 714 ? -54.028 -23.328 21.345 1.00 82.88 714 HIS A N 1
ATOM 5595 C CA . HIS A 1 714 ? -53.813 -23.396 22.791 1.00 82.88 714 HIS A CA 1
ATOM 5596 C C . HIS A 1 714 ? -53.171 -22.103 23.344 1.00 82.88 714 HIS A C 1
ATOM 5598 O O . HIS A 1 714 ? -52.048 -22.123 23.861 1.00 82.88 714 HIS A O 1
ATOM 5604 N N . PRO A 1 715 ? -53.861 -20.947 23.266 1.00 80.62 715 PRO A N 1
ATOM 5605 C CA . PRO A 1 715 ? -53.303 -19.655 23.683 1.00 80.62 715 PRO A CA 1
ATOM 5606 C C . PRO A 1 715 ? -53.033 -19.561 25.194 1.00 80.62 715 PRO A C 1
ATOM 5608 O O . PRO A 1 715 ? -52.190 -18.771 25.612 1.00 80.62 715 PRO A O 1
ATOM 5611 N N . GLY A 1 716 ? -53.719 -20.372 26.009 1.00 77.12 716 GLY A N 1
ATOM 5612 C CA . GLY A 1 716 ? -53.520 -20.453 27.461 1.00 77.12 716 GLY A CA 1
ATOM 5613 C C . GLY A 1 716 ? -52.359 -21.348 27.913 1.00 77.12 716 GLY A C 1
ATOM 5614 O O . GLY A 1 716 ? -52.096 -21.418 29.110 1.00 77.12 716 GLY A O 1
ATOM 5615 N N . TRP A 1 717 ? -51.679 -22.046 26.998 1.00 79.56 717 TRP A N 1
ATOM 5616 C CA . TRP A 1 717 ? -50.490 -22.838 27.330 1.00 79.56 717 TRP A CA 1
ATOM 5617 C C . TRP A 1 717 ? -49.285 -21.945 27.623 1.00 79.56 717 TRP A C 1
ATOM 5619 O O . TRP A 1 717 ? -49.096 -20.895 27.004 1.00 79.56 717 TRP A O 1
ATOM 5629 N N . THR A 1 718 ? -48.426 -22.395 28.536 1.00 79.88 718 THR A N 1
ATOM 5630 C CA . THR A 1 718 ? -47.116 -21.776 28.765 1.00 79.88 718 THR A CA 1
ATOM 5631 C C . THR A 1 718 ? -46.256 -21.819 27.501 1.00 79.88 718 THR A C 1
ATOM 5633 O O . THR A 1 718 ? -46.466 -22.628 26.596 1.00 79.88 718 THR A O 1
ATOM 5636 N N . ARG A 1 719 ? -45.242 -20.952 27.429 1.00 79.25 719 ARG A N 1
ATOM 5637 C CA . ARG A 1 719 ? -44.301 -20.896 26.298 1.00 79.25 719 ARG A CA 1
ATOM 5638 C C . ARG A 1 719 ? -43.622 -22.250 26.057 1.00 79.25 719 ARG A C 1
ATOM 5640 O O . ARG A 1 719 ? -43.363 -22.615 24.914 1.00 79.25 719 ARG A O 1
ATOM 5647 N N . GLU A 1 720 ? -43.362 -22.988 27.127 1.00 76.94 720 GLU A N 1
ATOM 5648 C CA . GLU A 1 720 ? -42.734 -24.302 27.112 1.00 76.94 720 GLU A CA 1
ATOM 5649 C C . GLU A 1 720 ? -43.722 -25.382 26.641 1.00 76.94 720 GLU A C 1
ATOM 5651 O O . GLU A 1 720 ? -43.390 -26.105 25.705 1.00 76.94 720 GLU A O 1
ATOM 5656 N N . GLU A 1 721 ? -44.962 -25.414 27.150 1.00 78.62 721 GLU A N 1
ATOM 5657 C CA . GLU A 1 721 ? -46.041 -26.275 26.615 1.00 78.62 721 GLU A CA 1
ATOM 5658 C C . GLU A 1 721 ? -46.304 -25.998 25.117 1.00 78.62 721 GLU A C 1
ATOM 5660 O O . GLU A 1 721 ? -46.493 -26.926 24.334 1.00 78.62 721 GLU A O 1
ATOM 5665 N N . GLN A 1 722 ? -46.231 -24.739 24.666 1.00 85.62 722 GLN A N 1
ATOM 5666 C CA . GLN A 1 722 ? -46.357 -24.377 23.246 1.00 85.62 722 GLN A CA 1
ATOM 5667 C C . GLN A 1 722 ? -45.190 -24.894 22.387 1.00 85.62 722 GLN A C 1
ATOM 5669 O O . GLN A 1 722 ? -45.407 -25.325 21.255 1.00 85.62 722 GLN A O 1
ATOM 5674 N N . ILE A 1 723 ? -43.956 -24.868 22.902 1.00 85.88 723 ILE A N 1
ATOM 5675 C CA . ILE A 1 723 ? -42.777 -25.445 22.230 1.00 85.88 723 ILE A CA 1
ATOM 5676 C C . ILE A 1 723 ? -42.889 -26.975 22.157 1.00 85.88 723 ILE A C 1
ATOM 5678 O O . ILE A 1 723 ? -42.541 -27.566 21.138 1.00 85.88 723 ILE A O 1
ATOM 5682 N N . VAL A 1 724 ? -43.403 -27.610 23.210 1.00 82.69 724 VAL A N 1
ATOM 5683 C CA . VAL A 1 724 ? -43.622 -29.062 23.303 1.00 82.69 724 VAL A CA 1
ATOM 5684 C C . VAL A 1 724 ? -44.706 -29.514 22.330 1.00 82.69 724 VAL A C 1
ATOM 5686 O O . VAL A 1 724 ? -44.458 -30.399 21.515 1.00 82.69 724 VAL A O 1
ATOM 5689 N N . GLY A 1 725 ? -45.854 -28.832 22.303 1.00 84.75 725 GLY A N 1
ATOM 5690 C CA . GLY A 1 725 ? -46.879 -29.057 21.285 1.00 84.75 725 GLY A CA 1
ATOM 5691 C C . GLY A 1 725 ? -46.362 -28.828 19.864 1.00 84.75 725 GLY A C 1
ATOM 5692 O O . GLY A 1 725 ? -46.733 -29.556 18.951 1.00 84.75 725 GLY A O 1
ATOM 5693 N N . ALA A 1 726 ? -45.458 -27.866 19.655 1.00 89.00 726 ALA A N 1
ATOM 5694 C CA . ALA A 1 726 ? -44.848 -27.650 18.344 1.00 89.00 726 ALA A CA 1
ATOM 5695 C C . ALA A 1 726 ? -43.879 -28.776 17.942 1.00 89.00 726 ALA A C 1
ATOM 5697 O O . ALA A 1 726 ? -43.738 -29.044 16.752 1.00 89.00 726 ALA A O 1
ATOM 5698 N N . LEU A 1 727 ? -43.237 -29.455 18.903 1.00 88.62 727 LEU A N 1
ATOM 5699 C CA . LEU A 1 727 ? -42.435 -30.661 18.655 1.00 88.62 727 LEU A CA 1
ATOM 5700 C C . LEU A 1 727 ? -43.325 -31.866 18.313 1.00 88.62 727 LEU A C 1
ATOM 5702 O O . LEU A 1 727 ? -42.980 -32.623 17.408 1.00 88.62 727 LEU A O 1
ATOM 5706 N N . VAL A 1 728 ? -44.480 -32.007 18.975 1.00 86.44 728 VAL A N 1
ATOM 5707 C CA . VAL A 1 728 ? -45.509 -32.999 18.614 1.00 86.44 728 VAL A CA 1
ATOM 5708 C C . VAL A 1 728 ? -46.008 -32.762 17.187 1.00 86.44 728 VAL A C 1
ATOM 5710 O O . VAL A 1 728 ? -45.937 -33.672 16.361 1.00 86.44 728 VAL A O 1
ATOM 5713 N N . ASP A 1 729 ? -46.441 -31.536 16.872 1.00 89.25 729 ASP A N 1
ATOM 5714 C CA . ASP A 1 729 ? -46.917 -31.153 15.535 1.00 89.25 729 ASP A CA 1
ATOM 5715 C C . ASP A 1 729 ? -45.815 -31.293 14.463 1.00 89.25 729 ASP A C 1
ATOM 5717 O O . ASP A 1 729 ? -46.111 -31.604 13.312 1.00 89.25 729 ASP A O 1
ATOM 5721 N N . TYR A 1 730 ? -44.536 -31.102 14.814 1.00 90.12 730 TYR A N 1
ATOM 5722 C CA . TYR A 1 730 ? -43.414 -31.323 13.892 1.00 90.12 730 TYR A CA 1
ATOM 5723 C C . TYR A 1 730 ? -43.220 -32.807 13.549 1.00 90.12 730 TYR A C 1
ATOM 5725 O O . TYR A 1 730 ? -42.976 -33.134 12.392 1.00 90.12 730 TYR A O 1
ATOM 5733 N N . ASN A 1 731 ? -43.338 -33.705 14.534 1.00 88.50 731 ASN A N 1
ATOM 5734 C CA . ASN A 1 731 ? -43.142 -35.142 14.327 1.00 88.50 731 ASN A CA 1
ATOM 5735 C C . ASN A 1 731 ? -44.354 -35.839 13.687 1.00 88.50 731 ASN A C 1
ATOM 5737 O O . ASN A 1 731 ? -44.182 -36.712 12.840 1.00 88.50 731 ASN A O 1
ATOM 5741 N N . SER A 1 732 ? -45.567 -35.468 14.101 1.00 83.69 732 SER A N 1
ATOM 5742 C CA . SER A 1 732 ? -46.811 -36.158 13.719 1.00 83.69 732 SER A CA 1
ATOM 5743 C C . SER A 1 732 ? -47.647 -35.405 12.673 1.00 83.69 732 SER A C 1
ATOM 5745 O O . SER A 1 732 ? -48.503 -36.003 12.025 1.00 83.69 732 SER A O 1
ATOM 5747 N N . GLY A 1 733 ? -47.401 -34.107 12.475 1.00 83.00 733 GLY A N 1
ATOM 5748 C CA . GLY A 1 733 ? -48.128 -33.231 11.550 1.00 83.00 733 GLY A CA 1
ATOM 5749 C C . GLY A 1 733 ? -48.943 -32.134 12.260 1.00 83.00 733 GLY A C 1
ATOM 5750 O O . GLY A 1 733 ? -49.247 -32.262 13.449 1.00 83.00 733 GLY A O 1
ATOM 5751 N N . PRO A 1 734 ? -49.316 -31.046 11.554 1.00 83.44 734 PRO A N 1
ATOM 5752 C CA . PRO A 1 734 ? -50.013 -29.913 12.157 1.00 83.44 734 PRO A CA 1
ATOM 5753 C C . PRO A 1 734 ? -51.352 -30.320 12.781 1.00 83.44 734 PRO A C 1
ATOM 5755 O O . PRO A 1 734 ? -52.167 -30.971 12.130 1.00 83.44 734 PRO A O 1
ATOM 5758 N N . GLY A 1 735 ? -51.622 -29.860 14.003 1.00 79.50 735 GLY A N 1
ATOM 5759 C CA . GLY A 1 735 ? -52.905 -30.079 14.679 1.00 79.50 735 GLY A CA 1
ATOM 5760 C C . GLY A 1 735 ? -52.931 -31.232 15.685 1.00 79.50 735 GLY A C 1
ATOM 5761 O O . GLY A 1 735 ? -53.869 -31.296 16.477 1.00 79.50 735 GLY A O 1
ATOM 5762 N N . ASN A 1 736 ? -51.911 -32.091 15.708 1.00 80.69 736 ASN A N 1
ATOM 5763 C CA . ASN A 1 736 ? -51.915 -33.330 16.489 1.00 80.69 736 ASN A CA 1
ATOM 5764 C C . ASN A 1 736 ? -51.563 -33.165 17.976 1.00 80.69 736 ASN A C 1
ATOM 5766 O O . ASN A 1 736 ? -51.902 -34.041 18.766 1.00 80.69 736 ASN A O 1
ATOM 5770 N N . ALA A 1 737 ? -50.959 -32.047 18.399 1.00 77.94 737 ALA A N 1
ATOM 5771 C CA . ALA A 1 737 ? -50.776 -31.753 19.823 1.00 77.94 737 ALA A CA 1
ATOM 5772 C C . ALA A 1 737 ? -52.132 -31.680 20.554 1.00 77.94 737 ALA A C 1
ATOM 5774 O O . ALA A 1 737 ? -52.887 -30.711 20.381 1.00 77.94 737 ALA A O 1
ATOM 5775 N N . GLN A 1 738 ? -52.424 -32.714 21.350 1.00 68.12 738 GLN A N 1
ATOM 5776 C CA . GLN A 1 738 ? -53.708 -32.920 22.026 1.00 68.12 738 GLN A CA 1
ATOM 5777 C C . GLN A 1 738 ? -53.849 -32.080 23.305 1.00 68.12 738 GLN A C 1
ATOM 5779 O O . GLN A 1 738 ? -52.870 -31.637 23.906 1.00 68.12 738 GLN A O 1
ATOM 5784 N N . THR A 1 739 ? -55.090 -31.858 23.740 1.00 61.94 739 THR A N 1
ATOM 5785 C CA . THR A 1 739 ? -55.404 -31.039 24.917 1.00 61.94 739 THR A CA 1
ATOM 5786 C C . THR A 1 739 ? -55.079 -31.769 26.225 1.00 61.94 739 THR A C 1
ATOM 5788 O O . THR A 1 739 ? -55.499 -32.902 26.448 1.00 61.94 739 THR A O 1
ATOM 5791 N N . ARG A 1 740 ? -54.365 -31.093 27.130 1.00 57.41 740 ARG A N 1
ATOM 5792 C CA . ARG A 1 740 ? -53.935 -31.616 28.437 1.00 57.41 740 ARG A CA 1
ATOM 5793 C C . ARG A 1 740 ? -55.114 -32.047 29.343 1.00 57.41 740 ARG A C 1
ATOM 5795 O O . ARG A 1 740 ? -55.976 -31.218 29.631 1.00 57.41 740 ARG A O 1
ATOM 5802 N N . PRO A 1 741 ? -55.109 -33.273 29.909 1.00 50.22 741 PRO A N 1
ATOM 5803 C CA . PRO A 1 741 ? -55.973 -33.648 31.031 1.00 50.22 741 PRO A CA 1
ATOM 5804 C C . PRO A 1 741 ? -55.546 -32.967 32.343 1.00 50.22 741 PRO A C 1
ATOM 5806 O O . PRO A 1 741 ? -54.353 -32.800 32.609 1.00 50.22 741 PRO A O 1
ATOM 5809 N N . ASN A 1 742 ? -56.512 -32.642 33.208 1.00 51.50 742 ASN A N 1
ATOM 5810 C CA . ASN A 1 742 ? -56.298 -31.988 34.510 1.00 51.50 742 ASN A CA 1
ATOM 5811 C C . ASN A 1 742 ? -55.703 -32.930 35.584 1.00 51.50 742 ASN A C 1
ATOM 5813 O O . ASN A 1 742 ? -56.292 -33.131 36.643 1.00 51.50 742 ASN A O 1
ATOM 5817 N N . SER A 1 743 ? -54.531 -33.522 35.334 1.00 50.28 743 SER A N 1
ATOM 5818 C CA . SER A 1 743 ? -53.810 -34.337 36.320 1.00 50.28 743 SER A CA 1
ATOM 5819 C C . SER A 1 743 ? -52.289 -34.142 36.264 1.00 50.28 743 SER A C 1
ATOM 5821 O O . SER A 1 743 ? -51.737 -33.512 35.358 1.00 50.28 743 SER A O 1
ATOM 5823 N N . GLN A 1 744 ? -51.597 -34.687 37.268 1.00 42.34 744 GLN A N 1
ATOM 5824 C CA . GLN A 1 744 ? -50.151 -34.540 37.476 1.00 42.34 744 GLN A CA 1
ATOM 5825 C C . GLN A 1 744 ? -49.288 -35.312 36.449 1.00 42.34 744 GLN A C 1
ATOM 5827 O O . GLN A 1 744 ? -48.070 -35.184 36.453 1.00 42.34 744 GLN A O 1
ATOM 5832 N N . ALA A 1 745 ? -49.902 -36.056 35.519 1.00 50.78 745 ALA A N 1
ATOM 5833 C CA . ALA A 1 745 ? -49.233 -36.731 34.396 1.00 50.78 745 ALA A CA 1
ATOM 5834 C C . ALA A 1 745 ? -49.101 -35.852 33.123 1.00 50.78 745 ALA A C 1
ATOM 5836 O O . ALA A 1 745 ? -48.792 -36.357 32.043 1.00 50.78 745 ALA A O 1
ATOM 5837 N N . GLY A 1 746 ? -49.373 -34.545 33.240 1.00 56.34 746 GLY A N 1
ATOM 5838 C CA . GLY A 1 746 ? -49.867 -33.649 32.180 1.00 56.34 746 GLY A CA 1
ATOM 5839 C C . GLY A 1 746 ? -49.025 -33.373 30.923 1.00 56.34 746 GLY A C 1
ATOM 5840 O O . GLY A 1 746 ? -49.399 -32.472 30.182 1.00 56.34 746 GLY A O 1
ATOM 5841 N N . TRP A 1 747 ? -47.931 -34.096 30.664 1.00 58.38 747 TRP A N 1
ATOM 5842 C CA . TRP A 1 747 ? -47.168 -34.014 29.403 1.00 58.38 747 TRP A CA 1
ATOM 5843 C C . TRP A 1 747 ? -47.344 -35.264 28.530 1.00 58.38 747 TRP A C 1
ATOM 5845 O O . TRP A 1 747 ? -47.441 -35.151 27.313 1.00 58.38 747 TRP A O 1
ATOM 5855 N N . ALA A 1 748 ? -47.478 -36.451 29.136 1.00 57.78 748 ALA A N 1
ATOM 5856 C CA . ALA A 1 748 ? -47.568 -37.721 28.405 1.00 57.78 748 ALA A CA 1
ATOM 5857 C C . ALA A 1 748 ? -48.838 -37.856 27.539 1.00 57.78 748 ALA A C 1
ATOM 5859 O O . ALA A 1 748 ? -48.879 -38.684 26.639 1.00 57.78 748 ALA A O 1
ATOM 5860 N N . ALA A 1 749 ? -49.863 -37.040 27.797 1.00 63.97 749 ALA A N 1
ATOM 5861 C CA . ALA A 1 749 ? -51.083 -36.989 26.994 1.00 63.97 749 ALA A CA 1
ATOM 5862 C C . ALA A 1 749 ? -50.950 -36.144 25.709 1.00 63.97 749 ALA A C 1
ATOM 5864 O O . ALA A 1 749 ? -51.823 -36.224 24.853 1.00 63.97 749 ALA A O 1
ATOM 5865 N N . MET A 1 750 ? -49.891 -35.335 25.563 1.00 72.62 750 MET A N 1
ATOM 5866 C CA . MET A 1 750 ? -49.659 -34.544 24.345 1.00 72.62 750 MET A CA 1
ATOM 5867 C C . MET A 1 750 ? -48.971 -35.352 23.238 1.00 72.62 750 MET A C 1
ATOM 5869 O O . MET A 1 750 ? -49.202 -35.068 22.070 1.00 72.62 750 MET A O 1
ATOM 5873 N N . ASP A 1 751 ? -48.162 -36.358 23.593 1.00 72.19 751 ASP A N 1
ATOM 5874 C CA . ASP A 1 751 ? -47.373 -37.182 22.659 1.00 72.19 751 ASP A CA 1
ATOM 5875 C C . ASP A 1 751 ? -48.192 -38.270 21.923 1.00 72.19 751 ASP A C 1
ATOM 5877 O O . ASP A 1 751 ? -47.620 -39.016 21.129 1.00 72.19 751 ASP A O 1
ATOM 5881 N N . GLY A 1 752 ? -49.506 -38.384 22.156 1.00 66.44 752 GLY A N 1
ATOM 5882 C CA . GLY A 1 752 ? -50.343 -39.441 21.574 1.00 66.44 752 GLY A CA 1
ATOM 5883 C C . GLY A 1 752 ? -50.435 -39.362 20.046 1.00 66.44 752 GLY A C 1
ATOM 5884 O O . GLY A 1 752 ? -51.045 -38.435 19.509 1.00 66.44 752 GLY A O 1
ATOM 5885 N N . GLY A 1 753 ? -49.863 -40.352 19.356 1.00 63.38 753 GLY A N 1
ATOM 5886 C CA . GLY A 1 753 ? -49.706 -40.384 17.897 1.00 63.38 753 GLY A CA 1
ATOM 5887 C C . GLY A 1 753 ? -48.325 -39.937 17.396 1.00 63.38 753 GLY A C 1
ATOM 5888 O O . GLY A 1 753 ? -48.119 -39.843 16.186 1.00 63.38 753 GLY A O 1
ATOM 5889 N N . THR A 1 754 ? -47.373 -39.665 18.294 1.00 71.50 754 THR A N 1
ATOM 5890 C CA . THR A 1 754 ? -45.962 -39.420 17.942 1.00 71.50 754 THR A CA 1
ATOM 5891 C C . THR A 1 754 ? -45.145 -40.714 17.924 1.00 71.50 754 THR A C 1
ATOM 5893 O O . THR A 1 754 ? -45.580 -41.761 18.402 1.00 71.50 754 THR A O 1
ATOM 5896 N N . ALA A 1 755 ? -43.922 -40.664 17.389 1.00 63.47 755 ALA A N 1
ATOM 5897 C CA . ALA A 1 755 ? -43.012 -41.809 17.418 1.00 63.47 755 ALA A CA 1
ATOM 5898 C C . ALA A 1 755 ? -42.740 -42.289 18.863 1.00 63.47 755 ALA A C 1
ATOM 5900 O O . ALA A 1 755 ? -42.267 -41.505 19.688 1.00 63.47 755 ALA A O 1
ATOM 5901 N N . ASP A 1 756 ? -42.984 -43.579 19.130 1.00 68.88 756 ASP A N 1
ATOM 5902 C CA . ASP A 1 756 ? -42.945 -44.244 20.451 1.00 68.88 756 ASP A CA 1
ATOM 5903 C C . ASP A 1 756 ? -43.930 -43.668 21.513 1.00 68.88 756 ASP A C 1
ATOM 5905 O O . ASP A 1 756 ? -43.784 -43.981 22.696 1.00 68.88 756 ASP A O 1
ATOM 5909 N N . ASP A 1 757 ? -44.907 -42.821 21.135 1.00 74.12 757 ASP A N 1
ATOM 5910 C CA . ASP A 1 757 ? -45.753 -42.024 22.056 1.00 74.12 757 ASP A CA 1
ATOM 5911 C C . ASP A 1 757 ? -44.925 -41.311 23.158 1.00 74.12 757 ASP A C 1
ATOM 5913 O O . ASP A 1 757 ? -45.326 -41.161 24.321 1.00 74.12 757 ASP A O 1
ATOM 5917 N N . ASP A 1 758 ? -43.694 -40.916 22.811 1.00 77.56 758 ASP A N 1
ATOM 5918 C CA . ASP A 1 758 ? -42.734 -40.292 23.725 1.00 77.56 758 ASP A CA 1
ATOM 5919 C C . ASP A 1 758 ? -41.885 -39.187 23.097 1.00 77.56 758 ASP A C 1
ATOM 5921 O O . ASP A 1 758 ? -40.927 -38.738 23.727 1.00 77.56 758 ASP A O 1
ATOM 5925 N N . TYR A 1 759 ? -42.208 -38.753 21.876 1.00 82.25 759 TYR A N 1
ATOM 5926 C CA . TYR A 1 759 ? -41.310 -37.936 21.068 1.00 82.25 759 TYR A CA 1
ATOM 5927 C C . TYR A 1 759 ? -40.891 -36.630 21.760 1.00 82.25 759 TYR A C 1
ATOM 5929 O O . TYR A 1 759 ? -39.692 -36.381 21.934 1.00 82.25 759 TYR A O 1
ATOM 5937 N N . SER A 1 760 ? -41.847 -35.797 22.182 1.00 82.00 760 SER A N 1
ATOM 5938 C CA . SER A 1 760 ? -41.524 -34.514 22.811 1.00 82.00 760 SER A CA 1
ATOM 5939 C C . SER A 1 760 ? -40.925 -34.711 24.207 1.00 82.00 760 SER A C 1
ATOM 5941 O O . SER A 1 760 ? -39.980 -34.003 24.563 1.00 82.00 760 SER A O 1
ATOM 5943 N N . ARG A 1 761 ? -41.366 -35.736 24.952 1.00 78.06 761 ARG A N 1
ATOM 5944 C CA . ARG A 1 761 ? -40.778 -36.155 26.237 1.00 78.06 761 ARG A CA 1
ATOM 5945 C C . ARG A 1 761 ? -39.309 -36.588 26.126 1.00 78.06 761 ARG A C 1
ATOM 5947 O O . ARG A 1 761 ? -38.497 -36.164 26.947 1.00 78.06 761 ARG A O 1
ATOM 5954 N N . ASP A 1 762 ? -38.935 -37.403 25.141 1.00 81.00 762 ASP A N 1
ATOM 5955 C CA . ASP A 1 762 ? -37.550 -37.859 24.933 1.00 81.00 762 ASP A CA 1
ATOM 5956 C C . ASP A 1 762 ? -36.651 -36.716 24.441 1.00 81.00 762 ASP A C 1
ATOM 5958 O O . ASP A 1 762 ? -35.522 -36.577 24.919 1.00 81.00 762 ASP A O 1
ATOM 5962 N N . VAL A 1 763 ? -37.160 -35.833 23.570 1.00 87.50 763 VAL A N 1
ATOM 5963 C CA . VAL A 1 763 ? -36.466 -34.583 23.216 1.00 87.50 763 VAL A CA 1
ATOM 5964 C C . VAL A 1 763 ? -36.258 -33.709 24.460 1.00 87.50 763 VAL A C 1
ATOM 5966 O O . VAL A 1 763 ? -35.155 -33.211 24.679 1.00 87.50 763 VAL A O 1
ATOM 5969 N N . TRP A 1 764 ? -37.254 -33.554 25.333 1.00 83.25 764 TRP A N 1
ATOM 5970 C CA . TRP A 1 764 ? -37.110 -32.721 26.530 1.00 83.25 764 TRP A CA 1
ATOM 5971 C C . TRP A 1 764 ? -36.140 -33.319 27.564 1.00 83.25 764 TRP A C 1
ATOM 5973 O O . TRP A 1 764 ? -35.230 -32.631 28.028 1.00 83.25 764 TRP A O 1
ATOM 5983 N N . ALA A 1 765 ? -36.232 -34.622 27.847 1.00 81.44 765 ALA A N 1
ATOM 5984 C CA . ALA A 1 765 ? -35.329 -35.313 28.772 1.00 81.44 765 ALA A CA 1
ATOM 5985 C C . ALA A 1 765 ? -33.859 -35.275 28.298 1.00 81.44 765 ALA A C 1
ATOM 5987 O O . ALA A 1 765 ? -32.932 -35.072 29.090 1.00 81.44 765 ALA A O 1
ATOM 5988 N N . ARG A 1 766 ? -33.619 -35.394 26.984 1.00 88.44 766 ARG A N 1
ATOM 5989 C CA . ARG A 1 766 ? -32.288 -35.174 26.389 1.00 88.44 766 ARG A CA 1
ATOM 5990 C C . ARG A 1 766 ? -31.835 -33.717 26.520 1.00 88.44 766 ARG A C 1
ATOM 5992 O O . ARG A 1 766 ? -30.646 -33.479 26.738 1.00 88.44 766 ARG A O 1
ATOM 5999 N N . ALA A 1 767 ? -32.748 -32.747 26.418 1.00 88.44 767 ALA A N 1
ATOM 6000 C CA . ALA A 1 767 ? -32.437 -31.323 26.550 1.00 88.44 767 ALA A CA 1
ATOM 6001 C C . ALA A 1 767 ? -31.978 -30.980 27.969 1.00 88.44 767 ALA A C 1
ATOM 6003 O O . ALA A 1 767 ? -30.942 -30.339 28.135 1.00 88.44 767 ALA A O 1
ATOM 6004 N N . GLU A 1 768 ? -32.676 -31.470 28.993 1.00 82.81 768 GLU A N 1
ATOM 6005 C CA . GLU A 1 768 ? -32.257 -31.357 30.393 1.00 82.81 768 GLU A CA 1
ATOM 6006 C C . GLU A 1 768 ? -30.892 -32.011 30.628 1.00 82.81 768 GLU A C 1
ATOM 6008 O O . GLU A 1 768 ? -29.998 -31.415 31.245 1.00 82.81 768 GLU A O 1
ATOM 6013 N N . TRP A 1 769 ? -30.688 -33.215 30.078 1.00 86.75 769 TRP A N 1
ATOM 6014 C CA . TRP A 1 769 ? -29.414 -33.913 30.198 1.00 86.75 769 TRP A CA 1
ATOM 6015 C C . TRP A 1 769 ? -28.271 -33.107 29.571 1.00 86.75 769 TRP A C 1
ATOM 6017 O O . TRP A 1 769 ? -27.249 -32.894 30.230 1.00 86.75 769 TRP A O 1
ATOM 6027 N N . PHE A 1 770 ? -28.434 -32.590 28.350 1.00 89.19 770 PHE A N 1
ATOM 6028 C CA . PHE A 1 770 ? -27.426 -31.735 27.722 1.00 89.19 770 PHE A CA 1
ATOM 6029 C C . PHE A 1 770 ? -27.247 -30.408 28.477 1.00 89.19 770 PHE A C 1
ATOM 6031 O O . PHE A 1 770 ? -26.110 -29.990 28.693 1.00 89.19 770 PHE A O 1
ATOM 6038 N N . ALA A 1 771 ? -28.321 -29.772 28.960 1.00 84.00 771 ALA A N 1
ATOM 6039 C CA . ALA A 1 771 ? -28.275 -28.545 29.766 1.00 84.00 771 ALA A CA 1
ATOM 6040 C C . ALA A 1 771 ? -27.482 -28.712 31.079 1.00 84.00 771 ALA A C 1
ATOM 6042 O O . ALA A 1 771 ? -26.890 -27.747 31.579 1.00 84.00 771 ALA A O 1
ATOM 6043 N N . LYS A 1 772 ? -27.464 -29.925 31.648 1.00 82.06 772 LYS A N 1
ATOM 6044 C CA . LYS A 1 772 ? -26.746 -30.266 32.886 1.00 82.06 772 LYS A CA 1
ATOM 6045 C C . LYS A 1 772 ? -25.323 -30.794 32.662 1.00 82.06 772 LYS A C 1
ATOM 6047 O O . LYS A 1 772 ? -24.473 -30.525 33.503 1.00 82.06 772 LYS A O 1
ATOM 6052 N N . HIS A 1 773 ? -25.056 -31.516 31.569 1.00 82.69 773 HIS A N 1
ATOM 6053 C CA . HIS A 1 773 ? -23.809 -32.283 31.394 1.00 82.69 773 HIS A CA 1
ATOM 6054 C C . HIS A 1 773 ? -22.902 -31.826 30.237 1.00 82.69 773 HIS A C 1
ATOM 6056 O O . HIS A 1 773 ? -21.852 -32.445 30.031 1.00 82.69 773 HIS A O 1
ATOM 6062 N N . LEU A 1 774 ? -23.272 -30.784 29.483 1.00 83.38 774 LEU A N 1
ATOM 6063 C CA . LEU A 1 774 ? -22.380 -30.098 28.538 1.00 83.38 774 LEU A CA 1
ATOM 6064 C C . LEU A 1 774 ? -21.842 -28.788 29.125 1.00 83.38 774 LEU A C 1
ATOM 6066 O O . LEU A 1 774 ? -22.532 -28.092 29.871 1.00 83.38 774 LEU A O 1
ATOM 6070 N N . ASP A 1 775 ? -20.626 -28.433 28.721 1.00 80.00 775 ASP A N 1
ATOM 6071 C CA . ASP A 1 775 ? -19.924 -27.220 29.141 1.00 80.00 775 ASP A CA 1
ATOM 6072 C C . ASP A 1 775 ? -20.418 -26.004 28.340 1.00 80.00 775 ASP A C 1
ATOM 6074 O O . ASP A 1 775 ? -19.786 -25.531 27.393 1.00 80.00 775 ASP A O 1
ATOM 6078 N N . TRP A 1 776 ? -21.611 -25.522 28.692 1.00 78.25 776 TRP A N 1
ATOM 6079 C CA . TRP A 1 776 ? -22.227 -24.363 28.048 1.00 78.25 776 TRP A CA 1
ATOM 6080 C C . TRP A 1 776 ? -21.452 -23.068 28.335 1.00 78.25 776 TRP A C 1
ATOM 6082 O O . TRP A 1 776 ? -21.089 -22.818 29.488 1.00 78.25 776 TRP A O 1
ATOM 6092 N N . PRO A 1 777 ? -21.274 -22.176 27.341 1.00 62.81 777 PRO A N 1
ATOM 6093 C CA . PRO A 1 777 ? -20.663 -20.869 27.566 1.00 62.81 777 PRO A CA 1
ATOM 6094 C C . PRO A 1 777 ? -21.402 -20.052 28.638 1.00 62.81 777 PRO A C 1
ATOM 6096 O O . PRO A 1 777 ? -22.622 -19.854 28.569 1.00 62.81 777 PRO A O 1
ATOM 6099 N N . ALA A 1 778 ? -20.651 -19.553 29.622 1.00 43.97 778 ALA A N 1
ATOM 6100 C CA . ALA A 1 778 ? -21.194 -18.803 30.753 1.00 43.97 778 ALA A CA 1
ATOM 6101 C C . ALA A 1 778 ? -21.861 -17.475 30.315 1.00 43.97 778 ALA A C 1
ATOM 6103 O O . ALA A 1 778 ? -21.364 -16.809 29.400 1.00 43.97 778 ALA A O 1
ATOM 6104 N N . PRO A 1 779 ? -22.950 -17.031 30.976 1.00 40.66 779 PRO A N 1
ATOM 6105 C CA . PRO A 1 779 ? -23.654 -15.814 30.588 1.00 40.66 779 PRO A CA 1
ATOM 6106 C C . PRO A 1 779 ? -22.887 -14.562 31.026 1.00 40.66 779 PRO A C 1
ATOM 6108 O O . PRO A 1 779 ? -22.679 -14.329 32.221 1.00 40.66 779 PRO A O 1
ATOM 6111 N N . ARG A 1 780 ? -22.545 -13.676 30.083 1.00 33.59 780 ARG A N 1
ATOM 6112 C CA . ARG A 1 780 ? -22.030 -12.336 30.418 1.00 33.59 780 ARG A CA 1
ATOM 6113 C C . ARG A 1 780 ? -23.193 -11.393 30.767 1.00 33.59 780 ARG A C 1
ATOM 6115 O O . ARG A 1 780 ? -23.770 -10.751 29.897 1.00 33.59 780 ARG A O 1
ATOM 6122 N N . LYS A 1 781 ? -23.518 -11.288 32.064 1.00 26.56 781 LYS A N 1
ATOM 6123 C CA . LYS A 1 781 ? -24.591 -10.425 32.614 1.00 26.56 781 LYS A CA 1
ATOM 6124 C C . LYS A 1 781 ? -24.532 -8.959 32.117 1.00 26.56 781 LYS A C 1
ATOM 6126 O O . LYS A 1 781 ? -23.565 -8.253 32.420 1.00 26.56 781 LYS A O 1
ATOM 6131 N N . LYS A 1 782 ? -25.641 -8.457 31.551 1.00 41.25 782 LYS A N 1
ATOM 6132 C CA . LYS A 1 782 ? -26.056 -7.031 31.526 1.00 41.25 782 LYS A CA 1
ATOM 6133 C C . LYS A 1 782 ? -27.558 -6.901 31.876 1.00 41.25 782 LYS A C 1
ATOM 6135 O O . LYS A 1 782 ? -28.366 -7.626 31.297 1.00 41.25 782 LYS A O 1
ATOM 6140 N N . PRO A 1 783 ? -27.931 -5.995 32.796 1.00 32.12 783 PRO A N 1
ATOM 6141 C CA . PRO A 1 783 ? -29.270 -5.378 32.856 1.00 32.12 783 PRO A CA 1
ATOM 6142 C C . PRO A 1 783 ? -29.183 -3.830 32.925 1.00 32.12 783 PRO A C 1
ATOM 6144 O O . PRO A 1 783 ? -28.169 -3.324 33.396 1.00 32.12 783 PRO A O 1
ATOM 6147 N N . ARG A 1 784 ? -30.177 -3.018 32.537 1.00 27.89 784 ARG A N 1
ATOM 6148 C CA . ARG A 1 784 ? -31.384 -3.182 31.689 1.00 27.89 784 ARG A CA 1
ATOM 6149 C C . ARG A 1 784 ? -31.773 -1.785 31.135 1.00 27.89 784 ARG A C 1
ATOM 6151 O O . ARG A 1 784 ? -31.296 -0.796 31.684 1.00 27.89 784 ARG A O 1
ATOM 6158 N N . ALA A 1 785 ? -32.555 -1.743 30.047 1.00 28.20 785 ALA A N 1
ATOM 6159 C CA . ALA A 1 785 ? -33.224 -0.558 29.474 1.00 28.20 785 ALA A CA 1
ATOM 6160 C C . ALA A 1 785 ? -34.245 -0.974 28.391 1.00 28.20 785 ALA A C 1
ATOM 6162 O O . ALA A 1 785 ? -33.914 -1.857 27.599 1.00 28.20 785 ALA A O 1
ATOM 6163 N N . ASN A 1 786 ? -35.431 -0.374 28.212 1.00 36.41 786 ASN A N 1
ATOM 6164 C CA . ASN A 1 786 ? -36.372 0.262 29.159 1.00 36.41 786 ASN A CA 1
ATOM 6165 C C . ASN A 1 786 ? -37.806 0.094 28.581 1.00 36.41 786 ASN A C 1
ATOM 6167 O O . ASN A 1 786 ? -37.935 -0.125 27.374 1.00 36.41 786 ASN A O 1
ATOM 6171 N N . GLU A 1 787 ? -38.874 0.243 29.372 1.00 33.03 787 GLU A N 1
ATOM 6172 C CA . GLU A 1 787 ? -40.265 0.133 28.884 1.00 33.03 787 GLU A CA 1
ATOM 6173 C C . GLU A 1 787 ? -40.905 1.489 28.527 1.00 33.03 787 GLU A C 1
ATOM 6175 O O . GLU A 1 787 ? -41.054 2.334 29.403 1.00 33.03 787 GLU A O 1
ATOM 6180 N N . ALA A 1 788 ? -41.316 1.604 27.249 1.00 35.50 788 ALA A N 1
ATOM 6181 C CA . ALA A 1 788 ? -42.414 2.405 26.661 1.00 35.50 788 ALA A CA 1
ATOM 6182 C C . ALA A 1 788 ? -42.477 3.940 26.936 1.00 35.50 788 ALA A C 1
ATOM 6184 O O . ALA A 1 788 ? -41.931 4.458 27.899 1.00 35.50 788 ALA A O 1
ATOM 6185 N N . HIS A 1 789 ? -43.080 4.809 26.115 1.00 32.09 789 HIS A N 1
ATOM 6186 C CA . HIS A 1 789 ? -43.986 4.710 24.951 1.00 32.09 789 HIS A CA 1
ATOM 6187 C C . HIS A 1 789 ? -43.424 5.595 23.785 1.00 32.09 789 HIS A C 1
ATOM 6189 O O . HIS A 1 789 ? -42.306 6.095 23.917 1.00 32.09 789 HIS A O 1
ATOM 6195 N N . ALA A 1 790 ? -44.050 5.842 22.623 1.00 29.55 790 ALA A N 1
ATOM 6196 C CA . ALA A 1 790 ? -45.454 5.757 22.182 1.00 29.55 790 ALA A CA 1
ATOM 6197 C C . ALA A 1 790 ? -45.563 5.621 20.637 1.00 29.55 790 ALA A C 1
ATOM 6199 O O . ALA A 1 790 ? -44.541 5.367 20.002 1.00 29.55 790 ALA A O 1
ATOM 6200 N N . ALA A 1 791 ? -46.768 5.881 20.096 1.00 28.59 791 ALA A N 1
ATOM 6201 C CA . ALA A 1 791 ? -47.225 5.794 18.693 1.00 28.59 791 ALA A CA 1
ATOM 6202 C C . ALA A 1 791 ? -47.703 4.377 18.272 1.00 28.59 791 ALA A C 1
ATOM 6204 O O . ALA A 1 791 ? -47.048 3.393 18.609 1.00 28.59 791 ALA A O 1
ATOM 6205 N N . ASP A 1 792 ? -48.855 4.183 17.614 1.00 31.19 792 ASP A N 1
ATOM 6206 C CA . ASP A 1 792 ? -49.785 5.152 16.994 1.00 31.19 792 ASP A CA 1
ATOM 6207 C C . ASP A 1 792 ? -51.272 4.834 17.223 1.00 31.19 792 ASP A C 1
ATOM 6209 O O . ASP A 1 792 ? -51.644 3.725 17.612 1.00 31.19 792 ASP A O 1
ATOM 6213 N N . ALA A 1 793 ? -52.111 5.830 16.931 1.00 33.19 793 ALA A N 1
ATOM 6214 C CA . ALA A 1 793 ? -53.532 5.673 16.645 1.00 33.19 793 ALA A CA 1
ATOM 6215 C C . ALA A 1 793 ? -53.807 6.224 15.237 1.00 33.19 793 ALA A C 1
ATOM 6217 O O . ALA A 1 793 ? -53.413 7.355 14.967 1.00 33.19 793 ALA A O 1
ATOM 6218 N N . ASP A 1 794 ? -54.506 5.470 14.384 1.00 30.61 794 ASP A N 1
ATOM 6219 C CA . ASP A 1 794 ? -55.297 6.040 13.284 1.00 30.61 794 ASP A CA 1
ATOM 6220 C C . ASP A 1 794 ? -56.425 5.080 12.841 1.00 30.61 794 ASP A C 1
ATOM 6222 O O . ASP A 1 794 ? -56.531 3.955 13.340 1.00 30.61 794 ASP A O 1
ATOM 6226 N N . ASP A 1 795 ? -57.313 5.569 11.975 1.00 29.42 795 ASP A N 1
ATOM 6227 C CA . ASP A 1 795 ? -58.751 5.284 11.997 1.00 29.42 795 ASP A CA 1
ATOM 6228 C C . ASP A 1 795 ? -59.302 4.509 10.759 1.00 29.42 795 ASP A C 1
ATOM 6230 O O . ASP A 1 795 ? -58.746 4.553 9.663 1.00 29.42 795 ASP A O 1
ATOM 6234 N N . ARG A 1 796 ? -60.502 3.923 10.937 1.00 29.84 796 ARG A N 1
ATOM 6235 C CA . ARG A 1 796 ? -61.575 3.616 9.940 1.00 29.84 796 ARG A CA 1
ATOM 6236 C C . ARG A 1 796 ? -61.581 2.439 8.931 1.00 29.84 796 ARG A C 1
ATOM 6238 O O . ARG A 1 796 ? -60.608 2.066 8.293 1.00 29.84 796 ARG A O 1
ATOM 6245 N N . ALA A 1 797 ? -62.854 2.062 8.682 1.00 28.61 797 ALA A N 1
ATOM 6246 C CA . ALA A 1 797 ? -63.489 1.302 7.582 1.00 28.61 797 ALA A CA 1
ATOM 6247 C C . ALA A 1 797 ? -63.372 -0.247 7.584 1.00 28.61 797 ALA A C 1
ATOM 6249 O O . ALA A 1 797 ? -62.289 -0.790 7.734 1.00 28.61 797 ALA A O 1
ATOM 6250 N N . GLY A 1 798 ? -64.447 -1.032 7.370 1.00 25.38 798 GLY A N 1
ATOM 6251 C CA . GLY A 1 798 ? -65.882 -0.696 7.317 1.00 25.38 798 GLY A CA 1
ATOM 6252 C C . GLY A 1 798 ? -66.806 -1.838 6.818 1.00 25.38 798 GLY A C 1
ATOM 6253 O O . GLY A 1 798 ? -66.433 -2.566 5.911 1.00 25.38 798 GLY A O 1
ATOM 6254 N N . LEU A 1 799 ? -68.032 -1.891 7.370 1.00 25.86 799 LEU A N 1
ATOM 6255 C CA . LEU A 1 799 ? -69.316 -2.375 6.793 1.00 25.86 799 LEU A CA 1
ATOM 6256 C C . LEU A 1 799 ? -69.583 -3.869 6.388 1.00 25.86 799 LEU A C 1
ATOM 6258 O O . LEU A 1 799 ? -68.960 -4.397 5.479 1.00 25.86 799 LEU A O 1
ATOM 6262 N N . VAL A 1 800 ? -70.702 -4.405 6.939 1.00 28.34 800 VAL A N 1
ATOM 6263 C CA . VAL A 1 800 ? -71.657 -5.466 6.455 1.00 28.34 800 VAL A CA 1
ATOM 6264 C C . VAL A 1 800 ? -71.181 -6.929 6.201 1.00 28.34 800 VAL A C 1
ATOM 6266 O O . VAL A 1 800 ? -70.005 -7.158 5.976 1.00 28.34 800 VAL A O 1
ATOM 6269 N N . LEU A 1 801 ? -72.015 -7.999 6.248 1.00 27.48 801 LEU A N 1
ATOM 6270 C CA . LEU A 1 801 ? -73.497 -8.170 6.245 1.00 27.48 801 LEU A CA 1
ATOM 6271 C C . LEU A 1 801 ? -73.969 -9.471 6.984 1.00 27.48 801 LEU A C 1
ATOM 6273 O O . LEU A 1 801 ? -73.265 -10.473 6.953 1.00 27.48 801 LEU A O 1
ATOM 6277 N N . ALA A 1 802 ? -75.222 -9.448 7.477 1.00 29.88 802 ALA A N 1
ATOM 6278 C CA . ALA A 1 802 ? -76.233 -10.537 7.565 1.00 29.88 802 ALA A CA 1
ATOM 6279 C C . ALA A 1 802 ? -76.152 -11.745 8.553 1.00 29.88 802 ALA A C 1
ATOM 6281 O O . ALA A 1 802 ? -75.314 -12.627 8.417 1.00 29.88 802 ALA A O 1
ATOM 6282 N N . ASN A 1 803 ? -77.227 -11.835 9.364 1.00 28.50 803 ASN A N 1
ATOM 6283 C CA . ASN A 1 803 ? -78.080 -13.008 9.684 1.00 28.50 803 ASN A CA 1
ATOM 6284 C C . ASN A 1 803 ? -77.541 -14.198 10.535 1.00 28.50 803 ASN A C 1
ATOM 6286 O O . ASN A 1 803 ? -76.388 -14.585 10.422 1.00 28.50 803 ASN A O 1
ATOM 6290 N N . ASP A 1 804 ? -78.330 -14.851 11.412 1.00 27.72 804 ASP A N 1
ATOM 6291 C CA . ASP A 1 804 ? -79.787 -14.760 11.673 1.00 27.72 804 ASP A CA 1
ATOM 6292 C C . ASP A 1 804 ? -80.186 -14.861 13.174 1.00 27.72 804 ASP A C 1
ATOM 6294 O O . ASP A 1 804 ? -79.431 -15.340 14.018 1.00 27.72 804 ASP A O 1
ATOM 6298 N N . GLN A 1 805 ? -81.400 -14.374 13.474 1.00 29.12 805 GLN A N 1
ATOM 6299 C CA . GLN A 1 805 ? -82.183 -14.467 14.738 1.00 29.12 805 GLN A CA 1
ATOM 6300 C C . GLN A 1 805 ? -82.772 -15.903 14.927 1.00 29.12 805 GLN A C 1
ATOM 6302 O O . GLN A 1 805 ? -82.457 -16.734 14.072 1.00 29.12 805 GLN A O 1
ATOM 6307 N N . PRO A 1 806 ? -83.636 -16.275 15.925 1.00 52.16 806 PRO A N 1
ATOM 6308 C CA . PRO A 1 806 ? -84.418 -15.512 16.944 1.00 52.16 806 PRO A CA 1
ATOM 6309 C C . PRO A 1 806 ? -84.278 -16.055 18.406 1.00 52.16 806 PRO A C 1
ATOM 6311 O O . PRO A 1 806 ? -83.494 -16.973 18.613 1.00 52.16 806 PRO A O 1
ATOM 6314 N N . VAL A 1 807 ? -85.017 -15.681 19.481 1.00 37.69 807 VAL A N 1
ATOM 6315 C CA . VAL A 1 807 ? -85.753 -14.488 20.030 1.00 37.69 807 VAL A CA 1
ATOM 6316 C C . VAL A 1 807 ? -86.170 -14.856 21.496 1.00 37.69 807 VAL A C 1
ATOM 6318 O O . VAL A 1 807 ? -86.032 -16.016 21.875 1.00 37.69 807 VAL A O 1
ATOM 6321 N N . ALA A 1 808 ? -86.733 -13.911 22.277 1.00 35.31 808 ALA A N 1
ATOM 6322 C CA . ALA A 1 808 ? -87.577 -14.083 23.494 1.00 35.31 808 ALA A CA 1
ATOM 6323 C C . ALA A 1 808 ? -86.883 -14.340 24.854 1.00 35.31 808 ALA A C 1
ATOM 6325 O O . ALA A 1 808 ? -86.004 -15.184 24.958 1.00 35.31 808 ALA A O 1
ATOM 6326 N N . HIS A 1 809 ? -87.258 -13.701 25.976 1.00 35.31 809 HIS A N 1
ATOM 6327 C CA . HIS A 1 809 ? -88.147 -12.556 26.321 1.00 35.31 809 HIS A CA 1
ATOM 6328 C C . HIS A 1 809 ? -87.533 -11.897 27.597 1.00 35.31 809 HIS A C 1
ATOM 6330 O O . HIS A 1 809 ? -86.700 -12.529 28.237 1.00 35.31 809 HIS A O 1
ATOM 6336 N N . GLY A 1 810 ? -87.858 -10.692 28.081 1.00 35.50 810 GLY A N 1
ATOM 6337 C CA . GLY A 1 810 ? -88.844 -9.669 27.710 1.00 35.50 810 GLY A CA 1
ATOM 6338 C C . GLY A 1 810 ? -89.293 -8.903 28.976 1.00 35.50 810 GLY A C 1
ATOM 6339 O O . GLY A 1 810 ? -89.578 -9.557 29.977 1.00 35.50 810 GLY A O 1
ATOM 6340 N N . ASN A 1 811 ? -89.396 -7.566 28.879 1.00 39.12 811 ASN A N 1
ATOM 6341 C CA . ASN A 1 811 ? -89.604 -6.552 29.944 1.00 39.12 811 ASN A CA 1
ATOM 6342 C C . ASN A 1 811 ? -88.391 -6.232 30.835 1.00 39.12 811 ASN A C 1
ATOM 6344 O O . ASN A 1 811 ? -88.050 -7.050 31.712 1.00 39.12 811 ASN A O 1
#

Foldseek 3Di:
DKDKWKAFQNFIWAFFWKKWKFFKLDKIKIKTKTKDFPPDDQVVRAQGWMKIWIQDLQGIFIAIFGWPDKDWDADDPTMTIMITMTIHLLCVLQVDQAWAKDAFAFLVRLLCVLCVVSPADAAEADPDDTFGFGIDTRHRGGSSLSNSLSCQLVLWMWGWDTDPPHIHIYTHNFLLPDDADPDFAEEDAPDPLPDPHWHWHDKDKAFDDAQQKEKEFEADPVCRPDGLIAIDGDPPPPDPVSYHYHYDYCSQKGFDPCQVPDPDPFPDPRIDRDSVSRNVSRVSASLQRVQVRMKMKIKTSDPPLHASHKHAYDPDPDPCGHPVFIKGFRIKMWIDGPPDGITIIGMIGTSVGGHGHDLDPPRDDPPPPVDDDDSPDPPDRSDQDFQPAKAKWAWAADPPFFQDATLQRFTDTAGPRHPDDGHSSRARRAAEDFPDDDPPDGHDDHHTHGWMFIWAADVRHPRRIHTDGTDADPVRHDPDDCVVQVQKDKDADPLGFIWIWRPPPPDTDTDGDDSDDDDDDDDDDDDDDDPDDDDDDDPDDDDDDDPDDDDDDDPDDDDDDDDDDDDDPDPDDPDDPDDDQFPPCPDDPPVDDAPLVVQLVVLQVDDFDADPVLLVLLVVLVVLLVVCLVVLRVLCVVQVHRSLLLSLLLCLACVSVVQADPVQAGVPPRQFGASNGDGVVVDPADDDSNDNRRVCCLRVPQLVVLLVLLCVVCVPDDPLLSSLLSQLCSQQNRPQQDDFDPDPNGNLVRLVRGDVSCRSSSSSSSSNSCSPPPPDDDGPDDDDGDDDDDDDDDDDDDDDDDDDDDDDDDD

Sequence (811 aa):
MSSIELEVAGEELRVGHFTVREAMNAAFRIHAVGKGPHDADIRKSAGRRAKFTLRSNRGTRSWFGVVSSISQTDHDGGSARYSVWVAPKLWLLSHRVHYKVHKHKSVPEIVESLLKPFAIDPVLKLHDEYPKLEYRVQYGESDYDFMRRLLVEAGISFYFRFGEEETKLVLADAPNLNQPRGNPVRFLKNPDMRGDDDNVHSISMDEKVHAHKATFHDHDFRRPHHKLNGHHAHPHAHDDALEEHHYEPGHSLALAADAGGSPVADADGAYRHRDDLAEKRAKRHVQALQAASSKIGFATSLHDLAPGRVFEISGHPHKRLGVGKKLLVTESWISGSREGEWDSGGHAVRTNRHYRPTMTREAGEALNCSDGGNPFEPVNKLTKPRIHGIQSGIVVGPEGQQVHADEHGRIRVHFPWDRDEKKGTSSCWVRVAQAGAGGATGLYALPRVGDEVLVSFLNGDPDHPVVVGGMSNPTSPTPYSHVEHGTRSTWRTGDGNEITLDDHTDRDIFYMQAAKDLHKVVRNDELEHTLGDRHITVDGDLILRAKGRIVLKAGDDIVVRGHPTVNLNPTEKPPSPKKPKELRSGRRHDSPKSDATKANAELKKMDAPNTAKATSNAKAQKRLAQKYMPLAIKLGKKYDLPPALILAWMSRESGLGLYLRPDGYSKFDGYGYGLLQVDRRYHKPTGDPFGAPSCEQAIGDVFAGMLRGVKQRHPGWTREEQIVGALVDYNSGPGNAQTRPNSQAGWAAMDGGTADDDYSRDVWARAEWFAKHLDWPAPRKKPRANEAHAADADDRAGLVLANDQPVAHGN